Protein AF-0000000068389442 (afdb_homodimer)

Structure (mmCIF, N/CA/C/O backbone):
data_AF-0000000068389442-model_v1
#
loop_
_entity.id
_entity.type
_entity.pdbx_description
1 polymer 'diguanylate cyclase'
#
loop_
_atom_site.group_PDB
_atom_site.id
_atom_site.type_symbol
_atom_site.label_atom_id
_atom_site.label_alt_id
_atom_site.label_comp_id
_atom_site.label_asym_id
_atom_site.label_entity_id
_atom_site.label_seq_id
_atom_site.pdbx_PDB_ins_code
_atom_site.Cartn_x
_atom_site.Cartn_y
_atom_site.Cartn_z
_atom_site.occupancy
_atom_site.B_iso_or_equiv
_atom_site.auth_seq_id
_atom_site.auth_comp_id
_atom_site.auth_asym_id
_atom_site.auth_atom_id
_atom_site.pdbx_PDB_model_num
ATOM 1 N N . MET A 1 1 ? 2.811 24.484 32.438 1 43.62 1 MET A N 1
ATOM 2 C CA . MET A 1 1 ? 3.328 25.609 31.656 1 43.62 1 MET A CA 1
ATOM 3 C C . MET A 1 1 ? 3.096 25.406 30.156 1 43.62 1 MET A C 1
ATOM 5 O O . MET A 1 1 ? 3.508 24.391 29.594 1 43.62 1 MET A O 1
ATOM 9 N N . ARG A 1 2 ? 2.033 26.047 29.672 1 64.56 2 ARG A N 1
ATOM 10 C CA . ARG A 1 2 ? 1.599 25.797 28.297 1 64.56 2 ARG A CA 1
ATOM 11 C C . ARG A 1 2 ? 2.674 26.219 27.297 1 64.56 2 ARG A C 1
ATOM 13 O O . ARG A 1 2 ? 3.467 27.125 27.578 1 64.56 2 ARG A O 1
ATOM 20 N N . ALA A 1 3 ? 2.852 25.438 26.281 1 64.44 3 ALA A N 1
ATOM 21 C CA . ALA A 1 3 ? 3.963 25.547 25.344 1 64.44 3 ALA A CA 1
ATOM 22 C C . ALA A 1 3 ? 3.941 26.891 24.625 1 64.44 3 ALA A C 1
ATOM 24 O O . ALA A 1 3 ? 2.879 27.484 24.438 1 64.44 3 ALA A O 1
ATOM 25 N N . SER A 1 4 ? 5.145 27.438 24.531 1 71.56 4 SER A N 1
ATOM 26 C CA . SER A 1 4 ? 5.34 28.672 23.781 1 71.56 4 SER A CA 1
ATOM 27 C C . SER A 1 4 ? 4.824 28.531 22.359 1 71.56 4 SER A C 1
ATOM 29 O O . SER A 1 4 ? 4.633 27.422 21.859 1 71.56 4 SER A O 1
ATOM 31 N N . ILE A 1 5 ? 4.414 29.531 21.719 1 74.25 5 ILE A N 1
ATOM 32 C CA . ILE A 1 5 ? 3.906 29.562 20.359 1 74.25 5 ILE A CA 1
ATOM 33 C C . ILE A 1 5 ? 4.934 28.938 19.406 1 74.25 5 ILE A C 1
ATOM 35 O O . ILE A 1 5 ? 4.574 28.188 18.5 1 74.25 5 ILE A O 1
ATOM 39 N N . GLN A 1 6 ? 6.203 29.203 19.734 1 72.69 6 GLN A N 1
ATOM 40 C CA . GLN A 1 6 ? 7.262 28.656 18.891 1 72.69 6 GLN A CA 1
ATOM 41 C C . GLN A 1 6 ? 7.332 27.125 19.031 1 72.69 6 GLN A C 1
ATOM 43 O O . GLN A 1 6 ? 7.52 26.422 18.031 1 72.69 6 GLN A O 1
ATOM 48 N N . LYS A 1 7 ? 7.266 26.672 20.188 1 78.69 7 LYS A N 1
ATOM 49 C CA . LYS A 1 7 ? 7.305 25.219 20.422 1 78.69 7 LYS A CA 1
ATOM 50 C C . LYS A 1 7 ? 6.094 24.531 19.797 1 78.69 7 LYS A C 1
ATOM 52 O O . LYS A 1 7 ? 6.215 23.438 19.25 1 78.69 7 LYS A O 1
ATOM 57 N N . ILE A 1 8 ? 4.934 25.219 19.844 1 75.44 8 ILE A N 1
ATOM 58 C CA . ILE A 1 8 ? 3.723 24.656 19.266 1 75.44 8 ILE A CA 1
ATOM 59 C C . ILE A 1 8 ? 3.871 24.578 17.75 1 75.44 8 ILE A C 1
ATOM 61 O O . ILE A 1 8 ? 3.49 23.578 17.141 1 75.44 8 ILE A O 1
ATOM 65 N N . GLN A 1 9 ? 4.422 25.562 17.203 1 74.88 9 GLN A N 1
ATOM 66 C CA . GLN A 1 9 ? 4.637 25.594 15.766 1 74.88 9 GLN A CA 1
ATOM 67 C C . GLN A 1 9 ? 5.621 24.5 15.344 1 74.88 9 GLN A C 1
ATOM 69 O O . GLN A 1 9 ? 5.383 23.781 14.367 1 74.88 9 GLN A O 1
ATOM 74 N N . LEU A 1 10 ? 6.699 24.406 16.062 1 75.69 10 LEU A N 1
ATOM 75 C CA . LEU A 1 10 ? 7.727 23.438 15.719 1 75.69 10 LEU A CA 1
ATOM 76 C C . LEU A 1 10 ? 7.203 22.016 15.891 1 75.69 10 LEU A C 1
ATOM 78 O O . LEU A 1 10 ? 7.41 21.156 15.023 1 75.69 10 LEU A O 1
ATOM 82 N N . THR A 1 11 ? 6.586 21.812 17 1 77.5 11 THR A N 1
ATOM 83 C CA . THR A 1 11 ? 6.047 20.484 17.25 1 77.5 11 THR A CA 1
ATOM 84 C C . THR A 1 11 ? 4.988 20.125 16.219 1 77.5 11 THR A C 1
ATOM 86 O O . THR A 1 11 ? 4.918 18.984 15.766 1 77.5 11 THR A O 1
ATOM 89 N N . GLY A 1 12 ? 4.176 21.125 15.859 1 77 12 GLY A N 1
ATOM 90 C CA . GLY A 1 12 ? 3.18 20.875 14.828 1 77 12 GLY A CA 1
ATOM 91 C C . GLY A 1 12 ? 3.785 20.516 13.484 1 77 12 GLY A C 1
ATOM 92 O O . GLY A 1 12 ? 3.326 19.578 12.82 1 77 12 GLY A O 1
ATOM 93 N N . THR A 1 13 ? 4.832 21.219 13.156 1 74.62 13 THR A N 1
ATOM 94 C CA . THR A 1 13 ? 5.52 20.938 11.898 1 74.62 13 THR A CA 1
ATOM 95 C C . THR A 1 13 ? 6.125 19.547 11.898 1 74.62 13 THR A C 1
ATOM 97 O O . THR A 1 13 ? 6.031 18.828 10.906 1 74.62 13 THR A O 1
ATOM 100 N N . ILE A 1 14 ? 6.66 19.172 13 1 77.56 14 ILE A N 1
ATOM 101 C CA . ILE A 1 14 ? 7.293 17.859 13.117 1 77.56 14 ILE A CA 1
ATOM 102 C C . ILE A 1 14 ? 6.23 16.766 13.023 1 77.56 14 ILE A C 1
ATOM 104 O O . ILE A 1 14 ? 6.418 15.766 12.328 1 77.56 14 ILE A O 1
ATOM 108 N N . VAL A 1 15 ? 5.137 16.984 13.711 1 79.06 15 VAL A N 1
ATOM 109 C CA . VAL A 1 15 ? 4.066 16 13.734 1 79.06 15 VAL A CA 1
ATOM 110 C C . VAL A 1 15 ? 3.504 15.82 12.328 1 79.06 15 VAL A C 1
ATOM 112 O O . VAL A 1 15 ? 3.252 14.695 11.891 1 79.06 15 VAL A O 1
ATOM 115 N N . ILE A 1 16 ? 3.354 16.891 11.625 1 76.88 16 ILE A N 1
ATOM 116 C CA . ILE A 1 16 ? 2.83 16.828 10.266 1 76.88 16 ILE A CA 1
ATOM 117 C C . ILE A 1 16 ? 3.822 16.094 9.359 1 76.88 16 ILE A C 1
ATOM 119 O O . ILE A 1 16 ? 3.436 15.219 8.578 1 76.88 16 ILE A O 1
ATOM 123 N N . ALA A 1 17 ? 5.074 16.391 9.539 1 73.62 17 ALA A N 1
ATOM 124 C CA . ALA A 1 17 ? 6.113 15.781 8.711 1 73.62 17 ALA A CA 1
ATOM 125 C C . ALA A 1 17 ? 6.207 14.281 8.969 1 73.62 17 ALA A C 1
ATOM 127 O O . ALA A 1 17 ? 6.25 13.484 8.023 1 73.62 17 ALA A O 1
ATOM 128 N N . VAL A 1 18 ? 6.223 13.883 10.172 1 78.69 18 VAL A N 1
ATOM 129 C CA . VAL A 1 18 ? 6.371 12.484 10.547 1 78.69 18 VAL A CA 1
ATOM 130 C C . VAL A 1 18 ? 5.152 11.695 10.078 1 78.69 18 VAL A C 1
ATOM 132 O O . VAL A 1 18 ? 5.285 10.586 9.562 1 78.69 18 VAL A O 1
ATOM 135 N N . SER A 1 19 ? 4.004 12.258 10.273 1 78.31 19 SER A N 1
ATOM 136 C CA . SER A 1 19 ? 2.783 11.594 9.828 1 78.31 19 SER A CA 1
ATOM 137 C C . SER A 1 19 ? 2.756 11.438 8.312 1 78.31 19 SER A C 1
ATOM 139 O O . SER A 1 19 ? 2.336 10.398 7.797 1 78.31 19 SER A O 1
ATOM 141 N N . ALA A 1 20 ? 3.236 12.445 7.672 1 74.81 20 ALA A N 1
ATOM 142 C CA . ALA A 1 20 ? 3.266 12.398 6.215 1 74.81 20 ALA A CA 1
ATOM 143 C C . ALA A 1 20 ? 4.254 11.344 5.719 1 74.81 20 ALA A C 1
ATOM 145 O O . ALA A 1 20 ? 3.959 10.602 4.781 1 74.81 20 ALA A O 1
ATOM 146 N N . ILE A 1 21 ? 5.379 11.219 6.336 1 75.38 21 ILE A N 1
ATOM 147 C CA . ILE A 1 21 ? 6.402 10.25 5.941 1 75.38 21 ILE A CA 1
ATOM 148 C C . ILE A 1 21 ? 5.902 8.836 6.211 1 75.38 21 ILE A C 1
ATOM 150 O O . ILE A 1 21 ? 6.098 7.934 5.391 1 75.38 21 ILE A O 1
ATOM 154 N N . LEU A 1 22 ? 5.312 8.695 7.316 1 79.38 22 LEU A N 1
ATOM 155 C CA . LEU A 1 22 ? 4.777 7.383 7.668 1 79.38 22 LEU A CA 1
ATOM 156 C C . LEU A 1 22 ? 3.732 6.934 6.652 1 79.38 22 LEU A C 1
ATOM 158 O O . LEU A 1 22 ? 3.773 5.801 6.172 1 79.38 22 LEU A O 1
ATOM 162 N N . LEU A 1 23 ? 2.875 7.82 6.309 1 77 23 LEU A N 1
ATOM 163 C CA . LEU A 1 23 ? 1.807 7.488 5.371 1 77 23 LEU A CA 1
ATOM 164 C C . LEU A 1 23 ? 2.365 7.25 3.973 1 77 23 LEU A C 1
ATOM 166 O O . LEU A 1 23 ? 1.905 6.355 3.26 1 77 23 LEU A O 1
ATOM 170 N N . ALA A 1 24 ? 3.357 8.023 3.656 1 75.94 24 ALA A N 1
ATOM 171 C CA . ALA A 1 24 ? 3.992 7.848 2.352 1 75.94 24 ALA A CA 1
ATOM 172 C C . ALA A 1 24 ? 4.699 6.5 2.264 1 75.94 24 ALA A C 1
ATOM 174 O O . ALA A 1 24 ? 4.633 5.824 1.234 1 75.94 24 ALA A O 1
ATOM 175 N N . THR A 1 25 ? 5.324 6.055 3.252 1 78.12 25 THR A N 1
ATOM 176 C CA . THR A 1 25 ? 6.027 4.773 3.293 1 78.12 25 THR A CA 1
ATOM 177 C C . THR A 1 25 ? 5.039 3.613 3.217 1 78.12 25 THR A C 1
ATOM 179 O O . THR A 1 25 ? 5.27 2.641 2.496 1 78.12 25 THR A O 1
ATOM 182 N N . LEU A 1 26 ? 3.961 3.789 3.92 1 78.75 26 LEU A N 1
ATOM 183 C CA . LEU A 1 26 ? 2.943 2.744 3.91 1 78.75 26 LEU A CA 1
ATOM 184 C C . LEU A 1 26 ? 2.318 2.607 2.525 1 78.75 26 LEU A C 1
ATOM 186 O O . LEU A 1 26 ? 1.939 1.509 2.115 1 78.75 26 LEU A O 1
ATOM 190 N N . ALA A 1 27 ? 2.301 3.672 1.793 1 75.62 27 ALA A N 1
ATOM 191 C CA . ALA A 1 27 ? 1.704 3.672 0.46 1 75.62 27 ALA A CA 1
ATOM 192 C C . ALA A 1 27 ? 2.662 3.082 -0.571 1 75.62 27 ALA A C 1
ATOM 194 O O . ALA A 1 27 ? 2.238 2.387 -1.496 1 75.62 27 ALA A O 1
ATOM 195 N N . ALA A 1 28 ? 3.977 3.227 -0.393 1 77.06 28 ALA A N 1
ATOM 196 C CA . ALA A 1 28 ? 4.953 2.854 -1.413 1 77.06 28 ALA A CA 1
ATOM 197 C C . ALA A 1 28 ? 5.492 1.448 -1.165 1 77.06 28 ALA A C 1
ATOM 199 O O . ALA A 1 28 ? 5.898 0.758 -2.104 1 77.06 28 ALA A O 1
ATOM 200 N N . LEU A 1 29 ? 5.496 0.95 -0.034 1 81.38 29 LEU A N 1
ATOM 201 C CA . LEU A 1 29 ? 6.184 -0.274 0.36 1 81.38 29 LEU A CA 1
ATOM 202 C C . LEU A 1 29 ? 5.621 -1.479 -0.385 1 81.38 29 LEU A C 1
ATOM 204 O O . LEU A 1 29 ? 6.379 -2.297 -0.915 1 81.38 29 LEU A O 1
ATOM 208 N N . PRO A 1 30 ? 4.27 -1.62 -0.516 1 81.75 30 PRO A N 1
ATOM 209 C CA . PRO A 1 30 ? 3.76 -2.797 -1.226 1 81.75 30 PRO A CA 1
ATOM 210 C C . PRO A 1 30 ? 4.18 -2.828 -2.693 1 81.75 30 PRO A C 1
ATOM 212 O O . PRO A 1 30 ? 4.512 -3.893 -3.221 1 81.75 30 PRO A O 1
ATOM 215 N N . SER A 1 31 ? 4.219 -1.683 -3.389 1 82.88 31 SER A N 1
ATOM 216 C CA . SER A 1 31 ? 4.586 -1.629 -4.801 1 82.88 31 SER A CA 1
ATOM 217 C C . SER A 1 31 ? 6.074 -1.901 -4.996 1 82.88 31 SER A C 1
ATOM 219 O O . SER A 1 31 ? 6.469 -2.561 -5.961 1 82.88 31 SER A O 1
ATOM 221 N N . VAL A 1 32 ? 6.871 -1.409 -4.09 1 82.88 32 VAL A N 1
ATOM 222 C CA . VAL A 1 32 ? 8.305 -1.656 -4.168 1 82.88 32 VAL A CA 1
ATOM 223 C C . VAL A 1 32 ? 8.594 -3.135 -3.912 1 82.88 32 VAL A C 1
ATOM 225 O O . VAL A 1 32 ? 9.414 -3.742 -4.602 1 82.88 32 VAL A O 1
ATOM 228 N N . SER A 1 33 ? 7.902 -3.664 -2.961 1 86.31 33 SER A N 1
ATOM 229 C CA . SER A 1 33 ? 8.055 -5.086 -2.664 1 86.31 33 SER A CA 1
ATOM 230 C C . SER A 1 33 ? 7.641 -5.945 -3.854 1 86.31 33 SER A C 1
ATOM 232 O O . SER A 1 33 ? 8.32 -6.914 -4.191 1 86.31 33 SER A O 1
ATOM 234 N N . ASN A 1 34 ? 6.539 -5.52 -4.52 1 86.81 34 ASN A N 1
ATOM 235 C CA . ASN A 1 34 ? 6.09 -6.242 -5.707 1 86.81 34 ASN A CA 1
ATOM 236 C C . ASN A 1 34 ? 7.113 -6.145 -6.836 1 86.81 34 ASN A C 1
ATOM 238 O O . ASN A 1 34 ? 7.391 -7.137 -7.512 1 86.81 34 ASN A O 1
ATOM 242 N N . TYR A 1 35 ? 7.684 -4.934 -7.031 1 90.75 35 TYR A N 1
ATOM 243 C CA . TYR A 1 35 ? 8.688 -4.746 -8.07 1 90.75 35 TYR A CA 1
ATOM 244 C C . TYR A 1 35 ? 9.891 -5.656 -7.844 1 90.75 35 TYR A C 1
ATOM 246 O O . TYR A 1 35 ? 10.367 -6.312 -8.773 1 90.75 35 TYR A O 1
ATOM 254 N N . LEU A 1 36 ? 10.383 -5.773 -6.645 1 89.69 36 LEU A N 1
ATOM 255 C CA . LEU A 1 36 ? 11.531 -6.605 -6.309 1 89.69 36 LEU A CA 1
ATOM 256 C C . LEU A 1 36 ? 11.195 -8.086 -6.484 1 89.69 36 LEU A C 1
ATOM 258 O O . LEU A 1 36 ? 12.031 -8.859 -6.953 1 89.69 36 LEU A O 1
ATOM 262 N N . ARG A 1 37 ? 10.008 -8.516 -6.152 1 90.06 37 ARG A N 1
ATOM 263 C CA . ARG A 1 37 ? 9.555 -9.891 -6.324 1 90.06 37 ARG A CA 1
ATOM 264 C C . ARG A 1 37 ? 9.531 -10.281 -7.797 1 90.06 37 ARG A C 1
ATOM 266 O O . ARG A 1 37 ? 10.039 -11.344 -8.172 1 90.06 37 ARG A O 1
ATOM 273 N N . TYR A 1 38 ? 9.008 -9.375 -8.672 1 90.88 38 TYR A N 1
ATOM 274 C CA . TYR A 1 38 ? 8.93 -9.68 -10.094 1 90.88 38 TYR A CA 1
ATOM 275 C C . TYR A 1 38 ? 10.312 -9.695 -10.727 1 90.88 38 TYR A C 1
ATOM 277 O O . TYR A 1 38 ? 10.57 -10.469 -11.656 1 90.88 38 TYR A O 1
ATOM 285 N N . ARG A 1 39 ? 11.172 -8.844 -10.219 1 92.44 39 ARG A N 1
ATOM 286 C CA . ARG A 1 39 ? 12.555 -8.859 -10.688 1 92.44 39 ARG A CA 1
ATOM 287 C C . ARG A 1 39 ? 13.219 -10.195 -10.375 1 92.44 39 ARG A C 1
ATOM 289 O O . ARG A 1 39 ? 13.883 -10.781 -11.227 1 92.44 39 ARG A O 1
ATOM 296 N N . THR A 1 40 ? 13.055 -10.68 -9.188 1 92.94 40 THR A N 1
ATOM 297 C CA . THR A 1 40 ? 13.586 -11.969 -8.773 1 92.94 40 THR A CA 1
ATOM 298 C C . THR A 1 40 ? 12.961 -13.102 -9.594 1 92.94 40 THR A C 1
ATOM 300 O O . THR A 1 40 ? 13.648 -14.039 -10 1 92.94 40 THR A O 1
ATOM 303 N N . ASN A 1 41 ? 11.633 -13.016 -9.82 1 92.94 41 ASN A N 1
ATOM 304 C CA . ASN A 1 41 ? 10.953 -14.008 -10.641 1 92.94 41 ASN A CA 1
ATOM 305 C C . ASN A 1 41 ? 11.555 -14.094 -12.039 1 92.94 41 ASN A C 1
ATOM 307 O O . ASN A 1 41 ? 11.75 -15.188 -12.57 1 92.94 41 ASN A O 1
ATOM 311 N N . ALA A 1 42 ? 11.789 -12.953 -12.609 1 93.62 42 ALA A N 1
ATOM 312 C CA . ALA A 1 42 ? 12.367 -12.906 -13.953 1 93.62 42 ALA A CA 1
ATOM 313 C C . ALA A 1 42 ? 13.742 -13.562 -13.977 1 93.62 42 ALA A C 1
ATOM 315 O O . ALA A 1 42 ? 14.062 -14.305 -14.914 1 93.62 42 ALA A O 1
ATOM 316 N N . GLN A 1 43 ? 14.508 -13.297 -13 1 94.38 43 GLN A N 1
ATOM 317 C CA . GLN A 1 43 ? 15.844 -13.875 -12.898 1 94.38 43 GLN A CA 1
ATOM 318 C C . GLN A 1 43 ? 15.773 -15.391 -12.734 1 94.38 43 GLN A C 1
ATOM 320 O O . GLN A 1 43 ? 16.562 -16.125 -13.344 1 94.38 43 GLN A O 1
ATOM 325 N N . GLN A 1 44 ? 14.906 -15.891 -11.906 1 94.69 44 GLN A N 1
ATOM 326 C CA . GLN A 1 44 ? 14.758 -17.328 -11.664 1 94.69 44 GLN A CA 1
ATOM 327 C C . GLN A 1 44 ? 14.234 -18.031 -12.906 1 94.69 44 GLN A C 1
ATOM 329 O O . GLN A 1 44 ? 14.633 -19.172 -13.195 1 94.69 44 GLN A O 1
ATOM 334 N N . LEU A 1 45 ? 13.32 -17.391 -13.602 1 94.56 45 LEU A N 1
ATOM 335 C CA . LEU A 1 45 ? 12.844 -17.984 -14.852 1 94.56 45 LEU A CA 1
ATOM 336 C C . LEU A 1 45 ? 13.984 -18.141 -15.844 1 94.56 45 LEU A C 1
ATOM 338 O O . LEU A 1 45 ? 14.07 -19.156 -16.547 1 94.56 45 LEU A O 1
ATOM 342 N N . ASN A 1 46 ? 14.836 -17.156 -15.93 1 94.06 46 ASN A N 1
ATOM 343 C CA . ASN A 1 46 ? 15.984 -17.234 -16.828 1 94.06 46 ASN A CA 1
ATOM 344 C C . ASN A 1 46 ? 16.906 -18.391 -16.453 1 94.06 46 ASN A C 1
ATOM 346 O O . ASN A 1 46 ? 17.438 -19.078 -17.328 1 94.06 46 ASN A O 1
ATOM 350 N N . ARG A 1 47 ? 17.109 -18.547 -15.242 1 94.81 47 ARG A N 1
ATOM 351 C CA . ARG A 1 47 ? 17.922 -19.672 -14.781 1 94.81 47 ARG A CA 1
ATOM 352 C C . ARG A 1 47 ? 17.281 -21 -15.164 1 94.81 47 ARG A C 1
ATOM 354 O O . ARG A 1 47 ? 17.953 -21.906 -15.664 1 94.81 47 ARG A O 1
ATOM 361 N N . PHE A 1 48 ? 15.992 -21.078 -14.992 1 95.12 48 PHE A N 1
ATOM 362 C CA . PHE A 1 48 ? 15.289 -22.312 -15.336 1 95.12 48 PHE A CA 1
ATOM 363 C C . PHE A 1 48 ? 15.328 -22.562 -16.844 1 95.12 48 PHE A C 1
ATOM 365 O O . PHE A 1 48 ? 15.406 -23.719 -17.281 1 95.12 48 PHE A O 1
ATOM 372 N N . GLU A 1 49 ? 15.234 -21.578 -17.562 1 94.25 49 GLU A N 1
ATOM 373 C CA . GLU A 1 49 ? 15.281 -21.688 -19.016 1 94.25 49 GLU A CA 1
ATOM 374 C C . GLU A 1 49 ? 16.547 -22.391 -19.469 1 94.25 49 GLU A C 1
ATOM 376 O O . GLU A 1 49 ? 16.531 -23.125 -20.453 1 94.25 49 GLU A O 1
ATOM 381 N N . THR A 1 50 ? 17.625 -22.156 -18.781 1 95.12 50 THR A N 1
ATOM 382 C CA . THR A 1 50 ? 18.859 -22.844 -19.141 1 95.12 50 THR A CA 1
ATOM 383 C C . THR A 1 50 ? 18.719 -24.344 -18.969 1 95.12 50 THR A C 1
ATOM 385 O O . THR A 1 50 ? 19.172 -25.125 -19.828 1 95.12 50 THR A O 1
ATOM 388 N N . ALA A 1 51 ? 18.094 -24.75 -17.891 1 94.56 51 ALA A N 1
ATOM 389 C CA . ALA A 1 51 ? 17.844 -26.172 -17.672 1 94.56 51 ALA A CA 1
ATOM 390 C C . ALA A 1 51 ? 16.875 -26.719 -18.703 1 94.56 51 ALA A C 1
ATOM 392 O O . ALA A 1 51 ? 17.062 -27.844 -19.203 1 94.56 51 ALA A O 1
ATOM 393 N N . LEU A 1 52 ? 15.914 -25.984 -19 1 93.5 52 LEU A N 1
ATOM 394 C CA . LEU A 1 52 ? 14.922 -26.359 -20 1 93.5 52 LEU A CA 1
ATOM 395 C C . LEU A 1 52 ? 15.57 -26.562 -21.359 1 93.5 52 LEU A C 1
ATOM 397 O O . LEU A 1 52 ? 15.32 -27.562 -22.031 1 93.5 52 LEU A O 1
ATOM 401 N N . GLN A 1 53 ? 16.359 -25.641 -21.75 1 93.81 53 GLN A N 1
ATOM 402 C CA . GLN A 1 53 ? 17.031 -25.703 -23.047 1 93.81 53 GLN A CA 1
ATOM 403 C C . GLN A 1 53 ? 18 -26.875 -23.125 1 93.81 53 GLN A C 1
ATOM 405 O O . GLN A 1 53 ? 18.156 -27.5 -24.172 1 93.81 53 GLN A O 1
ATOM 410 N N . SER A 1 54 ? 18.625 -27.156 -22.047 1 95.25 54 SER A N 1
ATOM 411 C CA . SER A 1 54 ? 19.516 -28.312 -22.031 1 95.25 54 SER A CA 1
ATOM 412 C C . SER A 1 54 ? 18.75 -29.594 -22.312 1 95.25 54 SER A C 1
ATOM 414 O O . SER A 1 54 ? 19.219 -30.469 -23.047 1 95.25 54 SER A O 1
ATOM 416 N N . ALA A 1 55 ? 17.594 -29.75 -21.75 1 93.94 55 ALA A N 1
ATOM 417 C CA . ALA A 1 55 ? 16.75 -30.922 -21.969 1 93.94 55 ALA A CA 1
ATOM 418 C C . ALA A 1 55 ? 16.328 -31.016 -23.438 1 93.94 55 ALA A C 1
ATOM 420 O O . ALA A 1 55 ? 16.328 -32.094 -24.016 1 93.94 55 ALA A O 1
ATOM 421 N N . TRP A 1 56 ? 16.031 -29.906 -24 1 91.56 56 TRP A N 1
ATOM 422 C CA . TRP A 1 56 ? 15.648 -29.859 -25.406 1 91.56 56 TRP A CA 1
ATOM 423 C C . TRP A 1 56 ? 16.797 -30.297 -26.297 1 91.56 56 TRP A C 1
ATOM 425 O O . TRP A 1 56 ? 16.609 -31.062 -27.234 1 91.56 56 TRP A O 1
ATOM 435 N N . LEU A 1 57 ? 17.891 -29.812 -26 1 93.75 57 LEU A N 1
ATOM 436 C CA . LEU A 1 57 ? 19.047 -30.047 -26.859 1 93.75 57 LEU A CA 1
ATOM 437 C C . LEU A 1 57 ? 19.484 -31.516 -26.781 1 93.75 57 LEU A C 1
ATOM 439 O O . LEU A 1 57 ? 19.891 -32.094 -27.781 1 93.75 57 LEU A O 1
ATOM 443 N N . VAL A 1 58 ? 19.359 -32.125 -25.609 1 94.62 58 VAL A N 1
ATOM 444 C CA . VAL A 1 58 ? 19.672 -33.531 -25.484 1 94.62 58 VAL A CA 1
ATOM 445 C C . VAL A 1 58 ? 18.719 -34.344 -26.359 1 94.62 58 VAL A C 1
ATOM 447 O O . VAL A 1 58 ? 19.156 -35.25 -27.094 1 94.62 58 VAL A O 1
ATOM 450 N N . SER A 1 59 ? 17.484 -34.062 -26.266 1 91.44 59 SER A N 1
ATOM 451 C CA . SER A 1 59 ? 16.5 -34.75 -27.078 1 91.44 59 SER A CA 1
ATOM 452 C C . SER A 1 59 ? 16.719 -34.469 -28.562 1 91.44 59 SER A C 1
ATOM 454 O O . SER A 1 59 ? 16.438 -35.344 -29.406 1 91.44 59 SER A O 1
ATOM 456 N N . ALA A 1 60 ? 17.156 -33.312 -28.938 1 89.12 60 ALA A N 1
ATOM 457 C CA . ALA A 1 60 ? 17.312 -32.906 -30.312 1 89.12 60 ALA A CA 1
ATOM 458 C C . ALA A 1 60 ? 18.484 -33.625 -30.984 1 89.12 60 ALA A C 1
ATOM 460 O O . ALA A 1 60 ? 18.578 -33.656 -32.219 1 89.12 60 ALA A O 1
ATOM 461 N N . GLU A 1 61 ? 19.359 -34.281 -30.25 1 92.62 61 GLU A N 1
ATOM 462 C CA . GLU A 1 61 ? 20.453 -35.062 -30.844 1 92.62 61 GLU A CA 1
ATOM 463 C C . GLU A 1 61 ? 19.938 -36.281 -31.578 1 92.62 61 GLU A C 1
ATOM 465 O O . GLU A 1 61 ? 20.625 -36.844 -32.438 1 92.62 61 GLU A O 1
ATOM 470 N N . ARG A 1 62 ? 18.766 -36.656 -31.219 1 90.12 62 ARG A N 1
ATOM 471 C CA . ARG A 1 62 ? 18.219 -37.906 -31.719 1 90.12 62 ARG A CA 1
ATOM 472 C C . ARG A 1 62 ? 18.031 -37.875 -33.25 1 90.12 62 ARG A C 1
ATOM 474 O O . ARG A 1 62 ? 18.25 -38.844 -33.938 1 90.12 62 ARG A O 1
ATOM 481 N N . GLY A 1 63 ? 17.562 -36.719 -33.719 1 86.44 63 GLY A N 1
ATOM 482 C CA . GLY A 1 63 ? 17.328 -36.562 -35.156 1 86.44 63 GLY A CA 1
ATOM 483 C C . GLY A 1 63 ? 18.578 -36.844 -35.969 1 86.44 63 GLY A C 1
ATOM 484 O O . GLY A 1 63 ? 18.609 -37.812 -36.75 1 86.44 63 GLY A O 1
ATOM 485 N N . PRO A 1 64 ? 19.562 -36.031 -35.781 1 89.19 64 PRO A N 1
ATOM 486 C CA . PRO A 1 64 ? 20.812 -36.219 -36.531 1 89.19 64 PRO A CA 1
ATOM 487 C C . PRO A 1 64 ? 21.438 -37.594 -36.25 1 89.19 64 PRO A C 1
ATOM 489 O O . PRO A 1 64 ? 22.047 -38.188 -37.156 1 89.19 64 PRO A O 1
ATOM 492 N N . ALA A 1 65 ? 21.312 -38.188 -35.062 1 92.69 65 ALA A N 1
ATOM 493 C CA . ALA A 1 65 ? 21.844 -39.5 -34.75 1 92.69 65 ALA A CA 1
ATOM 494 C C . ALA A 1 65 ? 21.156 -40.594 -35.531 1 92.69 65 ALA A C 1
ATOM 496 O O . ALA A 1 65 ? 21.797 -41.469 -36.094 1 92.69 65 ALA A O 1
ATOM 497 N N . ASN A 1 66 ? 19.828 -40.531 -35.594 1 88.94 66 ASN A N 1
ATOM 498 C CA . ASN A 1 66 ? 19.062 -41.5 -36.344 1 88.94 66 ASN A CA 1
ATOM 499 C C . ASN A 1 66 ? 19.422 -41.469 -37.812 1 88.94 66 ASN A C 1
ATOM 501 O O . ASN A 1 66 ? 19.562 -42.5 -38.469 1 88.94 66 ASN A O 1
ATOM 505 N N . ASN A 1 67 ? 19.547 -40.25 -38.312 1 86.5 67 ASN A N 1
ATOM 506 C CA . ASN A 1 67 ? 19.891 -40.094 -39.719 1 86.5 67 ASN A CA 1
ATOM 507 C C . ASN A 1 67 ? 21.281 -40.656 -40.031 1 86.5 67 ASN A C 1
ATOM 509 O O . ASN A 1 67 ? 21.484 -41.281 -41.094 1 86.5 67 ASN A O 1
ATOM 513 N N . LEU A 1 68 ? 22.203 -40.438 -39.156 1 90.56 68 LEU A N 1
ATOM 514 C CA . LEU A 1 68 ? 23.562 -40.938 -39.344 1 90.56 68 LEU A CA 1
ATOM 515 C C . LEU A 1 68 ? 23.594 -42.469 -39.312 1 90.56 68 LEU A C 1
ATOM 517 O O . LEU A 1 68 ? 24.25 -43.094 -40.156 1 90.56 68 LEU A O 1
ATOM 521 N N . MET A 1 69 ? 22.875 -43.062 -38.375 1 90.88 69 MET A N 1
ATOM 522 C CA . MET A 1 69 ? 22.859 -44.5 -38.25 1 90.88 69 MET A CA 1
ATOM 523 C C . MET A 1 69 ? 22.156 -45.156 -39.438 1 90.88 69 MET A C 1
ATOM 525 O O . MET A 1 69 ? 22.5 -46.281 -39.812 1 90.88 69 MET A O 1
ATOM 529 N N . ALA A 1 70 ? 21.219 -44.438 -40 1 85.62 70 ALA A N 1
ATOM 530 C CA . ALA A 1 70 ? 20.422 -45 -41.094 1 85.62 70 ALA A CA 1
ATOM 531 C C . ALA A 1 70 ? 21.062 -44.75 -42.438 1 85.62 70 ALA A C 1
ATOM 533 O O . ALA A 1 70 ? 20.625 -45.281 -43.469 1 85.62 70 ALA A O 1
ATOM 534 N N . ALA A 1 71 ? 22.109 -43.969 -42.469 1 86.75 71 ALA A N 1
ATOM 535 C CA . ALA A 1 71 ? 22.734 -43.562 -43.75 1 86.75 71 ALA A CA 1
ATOM 536 C C . ALA A 1 71 ? 23.359 -44.781 -44.438 1 86.75 71 ALA A C 1
ATOM 538 O O . ALA A 1 71 ? 24.016 -45.594 -43.781 1 86.75 71 ALA A O 1
ATOM 539 N N . THR A 1 72 ? 23.094 -44.938 -45.75 1 82.75 72 THR A N 1
ATOM 540 C CA . THR A 1 72 ? 23.609 -46.031 -46.531 1 82.75 72 THR A CA 1
ATOM 541 C C . THR A 1 72 ? 25 -45.719 -47.094 1 82.75 72 THR A C 1
ATOM 543 O O . THR A 1 72 ? 25.734 -46.625 -47.5 1 82.75 72 THR A O 1
ATOM 546 N N . SER A 1 73 ? 25.359 -44.438 -47.219 1 82 73 SER A N 1
ATOM 547 C CA . SER A 1 73 ? 26.656 -44 -47.688 1 82 73 SER A CA 1
ATOM 548 C C . SER A 1 73 ? 27.312 -43.031 -46.719 1 82 73 SER A C 1
ATOM 550 O O . SER A 1 73 ? 26.625 -42.406 -45.906 1 82 73 SER A O 1
ATOM 552 N N . ALA A 1 74 ? 28.656 -43.125 -46.875 1 82.38 74 ALA A N 1
ATOM 553 C CA . ALA A 1 74 ? 29.375 -42.188 -46 1 82.38 74 ALA A CA 1
ATOM 554 C C . ALA A 1 74 ? 29.062 -40.75 -46.375 1 82.38 74 ALA A C 1
ATOM 556 O O . ALA A 1 74 ? 29.234 -40.344 -47.531 1 82.38 74 ALA A O 1
ATOM 557 N N . ASP A 1 75 ? 28.406 -39.969 -45.531 1 85.31 75 ASP A N 1
ATOM 558 C CA . ASP A 1 75 ? 28.047 -38.562 -45.719 1 85.31 75 ASP A CA 1
ATOM 559 C C . ASP A 1 75 ? 28.625 -37.688 -44.625 1 85.31 75 ASP A C 1
ATOM 561 O O . ASP A 1 75 ? 28.141 -37.719 -43.5 1 85.31 75 ASP A O 1
ATOM 565 N N . ALA A 1 76 ? 29.531 -36.906 -44.969 1 90 76 ALA A N 1
ATOM 566 C CA . ALA A 1 76 ? 30.234 -36.031 -44.031 1 90 76 ALA A CA 1
ATOM 567 C C . ALA A 1 76 ? 29.297 -34.969 -43.438 1 90 76 ALA A C 1
ATOM 569 O O . ALA A 1 76 ? 29.5 -34.531 -42.281 1 90 76 ALA A O 1
ATOM 570 N N . SER A 1 77 ? 28.312 -34.625 -44.156 1 91.31 77 SER A N 1
ATOM 571 C CA . SER A 1 77 ? 27.375 -33.625 -43.688 1 91.31 77 SER A CA 1
ATOM 572 C C . SER A 1 77 ? 26.562 -34.125 -42.469 1 91.31 77 SER A C 1
ATOM 574 O O . SER A 1 77 ? 26.234 -33.344 -41.594 1 91.31 77 SER A O 1
ATOM 576 N N . LEU A 1 78 ? 26.297 -35.406 -42.375 1 90.75 78 LEU A N 1
ATOM 577 C CA . LEU A 1 78 ? 25.547 -35.969 -41.281 1 90.75 78 LEU A CA 1
ATOM 578 C C . LEU A 1 78 ? 26.391 -36 -40 1 90.75 78 LEU A C 1
ATOM 580 O O . LEU A 1 78 ? 25.875 -35.75 -38.906 1 90.75 78 LEU A O 1
ATOM 584 N N . VAL A 1 79 ? 27.656 -36.281 -40.188 1 93.12 79 VAL A N 1
ATOM 585 C CA . VAL A 1 79 ? 28.578 -36.312 -39.062 1 93.12 79 VAL A CA 1
ATOM 586 C C . VAL A 1 79 ? 28.719 -34.906 -38.469 1 93.12 79 VAL A C 1
ATOM 588 O O . VAL A 1 79 ? 28.719 -34.719 -37.25 1 93.12 79 VAL A O 1
ATOM 591 N N . GLU A 1 80 ? 28.812 -33.938 -39.344 1 94.38 80 GLU A N 1
ATOM 592 C CA . GLU A 1 80 ? 28.953 -32.562 -38.906 1 94.38 80 GLU A CA 1
ATOM 593 C C . GLU A 1 80 ? 27.719 -32.062 -38.156 1 94.38 80 GLU A C 1
ATOM 595 O O . GLU A 1 80 ? 27.828 -31.375 -37.156 1 94.38 80 GLU A O 1
ATOM 600 N N . ARG A 1 81 ? 26.562 -32.375 -38.656 1 92.44 81 ARG A N 1
ATOM 601 C CA . ARG A 1 81 ? 25.328 -31.938 -38 1 92.44 81 ARG A CA 1
ATOM 602 C C . ARG A 1 81 ? 25.188 -32.531 -36.625 1 92.44 81 ARG A C 1
ATOM 604 O O . ARG A 1 81 ? 24.734 -31.844 -35.688 1 92.44 81 ARG A O 1
ATOM 611 N N . LEU A 1 82 ? 25.531 -33.781 -36.438 1 95 82 LEU A N 1
ATOM 612 C CA . LEU A 1 82 ? 25.5 -34.406 -35.125 1 95 82 LEU A CA 1
ATOM 613 C C . LEU A 1 82 ? 26.516 -33.75 -34.188 1 95 82 LEU A C 1
ATOM 615 O O . LEU A 1 82 ? 26.234 -33.531 -33.031 1 95 82 LEU A O 1
ATOM 619 N N . ALA A 1 83 ? 27.688 -33.469 -34.75 1 96.06 83 ALA A N 1
ATOM 620 C CA . ALA A 1 83 ? 28.734 -32.812 -33.938 1 96.06 83 ALA A CA 1
ATOM 621 C C . ALA A 1 83 ? 28.281 -31.453 -33.438 1 96.06 83 ALA A C 1
ATOM 623 O O . ALA A 1 83 ? 28.547 -31.094 -32.312 1 96.06 83 ALA A O 1
ATOM 624 N N . VAL A 1 84 ? 27.641 -30.734 -34.312 1 96.25 84 VAL A N 1
ATOM 625 C CA . VAL A 1 84 ? 27.141 -29.406 -33.938 1 96.25 84 VAL A CA 1
ATOM 626 C C . VAL A 1 84 ? 26.078 -29.547 -32.844 1 96.25 84 VAL A C 1
ATOM 628 O O . VAL A 1 84 ? 26.078 -28.781 -31.875 1 96.25 84 VAL A O 1
ATOM 631 N N . ALA A 1 85 ? 25.172 -30.484 -32.938 1 95.62 85 ALA A N 1
ATOM 632 C CA . ALA A 1 85 ? 24.125 -30.734 -31.938 1 95.62 85 ALA A CA 1
ATOM 633 C C . ALA A 1 85 ? 24.734 -31.125 -30.594 1 95.62 85 ALA A C 1
ATOM 635 O O . ALA A 1 85 ? 24.297 -30.641 -29.547 1 95.62 85 ALA A O 1
ATOM 636 N N . ARG A 1 86 ? 25.75 -32 -30.641 1 97.56 86 ARG A N 1
ATOM 637 C CA . ARG A 1 86 ? 26.406 -32.438 -29.406 1 97.56 86 ARG A CA 1
ATOM 638 C C . ARG A 1 86 ? 27.141 -31.297 -28.719 1 97.56 86 ARG A C 1
ATOM 640 O O . ARG A 1 86 ? 27.109 -31.188 -27.5 1 97.56 86 ARG A O 1
ATOM 647 N N . LYS A 1 87 ? 27.75 -30.453 -29.5 1 97.19 87 LYS A N 1
ATOM 648 C CA . LYS A 1 87 ? 28.422 -29.297 -28.938 1 97.19 87 LYS A CA 1
ATOM 649 C C . LYS A 1 87 ? 27.438 -28.359 -28.25 1 97.19 87 LYS A C 1
ATOM 651 O O . LYS A 1 87 ? 27.703 -27.844 -27.156 1 97.19 87 LYS A O 1
ATOM 656 N N . ALA A 1 88 ? 26.375 -28.062 -28.906 1 96.69 88 ALA A N 1
ATOM 657 C CA . ALA A 1 88 ? 25.328 -27.203 -28.328 1 96.69 88 ALA A CA 1
ATOM 658 C C . ALA A 1 88 ? 24.828 -27.766 -27 1 96.69 88 ALA A C 1
ATOM 660 O O . ALA A 1 88 ? 24.594 -27.016 -26.062 1 96.69 88 ALA A O 1
ATOM 661 N N . THR A 1 89 ? 24.609 -29.078 -26.938 1 97.19 89 THR A N 1
ATOM 662 C CA . THR A 1 89 ? 24.172 -29.75 -25.719 1 97.19 89 THR A CA 1
ATOM 663 C C . THR A 1 89 ? 25.203 -29.578 -24.609 1 97.19 89 THR A C 1
ATOM 665 O O . THR A 1 89 ? 24.859 -29.234 -23.484 1 97.19 89 THR A O 1
ATOM 668 N N . ASP A 1 90 ? 26.469 -29.812 -24.984 1 97.25 90 ASP A N 1
ATOM 669 C CA . ASP A 1 90 ? 27.531 -29.719 -23.984 1 97.25 90 ASP A CA 1
ATOM 670 C C . ASP A 1 90 ? 27.641 -28.281 -23.453 1 97.25 90 ASP A C 1
ATOM 672 O O . ASP A 1 90 ? 27.828 -28.078 -22.25 1 97.25 90 ASP A O 1
ATOM 676 N N . ASP A 1 91 ? 27.562 -27.344 -24.312 1 96.94 91 ASP A N 1
ATOM 677 C CA . ASP A 1 91 ? 27.641 -25.938 -23.906 1 96.94 91 ASP A CA 1
ATOM 678 C C . ASP A 1 91 ? 26.5 -25.578 -22.953 1 96.94 91 ASP A C 1
ATOM 680 O O . ASP A 1 91 ? 26.703 -24.906 -21.953 1 96.94 91 ASP A O 1
ATOM 684 N N . LYS A 1 92 ? 25.359 -26.016 -23.281 1 96.31 92 LYS A N 1
ATOM 685 C CA . LYS A 1 92 ? 24.188 -25.656 -22.469 1 96.31 92 LYS A CA 1
ATOM 686 C C . LYS A 1 92 ? 24.25 -26.375 -21.109 1 96.31 92 LYS A C 1
ATOM 688 O O . LYS A 1 92 ? 23.828 -25.812 -20.094 1 96.31 92 LYS A O 1
ATOM 693 N N . LEU A 1 93 ? 24.656 -27.625 -21.078 1 96.62 93 LEU A N 1
ATOM 694 C CA . LEU A 1 93 ? 24.797 -28.344 -19.812 1 96.62 93 LEU A CA 1
ATOM 695 C C . LEU A 1 93 ? 25.812 -27.656 -18.906 1 96.62 93 LEU A C 1
ATOM 697 O O . LEU A 1 93 ? 25.641 -27.609 -17.688 1 96.62 93 LEU A O 1
ATOM 701 N N . SER A 1 94 ? 26.875 -27.109 -19.531 1 96.31 94 SER A N 1
ATOM 702 C CA . SER A 1 94 ? 27.844 -26.344 -18.766 1 96.31 94 SER A CA 1
ATOM 703 C C . SER A 1 94 ? 27.219 -25.062 -18.203 1 96.31 94 SER A C 1
ATOM 705 O O . SER A 1 94 ? 27.547 -24.656 -17.078 1 96.31 94 SER A O 1
ATOM 707 N N . GLN A 1 95 ? 26.438 -24.484 -18.984 1 96.31 95 GLN A N 1
ATOM 708 C CA . GLN A 1 95 ? 25.734 -23.297 -18.516 1 96.31 95 GLN A CA 1
ATOM 709 C C . GLN A 1 95 ? 24.828 -23.625 -17.328 1 96.31 95 GLN A C 1
ATOM 711 O O . GLN A 1 95 ? 24.656 -22.812 -16.422 1 96.31 95 GLN A O 1
ATOM 716 N N . VAL A 1 96 ? 24.125 -24.781 -17.391 1 96.44 96 VAL A N 1
ATOM 717 C CA . VAL A 1 96 ? 23.297 -25.219 -16.281 1 96.44 96 VAL A CA 1
ATOM 718 C C . VAL A 1 96 ? 24.141 -25.375 -15.016 1 96.44 96 VAL A C 1
ATOM 720 O O . VAL A 1 96 ? 23.734 -24.953 -13.938 1 96.44 96 VAL A O 1
ATOM 723 N N . GLU A 1 97 ? 25.312 -25.938 -15.195 1 95.94 97 GLU A N 1
ATOM 724 C CA . GLU A 1 97 ? 26.219 -26.141 -14.07 1 95.94 97 GLU A CA 1
ATOM 725 C C . GLU A 1 97 ? 26.609 -24.797 -13.453 1 95.94 97 GLU A C 1
ATOM 727 O O . GLU A 1 97 ? 26.656 -24.672 -12.227 1 95.94 97 GLU A O 1
ATOM 732 N N . THR A 1 98 ? 26.844 -23.781 -14.25 1 95.56 98 THR A N 1
ATOM 733 C CA . THR A 1 98 ? 27.234 -22.453 -13.773 1 95.56 98 THR A CA 1
ATOM 734 C C . THR A 1 98 ? 26.031 -21.734 -13.141 1 95.56 98 THR A C 1
ATOM 736 O O . THR A 1 98 ? 26.172 -21.078 -12.109 1 95.56 98 THR A O 1
ATOM 739 N N . SER A 1 99 ? 24.922 -21.875 -13.734 1 95.19 99 SER A N 1
ATOM 740 C CA . SER A 1 99 ? 23.719 -21.172 -13.281 1 95.19 99 SER A CA 1
ATOM 741 C C . SER A 1 99 ? 23.234 -21.734 -11.945 1 95.19 99 SER A C 1
ATOM 743 O O . SER A 1 99 ? 22.562 -21.031 -11.18 1 95.19 99 SER A O 1
ATOM 745 N N . PHE A 1 100 ? 23.453 -22.984 -11.695 1 95.94 100 PHE A N 1
ATOM 746 C CA . PHE A 1 100 ? 22.984 -23.625 -10.469 1 95.94 100 PHE A CA 1
ATOM 747 C C . PHE A 1 100 ? 24.156 -24.047 -9.586 1 95.94 100 PHE A C 1
ATOM 749 O O . PHE A 1 100 ? 24.078 -25.047 -8.875 1 95.94 100 PHE A O 1
ATOM 756 N N . ALA A 1 101 ? 25.234 -23.328 -9.641 1 94.5 101 ALA A N 1
ATOM 757 C CA . ALA A 1 101 ? 26.469 -23.672 -8.945 1 94.5 101 ALA A CA 1
ATOM 758 C C . ALA A 1 101 ? 26.25 -23.75 -7.434 1 94.5 101 ALA A C 1
ATOM 760 O O . ALA A 1 101 ? 26.719 -24.688 -6.781 1 94.5 101 ALA A O 1
ATOM 761 N N . GLU A 1 102 ? 25.562 -22.828 -6.84 1 92.62 102 GLU A N 1
ATOM 762 C CA . GLU A 1 102 ? 25.312 -22.781 -5.402 1 92.62 102 GLU A CA 1
ATOM 763 C C . GLU A 1 102 ? 24.438 -23.969 -4.961 1 92.62 102 GLU A C 1
ATOM 765 O O . GLU A 1 102 ? 24.703 -24.594 -3.934 1 92.62 102 GLU A O 1
ATOM 770 N N . GLU A 1 103 ? 23.422 -24.25 -5.754 1 92.69 103 GLU A N 1
ATOM 771 C CA . GLU A 1 103 ? 22.516 -25.359 -5.422 1 92.69 103 GLU A CA 1
ATOM 772 C C . GLU A 1 103 ? 23.219 -26.703 -5.582 1 92.69 103 GLU A C 1
ATOM 774 O O . GLU A 1 103 ? 22.953 -27.641 -4.816 1 92.69 103 GLU A O 1
ATOM 779 N N . ILE A 1 104 ? 24.031 -26.797 -6.586 1 93.06 104 ILE A N 1
ATOM 780 C CA . ILE A 1 104 ? 24.766 -28.031 -6.844 1 93.06 104 ILE A CA 1
ATOM 781 C C . ILE A 1 104 ? 25.719 -28.312 -5.695 1 93.06 104 ILE A C 1
ATOM 783 O O . ILE A 1 104 ? 25.906 -29.469 -5.293 1 93.06 104 ILE A O 1
ATOM 787 N N . LYS A 1 105 ? 26.297 -27.266 -5.109 1 91.62 105 LYS A N 1
ATOM 788 C CA . LYS A 1 105 ? 27.188 -27.406 -3.957 1 91.62 105 LYS A CA 1
ATOM 789 C C . LYS A 1 105 ? 26.406 -27.781 -2.699 1 91.62 105 LYS A C 1
ATOM 791 O O . LYS A 1 105 ? 26.859 -28.594 -1.893 1 91.62 105 LYS A O 1
ATOM 796 N N . ALA A 1 106 ? 25.219 -27.25 -2.568 1 91.31 106 ALA A N 1
ATOM 797 C CA . ALA A 1 106 ? 24.438 -27.359 -1.342 1 91.31 106 ALA A CA 1
ATOM 798 C C . ALA A 1 106 ? 23.594 -28.641 -1.355 1 91.31 106 ALA A C 1
ATOM 800 O O . ALA A 1 106 ? 23.234 -29.156 -0.3 1 91.31 106 ALA A O 1
ATOM 801 N N . GLN A 1 107 ? 23.172 -29.094 -2.539 1 90.19 107 GLN A N 1
ATOM 802 C CA . GLN A 1 107 ? 22.266 -30.219 -2.664 1 90.19 107 GLN A CA 1
ATOM 803 C C . GLN A 1 107 ? 22.922 -31.391 -3.41 1 90.19 107 GLN A C 1
ATOM 805 O O . GLN A 1 107 ? 22.891 -31.438 -4.641 1 90.19 107 GLN A O 1
ATOM 810 N N . PRO A 1 108 ? 23.219 -32.375 -2.744 1 88.88 108 PRO A N 1
ATOM 811 C CA . PRO A 1 108 ? 23.906 -33.5 -3.361 1 88.88 108 PRO A CA 1
ATOM 812 C C . PRO A 1 108 ? 23.062 -34.188 -4.426 1 88.88 108 PRO A C 1
ATOM 814 O O . PRO A 1 108 ? 23.594 -34.75 -5.391 1 88.88 108 PRO A O 1
ATOM 817 N N . ARG A 1 109 ? 21.828 -34.094 -4.355 1 89.06 109 ARG A N 1
ATOM 818 C CA . ARG A 1 109 ? 20.938 -34.75 -5.312 1 89.06 109 ARG A CA 1
ATOM 819 C C . ARG A 1 109 ? 21.031 -34.094 -6.684 1 89.06 109 ARG A C 1
ATOM 821 O O . ARG A 1 109 ? 20.969 -34.75 -7.711 1 89.06 109 ARG A O 1
ATOM 828 N N . LEU A 1 110 ? 21.188 -32.812 -6.672 1 91.12 110 LEU A N 1
ATOM 829 C CA . LEU A 1 110 ? 21.297 -32.094 -7.934 1 91.12 110 LEU A CA 1
ATOM 830 C C . LEU A 1 110 ? 22.641 -32.375 -8.594 1 91.12 110 LEU A C 1
ATOM 832 O O . LEU A 1 110 ? 22.719 -32.531 -9.812 1 91.12 110 LEU A O 1
ATOM 836 N N . ALA A 1 111 ? 23.641 -32.438 -7.816 1 93.31 111 ALA A N 1
ATOM 837 C CA . ALA A 1 111 ? 24.984 -32.781 -8.32 1 93.31 111 ALA A CA 1
ATOM 838 C C . ALA A 1 111 ? 25.016 -34.156 -8.938 1 93.31 111 ALA A C 1
ATOM 840 O O . ALA A 1 111 ? 25.578 -34.375 -10.008 1 93.31 111 ALA A O 1
ATOM 841 N N . LYS A 1 112 ? 24.375 -35.062 -8.273 1 94.75 112 LYS A N 1
ATOM 842 C CA . LYS A 1 112 ? 24.328 -36.438 -8.742 1 94.75 112 LYS A CA 1
ATOM 843 C C . LYS A 1 112 ? 23.547 -36.531 -10.055 1 94.75 112 LYS A C 1
ATOM 845 O O . LYS A 1 112 ? 23.938 -37.281 -10.961 1 94.75 112 LYS A O 1
ATOM 850 N N . SER A 1 113 ? 22.469 -35.812 -10.102 1 94.94 113 SER A N 1
ATOM 851 C CA . SER A 1 113 ? 21.641 -35.844 -11.305 1 94.94 113 SER A CA 1
ATOM 852 C C . SER A 1 113 ? 22.391 -35.312 -12.508 1 94.94 113 SER A C 1
ATOM 854 O O . SER A 1 113 ? 22.25 -35.812 -13.625 1 94.94 113 SER A O 1
ATOM 856 N N . LEU A 1 114 ? 23.141 -34.25 -12.32 1 95.5 114 LEU A N 1
ATOM 857 C CA . LEU A 1 114 ? 23.953 -33.688 -13.398 1 95.5 114 LEU A CA 1
ATOM 858 C C . LEU A 1 114 ? 25.016 -34.656 -13.867 1 95.5 114 LEU A C 1
ATOM 860 O O . LEU A 1 114 ? 25.203 -34.844 -15.07 1 95.5 114 LEU A O 1
ATOM 864 N N . ALA A 1 115 ? 25.641 -35.312 -12.914 1 95.88 115 ALA A N 1
ATOM 865 C CA . ALA A 1 115 ? 26.656 -36.312 -13.234 1 95.88 115 ALA A CA 1
ATOM 866 C C . ALA A 1 115 ? 26.047 -37.5 -13.984 1 95.88 115 ALA A C 1
ATOM 868 O O . ALA A 1 115 ? 26.641 -38 -14.953 1 95.88 115 ALA A O 1
ATOM 869 N N . GLU A 1 116 ? 24.938 -37.906 -13.555 1 96.56 116 GLU A N 1
ATOM 870 C CA . GLU A 1 116 ? 24.234 -39.031 -14.203 1 96.56 116 GLU A CA 1
ATOM 871 C C . GLU A 1 116 ? 23.828 -38.656 -15.625 1 96.56 116 GLU A C 1
ATOM 873 O O . GLU A 1 116 ? 23.891 -39.5 -16.531 1 96.56 116 GLU A O 1
ATOM 878 N N . THR A 1 117 ? 23.375 -37.469 -15.805 1 96.75 117 THR A N 1
ATOM 879 C CA . THR A 1 117 ? 23 -37 -17.141 1 96.75 117 THR A CA 1
ATOM 880 C C . THR A 1 117 ? 24.203 -37.031 -18.078 1 96.75 117 THR A C 1
ATOM 882 O O . THR A 1 117 ? 24.094 -37.5 -19.219 1 96.75 117 THR A O 1
ATOM 885 N N . ARG A 1 118 ? 25.297 -36.594 -17.609 1 96.81 118 ARG A N 1
ATOM 886 C CA . ARG A 1 118 ? 26.516 -36.594 -18.422 1 96.81 118 ARG A CA 1
ATOM 887 C C . ARG A 1 118 ? 26.953 -38.031 -18.75 1 96.81 118 ARG A C 1
ATOM 889 O O . ARG A 1 118 ? 27.375 -38.312 -19.859 1 96.81 118 ARG A O 1
ATOM 896 N N . GLN A 1 119 ? 26.781 -38.844 -17.766 1 97.38 119 GLN A N 1
ATOM 897 C CA . GLN A 1 119 ? 27.156 -40.25 -17.953 1 97.38 119 GLN A CA 1
ATOM 898 C C . GLN A 1 119 ? 26.25 -40.938 -18.969 1 97.38 119 GLN A C 1
ATOM 900 O O . GLN A 1 119 ? 26.734 -41.625 -19.891 1 97.38 119 GLN A O 1
ATOM 905 N N . LYS A 1 120 ? 24.969 -40.781 -18.766 1 97.44 120 LYS A N 1
ATOM 906 C CA . LYS A 1 120 ? 24.016 -41.406 -19.688 1 97.44 120 LYS A CA 1
ATOM 907 C C . LYS A 1 120 ? 24.156 -40.812 -21.094 1 97.44 120 LYS A C 1
ATOM 909 O O . LYS A 1 120 ? 23.969 -41.531 -22.078 1 97.44 120 LYS A O 1
ATOM 914 N N . LEU A 1 121 ? 24.391 -39.562 -21.156 1 97.31 121 LEU A N 1
ATOM 915 C CA . LEU A 1 121 ? 24.609 -38.906 -22.453 1 97.31 121 LEU A CA 1
ATOM 916 C C . LEU A 1 121 ? 25.844 -39.5 -23.141 1 97.31 121 LEU A C 1
ATOM 918 O O . LEU A 1 121 ? 25.812 -39.812 -24.344 1 97.31 121 LEU A O 1
ATOM 922 N N . ALA A 1 122 ? 26.938 -39.719 -22.422 1 97.31 122 ALA A N 1
ATOM 923 C CA . ALA A 1 122 ? 28.156 -40.312 -22.969 1 97.31 122 ALA A CA 1
ATOM 924 C C . ALA A 1 122 ? 27.906 -41.75 -23.438 1 97.31 122 ALA A C 1
ATOM 926 O O . ALA A 1 122 ? 28.375 -42.125 -24.516 1 97.31 122 ALA A O 1
ATOM 927 N N . GLN A 1 123 ? 27.188 -42.438 -22.672 1 97.38 123 GLN A N 1
ATOM 928 C CA . GLN A 1 123 ? 26.875 -43.812 -23.031 1 97.38 123 GLN A CA 1
ATOM 929 C C . GLN A 1 123 ? 26.047 -43.875 -24.312 1 97.38 123 GLN A C 1
ATOM 931 O O . GLN A 1 123 ? 26.281 -44.719 -25.172 1 97.38 123 GLN A O 1
ATOM 936 N N . SER A 1 124 ? 25.078 -43.031 -24.359 1 97.31 124 SER A N 1
ATOM 937 C CA . SER A 1 124 ? 24.234 -42.969 -25.547 1 97.31 124 SER A CA 1
ATOM 938 C C . SER A 1 124 ? 25.031 -42.594 -26.781 1 97.31 124 SER A C 1
ATOM 940 O O . SER A 1 124 ? 24.828 -43.156 -27.859 1 97.31 124 SER A O 1
ATOM 942 N N . ARG A 1 125 ? 25.891 -41.688 -26.703 1 97.62 125 ARG A N 1
ATOM 943 C CA . ARG A 1 125 ? 26.703 -41.219 -27.828 1 97.62 125 ARG A CA 1
ATOM 944 C C . ARG A 1 125 ? 27.656 -42.344 -28.281 1 97.62 125 ARG A C 1
ATOM 946 O O . ARG A 1 125 ? 27.891 -42.5 -29.469 1 97.62 125 ARG A O 1
ATOM 953 N N . GLU A 1 126 ? 28.156 -43.125 -27.328 1 97.12 126 GLU A N 1
ATOM 954 C CA . GLU A 1 126 ? 29.016 -44.25 -27.656 1 97.12 126 GLU A CA 1
ATOM 955 C C . GLU A 1 126 ? 28.234 -45.312 -28.438 1 97.12 126 GLU A C 1
ATOM 957 O O . GLU A 1 126 ? 28.766 -45.906 -29.391 1 97.12 126 GLU A O 1
ATOM 962 N N . ALA A 1 127 ? 27.047 -45.531 -28 1 96.81 127 ALA A N 1
ATOM 963 C CA . ALA A 1 127 ? 26.203 -46.5 -28.688 1 96.81 127 ALA A CA 1
ATOM 964 C C . ALA A 1 127 ? 25.906 -46.062 -30.125 1 96.81 127 ALA A C 1
ATOM 966 O O . ALA A 1 127 ? 25.938 -46.875 -31.047 1 96.81 127 ALA A O 1
ATOM 967 N N . VAL A 1 128 ? 25.625 -44.812 -30.312 1 96.12 128 VAL A N 1
ATOM 968 C CA . VAL A 1 128 ? 25.328 -44.281 -31.625 1 96.12 128 VAL A CA 1
ATOM 969 C C . VAL A 1 128 ? 26.578 -44.375 -32.5 1 96.12 128 VAL A C 1
ATOM 971 O O . VAL A 1 128 ? 26.5 -44.781 -33.656 1 96.12 128 VAL A O 1
ATOM 974 N N . ASP A 1 129 ? 27.734 -44 -31.953 1 95.75 129 ASP A N 1
ATOM 975 C CA . ASP A 1 129 ? 28.984 -44.031 -32.719 1 95.75 129 ASP A CA 1
ATOM 976 C C . ASP A 1 129 ? 29.375 -45.438 -33.094 1 95.75 129 ASP A C 1
ATOM 978 O O . ASP A 1 129 ? 29.938 -45.656 -34.188 1 95.75 129 ASP A O 1
ATOM 982 N N . ALA A 1 130 ? 29.062 -46.375 -32.281 1 95.44 130 ALA A N 1
ATOM 983 C CA . ALA A 1 130 ? 29.359 -47.781 -32.562 1 95.44 130 ALA A CA 1
ATOM 984 C C . ALA A 1 130 ? 28.562 -48.281 -33.781 1 95.44 130 ALA A C 1
ATOM 986 O O . ALA A 1 130 ? 29.094 -49 -34.625 1 95.44 130 ALA A O 1
ATOM 987 N N . VAL A 1 131 ? 27.344 -47.875 -33.812 1 94.62 131 VAL A N 1
ATOM 988 C CA . VAL A 1 131 ? 26.5 -48.281 -34.938 1 94.62 131 VAL A CA 1
ATOM 989 C C . VAL A 1 131 ? 26.922 -47.531 -36.188 1 94.62 131 VAL A C 1
ATOM 991 O O . VAL A 1 131 ? 26.984 -48.125 -37.281 1 94.62 131 VAL A O 1
ATOM 994 N N . ALA A 1 132 ? 27.203 -46.281 -36.094 1 92.44 132 ALA A N 1
ATOM 995 C CA . ALA A 1 132 ? 27.547 -45.438 -37.25 1 92.44 132 ALA A CA 1
ATOM 996 C C . ALA A 1 132 ? 28.891 -45.844 -37.844 1 92.44 132 ALA A C 1
ATOM 998 O O . ALA A 1 132 ? 29.141 -45.594 -39.031 1 92.44 132 ALA A O 1
ATOM 999 N N . ALA A 1 133 ? 29.766 -46.5 -37.062 1 91.06 133 ALA A N 1
ATOM 1000 C CA . ALA A 1 133 ? 31.094 -46.906 -37.5 1 91.06 133 ALA A CA 1
ATOM 1001 C C . ALA A 1 133 ? 31.031 -48.156 -38.375 1 91.06 133 ALA A C 1
ATOM 1003 O O . ALA A 1 133 ? 31.953 -48.438 -39.156 1 91.06 133 ALA A O 1
ATOM 1004 N N . LEU A 1 134 ? 29.922 -48.906 -38.25 1 91.06 134 LEU A N 1
ATOM 1005 C CA . LEU A 1 134 ? 29.766 -50.125 -39.031 1 91.06 134 LEU A CA 1
ATOM 1006 C C . LEU A 1 134 ? 29.312 -49.844 -40.438 1 91.06 134 LEU A C 1
ATOM 1008 O O . LEU A 1 134 ? 28.625 -48.844 -40.688 1 91.06 134 LEU A O 1
ATOM 1012 N N . PRO A 1 135 ? 29.781 -50.75 -41.406 1 87.5 135 PRO A N 1
ATOM 1013 C CA . PRO A 1 135 ? 29.25 -50.625 -42.75 1 87.5 135 PRO A CA 1
ATOM 1014 C C . PRO A 1 135 ? 27.734 -50.875 -42.812 1 87.5 135 PRO A C 1
ATOM 1016 O O . PRO A 1 135 ? 27.203 -51.594 -42 1 87.5 135 PRO A O 1
ATOM 1019 N N . ALA A 1 136 ? 27.016 -50.156 -43.719 1 84 136 ALA A N 1
ATOM 1020 C CA . ALA A 1 136 ? 25.562 -50.156 -43.812 1 84 136 ALA A CA 1
ATOM 1021 C C . ALA A 1 136 ? 25.016 -51.562 -43.781 1 84 136 ALA A C 1
ATOM 1023 O O . ALA A 1 136 ? 23.969 -51.844 -43.188 1 84 136 ALA A O 1
ATOM 1024 N N . GLU A 1 137 ? 25.734 -52.531 -44.438 1 82.12 137 GLU A N 1
ATOM 1025 C CA . GLU A 1 137 ? 25.266 -53.906 -44.562 1 82.12 137 GLU A CA 1
ATOM 1026 C C . GLU A 1 137 ? 25.391 -54.656 -43.219 1 82.12 137 GLU A C 1
ATOM 1028 O O . GLU A 1 137 ? 24.656 -55.594 -42.969 1 82.12 137 GLU A O 1
ATOM 1033 N N . ALA A 1 138 ? 26.281 -54.125 -42.406 1 86.06 138 ALA A N 1
ATOM 1034 C CA . ALA A 1 138 ? 26.578 -54.812 -41.156 1 86.06 138 ALA A CA 1
ATOM 1035 C C . ALA A 1 138 ? 25.766 -54.25 -40 1 86.06 138 ALA A C 1
ATOM 1037 O O . ALA A 1 138 ? 25.797 -54.75 -38.875 1 86.06 138 ALA A O 1
ATOM 1038 N N . ARG A 1 139 ? 25.031 -53.219 -40.312 1 87.62 139 ARG A N 1
ATOM 1039 C CA . ARG A 1 139 ? 24.25 -52.562 -39.25 1 87.62 139 ARG A CA 1
ATOM 1040 C C . ARG A 1 139 ? 22.984 -53.375 -38.969 1 87.62 139 ARG A C 1
ATOM 1042 O O . ARG A 1 139 ? 22.141 -53.562 -39.844 1 87.62 139 ARG A O 1
ATOM 1049 N N . SER A 1 140 ? 22.953 -53.938 -37.75 1 87.12 140 SER A N 1
ATOM 1050 C CA . SER A 1 140 ? 21.766 -54.688 -37.344 1 87.12 140 SER A CA 1
ATOM 1051 C C . SER A 1 140 ? 20.672 -53.75 -36.812 1 87.12 140 SER A C 1
ATOM 1053 O O . SER A 1 140 ? 20.984 -52.719 -36.219 1 87.12 140 SER A O 1
ATOM 1055 N N . TYR A 1 141 ? 19.453 -54.094 -37.094 1 87.31 141 TYR A N 1
ATOM 1056 C CA . TYR A 1 141 ? 18.328 -53.312 -36.594 1 87.31 141 TYR A CA 1
ATOM 1057 C C . TYR A 1 141 ? 18.297 -53.281 -35.062 1 87.31 141 TYR A C 1
ATOM 1059 O O . TYR A 1 141 ? 17.891 -52.312 -34.469 1 87.31 141 TYR A O 1
ATOM 1067 N N . SER A 1 142 ? 18.812 -54.344 -34.469 1 89.88 142 SER A N 1
ATOM 1068 C CA . SER A 1 142 ? 18.828 -54.438 -33.031 1 89.88 142 SER A CA 1
ATOM 1069 C C . SER A 1 142 ? 19.844 -53.438 -32.438 1 89.88 142 SER A C 1
ATOM 1071 O O . SER A 1 142 ? 19.578 -52.844 -31.391 1 89.88 142 SER A O 1
ATOM 1073 N N . ALA A 1 143 ? 20.938 -53.312 -33.094 1 91.69 143 ALA A N 1
ATOM 1074 C CA . ALA A 1 143 ? 21.953 -52.375 -32.625 1 91.69 143 ALA A CA 1
ATOM 1075 C C . ALA A 1 143 ? 21.453 -50.938 -32.719 1 91.69 143 ALA A C 1
ATOM 1077 O O . ALA A 1 143 ? 21.688 -50.156 -31.812 1 91.69 143 ALA A O 1
ATOM 1078 N N . MET A 1 144 ? 20.797 -50.625 -33.75 1 92.44 144 MET A N 1
ATOM 1079 C CA . MET A 1 144 ? 20.234 -49.281 -33.938 1 92.44 144 MET A CA 1
ATOM 1080 C C . MET A 1 144 ? 19.156 -49 -32.906 1 92.44 144 MET A C 1
ATOM 1082 O O . MET A 1 144 ? 19.109 -47.938 -32.312 1 92.44 144 MET A O 1
ATOM 1086 N N . ALA A 1 145 ? 18.281 -49.969 -32.656 1 92.56 145 ALA A N 1
ATOM 1087 C CA . ALA A 1 145 ? 17.219 -49.812 -31.656 1 92.56 145 ALA A CA 1
ATOM 1088 C C . ALA A 1 145 ? 17.812 -49.625 -30.266 1 92.56 145 ALA A C 1
ATOM 1090 O O . ALA A 1 145 ? 17.281 -48.812 -29.484 1 92.56 145 ALA A O 1
ATOM 1091 N N . ASN A 1 146 ? 18.859 -50.312 -30.016 1 92.88 146 ASN A N 1
ATOM 1092 C CA . ASN A 1 146 ? 19.516 -50.156 -28.719 1 92.88 146 ASN A CA 1
ATOM 1093 C C . ASN A 1 146 ? 20.141 -48.781 -28.562 1 92.88 146 ASN A C 1
ATOM 1095 O O . ASN A 1 146 ? 20.094 -48.188 -27.484 1 92.88 146 ASN A O 1
ATOM 1099 N N . ALA A 1 147 ? 20.719 -48.281 -29.609 1 95.62 147 ALA A N 1
ATOM 1100 C CA . ALA A 1 147 ? 21.266 -46.938 -29.594 1 95.62 147 ALA A CA 1
ATOM 1101 C C . ALA A 1 147 ? 20.172 -45.875 -29.359 1 95.62 147 ALA A C 1
ATOM 1103 O O . ALA A 1 147 ? 20.344 -44.969 -28.562 1 95.62 147 ALA A O 1
ATOM 1104 N N . ILE A 1 148 ? 19.062 -46.031 -30 1 94.5 148 ILE A N 1
ATOM 1105 C CA . ILE A 1 148 ? 17.938 -45.125 -29.844 1 94.5 148 ILE A CA 1
ATOM 1106 C C . ILE A 1 148 ? 17.406 -45.188 -28.406 1 94.5 148 ILE A C 1
ATOM 1108 O O . ILE A 1 148 ? 17.125 -44.156 -27.797 1 94.5 148 ILE A O 1
ATOM 1112 N N . GLN A 1 149 ? 17.344 -46.375 -27.859 1 92.44 149 GLN A N 1
ATOM 1113 C CA . GLN A 1 149 ? 16.891 -46.531 -26.469 1 92.44 149 GLN A CA 1
ATOM 1114 C C . GLN A 1 149 ? 17.844 -45.844 -25.5 1 92.44 149 GLN A C 1
ATOM 1116 O O . GLN A 1 149 ? 17.391 -45.281 -24.5 1 92.44 149 GLN A O 1
ATOM 1121 N N . SER A 1 150 ? 19.078 -45.969 -25.797 1 95 150 SER A N 1
ATOM 1122 C CA . SER A 1 150 ? 20.047 -45.281 -24.953 1 95 150 SER A CA 1
ATOM 1123 C C . SER A 1 150 ? 19.859 -43.781 -25 1 95 150 SER A C 1
ATOM 1125 O O . SER A 1 150 ? 20.062 -43.094 -24 1 95 150 SER A O 1
ATOM 1127 N N . MET A 1 151 ? 19.469 -43.219 -26.109 1 95.5 151 MET A N 1
ATOM 1128 C CA . MET A 1 151 ? 19.188 -41.781 -26.234 1 95.5 151 MET A CA 1
ATOM 1129 C C . MET A 1 151 ? 17.953 -41.406 -25.422 1 95.5 151 MET A C 1
ATOM 1131 O O . MET A 1 151 ? 17.891 -40.312 -24.844 1 95.5 151 MET A O 1
ATOM 1135 N N . PHE A 1 152 ? 16.938 -42.312 -25.344 1 93.81 152 PHE A N 1
ATOM 1136 C CA . PHE A 1 152 ? 15.789 -42.094 -24.484 1 93.81 152 PHE A CA 1
ATOM 1137 C C . PHE A 1 152 ? 16.203 -42 -23.031 1 93.81 152 PHE A C 1
ATOM 1139 O O . PHE A 1 152 ? 15.734 -41.125 -22.297 1 93.81 152 PHE A O 1
ATOM 1146 N N . THR A 1 153 ? 17.078 -42.844 -22.719 1 93 153 THR A N 1
ATOM 1147 C CA . THR A 1 153 ? 17.547 -42.875 -21.328 1 93 153 THR A CA 1
ATOM 1148 C C . THR A 1 153 ? 18.297 -41.594 -20.984 1 93 153 THR A C 1
ATOM 1150 O O . THR A 1 153 ? 18.141 -41.062 -19.891 1 93 153 THR A O 1
ATOM 1153 N N . ALA A 1 154 ? 19.078 -41.125 -21.891 1 95.38 154 ALA A N 1
ATOM 1154 C CA . ALA A 1 154 ? 19.766 -39.844 -21.688 1 95.38 154 ALA A CA 1
ATOM 1155 C C . ALA A 1 154 ? 18.766 -38.719 -21.562 1 95.38 154 ALA A C 1
ATOM 1157 O O . ALA A 1 154 ? 18.922 -37.812 -20.719 1 95.38 154 ALA A O 1
ATOM 1158 N N . ALA A 1 155 ? 17.766 -38.688 -22.391 1 94.25 155 ALA A N 1
ATOM 1159 C CA . ALA A 1 155 ? 16.719 -37.656 -22.359 1 94.25 155 ALA A CA 1
ATOM 1160 C C . ALA A 1 155 ? 15.961 -37.719 -21.031 1 94.25 155 ALA A C 1
ATOM 1162 O O . ALA A 1 155 ? 15.625 -36.656 -20.469 1 94.25 155 ALA A O 1
ATOM 1163 N N . ASP A 1 156 ? 15.688 -38.906 -20.578 1 91.44 156 ASP A N 1
ATOM 1164 C CA . ASP A 1 156 ? 15.016 -39.062 -19.281 1 91.44 156 ASP A CA 1
ATOM 1165 C C . ASP A 1 156 ? 15.867 -38.5 -18.156 1 91.44 156 ASP A C 1
ATOM 1167 O O . ASP A 1 156 ? 15.352 -37.844 -17.234 1 91.44 156 ASP A O 1
ATOM 1171 N N . SER A 1 157 ? 17.094 -38.75 -18.266 1 93.69 157 SER A N 1
ATOM 1172 C CA . SER A 1 157 ? 18.016 -38.281 -17.234 1 93.69 157 SER A CA 1
ATOM 1173 C C . SER A 1 157 ? 18.062 -36.75 -17.172 1 93.69 157 SER A C 1
ATOM 1175 O O . SER A 1 157 ? 18.047 -36.188 -16.094 1 93.69 157 SER A O 1
ATOM 1177 N N . VAL A 1 158 ? 18.172 -36.094 -18.266 1 94.56 158 VAL A N 1
ATOM 1178 C CA . VAL A 1 158 ? 18.234 -34.625 -18.281 1 94.56 158 VAL A CA 1
ATOM 1179 C C . VAL A 1 158 ? 16.891 -34.062 -17.844 1 94.56 158 VAL A C 1
ATOM 1181 O O . VAL A 1 158 ? 16.844 -32.969 -17.25 1 94.56 158 VAL A O 1
ATOM 1184 N N . ASN A 1 159 ? 15.82 -34.688 -18.156 1 92.25 159 ASN A N 1
ATOM 1185 C CA . ASN A 1 159 ? 14.516 -34.25 -17.688 1 92.25 159 ASN A CA 1
ATOM 1186 C C . ASN A 1 159 ? 14.406 -34.344 -16.172 1 92.25 159 ASN A C 1
ATOM 1188 O O . ASN A 1 159 ? 13.742 -33.531 -15.539 1 92.25 159 ASN A O 1
ATOM 1192 N N . LEU A 1 160 ? 15.008 -35.375 -15.648 1 91.25 160 LEU A N 1
ATOM 1193 C CA . LEU A 1 160 ? 15.078 -35.469 -14.195 1 91.25 160 LEU A CA 1
ATOM 1194 C C . LEU A 1 160 ? 15.875 -34.312 -13.609 1 91.25 160 LEU A C 1
ATOM 1196 O O . LEU A 1 160 ? 15.484 -33.75 -12.594 1 91.25 160 LEU A O 1
ATOM 1200 N N . LEU A 1 161 ? 16.953 -34 -14.242 1 93.69 161 LEU A N 1
ATOM 1201 C CA . LEU A 1 161 ? 17.766 -32.844 -13.844 1 93.69 161 LEU A CA 1
ATOM 1202 C C . LEU A 1 161 ? 16.953 -31.562 -13.906 1 93.69 161 LEU A C 1
ATOM 1204 O O . LEU A 1 161 ? 16.984 -30.75 -12.977 1 93.69 161 LEU A O 1
ATOM 1208 N N . ARG A 1 162 ? 16.266 -31.359 -14.969 1 93.75 162 ARG A N 1
ATOM 1209 C CA . ARG A 1 162 ? 15.406 -30.188 -15.133 1 93.75 162 ARG A CA 1
ATOM 1210 C C . ARG A 1 162 ? 14.375 -30.109 -14 1 93.75 162 ARG A C 1
ATOM 1212 O O . ARG A 1 162 ? 14.109 -29.031 -13.477 1 93.75 162 ARG A O 1
ATOM 1219 N N . GLY A 1 163 ? 13.734 -31.234 -13.672 1 92.69 163 GLY A N 1
ATOM 1220 C CA . GLY A 1 163 ? 12.773 -31.281 -12.578 1 92.69 163 GLY A CA 1
ATOM 1221 C C . GLY A 1 163 ? 13.375 -30.875 -11.25 1 92.69 163 GLY A C 1
ATOM 1222 O O . GLY A 1 163 ? 12.766 -30.125 -10.492 1 92.69 163 GLY A O 1
ATOM 1223 N N . LYS A 1 164 ? 14.516 -31.344 -10.992 1 93.06 164 LYS A N 1
ATOM 1224 C CA . LYS A 1 164 ? 15.195 -30.984 -9.75 1 93.06 164 LYS A CA 1
ATOM 1225 C C . LYS A 1 164 ? 15.578 -29.516 -9.727 1 93.06 164 LYS A C 1
ATOM 1227 O O . LYS A 1 164 ? 15.562 -28.875 -8.672 1 93.06 164 LYS A O 1
ATOM 1232 N N . ALA A 1 165 ? 16.016 -29.031 -10.875 1 94.25 165 ALA A N 1
ATOM 1233 C CA . ALA A 1 165 ? 16.297 -27.594 -10.984 1 94.25 165 ALA A CA 1
ATOM 1234 C C . ALA A 1 165 ? 15.047 -26.766 -10.703 1 94.25 165 ALA A C 1
ATOM 1236 O O . ALA A 1 165 ? 15.117 -25.75 -10.008 1 94.25 165 ALA A O 1
ATOM 1237 N N . ALA A 1 166 ? 13.953 -27.172 -11.281 1 94 166 ALA A N 1
ATOM 1238 C CA . ALA A 1 166 ? 12.68 -26.516 -11.016 1 94 166 ALA A CA 1
ATOM 1239 C C . ALA A 1 166 ? 12.367 -26.5 -9.523 1 94 166 ALA A C 1
ATOM 1241 O O . ALA A 1 166 ? 11.984 -25.453 -8.977 1 94 166 ALA A O 1
ATOM 1242 N N . ARG A 1 167 ? 12.539 -27.609 -8.898 1 93 167 ARG A N 1
ATOM 1243 C CA . ARG A 1 167 ? 12.266 -27.734 -7.473 1 93 167 ARG A CA 1
ATOM 1244 C C . ARG A 1 167 ? 13.141 -26.797 -6.656 1 93 167 ARG A C 1
ATOM 1246 O O . ARG A 1 167 ? 12.664 -26.141 -5.723 1 93 167 ARG A O 1
ATOM 1253 N N . ALA A 1 168 ? 14.383 -26.703 -7.016 1 93 168 ALA A N 1
ATOM 1254 C CA . ALA A 1 168 ? 15.328 -25.844 -6.312 1 93 168 ALA A CA 1
ATOM 1255 C C . ALA A 1 168 ? 14.883 -24.375 -6.383 1 93 168 ALA A C 1
ATOM 1257 O O . ALA A 1 168 ? 15.031 -23.641 -5.41 1 93 168 ALA A O 1
ATOM 1258 N N . ILE A 1 169 ? 14.398 -24.016 -7.488 1 93.5 169 ILE A N 1
ATOM 1259 C CA . ILE A 1 169 ? 13.961 -22.641 -7.695 1 93.5 169 ILE A CA 1
ATOM 1260 C C . ILE A 1 169 ? 12.648 -22.391 -6.953 1 93.5 169 ILE A C 1
ATOM 1262 O O . ILE A 1 169 ? 12.516 -21.422 -6.203 1 93.5 169 ILE A O 1
ATOM 1266 N N . ILE A 1 170 ? 11.664 -23.312 -7.078 1 93.62 170 ILE A N 1
ATOM 1267 C CA . ILE A 1 170 ? 10.305 -23.125 -6.574 1 93.62 170 ILE A CA 1
ATOM 1268 C C . ILE A 1 170 ? 10.32 -23.125 -5.047 1 93.62 170 ILE A C 1
ATOM 1270 O O . ILE A 1 170 ? 9.578 -22.359 -4.422 1 93.62 170 ILE A O 1
ATOM 1274 N N . THR A 1 171 ? 11.164 -23.906 -4.461 1 90.5 171 THR A N 1
ATOM 1275 C CA . THR A 1 171 ? 11.234 -23.984 -3.008 1 90.5 171 THR A CA 1
ATOM 1276 C C . THR A 1 171 ? 11.648 -22.641 -2.42 1 90.5 171 THR A C 1
ATOM 1278 O O . THR A 1 171 ? 11.18 -22.25 -1.35 1 90.5 171 THR A O 1
ATOM 1281 N N . LYS A 1 172 ? 12.508 -21.969 -3.127 1 90 172 LYS A N 1
ATOM 1282 C CA . LYS A 1 172 ? 13 -20.672 -2.646 1 90 172 LYS A CA 1
ATOM 1283 C C . LYS A 1 172 ? 12.102 -19.531 -3.102 1 90 172 LYS A C 1
ATOM 1285 O O . LYS A 1 172 ? 11.945 -18.531 -2.393 1 90 172 LYS A O 1
ATOM 1290 N N . THR A 1 173 ? 11.555 -19.703 -4.328 1 92 173 THR A N 1
ATOM 1291 C CA . THR A 1 173 ? 10.719 -18.672 -4.918 1 92 173 THR A CA 1
ATOM 1292 C C . THR A 1 173 ? 9.414 -19.266 -5.445 1 92 173 THR A C 1
ATOM 1294 O O . THR A 1 173 ? 9.227 -19.375 -6.656 1 92 173 THR A O 1
ATOM 1297 N N . PRO A 1 174 ? 8.445 -19.453 -4.535 1 89.88 174 PRO A N 1
ATOM 1298 C CA . PRO A 1 174 ? 7.199 -20.109 -4.945 1 89.88 174 PRO A CA 1
ATOM 1299 C C . PRO A 1 174 ? 6.363 -19.25 -5.895 1 89.88 174 PRO A C 1
ATOM 1301 O O . PRO A 1 174 ? 5.535 -19.781 -6.637 1 89.88 174 PRO A O 1
ATOM 1304 N N . ASP A 1 175 ? 6.633 -18.031 -6 1 88.44 175 ASP A N 1
ATOM 1305 C CA . ASP A 1 175 ? 5.855 -17.109 -6.82 1 88.44 175 ASP A CA 1
ATOM 1306 C C . ASP A 1 175 ? 6.027 -17.406 -8.305 1 88.44 175 ASP A C 1
ATOM 1308 O O . ASP A 1 175 ? 5.152 -17.094 -9.117 1 88.44 175 ASP A O 1
ATOM 1312 N N . VAL A 1 176 ? 7.148 -17.953 -8.617 1 91.94 176 VAL A N 1
ATOM 1313 C CA . VAL A 1 176 ? 7.434 -18.203 -10.023 1 91.94 176 VAL A CA 1
ATOM 1314 C C . VAL A 1 176 ? 7.066 -19.641 -10.383 1 91.94 176 VAL A C 1
ATOM 1316 O O . VAL A 1 176 ? 7.297 -20.094 -11.508 1 91.94 176 VAL A O 1
ATOM 1319 N N . ALA A 1 177 ? 6.406 -20.359 -9.516 1 92.44 177 ALA A N 1
ATOM 1320 C CA . ALA A 1 177 ? 6.141 -21.797 -9.672 1 92.44 177 ALA A CA 1
ATOM 1321 C C . ALA A 1 177 ? 5.277 -22.062 -10.906 1 92.44 177 ALA A C 1
ATOM 1323 O O . ALA A 1 177 ? 5.551 -22.984 -11.672 1 92.44 177 ALA A O 1
ATOM 1324 N N . ILE A 1 178 ? 4.27 -21.25 -11.078 1 90.62 178 ILE A N 1
ATOM 1325 C CA . ILE A 1 178 ? 3.361 -21.484 -12.195 1 90.62 178 ILE A CA 1
ATOM 1326 C C . ILE A 1 178 ? 4.102 -21.266 -13.516 1 90.62 178 ILE A C 1
ATOM 1328 O O . ILE A 1 178 ? 3.912 -22.031 -14.469 1 90.62 178 ILE A O 1
ATOM 1332 N N . ASP A 1 179 ? 4.922 -20.312 -13.602 1 92.12 179 ASP A N 1
ATOM 1333 C CA . ASP A 1 179 ? 5.688 -20.016 -14.805 1 92.12 179 ASP A CA 1
ATOM 1334 C C . ASP A 1 179 ? 6.652 -21.141 -15.141 1 92.12 179 ASP A C 1
ATOM 1336 O O . ASP A 1 179 ? 6.77 -21.547 -16.297 1 92.12 179 ASP A O 1
ATOM 1340 N N . ILE A 1 180 ? 7.266 -21.656 -14.109 1 93.38 180 ILE A N 1
ATOM 1341 C CA . ILE A 1 180 ? 8.219 -22.75 -14.266 1 93.38 180 ILE A CA 1
ATOM 1342 C C . ILE A 1 180 ? 7.488 -24.016 -14.68 1 93.38 180 ILE A C 1
ATOM 1344 O O . ILE A 1 180 ? 7.918 -24.719 -15.594 1 93.38 180 ILE A O 1
ATOM 1348 N N . ALA A 1 181 ? 6.395 -24.266 -14.07 1 90 181 ALA A N 1
ATOM 1349 C CA . ALA A 1 181 ? 5.625 -25.469 -14.359 1 90 181 ALA A CA 1
ATOM 1350 C C . ALA A 1 181 ? 5.086 -25.438 -15.789 1 90 181 ALA A C 1
ATOM 1352 O O . ALA A 1 181 ? 5.18 -26.438 -16.516 1 90 181 ALA A O 1
ATOM 1353 N N . MET A 1 182 ? 4.559 -24.359 -16.188 1 89.06 182 MET A N 1
ATOM 1354 C CA . MET A 1 182 ? 3.941 -24.234 -17.5 1 89.06 182 MET A CA 1
ATOM 1355 C C . MET A 1 182 ? 4.992 -24.328 -18.609 1 89.06 182 MET A C 1
ATOM 1357 O O . MET A 1 182 ? 4.777 -25 -19.625 1 89.06 182 MET A O 1
ATOM 1361 N N . THR A 1 183 ? 6.098 -23.688 -18.391 1 90.44 183 THR A N 1
ATOM 1362 C CA . THR A 1 183 ? 7.168 -23.75 -19.375 1 90.44 183 THR A CA 1
ATOM 1363 C C . THR A 1 183 ? 7.805 -25.141 -19.375 1 90.44 183 THR A C 1
ATOM 1365 O O . THR A 1 183 ? 8.211 -25.641 -20.422 1 90.44 183 THR A O 1
ATOM 1368 N N . GLY A 1 184 ? 7.848 -25.75 -18.219 1 88.75 184 GLY A N 1
ATOM 1369 C CA . GLY A 1 184 ? 8.367 -27.109 -18.125 1 88.75 184 GLY A CA 1
ATOM 1370 C C . GLY A 1 184 ? 7.539 -28.109 -18.891 1 88.75 184 GLY A C 1
ATOM 1371 O O . GLY A 1 184 ? 8.086 -29 -19.562 1 88.75 184 GLY A O 1
ATOM 1372 N N . THR A 1 185 ? 6.262 -27.969 -18.812 1 86.56 185 THR A N 1
ATOM 1373 C CA . THR A 1 185 ? 5.363 -28.875 -19.531 1 86.56 185 THR A CA 1
ATOM 1374 C C . THR A 1 185 ? 5.551 -28.75 -21.031 1 86.56 185 THR A C 1
ATOM 1376 O O . THR A 1 185 ? 5.512 -29.75 -21.75 1 86.56 185 THR A O 1
ATOM 1379 N N . ALA A 1 186 ? 5.746 -27.562 -21.484 1 85.69 186 ALA A N 1
ATOM 1380 C CA . ALA A 1 186 ? 5.98 -27.344 -22.922 1 85.69 186 ALA A CA 1
ATOM 1381 C C . ALA A 1 186 ? 7.262 -28.031 -23.375 1 85.69 186 ALA A C 1
ATOM 1383 O O . ALA A 1 186 ? 7.336 -28.531 -24.5 1 85.69 186 ALA A O 1
ATOM 1384 N N . GLY A 1 187 ? 8.211 -28.109 -22.531 1 81.75 187 GLY A N 1
ATOM 1385 C CA . GLY A 1 187 ? 9.484 -28.734 -22.859 1 81.75 187 GLY A CA 1
ATOM 1386 C C . GLY A 1 187 ? 9.391 -30.234 -22.984 1 81.75 187 GLY A C 1
ATOM 1387 O O . GLY A 1 187 ? 10.086 -30.828 -23.812 1 81.75 187 GLY A O 1
ATOM 1388 N N . VAL A 1 188 ? 8.461 -30.828 -22.266 1 85 188 VAL A N 1
ATOM 1389 C CA . VAL A 1 188 ? 8.312 -32.281 -22.297 1 85 188 VAL A CA 1
ATOM 1390 C C . VAL A 1 188 ? 7.648 -32.688 -23.594 1 85 188 VAL A C 1
ATOM 1392 O O . VAL A 1 188 ? 7.906 -33.781 -24.109 1 85 188 VAL A O 1
ATOM 1395 N N . MET A 1 189 ? 6.871 -31.828 -24.188 1 87.44 189 MET A N 1
ATOM 1396 C CA . MET A 1 189 ? 6.109 -32.156 -25.391 1 87.44 189 MET A CA 1
ATOM 1397 C C . MET A 1 189 ? 7.039 -32.531 -26.531 1 87.44 189 MET A C 1
ATOM 1399 O O . MET A 1 189 ? 6.836 -33.562 -27.188 1 87.44 189 MET A O 1
ATOM 1403 N N . ARG A 1 190 ? 8.016 -31.766 -26.766 1 83.5 190 ARG A N 1
ATOM 1404 C CA . ARG A 1 190 ? 8.922 -32 -27.891 1 83.5 190 ARG A CA 1
ATOM 1405 C C . ARG A 1 190 ? 9.633 -33.344 -27.734 1 83.5 190 ARG A C 1
ATOM 1407 O O . ARG A 1 190 ? 9.852 -34.062 -28.734 1 83.5 190 ARG A O 1
ATOM 1414 N N . ASP A 1 191 ? 10.055 -33.656 -26.562 1 88.56 191 ASP A N 1
ATOM 1415 C CA . ASP A 1 191 ? 10.711 -34.938 -26.312 1 88.56 191 ASP A CA 1
ATOM 1416 C C . ASP A 1 191 ? 9.773 -36.094 -26.625 1 88.56 191 ASP A C 1
ATOM 1418 O O . ASP A 1 191 ? 10.172 -37.062 -27.281 1 88.56 191 ASP A O 1
ATOM 1422 N N . ARG A 1 192 ? 8.602 -36 -26.234 1 90.19 192 ARG A N 1
ATOM 1423 C CA . ARG A 1 192 ? 7.641 -37.094 -26.391 1 90.19 192 ARG A CA 1
ATOM 1424 C C . ARG A 1 192 ? 7.27 -37.281 -27.844 1 90.19 192 ARG A C 1
ATOM 1426 O O . ARG A 1 192 ? 7.203 -38.438 -28.328 1 90.19 192 ARG A O 1
ATOM 1433 N N . ILE A 1 193 ? 7.082 -36.219 -28.547 1 92.38 193 ILE A N 1
ATOM 1434 C CA . ILE A 1 193 ? 6.746 -36.344 -29.953 1 92.38 193 ILE A CA 1
ATOM 1435 C C . ILE A 1 193 ? 7.941 -36.906 -30.734 1 92.38 193 ILE A C 1
ATOM 1437 O O . ILE A 1 193 ? 7.77 -37.656 -31.688 1 92.38 193 ILE A O 1
ATOM 1441 N N . GLY A 1 194 ? 9.117 -36.562 -30.266 1 90.75 194 GLY A N 1
ATOM 1442 C CA . GLY A 1 194 ? 10.312 -37.125 -30.859 1 90.75 194 GLY A CA 1
ATOM 1443 C C . GLY A 1 194 ? 10.414 -38.625 -30.656 1 90.75 194 GLY A C 1
ATOM 1444 O O . GLY A 1 194 ? 10.859 -39.375 -31.547 1 90.75 194 GLY A O 1
ATOM 1445 N N . ARG A 1 195 ? 10.016 -39.094 -29.547 1 91.69 195 ARG A N 1
ATOM 1446 C CA . ARG A 1 195 ? 10.031 -40.531 -29.266 1 91.69 195 ARG A CA 1
ATOM 1447 C C . ARG A 1 195 ? 9.086 -41.281 -30.203 1 91.69 195 ARG A C 1
ATOM 1449 O O . ARG A 1 195 ? 9.406 -42.375 -30.656 1 91.69 195 ARG A O 1
ATOM 1456 N N . LEU A 1 196 ? 7.965 -40.688 -30.422 1 93.38 196 LEU A N 1
ATOM 1457 C CA . LEU A 1 196 ? 7.027 -41.281 -31.344 1 93.38 196 LEU A CA 1
ATOM 1458 C C . LEU A 1 196 ? 7.68 -41.5 -32.719 1 93.38 196 LEU A C 1
ATOM 1460 O O . LEU A 1 196 ? 7.594 -42.594 -33.281 1 93.38 196 LEU A O 1
ATOM 1464 N N . GLY A 1 197 ? 8.32 -40.5 -33.156 1 92.38 197 GLY A N 1
ATOM 1465 C CA . GLY A 1 197 ? 9.039 -40.656 -34.438 1 92.38 197 GLY A CA 1
ATOM 1466 C C . GLY A 1 197 ? 10.094 -41.719 -34.406 1 92.38 197 GLY A C 1
ATOM 1467 O O . GLY A 1 197 ? 10.25 -42.469 -35.375 1 92.38 197 GLY A O 1
ATOM 1468 N N . SER A 1 198 ? 10.781 -41.875 -33.312 1 91.94 198 SER A N 1
ATOM 1469 C CA . SER A 1 198 ? 11.852 -42.844 -33.188 1 91.94 198 SER A CA 1
ATOM 1470 C C . SER A 1 198 ? 11.297 -44.281 -33.156 1 91.94 198 SER A C 1
ATOM 1472 O O . SER A 1 198 ? 11.93 -45.188 -33.688 1 91.94 198 SER A O 1
ATOM 1474 N N . TYR A 1 199 ? 10.133 -44.438 -32.562 1 91.44 199 TYR A N 1
ATOM 1475 C CA . TYR A 1 199 ? 9.531 -45.781 -32.531 1 91.44 199 TYR A CA 1
ATOM 1476 C C . TYR A 1 199 ? 9.164 -46.219 -33.969 1 91.44 199 TYR A C 1
ATOM 1478 O O . TYR A 1 199 ? 9.266 -47.375 -34.312 1 91.44 199 TYR A O 1
ATOM 1486 N N . VAL A 1 200 ? 8.719 -45.281 -34.75 1 93.38 200 VAL A N 1
ATOM 1487 C CA . VAL A 1 200 ? 8.43 -45.594 -36.156 1 93.38 200 VAL A CA 1
ATOM 1488 C C . VAL A 1 200 ? 9.719 -45.969 -36.875 1 93.38 200 VAL A C 1
ATOM 1490 O O . VAL A 1 200 ? 9.758 -47 -37.594 1 93.38 200 VAL A O 1
ATOM 1493 N N . VAL A 1 201 ? 10.75 -45.25 -36.688 1 90.69 201 VAL A N 1
ATOM 1494 C CA . VAL A 1 201 ? 12.047 -45.531 -37.312 1 90.69 201 VAL A CA 1
ATOM 1495 C C . VAL A 1 201 ? 12.539 -46.906 -36.906 1 90.69 201 VAL A C 1
ATOM 1497 O O . VAL A 1 201 ? 13.008 -47.688 -37.75 1 90.69 201 VAL A O 1
ATOM 1500 N N . MET A 1 202 ? 12.422 -47.25 -35.656 1 90.31 202 MET A N 1
ATOM 1501 C CA . MET A 1 202 ? 12.836 -48.562 -35.188 1 90.31 202 MET A CA 1
ATOM 1502 C C . MET A 1 202 ? 12.008 -49.656 -35.812 1 90.31 202 MET A C 1
ATOM 1504 O O . MET A 1 202 ? 12.523 -50.75 -36.094 1 90.31 202 MET A O 1
ATOM 1508 N N . SER A 1 203 ? 10.766 -49.344 -36.094 1 91.06 203 SER A N 1
ATOM 1509 C CA . SER A 1 203 ? 9.852 -50.344 -36.656 1 91.06 203 SER A CA 1
ATOM 1510 C C . SER A 1 203 ? 10.141 -50.594 -38.156 1 91.06 203 SER A C 1
ATOM 1512 O O . SER A 1 203 ? 9.891 -51.688 -38.656 1 91.06 203 SER A O 1
ATOM 1514 N N . LEU A 1 204 ? 10.648 -49.656 -38.844 1 88.5 204 LEU A N 1
ATOM 1515 C CA . LEU A 1 204 ? 10.852 -49.719 -40.281 1 88.5 204 LEU A CA 1
ATOM 1516 C C . LEU A 1 204 ? 11.867 -50.781 -40.656 1 88.5 204 LEU A C 1
ATOM 1518 O O . LEU A 1 204 ? 11.805 -51.375 -41.719 1 88.5 204 LEU A O 1
ATOM 1522 N N . GLN A 1 205 ? 12.789 -51.156 -39.719 1 82.25 205 GLN A N 1
ATOM 1523 C CA . GLN A 1 205 ? 13.844 -52.125 -40.062 1 82.25 205 GLN A CA 1
ATOM 1524 C C . GLN A 1 205 ? 13.703 -53.375 -39.219 1 82.25 205 GLN A C 1
ATOM 1526 O O . GLN A 1 205 ? 14.523 -54.312 -39.312 1 82.25 205 GLN A O 1
ATOM 1531 N N . ALA A 1 206 ? 12.695 -53.469 -38.469 1 86.62 206 ALA A N 1
ATOM 1532 C CA . ALA A 1 206 ? 12.594 -54.531 -37.469 1 86.62 206 ALA A CA 1
ATOM 1533 C C . ALA A 1 206 ? 11.914 -55.75 -38.094 1 86.62 206 ALA A C 1
ATOM 1535 O O . ALA A 1 206 ? 11.289 -55.688 -39.156 1 86.62 206 ALA A O 1
ATOM 1536 N N . ASN A 1 207 ? 12.164 -56.906 -37.406 1 84.19 207 ASN A N 1
ATOM 1537 C CA . ASN A 1 207 ? 11.438 -58.094 -37.75 1 84.19 207 ASN A CA 1
ATOM 1538 C C . ASN A 1 207 ? 9.984 -58.031 -37.312 1 84.19 207 ASN A C 1
ATOM 1540 O O . ASN A 1 207 ? 9.578 -57.094 -36.625 1 84.19 207 ASN A O 1
ATOM 1544 N N . ARG A 1 208 ? 9.203 -58.969 -37.719 1 81.5 208 ARG A N 1
ATOM 1545 C CA . ARG A 1 208 ? 7.758 -58.969 -37.5 1 81.5 208 ARG A CA 1
ATOM 1546 C C . ARG A 1 208 ? 7.438 -58.875 -36 1 81.5 208 ARG A C 1
ATOM 1548 O O . ARG A 1 208 ? 6.551 -58.125 -35.594 1 81.5 208 ARG A O 1
ATOM 1555 N N . GLN A 1 209 ? 8.156 -59.594 -35.219 1 80.69 209 GLN A N 1
ATOM 1556 C CA . GLN A 1 209 ? 7.891 -59.625 -33.781 1 80.69 209 GLN A CA 1
ATOM 1557 C C . GLN A 1 209 ? 8.242 -58.312 -33.156 1 80.69 209 GLN A C 1
ATOM 1559 O O . GLN A 1 209 ? 7.469 -57.781 -32.344 1 80.69 209 GLN A O 1
ATOM 1564 N N . ASP A 1 210 ? 9.32 -57.719 -33.531 1 85.25 210 ASP A N 1
ATOM 1565 C CA . ASP A 1 210 ? 9.766 -56.469 -32.938 1 85.25 210 ASP A CA 1
ATOM 1566 C C . ASP A 1 210 ? 8.883 -55.312 -33.406 1 85.25 210 ASP A C 1
ATOM 1568 O O . ASP A 1 210 ? 8.656 -54.344 -32.688 1 85.25 210 ASP A O 1
ATOM 1572 N N . ARG A 1 211 ? 8.367 -55.438 -34.594 1 88.75 211 ARG A N 1
ATOM 1573 C CA . ARG A 1 211 ? 7.48 -54.406 -35.125 1 88.75 211 ARG A CA 1
ATOM 1574 C C . ARG A 1 211 ? 6.223 -54.281 -34.25 1 88.75 211 ARG A C 1
ATOM 1576 O O . ARG A 1 211 ? 5.746 -53.156 -34.031 1 88.75 211 ARG A O 1
ATOM 1583 N N . LEU A 1 212 ? 5.766 -55.375 -33.844 1 81.06 212 LEU A N 1
ATOM 1584 C CA . LEU A 1 212 ? 4.578 -55.375 -32.969 1 81.06 212 LEU A CA 1
ATOM 1585 C C . LEU A 1 212 ? 4.887 -54.719 -31.625 1 81.06 212 LEU A C 1
ATOM 1587 O O . LEU A 1 212 ? 4.062 -54 -31.094 1 81.06 212 LEU A O 1
ATOM 1591 N N . SER A 1 213 ? 6.035 -54.969 -31.172 1 80.38 213 SER A N 1
ATOM 1592 C CA . SER A 1 213 ? 6.457 -54.406 -29.906 1 80.38 213 SER A CA 1
ATOM 1593 C C . SER A 1 213 ? 6.582 -52.875 -30.016 1 80.38 213 SER A C 1
ATOM 1595 O O . SER A 1 213 ? 6.129 -52.156 -29.125 1 80.38 213 SER A O 1
ATOM 1597 N N . TYR A 1 214 ? 7.125 -52.375 -31.109 1 86.94 214 TYR A N 1
ATOM 1598 C CA . TYR A 1 214 ? 7.309 -50.938 -31.297 1 86.94 214 TYR A CA 1
ATOM 1599 C C . TYR A 1 214 ? 5.973 -50.25 -31.547 1 86.94 214 TYR A C 1
ATOM 1601 O O . TYR A 1 214 ? 5.781 -49.094 -31.141 1 86.94 214 TYR A O 1
ATOM 1609 N N . ARG A 1 215 ? 5.062 -50.938 -32.156 1 86 215 ARG A N 1
ATOM 1610 C CA . ARG A 1 215 ? 3.721 -50.375 -32.344 1 86 215 ARG A CA 1
ATOM 1611 C C . ARG A 1 215 ? 3.031 -50.188 -31 1 86 215 ARG A C 1
ATOM 1613 O O . ARG A 1 215 ? 2.379 -49.156 -30.766 1 86 215 ARG A O 1
ATOM 1620 N N . ALA A 1 216 ? 3.24 -51.125 -30.141 1 78.06 216 ALA A N 1
ATOM 1621 C CA . ALA A 1 216 ? 2.66 -51 -28.797 1 78.06 216 ALA A CA 1
ATOM 1622 C C . ALA A 1 216 ? 3.271 -49.844 -28.031 1 78.06 216 ALA A C 1
ATOM 1624 O O . ALA A 1 216 ? 2.559 -49.094 -27.359 1 78.06 216 ALA A O 1
ATOM 1625 N N . LYS A 1 217 ? 4.566 -49.719 -28.172 1 82.19 217 LYS A N 1
ATOM 1626 C CA . LYS A 1 217 ? 5.254 -48.594 -27.516 1 82.19 217 LYS A CA 1
ATOM 1627 C C . LYS A 1 217 ? 4.824 -47.25 -28.094 1 82.19 217 LYS A C 1
ATOM 1629 O O . LYS A 1 217 ? 4.699 -46.281 -27.359 1 82.19 217 LYS A O 1
ATOM 1634 N N . PHE A 1 218 ? 4.617 -47.219 -29.375 1 88.81 218 PHE A N 1
ATOM 1635 C CA . PHE A 1 218 ? 4.129 -46.031 -30.062 1 88.81 218 PHE A CA 1
ATOM 1636 C C . PHE A 1 218 ? 2.764 -45.625 -29.531 1 88.81 218 PHE A C 1
ATOM 1638 O O . PHE A 1 218 ? 2.547 -44.438 -29.203 1 88.81 218 PHE A O 1
ATOM 1645 N N . ASP A 1 219 ? 1.867 -46.5 -29.406 1 82.38 219 ASP A N 1
ATOM 1646 C CA . ASP A 1 219 ? 0.521 -46.219 -28.922 1 82.38 219 ASP A CA 1
ATOM 1647 C C . ASP A 1 219 ? 0.553 -45.688 -27.484 1 82.38 219 ASP A C 1
ATOM 1649 O O . ASP A 1 219 ? -0.197 -44.781 -27.141 1 82.38 219 ASP A O 1
ATOM 1653 N N . THR A 1 220 ? 1.489 -46.219 -26.781 1 76.19 220 THR A N 1
ATOM 1654 C CA . THR A 1 220 ? 1.642 -45.781 -25.391 1 76.19 220 THR A CA 1
ATOM 1655 C C . THR A 1 220 ? 2.166 -44.375 -25.328 1 76.19 220 THR A C 1
ATOM 1657 O O . THR A 1 220 ? 1.655 -43.531 -24.562 1 76.19 220 THR A O 1
ATOM 1660 N N . GLU A 1 221 ? 3.117 -44.156 -26.094 1 85.38 221 GLU A N 1
ATOM 1661 C CA . GLU A 1 221 ? 3.701 -42.812 -26.125 1 85.38 221 GLU A CA 1
ATOM 1662 C C . GLU A 1 221 ? 2.691 -41.781 -26.641 1 85.38 221 GLU A C 1
ATOM 1664 O O . GLU A 1 221 ? 2.711 -40.625 -26.203 1 85.38 221 GLU A O 1
ATOM 1669 N N . MET A 1 222 ? 1.84 -42.25 -27.453 1 88.31 222 MET A N 1
ATOM 1670 C CA . MET A 1 222 ? 0.8 -41.375 -27.984 1 88.31 222 MET A CA 1
ATOM 1671 C C . MET A 1 222 ? -0.14 -40.906 -26.875 1 88.31 222 MET A C 1
ATOM 1673 O O . MET A 1 222 ? -0.549 -39.75 -26.844 1 88.31 222 MET A O 1
ATOM 1677 N N . GLN A 1 223 ? -0.46 -41.688 -25.953 1 79.38 223 GLN A N 1
ATOM 1678 C CA . GLN A 1 223 ? -1.31 -41.344 -24.828 1 79.38 223 GLN A CA 1
ATOM 1679 C C . GLN A 1 223 ? -0.631 -40.281 -23.953 1 79.38 223 GLN A C 1
ATOM 1681 O O . GLN A 1 223 ? -1.285 -39.375 -23.453 1 79.38 223 GLN A O 1
ATOM 1686 N N . SER A 1 224 ? 0.648 -40.5 -23.797 1 82.69 224 SER A N 1
ATOM 1687 C CA . SER A 1 224 ? 1.409 -39.531 -23.016 1 82.69 224 SER A CA 1
ATOM 1688 C C . SER A 1 224 ? 1.395 -38.156 -23.688 1 82.69 224 SER A C 1
ATOM 1690 O O . SER A 1 224 ? 1.253 -37.125 -23.016 1 82.69 224 SER A O 1
ATOM 1692 N N . VAL A 1 225 ? 1.567 -38.188 -24.969 1 89.62 225 VAL A N 1
ATOM 1693 C CA . VAL A 1 225 ? 1.558 -36.938 -25.734 1 89.62 225 VAL A CA 1
ATOM 1694 C C . VAL A 1 225 ? 0.2 -36.25 -25.594 1 89.62 225 VAL A C 1
ATOM 1696 O O . VAL A 1 225 ? 0.126 -35.031 -25.453 1 89.62 225 VAL A O 1
ATOM 1699 N N . MET A 1 226 ? -0.85 -37.031 -25.562 1 86.56 226 MET A N 1
ATOM 1700 C CA . MET A 1 226 ? -2.189 -36.469 -25.453 1 86.56 226 MET A CA 1
ATOM 1701 C C . MET A 1 226 ? -2.4 -35.875 -24.062 1 86.56 226 MET A C 1
ATOM 1703 O O . MET A 1 226 ? -3.096 -34.844 -23.922 1 86.56 226 MET A O 1
ATOM 1707 N N . LEU A 1 227 ? -1.843 -36.469 -23.062 1 81.69 227 LEU A N 1
ATOM 1708 C CA . LEU A 1 227 ? -1.938 -35.938 -21.719 1 81.69 227 LEU A CA 1
ATOM 1709 C C . LEU A 1 227 ? -1.228 -34.594 -21.609 1 81.69 227 LEU A C 1
ATOM 1711 O O . LEU A 1 227 ? -1.753 -33.625 -21.016 1 81.69 227 LEU A O 1
ATOM 1715 N N . VAL A 1 228 ? -0.056 -34.531 -22.172 1 87.5 228 VAL A N 1
ATOM 1716 C CA . VAL A 1 228 ? 0.707 -33.281 -22.141 1 87.5 228 VAL A CA 1
ATOM 1717 C C . VAL A 1 228 ? -0.032 -32.219 -22.922 1 87.5 228 VAL A C 1
ATOM 1719 O O . VAL A 1 228 ? -0.079 -31.047 -22.516 1 87.5 228 VAL A O 1
ATOM 1722 N N . LYS A 1 229 ? -0.567 -32.625 -24.094 1 90.31 229 LYS A N 1
ATOM 1723 C CA . LYS A 1 229 ? -1.341 -31.688 -24.891 1 90.31 229 LYS A CA 1
ATOM 1724 C C . LYS A 1 229 ? -2.5 -31.109 -24.094 1 90.31 229 LYS A C 1
ATOM 1726 O O . LYS A 1 229 ? -2.721 -29.891 -24.109 1 90.31 229 LYS A O 1
ATOM 1731 N N . SER A 1 230 ? -3.215 -31.922 -23.422 1 86.81 230 SER A N 1
ATOM 1732 C CA . SER A 1 230 ? -4.352 -31.469 -22.609 1 86.81 230 SER A CA 1
ATOM 1733 C C . SER A 1 230 ? -3.908 -30.516 -21.516 1 86.81 230 SER A C 1
ATOM 1735 O O . SER A 1 230 ? -4.586 -29.516 -21.25 1 86.81 230 SER A O 1
ATOM 1737 N N . SER A 1 231 ? -2.859 -30.844 -20.906 1 87.38 231 SER A N 1
ATOM 1738 C CA . SER A 1 231 ? -2.326 -29.969 -19.875 1 87.38 231 SER A CA 1
ATOM 1739 C C . SER A 1 231 ? -1.963 -28.594 -20.438 1 87.38 231 SER A C 1
ATOM 1741 O O . SER A 1 231 ? -2.295 -27.562 -19.859 1 87.38 231 SER A O 1
ATOM 1743 N N . LEU A 1 232 ? -1.283 -28.578 -21.562 1 89.88 232 LEU A N 1
ATOM 1744 C CA . LEU A 1 232 ? -0.888 -27.328 -22.188 1 89.88 232 LEU A CA 1
ATOM 1745 C C . LEU A 1 232 ? -2.111 -26.5 -22.562 1 89.88 232 LEU A C 1
ATOM 1747 O O . LEU A 1 232 ? -2.123 -25.281 -22.375 1 89.88 232 LEU A O 1
ATOM 1751 N N . TRP A 1 233 ? -3.059 -27.188 -23 1 88.44 233 TRP A N 1
ATOM 1752 C CA . TRP A 1 233 ? -4.258 -26.5 -23.453 1 88.44 233 TRP A CA 1
ATOM 1753 C C . TRP A 1 233 ? -5.066 -25.984 -22.266 1 88.44 233 TRP A C 1
ATOM 1755 O O . TRP A 1 233 ? -5.504 -24.828 -22.266 1 88.44 233 TRP A O 1
ATOM 1765 N N . ASN A 1 234 ? -5.25 -26.75 -21.266 1 86.88 234 ASN A N 1
ATOM 1766 C CA . ASN A 1 234 ? -6.164 -26.438 -20.172 1 86.88 234 ASN A CA 1
ATOM 1767 C C . ASN A 1 234 ? -5.523 -25.5 -19.156 1 86.88 234 ASN A C 1
ATOM 1769 O O . ASN A 1 234 ? -6.219 -24.734 -18.5 1 86.88 234 ASN A O 1
ATOM 1773 N N . TYR A 1 235 ? -4.25 -25.562 -19.078 1 88.69 235 TYR A N 1
ATOM 1774 C CA . TYR A 1 235 ? -3.611 -24.766 -18.031 1 88.69 235 TYR A CA 1
ATOM 1775 C C . TYR A 1 235 ? -2.75 -23.656 -18.625 1 88.69 235 TYR A C 1
ATOM 1777 O O . TYR A 1 235 ? -3.002 -22.469 -18.391 1 88.69 235 TYR A O 1
ATOM 1785 N N . THR A 1 236 ? -1.815 -24.047 -19.469 1 89.88 236 THR A N 1
ATOM 1786 C CA . THR A 1 236 ? -0.854 -23.078 -19.984 1 89.88 236 THR A CA 1
ATOM 1787 C C . THR A 1 236 ? -1.545 -22.047 -20.875 1 89.88 236 THR A C 1
ATOM 1789 O O . THR A 1 236 ? -1.405 -20.844 -20.672 1 89.88 236 THR A O 1
ATOM 1792 N N . ALA A 1 237 ? -2.293 -22.547 -21.844 1 89.88 237 ALA A N 1
ATOM 1793 C CA . ALA A 1 237 ? -2.973 -21.641 -22.766 1 89.88 237 ALA A CA 1
ATOM 1794 C C . ALA A 1 237 ? -3.998 -20.781 -22.047 1 89.88 237 ALA A C 1
ATOM 1796 O O . ALA A 1 237 ? -4.18 -19.594 -22.375 1 89.88 237 ALA A O 1
ATOM 1797 N N . ALA A 1 238 ? -4.621 -21.328 -21.094 1 89.62 238 ALA A N 1
ATOM 1798 C CA . ALA A 1 238 ? -5.621 -20.594 -20.328 1 89.62 238 ALA A CA 1
ATOM 1799 C C . ALA A 1 238 ? -4.969 -19.531 -19.453 1 89.62 238 ALA A C 1
ATOM 1801 O O . ALA A 1 238 ? -5.488 -18.422 -19.312 1 89.62 238 ALA A O 1
ATOM 1802 N N . TYR A 1 239 ? -3.881 -19.844 -18.844 1 91.56 239 TYR A N 1
ATOM 1803 C CA . TYR A 1 239 ? -3.17 -18.938 -17.938 1 91.56 239 TYR A CA 1
ATOM 1804 C C . TYR A 1 239 ? -2.619 -17.734 -18.688 1 91.56 239 TYR A C 1
ATOM 1806 O O . TYR A 1 239 ? -2.766 -16.594 -18.25 1 91.56 239 TYR A O 1
ATOM 1814 N N . LEU A 1 240 ? -1.961 -17.984 -19.812 1 90.94 240 LEU A N 1
ATOM 1815 C CA . LEU A 1 240 ? -1.344 -16.906 -20.578 1 90.94 240 LEU A CA 1
ATOM 1816 C C . LEU A 1 240 ? -2.385 -16.172 -21.422 1 90.94 240 LEU A C 1
ATOM 1818 O O . LEU A 1 240 ? -2.32 -14.953 -21.562 1 90.94 240 LEU A O 1
ATOM 1822 N N . SER A 1 241 ? -3.365 -16.859 -21.922 1 89.25 241 SER A N 1
ATOM 1823 C CA . SER A 1 241 ? -4.555 -16.375 -22.609 1 89.25 241 SER A CA 1
ATOM 1824 C C . SER A 1 241 ? -4.199 -15.281 -23.609 1 89.25 241 SER A C 1
ATOM 1826 O O . SER A 1 241 ? -4.754 -14.18 -23.547 1 89.25 241 SER A O 1
ATOM 1828 N N . THR A 1 242 ? -3.283 -15.531 -24.562 1 90.81 242 THR A N 1
ATOM 1829 C CA . THR A 1 242 ? -2.926 -14.578 -25.609 1 90.81 242 THR A CA 1
ATOM 1830 C C . THR A 1 242 ? -3.369 -15.078 -26.969 1 90.81 242 THR A C 1
ATOM 1832 O O . THR A 1 242 ? -3.309 -16.281 -27.25 1 90.81 242 THR A O 1
ATOM 1835 N N . PRO A 1 243 ? -3.779 -14.203 -27.844 1 91.31 243 PRO A N 1
ATOM 1836 C CA . PRO A 1 243 ? -4.219 -14.617 -29.188 1 91.31 243 PRO A CA 1
ATOM 1837 C C . PRO A 1 243 ? -3.113 -15.297 -29.984 1 91.31 243 PRO A C 1
ATOM 1839 O O . PRO A 1 243 ? -3.385 -16.219 -30.75 1 91.31 243 PRO A O 1
ATOM 1842 N N . ARG A 1 244 ? -1.882 -14.852 -29.875 1 91.75 244 ARG A N 1
ATOM 1843 C CA . ARG A 1 244 ? -0.752 -15.461 -30.562 1 91.75 244 ARG A CA 1
ATOM 1844 C C . ARG A 1 244 ? -0.564 -16.922 -30.141 1 91.75 244 ARG A C 1
ATOM 1846 O O . ARG A 1 244 ? -0.265 -17.781 -30.969 1 91.75 244 ARG A O 1
ATOM 1853 N N . LEU A 1 245 ? -0.738 -17.141 -28.875 1 91.81 245 LEU A N 1
ATOM 1854 C CA . LEU A 1 245 ? -0.59 -18.5 -28.359 1 91.81 245 LEU A CA 1
ATOM 1855 C C . LEU A 1 245 ? -1.737 -19.391 -28.828 1 91.81 245 LEU A C 1
ATOM 1857 O O . LEU A 1 245 ? -1.531 -20.562 -29.125 1 91.81 245 LEU A O 1
ATOM 1861 N N . ASP A 1 246 ? -2.936 -18.828 -28.906 1 91.12 246 ASP A N 1
ATOM 1862 C CA . ASP A 1 246 ? -4.078 -19.578 -29.406 1 91.12 246 ASP A CA 1
ATOM 1863 C C . ASP A 1 246 ? -3.859 -20 -30.859 1 91.12 246 ASP A C 1
ATOM 1865 O O . ASP A 1 246 ? -4.164 -21.125 -31.234 1 91.12 246 ASP A O 1
ATOM 1869 N N . ALA A 1 247 ? -3.326 -19.094 -31.578 1 93.62 247 ALA A N 1
ATOM 1870 C CA . ALA A 1 247 ? -3.025 -19.391 -32.969 1 93.62 247 ALA A CA 1
ATOM 1871 C C . ALA A 1 247 ? -1.95 -20.469 -33.094 1 93.62 247 ALA A C 1
ATOM 1873 O O . ALA A 1 247 ? -2.045 -21.359 -33.938 1 93.62 247 ALA A O 1
ATOM 1874 N N . ALA A 1 248 ? -0.961 -20.391 -32.25 1 93.44 248 ALA A N 1
ATOM 1875 C CA . ALA A 1 248 ? 0.12 -21.359 -32.281 1 93.44 248 ALA A CA 1
ATOM 1876 C C . ALA A 1 248 ? -0.394 -22.75 -31.906 1 93.44 248 ALA A C 1
ATOM 1878 O O . ALA A 1 248 ? 0.068 -23.766 -32.438 1 93.44 248 ALA A O 1
ATOM 1879 N N . PHE A 1 249 ? -1.309 -22.844 -31.031 1 92.12 249 PHE A N 1
ATOM 1880 C CA . PHE A 1 249 ? -1.897 -24.125 -30.641 1 92.12 249 PHE A CA 1
ATOM 1881 C C . PHE A 1 249 ? -2.709 -24.719 -31.781 1 92.12 249 PHE A C 1
ATOM 1883 O O . PHE A 1 249 ? -2.695 -25.938 -32 1 92.12 249 PHE A O 1
ATOM 1890 N N . ARG A 1 250 ? -3.4 -23.859 -32.469 1 92 250 ARG A N 1
ATOM 1891 C CA . ARG A 1 250 ? -4.156 -24.328 -33.625 1 92 250 ARG A CA 1
ATOM 1892 C C . ARG A 1 250 ? -3.23 -24.891 -34.719 1 92 250 ARG A C 1
ATOM 1894 O O . ARG A 1 250 ? -3.52 -25.922 -35.312 1 92 250 ARG A O 1
ATOM 1901 N N . ASP A 1 251 ? -2.201 -24.203 -34.906 1 93.31 251 ASP A N 1
ATOM 1902 C CA . ASP A 1 251 ? -1.201 -24.672 -35.844 1 93.31 251 ASP A CA 1
ATOM 1903 C C . ASP A 1 251 ? -0.623 -26.016 -35.406 1 93.31 251 ASP A C 1
ATOM 1905 O O . ASP A 1 251 ? -0.445 -26.922 -36.219 1 93.31 251 ASP A O 1
ATOM 1909 N N . PHE A 1 252 ? -0.303 -26.094 -34.156 1 93.44 252 PHE A N 1
ATOM 1910 C CA . PHE A 1 252 ? 0.224 -27.344 -33.594 1 93.44 252 PHE A CA 1
ATOM 1911 C C . PHE A 1 252 ? -0.762 -28.484 -33.781 1 93.44 252 PHE A C 1
ATOM 1913 O O . PHE A 1 252 ? -0.367 -29.594 -34.156 1 93.44 252 PHE A O 1
ATOM 1920 N N . ASP A 1 253 ? -1.998 -28.219 -33.625 1 92.75 253 ASP A N 1
ATOM 1921 C CA . ASP A 1 253 ? -3.049 -29.219 -33.781 1 92.75 253 ASP A CA 1
ATOM 1922 C C . ASP A 1 253 ? -3.17 -29.641 -35.25 1 92.75 253 ASP A C 1
ATOM 1924 O O . ASP A 1 253 ? -3.305 -30.828 -35.562 1 92.75 253 ASP A O 1
ATOM 1928 N N . THR A 1 254 ? -3.043 -28.703 -36.094 1 93.31 254 THR A N 1
ATOM 1929 C CA . THR A 1 254 ? -3.229 -28.953 -37.531 1 93.31 254 THR A CA 1
ATOM 1930 C C . THR A 1 254 ? -2.012 -29.656 -38.125 1 93.31 254 THR A C 1
ATOM 1932 O O . THR A 1 254 ? -2.145 -30.703 -38.75 1 93.31 254 THR A O 1
ATOM 1935 N N . TYR A 1 255 ? -0.898 -29.109 -37.812 1 93.06 255 TYR A N 1
ATOM 1936 C CA . TYR A 1 255 ? 0.287 -29.562 -38.562 1 93.06 255 TYR A CA 1
ATOM 1937 C C . TYR A 1 255 ? 0.89 -30.797 -37.875 1 93.06 255 TYR A C 1
ATOM 1939 O O . TYR A 1 255 ? 1.354 -31.703 -38.562 1 93.06 255 TYR A O 1
ATOM 1947 N N . TYR A 1 256 ? 0.931 -30.828 -36.625 1 94.06 256 TYR A N 1
ATOM 1948 C CA . TYR A 1 256 ? 1.523 -32 -36 1 94.06 256 TYR A CA 1
ATOM 1949 C C . TYR A 1 256 ? 0.478 -33.094 -35.781 1 94.06 256 TYR A C 1
ATOM 1951 O O . TYR A 1 256 ? 0.609 -34.219 -36.312 1 94.06 256 TYR A O 1
ATOM 1959 N N . PHE A 1 257 ? -0.576 -32.844 -35.062 1 93.44 257 PHE A N 1
ATOM 1960 C CA . PHE A 1 257 ? -1.549 -33.875 -34.719 1 93.44 257 PHE A CA 1
ATOM 1961 C C . PHE A 1 257 ? -2.387 -34.25 -35.938 1 93.44 257 PHE A C 1
ATOM 1963 O O . PHE A 1 257 ? -2.76 -35.406 -36.094 1 93.44 257 PHE A O 1
ATOM 1970 N N . GLY A 1 258 ? -2.668 -33.312 -36.75 1 92.69 258 GLY A N 1
ATOM 1971 C CA . GLY A 1 258 ? -3.5 -33.594 -37.938 1 92.69 258 GLY A CA 1
ATOM 1972 C C . GLY A 1 258 ? -2.734 -34.219 -39.062 1 92.69 258 GLY A C 1
ATOM 1973 O O . GLY A 1 258 ? -3.305 -34.969 -39.875 1 92.69 258 GLY A O 1
ATOM 1974 N N . GLN A 1 259 ? -1.461 -33.906 -39.156 1 93.75 259 GLN A N 1
ATOM 1975 C CA . GLN A 1 259 ? -0.718 -34.344 -40.344 1 93.75 259 GLN A CA 1
ATOM 1976 C C . GLN A 1 259 ? 0.415 -35.281 -39.938 1 93.75 259 GLN A C 1
ATOM 1978 O O . GLN A 1 259 ? 0.309 -36.5 -40.125 1 93.75 259 GLN A O 1
ATOM 1983 N N . SER A 1 260 ? 1.398 -34.812 -39.219 1 93.94 260 SER A N 1
ATOM 1984 C CA . SER A 1 260 ? 2.607 -35.562 -38.938 1 93.94 260 SER A CA 1
ATOM 1985 C C . SER A 1 260 ? 2.303 -36.812 -38.094 1 93.94 260 SER A C 1
ATOM 1987 O O . SER A 1 260 ? 2.822 -37.906 -38.344 1 93.94 260 SER A O 1
ATOM 1989 N N . LEU A 1 261 ? 1.526 -36.562 -37.094 1 94.62 261 LEU A N 1
ATOM 1990 C CA . LEU A 1 261 ? 1.195 -37.719 -36.25 1 94.62 261 LEU A CA 1
ATOM 1991 C C . LEU A 1 261 ? 0.392 -38.75 -37 1 94.62 261 LEU A C 1
ATOM 1993 O O . LEU A 1 261 ? 0.609 -39.969 -36.844 1 94.62 261 LEU A O 1
ATOM 1997 N N . ARG A 1 262 ? -0.504 -38.344 -37.812 1 92.81 262 ARG A N 1
ATOM 1998 C CA . ARG A 1 262 ? -1.275 -39.281 -38.625 1 92.81 262 ARG A CA 1
ATOM 1999 C C . ARG A 1 262 ? -0.371 -40.031 -39.594 1 92.81 262 ARG A C 1
ATOM 2001 O O . ARG A 1 262 ? -0.554 -41.25 -39.812 1 92.81 262 ARG A O 1
ATOM 2008 N N . TYR A 1 263 ? 0.517 -39.344 -40.125 1 94.12 263 TYR A N 1
ATOM 2009 C CA . TYR A 1 263 ? 1.501 -39.969 -41 1 94.12 263 TYR A CA 1
ATOM 2010 C C . TYR A 1 263 ? 2.273 -41.062 -40.25 1 94.12 263 TYR A C 1
ATOM 2012 O O . TYR A 1 263 ? 2.467 -42.156 -40.781 1 94.12 263 TYR A O 1
ATOM 2020 N N . ALA A 1 264 ? 2.721 -40.781 -39.094 1 94.94 264 ALA A N 1
ATOM 2021 C CA . ALA A 1 264 ? 3.451 -41.75 -38.25 1 94.94 264 ALA A CA 1
ATOM 2022 C C . ALA A 1 264 ? 2.574 -42.938 -37.906 1 94.94 264 ALA A C 1
ATOM 2024 O O . ALA A 1 264 ? 3.029 -44.094 -37.969 1 94.94 264 ALA A O 1
ATOM 2025 N N . GLN A 1 265 ? 1.321 -42.656 -37.594 1 93.38 265 GLN A N 1
ATOM 2026 C CA . GLN A 1 265 ? 0.37 -43.719 -37.25 1 93.38 265 GLN A CA 1
ATOM 2027 C C . GLN A 1 265 ? 0.123 -44.656 -38.438 1 93.38 265 GLN A C 1
ATOM 2029 O O . GLN A 1 265 ? 0.075 -45.875 -38.281 1 93.38 265 GLN A O 1
ATOM 2034 N N . ASN A 1 266 ? 0.036 -44.094 -39.594 1 92.12 266 ASN A N 1
ATOM 2035 C CA . ASN A 1 266 ? -0.184 -44.875 -40.781 1 92.12 266 ASN A CA 1
ATOM 2036 C C . ASN A 1 266 ? 1.049 -45.719 -41.156 1 92.12 266 ASN A C 1
ATOM 2038 O O . ASN A 1 266 ? 0.931 -46.875 -41.562 1 92.12 266 ASN A O 1
ATOM 2042 N N . THR A 1 267 ? 2.145 -45.125 -40.938 1 93.5 267 THR A N 1
ATOM 2043 C CA . THR A 1 267 ? 3.391 -45.781 -41.344 1 93.5 267 THR A CA 1
ATOM 2044 C C . THR A 1 267 ? 3.662 -47 -40.438 1 93.5 267 THR A C 1
ATOM 2046 O O . THR A 1 267 ? 4.031 -48.062 -40.938 1 93.5 267 THR A O 1
ATOM 2049 N N . ILE A 1 268 ? 3.514 -46.844 -39.156 1 91.56 268 ILE A N 1
ATOM 2050 C CA . ILE A 1 268 ? 3.848 -47.906 -38.219 1 91.56 268 ILE A CA 1
ATOM 2051 C C . ILE A 1 268 ? 2.826 -49.031 -38.344 1 91.56 268 ILE A C 1
ATOM 2053 O O . ILE A 1 268 ? 3.092 -50.188 -37.938 1 91.56 268 ILE A O 1
ATOM 2057 N N . ALA A 1 269 ? 1.646 -48.781 -39 1 87.44 269 ALA A N 1
ATOM 2058 C CA . ALA A 1 269 ? 0.575 -49.75 -39.156 1 87.44 269 ALA A CA 1
ATOM 2059 C C . ALA A 1 269 ? 0.753 -50.562 -40.438 1 87.44 269 ALA A C 1
ATOM 2061 O O . ALA A 1 269 ? 0.122 -51.594 -40.625 1 87.44 269 ALA A O 1
ATOM 2062 N N . ILE A 1 270 ? 1.685 -50.094 -41.281 1 84.88 270 ILE A N 1
ATOM 2063 C CA . ILE A 1 270 ? 1.897 -50.781 -42.562 1 84.88 270 ILE A CA 1
ATOM 2064 C C . ILE A 1 270 ? 2.484 -52.156 -42.312 1 84.88 270 ILE A C 1
ATOM 2066 O O . ILE A 1 270 ? 3.473 -52.312 -41.594 1 84.88 270 ILE A O 1
ATOM 2070 N N . VAL A 1 271 ? 1.934 -53.219 -42.906 1 78.56 271 VAL A N 1
ATOM 2071 C CA . VAL A 1 271 ? 2.367 -54.594 -42.719 1 78.56 271 VAL A CA 1
ATOM 2072 C C . VAL A 1 271 ? 3.209 -55.031 -43.906 1 78.56 271 VAL A C 1
ATOM 2074 O O . VAL A 1 271 ? 4.148 -55.812 -43.781 1 78.56 271 VAL A O 1
ATOM 2077 N N . VAL A 1 272 ? 3.006 -54.375 -45.188 1 80.12 272 VAL A N 1
ATOM 2078 C CA . VAL A 1 272 ? 3.697 -54.75 -46.406 1 80.12 272 VAL A CA 1
ATOM 2079 C C . VAL A 1 272 ? 5.055 -54.062 -46.469 1 80.12 272 VAL A C 1
ATOM 2081 O O . VAL A 1 272 ? 5.129 -52.844 -46.562 1 80.12 272 VAL A O 1
ATOM 2084 N N . PRO A 1 273 ? 6.109 -54.812 -46.469 1 79.31 273 PRO A N 1
ATOM 2085 C CA . PRO A 1 273 ? 7.453 -54.219 -46.469 1 79.31 273 PRO A CA 1
ATOM 2086 C C . PRO A 1 273 ? 7.727 -53.344 -47.656 1 79.31 273 PRO A C 1
ATOM 2088 O O . PRO A 1 273 ? 8.445 -52.344 -47.562 1 79.31 273 PRO A O 1
ATOM 2091 N N . SER A 1 274 ? 7.168 -53.656 -48.844 1 80.94 274 SER A N 1
ATOM 2092 C CA . SER A 1 274 ? 7.445 -52.906 -50.062 1 80.94 274 SER A CA 1
ATOM 2093 C C . SER A 1 274 ? 6.832 -51.5 -50 1 80.94 274 SER A C 1
ATOM 2095 O O . SER A 1 274 ? 7.254 -50.594 -50.719 1 80.94 274 SER A O 1
ATOM 2097 N N . ALA A 1 275 ? 5.961 -51.312 -49.094 1 85.69 275 ALA A N 1
ATOM 2098 C CA . ALA A 1 275 ? 5.234 -50.062 -49.031 1 85.69 275 ALA A CA 1
ATOM 2099 C C . ALA A 1 275 ? 5.84 -49.156 -47.938 1 85.69 275 ALA A C 1
ATOM 2101 O O . ALA A 1 275 ? 5.406 -48 -47.781 1 85.69 275 ALA A O 1
ATOM 2102 N N . LEU A 1 276 ? 6.848 -49.594 -47.344 1 88.25 276 LEU A N 1
ATOM 2103 C CA . LEU A 1 276 ? 7.445 -48.844 -46.281 1 88.25 276 LEU A CA 1
ATOM 2104 C C . LEU A 1 276 ? 8.383 -47.75 -46.812 1 88.25 276 LEU A C 1
ATOM 2106 O O . LEU A 1 276 ? 9.172 -48.031 -47.719 1 88.25 276 LEU A O 1
ATOM 2110 N N . PRO A 1 277 ? 8.195 -46.5 -46.281 1 89.06 277 PRO A N 1
ATOM 2111 C CA . PRO A 1 277 ? 9.141 -45.469 -46.688 1 89.06 277 PRO A CA 1
ATOM 2112 C C . PRO A 1 277 ? 10.547 -45.688 -46.125 1 89.06 277 PRO A C 1
ATOM 2114 O O . PRO A 1 277 ? 10.719 -46.469 -45.188 1 89.06 277 PRO A O 1
ATOM 2117 N N . SER A 1 278 ? 11.539 -45 -46.781 1 85.94 278 SER A N 1
ATOM 2118 C CA . SER A 1 278 ? 12.883 -45 -46.188 1 85.94 278 SER A CA 1
ATOM 2119 C C . SER A 1 278 ? 12.938 -44.219 -44.906 1 85.94 278 SER A C 1
ATOM 2121 O O . SER A 1 278 ? 12.086 -43.344 -44.656 1 85.94 278 SER A O 1
ATOM 2123 N N . ILE A 1 279 ? 13.82 -44.531 -44.031 1 85.5 279 ILE A N 1
ATOM 2124 C CA . ILE A 1 279 ? 13.992 -43.844 -42.75 1 85.5 279 ILE A CA 1
ATOM 2125 C C . ILE A 1 279 ? 14.195 -42.344 -43 1 85.5 279 ILE A C 1
ATOM 2127 O O . ILE A 1 279 ? 13.625 -41.5 -42.312 1 85.5 279 ILE A O 1
ATOM 2131 N N . ARG A 1 280 ? 14.93 -42 -43.969 1 81.44 280 ARG A N 1
ATOM 2132 C CA . ARG A 1 280 ? 15.195 -40.625 -44.312 1 81.44 280 ARG A CA 1
ATOM 2133 C C . ARG A 1 280 ? 13.914 -39.906 -44.719 1 81.44 280 ARG A C 1
ATOM 2135 O O . ARG A 1 280 ? 13.641 -38.781 -44.281 1 81.44 280 ARG A O 1
ATOM 2142 N N . ASP A 1 281 ? 13.164 -40.531 -45.625 1 86.62 281 ASP A N 1
ATOM 2143 C CA . ASP A 1 281 ? 11.922 -39.938 -46.125 1 86.62 281 ASP A CA 1
ATOM 2144 C C . ASP A 1 281 ? 10.922 -39.75 -44.969 1 86.62 281 ASP A C 1
ATOM 2146 O O . ASP A 1 281 ? 10.25 -38.719 -44.906 1 86.62 281 ASP A O 1
ATOM 2150 N N . PHE A 1 282 ? 10.844 -40.719 -44.094 1 90.81 282 PHE A N 1
ATOM 2151 C CA . PHE A 1 282 ? 9.945 -40.594 -42.969 1 90.81 282 PHE A CA 1
ATOM 2152 C C . PHE A 1 282 ? 10.367 -39.438 -42.062 1 90.81 282 PHE A C 1
ATOM 2154 O O . PHE A 1 282 ? 9.539 -38.625 -41.656 1 90.81 282 PHE A O 1
ATOM 2161 N N . SER A 1 283 ? 11.648 -39.438 -41.75 1 87.12 283 SER A N 1
ATOM 2162 C CA . SER A 1 283 ? 12.164 -38.438 -40.844 1 87.12 283 SER A CA 1
ATOM 2163 C C . SER A 1 283 ? 11.938 -37.031 -41.375 1 87.12 283 SER A C 1
ATOM 2165 O O . SER A 1 283 ? 11.547 -36.125 -40.625 1 87.12 283 SER A O 1
ATOM 2167 N N . GLU A 1 284 ? 12.164 -36.781 -42.562 1 83.62 284 GLU A N 1
ATOM 2168 C CA . GLU A 1 284 ? 12.008 -35.469 -43.156 1 83.62 284 GLU A CA 1
ATOM 2169 C C . GLU A 1 284 ? 10.555 -35 -43.094 1 83.62 284 GLU A C 1
ATOM 2171 O O . GLU A 1 284 ? 10.273 -33.844 -42.781 1 83.62 284 GLU A O 1
ATOM 2176 N N . ASN A 1 285 ? 9.656 -35.906 -43.375 1 87.56 285 ASN A N 1
ATOM 2177 C CA . ASN A 1 285 ? 8.234 -35.562 -43.344 1 87.56 285 ASN A CA 1
ATOM 2178 C C . ASN A 1 285 ? 7.715 -35.375 -41.938 1 87.56 285 ASN A C 1
ATOM 2180 O O . ASN A 1 285 ? 6.863 -34.531 -41.688 1 87.56 285 ASN A O 1
ATOM 2184 N N . TYR A 1 286 ? 8.227 -36.156 -41.031 1 91.38 286 TYR A N 1
ATOM 2185 C CA . TYR A 1 286 ? 7.781 -36.125 -39.656 1 91.38 286 TYR A CA 1
ATOM 2186 C C . TYR A 1 286 ? 8.289 -34.844 -38.938 1 91.38 286 TYR A C 1
ATOM 2188 O O . TYR A 1 286 ? 7.559 -34.219 -38.188 1 91.38 286 TYR A O 1
ATOM 2196 N N . ILE A 1 287 ? 9.492 -34.5 -39.281 1 86 287 ILE A N 1
ATOM 2197 C CA . ILE A 1 287 ? 10.141 -33.375 -38.594 1 86 287 ILE A CA 1
ATOM 2198 C C . ILE A 1 287 ? 9.469 -32.062 -39.031 1 86 287 ILE A C 1
ATOM 2200 O O . ILE A 1 287 ? 9.406 -31.109 -38.25 1 86 287 ILE A O 1
ATOM 2204 N N . GLN A 1 288 ? 8.914 -32.031 -40.219 1 85.94 288 GLN A N 1
ATOM 2205 C CA . GLN A 1 288 ? 8.234 -30.812 -40.688 1 85.94 288 GLN A CA 1
ATOM 2206 C C . GLN A 1 288 ? 7.078 -30.438 -39.75 1 85.94 288 GLN A C 1
ATOM 2208 O O . GLN A 1 288 ? 6.895 -29.25 -39.438 1 85.94 288 GLN A O 1
ATOM 2213 N N . GLY A 1 289 ? 6.316 -31.359 -39.281 1 86.88 289 GLY A N 1
ATOM 2214 C CA . GLY A 1 289 ? 5.227 -31.094 -38.344 1 86.88 289 GLY A CA 1
ATOM 2215 C C . GLY A 1 289 ? 5.703 -30.828 -36.938 1 86.88 289 GLY A C 1
ATOM 2216 O O . GLY A 1 289 ? 5.055 -30.094 -36.188 1 86.88 289 GLY A O 1
ATOM 2217 N N . MET A 1 290 ? 6.883 -31.312 -36.562 1 88.31 290 MET A N 1
ATOM 2218 C CA . MET A 1 290 ? 7.434 -31.141 -35.25 1 88.31 290 MET A CA 1
ATOM 2219 C C . MET A 1 290 ? 7.852 -29.688 -35 1 88.31 290 MET A C 1
ATOM 2221 O O . MET A 1 290 ? 7.93 -29.234 -33.875 1 88.31 290 MET A O 1
ATOM 2225 N N . ARG A 1 291 ? 8.062 -28.984 -36.062 1 87.75 291 ARG A N 1
ATOM 2226 C CA . ARG A 1 291 ? 8.492 -27.594 -35.969 1 87.75 291 ARG A CA 1
ATOM 2227 C C . ARG A 1 291 ? 7.434 -26.734 -35.25 1 87.75 291 ARG A C 1
ATOM 2229 O O . ARG A 1 291 ? 7.762 -25.781 -34.562 1 87.75 291 ARG A O 1
ATOM 2236 N N . SER A 1 292 ? 6.18 -27.094 -35.469 1 90.81 292 SER A N 1
ATOM 2237 C CA . SER A 1 292 ? 5.102 -26.359 -34.812 1 90.81 292 SER A CA 1
ATOM 2238 C C . SER A 1 292 ? 5.18 -26.5 -33.281 1 90.81 292 SER A C 1
ATOM 2240 O O . SER A 1 292 ? 4.812 -25.562 -32.562 1 90.81 292 SER A O 1
ATOM 2242 N N . SER A 1 293 ? 5.672 -27.641 -32.844 1 90.06 293 SER A N 1
ATOM 2243 C CA . SER A 1 293 ? 5.852 -27.812 -31.391 1 90.06 293 SER A CA 1
ATOM 2244 C C . SER A 1 293 ? 6.973 -26.938 -30.859 1 90.06 293 SER A C 1
ATOM 2246 O O . SER A 1 293 ? 6.887 -26.406 -29.75 1 90.06 293 SER A O 1
ATOM 2248 N N . ASP A 1 294 ? 7.984 -26.734 -31.672 1 88.75 294 ASP A N 1
ATOM 2249 C CA . ASP A 1 294 ? 9.086 -25.844 -31.281 1 88.75 294 ASP A CA 1
ATOM 2250 C C . ASP A 1 294 ? 8.617 -24.406 -31.203 1 88.75 294 ASP A C 1
ATOM 2252 O O . ASP A 1 294 ? 8.984 -23.688 -30.266 1 88.75 294 ASP A O 1
ATOM 2256 N N . GLN A 1 295 ? 7.859 -24.094 -32.156 1 91.19 295 GLN A N 1
ATOM 2257 C CA . GLN A 1 295 ? 7.332 -22.734 -32.156 1 91.19 295 GLN A CA 1
ATOM 2258 C C . GLN A 1 295 ? 6.434 -22.484 -30.953 1 91.19 295 GLN A C 1
ATOM 2260 O O . GLN A 1 295 ? 6.48 -21.406 -30.344 1 91.19 295 GLN A O 1
ATOM 2265 N N . LEU A 1 296 ? 5.621 -23.422 -30.641 1 91.25 296 LEU A N 1
ATOM 2266 C CA . LEU A 1 296 ? 4.734 -23.312 -29.484 1 91.25 296 LEU A CA 1
ATOM 2267 C C . LEU A 1 296 ? 5.535 -23.172 -28.188 1 91.25 296 LEU A C 1
ATOM 2269 O O . LEU A 1 296 ? 5.238 -22.312 -27.359 1 91.25 296 LEU A O 1
ATOM 2273 N N . ARG A 1 297 ? 6.504 -24 -28.062 1 90.12 297 ARG A N 1
ATOM 2274 C CA . ARG A 1 297 ? 7.375 -23.953 -26.891 1 90.12 297 ARG A CA 1
ATOM 2275 C C . ARG A 1 297 ? 8.031 -22.578 -26.75 1 90.12 297 ARG A C 1
ATOM 2277 O O . ARG A 1 297 ? 8 -21.984 -25.672 1 90.12 297 ARG A O 1
ATOM 2284 N N . ASP A 1 298 ? 8.57 -22.078 -27.812 1 91.38 298 ASP A N 1
ATOM 2285 C CA . ASP A 1 298 ? 9.258 -20.797 -27.781 1 91.38 298 ASP A CA 1
ATOM 2286 C C . ASP A 1 298 ? 8.289 -19.656 -27.453 1 91.38 298 ASP A C 1
ATOM 2288 O O . ASP A 1 298 ? 8.641 -18.719 -26.734 1 91.38 298 ASP A O 1
ATOM 2292 N N . LEU A 1 299 ? 7.148 -19.75 -27.984 1 93.19 299 LEU A N 1
ATOM 2293 C CA . LEU A 1 299 ? 6.148 -18.719 -27.734 1 93.19 299 LEU A CA 1
ATOM 2294 C C . LEU A 1 299 ? 5.684 -18.75 -26.281 1 93.19 299 LEU A C 1
ATOM 2296 O O . LEU A 1 299 ? 5.438 -17.703 -25.688 1 93.19 299 LEU A O 1
ATOM 2300 N N . ILE A 1 300 ? 5.523 -19.922 -25.688 1 93.31 300 ILE A N 1
ATOM 2301 C CA . ILE A 1 300 ? 5.141 -20.047 -24.281 1 93.31 300 ILE A CA 1
ATOM 2302 C C . ILE A 1 300 ? 6.195 -19.391 -23.406 1 93.31 300 ILE A C 1
ATOM 2304 O O . ILE A 1 300 ? 5.867 -18.609 -22.5 1 93.31 300 ILE A O 1
ATOM 2308 N N . LEU A 1 301 ? 7.43 -19.641 -23.734 1 92.56 301 LEU A N 1
ATOM 2309 C CA . LEU A 1 301 ? 8.523 -19.031 -22.984 1 92.56 301 LEU A CA 1
ATOM 2310 C C . LEU A 1 301 ? 8.523 -17.516 -23.141 1 92.56 301 LEU A C 1
ATOM 2312 O O . LEU A 1 301 ? 8.656 -16.781 -22.156 1 92.56 301 LEU A O 1
ATOM 2316 N N . ALA A 1 302 ? 8.312 -17.078 -24.359 1 94 302 ALA A N 1
ATOM 2317 C CA . ALA A 1 302 ? 8.328 -15.656 -24.641 1 94 302 ALA A CA 1
ATOM 2318 C C . ALA A 1 302 ? 7.16 -14.945 -23.969 1 94 302 ALA A C 1
ATOM 2320 O O . ALA A 1 302 ? 7.332 -13.867 -23.391 1 94 302 ALA A O 1
ATOM 2321 N N . GLU A 1 303 ? 6.027 -15.555 -24.062 1 94 303 GLU A N 1
ATOM 2322 C CA . GLU A 1 303 ? 4.844 -14.953 -23.453 1 94 303 GLU A CA 1
ATOM 2323 C C . GLU A 1 303 ? 4.949 -14.953 -21.938 1 94 303 GLU A C 1
ATOM 2325 O O . GLU A 1 303 ? 4.461 -14.031 -21.281 1 94 303 GLU A O 1
ATOM 2330 N N . THR A 1 304 ? 5.5 -15.977 -21.391 1 93.5 304 THR A N 1
ATOM 2331 C CA . THR A 1 304 ? 5.711 -16.016 -19.938 1 93.5 304 THR A CA 1
ATOM 2332 C C . THR A 1 304 ? 6.668 -14.922 -19.5 1 93.5 304 THR A C 1
ATOM 2334 O O . THR A 1 304 ? 6.402 -14.219 -18.516 1 93.5 304 THR A O 1
ATOM 2337 N N . ARG A 1 305 ? 7.727 -14.773 -20.219 1 93.44 305 ARG A N 1
ATOM 2338 C CA . ARG A 1 305 ? 8.68 -13.703 -19.938 1 93.44 305 ARG A CA 1
ATOM 2339 C C . ARG A 1 305 ? 8.023 -12.336 -20.062 1 93.44 305 ARG A C 1
ATOM 2341 O O . ARG A 1 305 ? 8.242 -11.453 -19.219 1 93.44 305 ARG A O 1
ATOM 2348 N N . ALA A 1 306 ? 7.273 -12.156 -21.078 1 93.88 306 ALA A N 1
ATOM 2349 C CA . ALA A 1 306 ? 6.594 -10.891 -21.312 1 93.88 306 ALA A CA 1
ATOM 2350 C C . ALA A 1 306 ? 5.625 -10.562 -20.188 1 93.88 306 ALA A C 1
ATOM 2352 O O . ALA A 1 306 ? 5.488 -9.398 -19.797 1 93.88 306 ALA A O 1
ATOM 2353 N N . ARG A 1 307 ? 4.977 -11.547 -19.75 1 92.56 307 ARG A N 1
ATOM 2354 C CA . ARG A 1 307 ? 4.023 -11.352 -18.656 1 92.56 307 ARG A CA 1
ATOM 2355 C C . ARG A 1 307 ? 4.734 -10.898 -17.391 1 92.56 307 ARG A C 1
ATOM 2357 O O . ARG A 1 307 ? 4.285 -9.969 -16.719 1 92.56 307 ARG A O 1
ATOM 2364 N N . ILE A 1 308 ? 5.809 -11.547 -17.016 1 92.38 308 ILE A N 1
ATOM 2365 C CA . ILE A 1 308 ? 6.574 -11.195 -15.828 1 92.38 308 ILE A CA 1
ATOM 2366 C C . ILE A 1 308 ? 7.113 -9.766 -15.961 1 92.38 308 ILE A C 1
ATOM 2368 O O . ILE A 1 308 ? 7.039 -8.977 -15.016 1 92.38 308 ILE A O 1
ATOM 2372 N N . GLU A 1 309 ? 7.586 -9.469 -17.156 1 93.38 309 GLU A N 1
ATOM 2373 C CA . GLU A 1 309 ? 8.133 -8.133 -17.391 1 93.38 309 GLU A CA 1
ATOM 2374 C C . GLU A 1 309 ? 7.035 -7.074 -17.328 1 93.38 309 GLU A C 1
ATOM 2376 O O . GLU A 1 309 ? 7.262 -5.973 -16.812 1 93.38 309 GLU A O 1
ATOM 2381 N N . LYS A 1 310 ? 5.934 -7.398 -17.875 1 93 310 LYS A N 1
ATOM 2382 C CA . LYS A 1 310 ? 4.801 -6.477 -17.812 1 93 310 LYS A CA 1
ATOM 2383 C C . LYS A 1 310 ? 4.391 -6.215 -16.375 1 93 310 LYS A C 1
ATOM 2385 O O . LYS A 1 310 ? 4.148 -5.07 -15.984 1 93 310 LYS A O 1
ATOM 2390 N N . ASN A 1 311 ? 4.309 -7.273 -15.586 1 90.69 311 ASN A N 1
ATOM 2391 C CA . ASN A 1 311 ? 3.969 -7.129 -14.172 1 90.69 311 ASN A CA 1
ATOM 2392 C C . ASN A 1 311 ? 5.02 -6.316 -13.422 1 90.69 311 ASN A C 1
ATOM 2394 O O . ASN A 1 311 ? 4.688 -5.516 -12.547 1 90.69 311 ASN A O 1
ATOM 2398 N N . LYS A 1 312 ? 6.254 -6.574 -13.758 1 91.88 312 LYS A N 1
ATOM 2399 C CA . LYS A 1 312 ? 7.355 -5.816 -13.172 1 91.88 312 LYS A CA 1
ATOM 2400 C C . LYS A 1 312 ? 7.23 -4.328 -13.492 1 91.88 312 LYS A C 1
ATOM 2402 O O . LYS A 1 312 ? 7.328 -3.486 -12.602 1 91.88 312 LYS A O 1
ATOM 2407 N N . GLN A 1 313 ? 6.957 -3.967 -14.711 1 92.31 313 GLN A N 1
ATOM 2408 C CA . GLN A 1 313 ? 6.832 -2.58 -15.148 1 92.31 313 GLN A CA 1
ATOM 2409 C C . GLN A 1 313 ? 5.613 -1.913 -14.516 1 92.31 313 GLN A C 1
ATOM 2411 O O . GLN A 1 313 ? 5.676 -0.752 -14.109 1 92.31 313 GLN A O 1
ATOM 2416 N N . GLN A 1 314 ? 4.512 -2.654 -14.469 1 90.25 314 GLN A N 1
ATOM 2417 C CA . GLN A 1 314 ? 3.309 -2.115 -13.844 1 90.25 314 GLN A CA 1
ATOM 2418 C C . GLN A 1 314 ? 3.543 -1.822 -12.367 1 90.25 314 GLN A C 1
ATOM 2420 O O . GLN A 1 314 ? 3.084 -0.801 -11.852 1 90.25 314 GLN A O 1
ATOM 2425 N N . ALA A 1 315 ? 4.211 -2.762 -11.711 1 87.38 315 ALA A N 1
ATOM 2426 C CA . ALA A 1 315 ? 4.535 -2.547 -10.305 1 87.38 315 ALA A CA 1
ATOM 2427 C C . ALA A 1 315 ? 5.422 -1.32 -10.125 1 87.38 315 ALA A C 1
ATOM 2429 O O . ALA A 1 315 ? 5.25 -0.552 -9.18 1 87.38 315 ALA A O 1
ATOM 2430 N N . LEU A 1 316 ? 6.336 -1.073 -11.047 1 88.75 316 LEU A N 1
ATOM 2431 C CA . LEU A 1 316 ? 7.215 0.09 -11.016 1 88.75 316 LEU A CA 1
ATOM 2432 C C . LEU A 1 316 ? 6.422 1.376 -11.234 1 88.75 316 LEU A C 1
ATOM 2434 O O . LEU A 1 316 ? 6.617 2.357 -10.516 1 88.75 316 LEU A O 1
ATOM 2438 N N . ILE A 1 317 ? 5.523 1.373 -12.156 1 88.69 317 ILE A N 1
ATOM 2439 C CA . ILE A 1 317 ? 4.723 2.549 -12.477 1 88.69 317 ILE A CA 1
ATOM 2440 C C . ILE A 1 317 ? 3.82 2.895 -11.289 1 88.69 317 ILE A C 1
ATOM 2442 O O . ILE A 1 317 ? 3.738 4.055 -10.883 1 88.69 317 ILE A O 1
ATOM 2446 N N . TYR A 1 318 ? 3.156 1.832 -10.703 1 83.5 318 TYR A N 1
ATOM 2447 C CA . TYR A 1 318 ? 2.309 2.068 -9.547 1 83.5 318 TYR A CA 1
ATOM 2448 C C . TYR A 1 318 ? 3.129 2.576 -8.367 1 83.5 318 TYR A C 1
ATOM 2450 O O . TYR A 1 318 ? 2.684 3.455 -7.621 1 83.5 318 TYR A O 1
ATOM 2458 N N . GLY A 1 319 ? 4.285 1.959 -8.219 1 82.06 319 GLY A N 1
ATOM 2459 C CA . GLY A 1 319 ? 5.172 2.416 -7.16 1 82.06 319 GLY A CA 1
ATOM 2460 C C . GLY A 1 319 ? 5.625 3.854 -7.34 1 82.06 319 GLY A C 1
ATOM 2461 O O . GLY A 1 319 ? 5.566 4.648 -6.402 1 82.06 319 GLY A O 1
ATOM 2462 N N . LEU A 1 320 ? 5.969 4.328 -8.539 1 84.62 320 LEU A N 1
ATOM 2463 C CA . LEU A 1 320 ? 6.402 5.688 -8.836 1 84.62 320 LEU A CA 1
ATOM 2464 C C . LEU A 1 320 ? 5.246 6.672 -8.703 1 84.62 320 LEU A C 1
ATOM 2466 O O . LEU A 1 320 ? 5.426 7.785 -8.203 1 84.62 320 LEU A O 1
ATOM 2470 N N . ALA A 1 321 ? 4.086 6.246 -9.164 1 82.69 321 ALA A N 1
ATOM 2471 C CA . ALA A 1 321 ? 2.906 7.098 -9.031 1 82.69 321 ALA A CA 1
ATOM 2472 C C . ALA A 1 321 ? 2.561 7.336 -7.566 1 82.69 321 ALA A C 1
ATOM 2474 O O . ALA A 1 321 ? 2.238 8.461 -7.172 1 82.69 321 ALA A O 1
ATOM 2475 N N . SER A 1 322 ? 2.613 6.234 -6.777 1 80.19 322 SER A N 1
ATOM 2476 C CA . SER A 1 322 ? 2.33 6.363 -5.352 1 80.19 322 SER A CA 1
ATOM 2477 C C . SER A 1 322 ? 3.361 7.246 -4.66 1 80.19 322 SER A C 1
ATOM 2479 O O . SER A 1 322 ? 3.012 8.062 -3.805 1 80.19 322 SER A O 1
ATOM 2481 N N . LEU A 1 323 ? 4.59 7.164 -5.023 1 79.81 323 LEU A N 1
ATOM 2482 C CA . LEU A 1 323 ? 5.656 7.992 -4.469 1 79.81 323 LEU A CA 1
ATOM 2483 C C . LEU A 1 323 ? 5.477 9.453 -4.875 1 79.81 323 LEU A C 1
ATOM 2485 O O . LEU A 1 323 ? 5.695 10.359 -4.066 1 79.81 323 LEU A O 1
ATOM 2489 N N . PHE A 1 324 ? 5.059 9.711 -6.031 1 85 324 PHE A N 1
ATOM 2490 C CA . PHE A 1 324 ? 4.82 11.062 -6.531 1 85 324 PHE A CA 1
ATOM 2491 C C . PHE A 1 324 ? 3.689 11.727 -5.758 1 85 324 PHE A C 1
ATOM 2493 O O . PHE A 1 324 ? 3.814 12.883 -5.336 1 85 324 PHE A O 1
ATOM 2500 N N . LEU A 1 325 ? 2.639 10.992 -5.633 1 78.88 325 LEU A N 1
ATOM 2501 C CA . LEU A 1 325 ? 1.497 11.531 -4.898 1 78.88 325 LEU A CA 1
ATOM 2502 C C . LEU A 1 325 ? 1.859 11.789 -3.441 1 78.88 325 LEU A C 1
ATOM 2504 O O . LEU A 1 325 ? 1.422 12.781 -2.857 1 78.88 325 LEU A O 1
ATOM 2508 N N . ALA A 1 326 ? 2.645 10.922 -2.879 1 77.19 326 ALA A N 1
ATOM 2509 C CA . ALA A 1 326 ? 3.111 11.117 -1.509 1 77.19 326 ALA A CA 1
ATOM 2510 C C . ALA A 1 326 ? 3.998 12.352 -1.402 1 77.19 326 ALA A C 1
ATOM 2512 O O . ALA A 1 326 ? 3.887 13.125 -0.446 1 77.19 326 ALA A O 1
ATOM 2513 N N . LEU A 1 327 ? 4.84 12.609 -2.375 1 80.25 327 LEU A N 1
ATOM 2514 C CA . LEU A 1 327 ? 5.723 13.773 -2.393 1 80.25 327 LEU A CA 1
ATOM 2515 C C . LEU A 1 327 ? 4.918 15.062 -2.518 1 80.25 327 LEU A C 1
ATOM 2517 O O . LEU A 1 327 ? 5.234 16.062 -1.868 1 80.25 327 LEU A O 1
ATOM 2521 N N . ILE A 1 328 ? 3.922 15.016 -3.342 1 80.56 328 ILE A N 1
ATOM 2522 C CA . ILE A 1 328 ? 3.055 16.172 -3.508 1 80.56 328 ILE A CA 1
ATOM 2523 C C . ILE A 1 328 ? 2.359 16.5 -2.188 1 80.56 328 ILE A C 1
ATOM 2525 O O . ILE A 1 328 ? 2.289 17.656 -1.779 1 80.56 328 ILE A O 1
ATOM 2529 N N . ALA A 1 329 ? 1.847 15.461 -1.547 1 75.5 329 ALA A N 1
ATOM 2530 C CA . ALA A 1 329 ? 1.172 15.656 -0.266 1 75.5 329 ALA A CA 1
ATOM 2531 C C . ALA A 1 329 ? 2.121 16.25 0.77 1 75.5 329 ALA A C 1
ATOM 2533 O O . ALA A 1 329 ? 1.751 17.172 1.505 1 75.5 329 ALA A O 1
ATOM 2534 N N . VAL A 1 330 ? 3.391 15.844 0.83 1 74.25 330 VAL A N 1
ATOM 2535 C CA . VAL A 1 330 ? 4.395 16.359 1.759 1 74.25 330 VAL A CA 1
ATOM 2536 C C . VAL A 1 330 ? 4.723 17.812 1.418 1 74.25 330 VAL A C 1
ATOM 2538 O O . VAL A 1 330 ? 4.848 18.641 2.311 1 74.25 330 VAL A O 1
ATOM 2541 N N . MET A 1 331 ? 4.797 18.094 0.169 1 79.56 331 MET A N 1
ATOM 2542 C CA . MET A 1 331 ? 5.105 19.453 -0.275 1 79.56 331 MET A CA 1
ATOM 2543 C C . MET A 1 331 ? 3.979 20.406 0.088 1 79.56 331 MET A C 1
ATOM 2545 O O . MET A 1 331 ? 4.23 21.547 0.511 1 79.56 331 MET A O 1
ATOM 2549 N N . VAL A 1 332 ? 2.791 19.969 -0.06 1 78.06 332 VAL A N 1
ATOM 2550 C CA . VAL A 1 332 ? 1.628 20.781 0.268 1 78.06 332 VAL A CA 1
ATOM 2551 C C . VAL A 1 332 ? 1.589 21.047 1.771 1 78.06 332 VAL A C 1
ATOM 2553 O O . VAL A 1 332 ? 1.315 22.172 2.205 1 78.06 332 VAL A O 1
ATOM 2556 N N . LEU A 1 333 ? 1.916 20.094 2.557 1 76.31 333 LEU A N 1
ATOM 2557 C CA . LEU A 1 333 ? 1.915 20.25 4.008 1 76.31 333 LEU A CA 1
ATOM 2558 C C . LEU A 1 333 ? 3.045 21.172 4.453 1 76.31 333 LEU A C 1
ATOM 2560 O O . LEU A 1 333 ? 2.865 21.984 5.363 1 76.31 333 LEU A O 1
ATOM 2564 N N . LEU A 1 334 ? 4.156 21.078 3.771 1 74 334 LEU A N 1
ATOM 2565 C CA . LEU A 1 334 ? 5.273 21.969 4.078 1 74 334 LEU A CA 1
ATOM 2566 C C . LEU A 1 334 ? 4.945 23.406 3.697 1 74 334 LEU A C 1
ATOM 2568 O O . LEU A 1 334 ? 5.293 24.328 4.422 1 74 334 LEU A O 1
ATOM 2572 N N . ARG A 1 335 ? 4.301 23.531 2.59 1 78.12 335 ARG A N 1
ATOM 2573 C CA . ARG A 1 335 ? 3.873 24.859 2.17 1 78.12 335 ARG A CA 1
ATOM 2574 C C . ARG A 1 335 ? 2.861 25.438 3.15 1 78.12 335 ARG A C 1
ATOM 2576 O O . ARG A 1 335 ? 2.893 26.641 3.443 1 78.12 335 ARG A O 1
ATOM 2583 N N . LEU A 1 336 ? 2.016 24.609 3.596 1 76.81 336 LEU A N 1
ATOM 2584 C CA . LEU A 1 336 ? 1.032 25.047 4.578 1 76.81 336 LEU A CA 1
ATOM 2585 C C . LEU A 1 336 ? 1.716 25.516 5.859 1 76.81 336 LEU A C 1
ATOM 2587 O O . LEU A 1 336 ? 1.339 26.547 6.43 1 76.81 336 LEU A O 1
ATOM 2591 N N . THR A 1 337 ? 2.715 24.781 6.301 1 74.06 337 THR A N 1
ATOM 2592 C CA . THR A 1 337 ? 3.465 25.156 7.492 1 74.06 337 THR A CA 1
ATOM 2593 C C . THR A 1 337 ? 4.18 26.484 7.277 1 74.06 337 THR A C 1
ATOM 2595 O O . THR A 1 337 ? 4.258 27.312 8.195 1 74.06 337 THR A O 1
ATOM 2598 N N . SER A 1 338 ? 4.613 26.703 6.113 1 76.94 338 SER A N 1
ATOM 2599 C CA . SER A 1 338 ? 5.305 27.938 5.793 1 76.94 338 SER A CA 1
ATOM 2600 C C . SER A 1 338 ? 4.34 29.125 5.77 1 76.94 338 SER A C 1
ATOM 2602 O O . SER A 1 338 ? 4.68 30.219 6.227 1 76.94 338 SER A O 1
ATOM 2604 N N . VAL A 1 339 ? 3.195 28.875 5.281 1 76.5 339 VAL A N 1
ATOM 2605 C CA . VAL A 1 339 ? 2.176 29.922 5.242 1 76.5 339 VAL A CA 1
ATOM 2606 C C . VAL A 1 339 ? 1.745 30.281 6.664 1 76.5 339 VAL A C 1
ATOM 2608 O O . VAL A 1 339 ? 1.583 31.453 6.996 1 76.5 339 VAL A O 1
ATOM 2611 N N . TYR A 1 340 ? 1.569 29.281 7.512 1 76.62 340 TYR A N 1
ATOM 2612 C CA . TYR A 1 340 ? 1.229 29.531 8.906 1 76.62 340 TYR A CA 1
ATOM 2613 C C . TYR A 1 340 ? 2.322 30.328 9.602 1 76.62 340 TYR A C 1
ATOM 2615 O O . TYR A 1 340 ? 2.035 31.234 10.383 1 76.62 340 TYR A O 1
ATOM 2623 N N . LYS A 1 341 ? 3.512 30.062 9.289 1 74.81 341 LYS A N 1
ATOM 2624 C CA . LYS A 1 341 ? 4.652 30.734 9.898 1 74.81 341 LYS A CA 1
ATOM 2625 C C . LYS A 1 341 ? 4.699 32.219 9.484 1 74.81 341 LYS A C 1
ATOM 2627 O O . LYS A 1 341 ? 4.805 33.094 10.336 1 74.81 341 LYS A O 1
ATOM 2632 N N . THR A 1 342 ? 4.488 32.438 8.258 1 75.56 342 THR A N 1
ATOM 2633 C CA . THR A 1 342 ? 4.707 33.781 7.738 1 75.56 342 THR A CA 1
ATOM 2634 C C . THR A 1 342 ? 3.447 34.625 7.883 1 75.56 342 THR A C 1
ATOM 2636 O O . THR A 1 342 ? 3.529 35.844 8.062 1 75.56 342 THR A O 1
ATOM 2639 N N . ALA A 1 343 ? 2.371 33.969 7.738 1 72.25 343 ALA A N 1
ATOM 2640 C CA . ALA A 1 343 ? 1.135 34.75 7.707 1 72.25 343 ALA A CA 1
ATOM 2641 C C . ALA A 1 343 ? 0.555 34.906 9.109 1 72.25 343 ALA A C 1
ATOM 2643 O O . ALA A 1 343 ? -0.173 35.875 9.375 1 72.25 343 ALA A O 1
ATOM 2644 N N . LEU A 1 344 ? 0.946 34.031 9.938 1 72.81 344 LEU A N 1
ATOM 2645 C CA . LEU A 1 344 ? 0.278 34.062 11.234 1 72.81 344 LEU A CA 1
ATOM 2646 C C . LEU A 1 344 ? 1.293 34.219 12.367 1 72.81 344 LEU A C 1
ATOM 2648 O O . LEU A 1 344 ? 1.256 35.188 13.117 1 72.81 344 LEU A O 1
ATOM 2652 N N . PHE A 1 345 ? 2.277 33.375 12.422 1 74.19 345 PHE A N 1
ATOM 2653 C CA . PHE A 1 345 ? 3.15 33.281 13.586 1 74.19 345 PHE A CA 1
ATOM 2654 C C . PHE A 1 345 ? 4.086 34.5 13.656 1 74.19 345 PHE A C 1
ATOM 2656 O O . PHE A 1 345 ? 4.227 35.125 14.711 1 74.19 345 PHE A O 1
ATOM 2663 N N . GLN A 1 346 ? 4.621 34.844 12.641 1 76.94 346 GLN A N 1
ATOM 2664 C CA . GLN A 1 346 ? 5.598 35.938 12.641 1 76.94 346 GLN A CA 1
ATOM 2665 C C . GLN A 1 346 ? 4.926 37.281 12.914 1 76.94 346 GLN A C 1
ATOM 2667 O O . GLN A 1 346 ? 5.387 38.031 13.758 1 76.94 346 GLN A O 1
ATOM 2672 N N . PRO A 1 347 ? 3.869 37.469 12.195 1 75.31 347 PRO A N 1
ATOM 2673 C CA . PRO A 1 347 ? 3.195 38.75 12.5 1 75.31 347 PRO A CA 1
ATOM 2674 C C . PRO A 1 347 ? 2.67 38.812 13.93 1 75.31 347 PRO A C 1
ATOM 2676 O O . PRO A 1 347 ? 2.705 39.875 14.562 1 75.31 347 PRO A O 1
ATOM 2679 N N . MET A 1 348 ? 2.32 37.75 14.414 1 75.31 348 MET A N 1
ATOM 2680 C CA . MET A 1 348 ? 1.81 37.719 15.781 1 75.31 348 MET A CA 1
ATOM 2681 C C . MET A 1 348 ? 2.92 38 16.797 1 75.31 348 MET A C 1
ATOM 2683 O O . MET A 1 348 ? 2.684 38.625 17.812 1 75.31 348 MET A O 1
ATOM 2687 N N . GLN A 1 349 ? 3.982 37.531 16.547 1 76.56 349 GLN A N 1
ATOM 2688 C CA . GLN A 1 349 ? 5.133 37.812 17.391 1 76.56 349 GLN A CA 1
ATOM 2689 C C . GLN A 1 349 ? 5.527 39.281 17.344 1 76.56 349 GLN A C 1
ATOM 2691 O O . GLN A 1 349 ? 5.926 39.875 18.344 1 76.56 349 GLN A O 1
ATOM 2696 N N . SER A 1 350 ? 5.363 39.781 16.141 1 79.88 350 SER A N 1
ATOM 2697 C CA . SER A 1 350 ? 5.676 41.219 15.984 1 79.88 350 SER A CA 1
ATOM 2698 C C . SER A 1 350 ? 4.688 42.094 16.75 1 79.88 350 SER A C 1
ATOM 2700 O O . SER A 1 350 ? 5.074 43.094 17.359 1 79.88 350 SER A O 1
ATOM 2702 N N . VAL A 1 351 ? 3.479 41.688 16.641 1 78.56 351 VAL A N 1
ATOM 2703 C CA . VAL A 1 351 ? 2.453 42.438 17.375 1 78.56 351 VAL A CA 1
ATOM 2704 C C . VAL A 1 351 ? 2.736 42.344 18.875 1 78.56 351 VAL A C 1
ATOM 2706 O O . VAL A 1 351 ? 2.633 43.344 19.578 1 78.56 351 VAL A O 1
ATOM 2709 N N . LEU A 1 352 ? 3.166 41.25 19.312 1 78.44 352 LEU A N 1
ATOM 2710 C CA . LEU A 1 352 ? 3.498 41.062 20.719 1 78.44 352 LEU A CA 1
ATOM 2711 C C . LEU A 1 352 ? 4.68 41.938 21.125 1 78.44 352 LEU A C 1
ATOM 2713 O O . LEU A 1 352 ? 4.68 42.531 22.203 1 78.44 352 LEU A O 1
ATOM 2717 N N . ALA A 1 353 ? 5.57 41.969 20.312 1 81.31 353 ALA A N 1
ATOM 2718 C CA . ALA A 1 353 ? 6.758 42.75 20.594 1 81.31 353 ALA A CA 1
ATOM 2719 C C . ALA A 1 353 ? 6.414 44.25 20.656 1 81.31 353 ALA A C 1
ATOM 2721 O O . ALA A 1 353 ? 6.961 45 21.469 1 81.31 353 ALA A O 1
ATOM 2722 N N . GLN A 1 354 ? 5.508 44.625 19.797 1 83.88 354 GLN A N 1
ATOM 2723 C CA . GLN A 1 354 ? 5.125 46.031 19.766 1 83.88 354 GLN A CA 1
ATOM 2724 C C . GLN A 1 354 ? 4.324 46.406 21 1 83.88 354 GLN A C 1
ATOM 2726 O O . GLN A 1 354 ? 4.52 47.5 21.562 1 83.88 354 GLN A O 1
ATOM 2731 N N . ILE A 1 355 ? 3.459 45.562 21.375 1 82.31 355 ILE A N 1
ATOM 2732 C CA . ILE A 1 355 ? 2.67 45.844 22.578 1 82.31 355 ILE A CA 1
ATOM 2733 C C . ILE A 1 355 ? 3.594 45.938 23.797 1 82.31 355 ILE A C 1
ATOM 2735 O O . ILE A 1 355 ? 3.422 46.844 24.625 1 82.31 355 ILE A O 1
ATOM 2739 N N . SER A 1 356 ? 4.559 45.094 23.844 1 82.75 356 SER A N 1
ATOM 2740 C CA . SER A 1 356 ? 5.523 45.125 24.938 1 82.75 356 SER A CA 1
ATOM 2741 C C . SER A 1 356 ? 6.363 46.406 24.906 1 82.75 356 SER A C 1
ATOM 2743 O O . SER A 1 356 ? 6.703 46.938 25.953 1 82.75 356 SER A O 1
ATOM 2745 N N . ALA A 1 357 ? 6.668 46.812 23.734 1 84.69 357 ALA A N 1
ATOM 2746 C CA . ALA A 1 357 ? 7.438 48.062 23.578 1 84.69 357 ALA A CA 1
ATOM 2747 C C . ALA A 1 357 ? 6.641 49.281 24.031 1 84.69 357 ALA A C 1
ATOM 2749 O O . ALA A 1 357 ? 7.172 50.156 24.734 1 84.69 357 ALA A O 1
ATOM 2750 N N . ILE A 1 358 ? 5.391 49.281 23.656 1 84.62 358 ILE A N 1
ATOM 2751 C CA . ILE A 1 358 ? 4.516 50.375 24.031 1 84.62 358 ILE A CA 1
ATOM 2752 C C . ILE A 1 358 ? 4.336 50.406 25.547 1 84.62 358 ILE A C 1
ATOM 2754 O O . ILE A 1 358 ? 4.395 51.469 26.172 1 84.62 358 ILE A O 1
ATOM 2758 N N . ALA A 1 359 ? 4.191 49.219 26.109 1 83.06 359 ALA A N 1
ATOM 2759 C CA . ALA A 1 359 ? 4.016 49.094 27.562 1 83.06 359 ALA A CA 1
ATOM 2760 C C . ALA A 1 359 ? 5.277 49.531 28.297 1 83.06 359 ALA A C 1
ATOM 2762 O O . ALA A 1 359 ? 5.203 50.062 29.422 1 83.06 359 ALA A O 1
ATOM 2763 N N . ALA A 1 360 ? 6.438 49.312 27.656 1 81.75 360 ALA A N 1
ATOM 2764 C CA . ALA A 1 360 ? 7.723 49.656 28.266 1 81.75 360 ALA A CA 1
ATOM 2765 C C . ALA A 1 360 ? 8.039 51.125 28.062 1 81.75 360 ALA A C 1
ATOM 2767 O O . ALA A 1 360 ? 9.016 51.656 28.609 1 81.75 360 ALA A O 1
ATOM 2768 N N . GLY A 1 361 ? 7.234 51.781 27.312 1 81.62 361 GLY A N 1
ATOM 2769 C CA . GLY A 1 361 ? 7.395 53.219 27.156 1 81.62 361 GLY A CA 1
ATOM 2770 C C . GLY A 1 361 ? 7.996 53.594 25.828 1 81.62 361 GLY A C 1
ATOM 2771 O O . GLY A 1 361 ? 8.234 54.781 25.578 1 81.62 361 GLY A O 1
ATOM 2772 N N . ASP A 1 362 ? 8.289 52.656 25.141 1 85.19 362 ASP A N 1
ATOM 2773 C CA . ASP A 1 362 ? 8.82 52.938 23.812 1 85.19 362 ASP A CA 1
ATOM 2774 C C . ASP A 1 362 ? 7.699 53.281 22.828 1 85.19 362 ASP A C 1
ATOM 2776 O O . ASP A 1 362 ? 7.043 52.406 22.281 1 85.19 362 ASP A O 1
ATOM 2780 N N . LEU A 1 363 ? 7.5 54.438 22.531 1 85.44 363 LEU A N 1
ATOM 2781 C CA . LEU A 1 363 ? 6.402 54.906 21.688 1 85.44 363 LEU A CA 1
ATOM 2782 C C . LEU A 1 363 ? 6.898 55.219 20.281 1 85.44 363 LEU A C 1
ATOM 2784 O O . LEU A 1 363 ? 6.281 56.031 19.578 1 85.44 363 LEU A O 1
ATOM 2788 N N . SER A 1 364 ? 8.094 54.625 20.031 1 80.75 364 SER A N 1
ATOM 2789 C CA . SER A 1 364 ? 8.656 54.875 18.703 1 80.75 364 SER A CA 1
ATOM 2790 C C . SER A 1 364 ? 7.816 54.219 17.625 1 80.75 364 SER A C 1
ATOM 2792 O O . SER A 1 364 ? 7.062 53.281 17.891 1 80.75 364 SER A O 1
ATOM 2794 N N . GLU A 1 365 ? 7.742 54.844 16.484 1 74.88 365 GLU A N 1
ATOM 2795 C CA . GLU A 1 365 ? 6.992 54.312 15.344 1 74.88 365 GLU A CA 1
ATOM 2796 C C . GLU A 1 365 ? 7.496 52.938 14.953 1 74.88 365 GLU A C 1
ATOM 2798 O O . GLU A 1 365 ? 8.703 52.688 14.891 1 74.88 365 GLU A O 1
ATOM 2803 N N . ALA A 1 366 ? 6.535 51.969 15.125 1 70.81 366 ALA A N 1
ATOM 2804 C CA . ALA A 1 366 ? 6.965 50.594 14.836 1 70.81 366 ALA A CA 1
ATOM 2805 C C . ALA A 1 366 ? 6.848 50.312 13.344 1 70.81 366 ALA A C 1
ATOM 2807 O O . ALA A 1 366 ? 6.012 50.875 12.648 1 70.81 366 ALA A O 1
ATOM 2808 N N . GLN A 1 367 ? 7.773 49.5 12.805 1 65.94 367 GLN A N 1
ATOM 2809 C CA . GLN A 1 367 ? 7.832 49.062 11.414 1 65.94 367 GLN A CA 1
ATOM 2810 C C . GLN A 1 367 ? 6.648 48.156 11.07 1 65.94 367 GLN A C 1
ATOM 2812 O O . GLN A 1 367 ? 6.355 47.219 11.805 1 65.94 367 GLN A O 1
ATOM 2817 N N . ARG A 1 368 ? 5.766 48.688 10.203 1 67.62 368 ARG A N 1
ATOM 2818 C CA . ARG A 1 368 ? 4.637 47.938 9.703 1 67.62 368 ARG A CA 1
ATOM 2819 C C . ARG A 1 368 ? 5.109 46.781 8.82 1 67.62 368 ARG A C 1
ATOM 2821 O O . ARG A 1 368 ? 5.949 46.969 7.941 1 67.62 368 ARG A O 1
ATOM 2828 N N . GLN A 1 369 ? 4.875 45.594 9.297 1 68.5 369 GLN A N 1
ATOM 2829 C CA . GLN A 1 369 ? 5.18 44.469 8.414 1 68.5 369 GLN A CA 1
ATOM 2830 C C . GLN A 1 369 ? 4.176 44.375 7.27 1 68.5 369 GLN A C 1
ATOM 2832 O O . GLN A 1 369 ? 2.979 44.594 7.465 1 68.5 369 GLN A O 1
ATOM 2837 N N . THR A 1 370 ? 4.699 44.25 5.973 1 63.81 370 THR A N 1
ATOM 2838 C CA . THR A 1 370 ? 3.859 44.125 4.785 1 63.81 370 THR A CA 1
ATOM 2839 C C . THR A 1 370 ? 3.523 42.688 4.477 1 63.81 370 THR A C 1
ATOM 2841 O O . THR A 1 370 ? 4.281 41.781 4.832 1 63.81 370 THR A O 1
ATOM 2844 N N . GLY A 1 371 ? 2.301 42.5 4.031 1 66 371 GLY A N 1
ATOM 2845 C CA . GLY A 1 371 ? 1.933 41.156 3.543 1 66 371 GLY A CA 1
ATOM 2846 C C . GLY A 1 371 ? 1.28 40.312 4.602 1 66 371 GLY A C 1
ATOM 2847 O O . GLY A 1 371 ? 1.431 39.062 4.59 1 66 371 GLY A O 1
ATOM 2848 N N . VAL A 1 372 ? 0.809 40.906 5.641 1 72.75 372 VAL A N 1
ATOM 2849 C CA . VAL A 1 372 ? 0.187 40.188 6.734 1 72.75 372 VAL A CA 1
ATOM 2850 C C . VAL A 1 372 ? -1.33 40.156 6.559 1 72.75 372 VAL A C 1
ATOM 2852 O O . VAL A 1 372 ? -1.862 40.875 5.688 1 72.75 372 VAL A O 1
ATOM 2855 N N . ALA A 1 373 ? -2.027 39.281 7.227 1 74.06 373 ALA A N 1
ATOM 2856 C CA . ALA A 1 373 ? -3.484 39.188 7.207 1 74.06 373 ALA A CA 1
ATOM 2857 C C . ALA A 1 373 ? -4.125 40.531 7.57 1 74.06 373 ALA A C 1
ATOM 2859 O O . ALA A 1 373 ? -3.555 41.312 8.328 1 74.06 373 ALA A O 1
ATOM 2860 N N . PRO A 1 374 ? -5.199 40.719 6.883 1 74.88 374 PRO A N 1
ATOM 2861 C CA . PRO A 1 374 ? -5.871 42 7.117 1 74.88 374 PRO A CA 1
ATOM 2862 C C . PRO A 1 374 ? -6.141 42.25 8.602 1 74.88 374 PRO A C 1
ATOM 2864 O O . PRO A 1 374 ? -6.074 43.406 9.047 1 74.88 374 PRO A O 1
ATOM 2867 N N . GLU A 1 375 ? -6.391 41.188 9.258 1 76.75 375 GLU A N 1
ATOM 2868 C CA . GLU A 1 375 ? -6.656 41.375 10.68 1 76.75 375 GLU A CA 1
ATOM 2869 C C . GLU A 1 375 ? -5.418 41.844 11.422 1 76.75 375 GLU A C 1
ATOM 2871 O O . GLU A 1 375 ? -5.516 42.688 12.328 1 76.75 375 GLU A O 1
ATOM 2876 N N . VAL A 1 376 ? -4.332 41.438 11 1 76.69 376 VAL A N 1
ATOM 2877 C CA . VAL A 1 376 ? -3.07 41.812 11.633 1 76.69 376 VAL A CA 1
ATOM 2878 C C . VAL A 1 376 ? -2.723 43.281 11.273 1 76.69 376 VAL A C 1
ATOM 2880 O O . VAL A 1 376 ? -2.209 44.031 12.109 1 76.69 376 VAL A O 1
ATOM 2883 N N . THR A 1 377 ? -3.057 43.531 10.039 1 76.69 377 THR A N 1
ATOM 2884 C CA . THR A 1 377 ? -2.836 44.906 9.609 1 76.69 377 THR A CA 1
ATOM 2885 C C . THR A 1 377 ? -3.666 45.875 10.445 1 76.69 377 THR A C 1
ATOM 2887 O O . THR A 1 377 ? -3.186 46.969 10.828 1 76.69 377 THR A O 1
ATOM 2890 N N . LYS A 1 378 ? -4.848 45.438 10.664 1 80.12 378 LYS A N 1
ATOM 2891 C CA . LYS A 1 378 ? -5.727 46.281 11.484 1 80.12 378 LYS A CA 1
ATOM 2892 C C . LYS A 1 378 ? -5.168 46.438 12.898 1 80.12 378 LYS A C 1
ATOM 2894 O O . LYS A 1 378 ? -5.266 47.5 13.492 1 80.12 378 LYS A O 1
ATOM 2899 N N . MET A 1 379 ? -4.52 45.438 13.422 1 80.31 379 MET A N 1
ATOM 2900 C CA . MET A 1 379 ? -3.93 45.469 14.75 1 80.31 379 MET A CA 1
ATOM 2901 C C . MET A 1 379 ? -2.795 46.5 14.82 1 80.31 379 MET A C 1
ATOM 2903 O O . MET A 1 379 ? -2.68 47.219 15.797 1 80.31 379 MET A O 1
ATOM 2907 N N . PHE A 1 380 ? -2.049 46.5 13.812 1 81.56 380 PHE A N 1
ATOM 2908 C CA . PHE A 1 380 ? -0.923 47.438 13.789 1 81.56 380 PHE A CA 1
ATOM 2909 C C . PHE A 1 380 ? -1.409 48.875 13.75 1 81.56 380 PHE A C 1
ATOM 2911 O O . PHE A 1 380 ? -0.821 49.75 14.391 1 81.56 380 PHE A O 1
ATOM 2918 N N . GLN A 1 381 ? -2.492 49.031 13 1 82.56 381 GLN A N 1
ATOM 2919 C CA . GLN A 1 381 ? -3.059 50.375 12.922 1 82.56 381 GLN A CA 1
ATOM 2920 C C . GLN A 1 381 ? -3.588 50.844 14.281 1 82.56 381 GLN A C 1
ATOM 2922 O O . GLN A 1 381 ? -3.391 52 14.672 1 82.56 381 GLN A O 1
ATOM 2927 N N . GLU A 1 382 ? -4.191 49.969 14.93 1 83.88 382 GLU A N 1
ATOM 2928 C CA . GLU A 1 382 ? -4.762 50.281 16.234 1 83.88 382 GLU A CA 1
ATOM 2929 C C . GLU A 1 382 ? -3.664 50.531 17.281 1 83.88 382 GLU A C 1
ATOM 2931 O O . GLU A 1 382 ? -3.805 51.375 18.156 1 83.88 382 GLU A O 1
ATOM 2936 N N . LEU A 1 383 ? -2.605 49.875 17.156 1 85.62 383 LEU A N 1
ATOM 2937 C CA . LEU A 1 383 ? -1.478 50.062 18.062 1 85.62 383 LEU A CA 1
ATOM 2938 C C . LEU A 1 383 ? -0.832 51.438 17.828 1 85.62 383 LEU A C 1
ATOM 2940 O O . LEU A 1 383 ? -0.388 52.062 18.766 1 85.62 383 LEU A O 1
ATOM 2944 N N . ASP A 1 384 ? -0.864 51.75 16.594 1 84.44 384 ASP A N 1
ATOM 2945 C CA . ASP A 1 384 ? -0.363 53.094 16.266 1 84.44 384 ASP A CA 1
ATOM 2946 C C . ASP A 1 384 ? -1.227 54.156 16.906 1 84.44 384 ASP A C 1
ATOM 2948 O O . ASP A 1 384 ? -0.709 55.188 17.391 1 84.44 384 ASP A O 1
ATOM 2952 N N . PHE A 1 385 ? -2.455 53.875 16.922 1 83.44 385 PHE A N 1
ATOM 2953 C CA . PHE A 1 385 ? -3.4 54.812 17.547 1 83.44 385 PHE A CA 1
ATOM 2954 C C . PHE A 1 385 ? -3.131 54.906 19.047 1 83.44 385 PHE A C 1
ATOM 2956 O O . PHE A 1 385 ? -3.127 56 19.609 1 83.44 385 PHE A O 1
ATOM 2963 N N . LEU A 1 386 ? -2.869 53.844 19.641 1 84.94 386 LEU A N 1
ATOM 2964 C CA . LEU A 1 386 ? -2.6 53.812 21.078 1 84.94 386 LEU A CA 1
ATOM 2965 C C . LEU A 1 386 ? -1.293 54.531 21.406 1 84.94 386 LEU A C 1
ATOM 2967 O O . LEU A 1 386 ? -1.198 55.25 22.406 1 84.94 386 LEU A O 1
ATOM 2971 N N . ARG A 1 387 ? -0.349 54.438 20.562 1 87 387 ARG A N 1
ATOM 2972 C CA . ARG A 1 387 ? 0.924 55.125 20.734 1 87 387 ARG A CA 1
ATOM 2973 C C . ARG A 1 387 ? 0.729 56.656 20.734 1 87 387 ARG A C 1
ATOM 2975 O O . ARG A 1 387 ? 1.316 57.375 21.547 1 87 387 ARG A O 1
ATOM 2982 N N . GLU A 1 388 ? -0.103 56.938 19.828 1 87.31 388 GLU A N 1
ATOM 2983 C CA . GLU A 1 388 ? -0.379 58.375 19.688 1 87.31 388 GLU A CA 1
ATOM 2984 C C . GLU A 1 388 ? -1.106 58.906 20.906 1 87.31 388 GLU A C 1
ATOM 2986 O O . GLU A 1 388 ? -0.809 60 21.375 1 87.31 388 GLU A O 1
ATOM 2991 N N . GLN A 1 389 ? -1.964 58.188 21.422 1 86.19 389 GLN A N 1
ATOM 2992 C CA . GLN A 1 389 ? -2.717 58.594 22.609 1 86.19 389 GLN A CA 1
ATOM 2993 C C . GLN A 1 389 ? -1.812 58.719 23.828 1 86.19 389 GLN A C 1
ATOM 2995 O O . GLN A 1 389 ? -1.955 59.625 24.641 1 86.19 389 GLN A O 1
ATOM 3000 N N . LEU A 1 390 ? -0.89 57.906 23.938 1 86.44 390 LEU A N 1
ATOM 3001 C CA . LEU A 1 390 ? 0.022 57.906 25.062 1 86.44 390 LEU A CA 1
ATOM 3002 C C . LEU A 1 390 ? 1.021 59.031 24.969 1 86.44 390 LEU A C 1
ATOM 3004 O O . LEU A 1 390 ? 1.428 59.625 25.984 1 86.44 390 LEU A O 1
ATOM 3008 N N . ARG A 1 391 ? 1.326 59.344 23.734 1 85.94 391 ARG A N 1
ATOM 3009 C CA . ARG A 1 391 ? 2.186 60.5 23.516 1 85.94 391 ARG A CA 1
ATOM 3010 C C . ARG A 1 391 ? 1.492 61.781 23.953 1 85.94 391 ARG A C 1
ATOM 3012 O O . ARG A 1 391 ? 2.107 62.656 24.594 1 85.94 391 ARG A O 1
ATOM 3019 N N . GLN A 1 392 ? 0.259 61.812 23.641 1 87.12 392 GLN A N 1
ATOM 3020 C CA . GLN A 1 392 ? -0.534 63 24.031 1 87.12 392 GLN A CA 1
ATOM 3021 C C . GLN A 1 392 ? -0.668 63.094 25.547 1 87.12 392 GLN A C 1
ATOM 3023 O O . GLN A 1 392 ? -0.664 64.188 26.109 1 87.12 392 GLN A O 1
ATOM 3028 N N . LYS A 1 393 ? -0.755 61.938 26.156 1 85.44 393 LYS A N 1
ATOM 3029 C CA . LYS A 1 393 ? -0.807 61.906 27.609 1 85.44 393 LYS A CA 1
ATOM 3030 C C . LYS A 1 393 ? 0.463 62.5 28.219 1 85.44 393 LYS A C 1
ATOM 3032 O O . LYS A 1 393 ? 0.399 63.281 29.172 1 85.44 393 LYS A O 1
ATOM 3037 N N . GLY A 1 394 ? 1.554 62.156 27.609 1 83.94 394 GLY A N 1
ATOM 3038 C CA . GLY A 1 394 ? 2.816 62.688 28.078 1 83.94 394 GLY A CA 1
ATOM 3039 C C . GLY A 1 394 ? 2.896 64.188 27.953 1 83.94 394 GLY A C 1
ATOM 3040 O O . GLY A 1 394 ? 3.359 64.875 28.875 1 83.94 394 GLY A O 1
ATOM 3041 N N . GLU A 1 395 ? 2.361 64.75 26.969 1 86.5 395 GLU A N 1
ATOM 3042 C CA . GLU A 1 395 ? 2.338 66.188 26.734 1 86.5 395 GLU A CA 1
ATOM 3043 C C . GLU A 1 395 ? 1.387 66.875 27.703 1 86.5 395 GLU A C 1
ATOM 3045 O O . GLU A 1 395 ? 1.7 67.938 28.219 1 86.5 395 GLU A O 1
ATOM 3050 N N . MET A 1 396 ? 0.333 66.188 27.969 1 86.56 396 MET A N 1
ATOM 3051 C CA . MET A 1 396 ? -0.663 66.812 28.859 1 86.56 396 MET A CA 1
ATOM 3052 C C . MET A 1 396 ? -0.13 66.875 30.297 1 86.56 396 MET A C 1
ATOM 3054 O O . MET A 1 396 ? -0.436 67.812 31.031 1 86.56 396 MET A O 1
ATOM 3058 N N . GLU A 1 397 ? 0.664 65.812 30.625 1 86.44 397 GLU A N 1
ATOM 3059 C CA . GLU A 1 397 ? 1.284 65.812 31.938 1 86.44 397 GLU A CA 1
ATOM 3060 C C . GLU A 1 397 ? 2.258 67 32.094 1 86.44 397 GLU A C 1
ATOM 3062 O O . GLU A 1 397 ? 2.297 67.625 33.156 1 86.44 397 GLU A O 1
ATOM 3067 N N . GLU A 1 398 ? 2.922 67.312 31.078 1 86.62 398 GLU A N 1
ATOM 3068 C CA . GLU A 1 398 ? 3.865 68.438 31.094 1 86.62 398 GLU A CA 1
ATOM 3069 C C . GLU A 1 398 ? 3.139 69.812 31.172 1 86.62 398 GLU A C 1
ATOM 3071 O O . GLU A 1 398 ? 3.549 70.688 31.906 1 86.62 398 GLU A O 1
ATOM 3076 N N . GLN A 1 399 ? 2.02 69.875 30.484 1 85.06 399 GLN A N 1
ATOM 3077 C CA . GLN A 1 399 ? 1.23 71.125 30.484 1 85.06 399 GLN A CA 1
ATOM 3078 C C . GLN A 1 399 ? 0.572 71.375 31.844 1 85.06 399 GLN A C 1
ATOM 3080 O O . GLN A 1 399 ? 0.504 72.5 32.344 1 85.06 399 GLN A O 1
ATOM 3085 N N . GLN A 1 400 ? 0.104 70.312 32.438 1 84.56 400 GLN A N 1
ATOM 3086 C CA . GLN A 1 400 ? -0.506 70.375 33.75 1 84.56 400 GLN A CA 1
ATOM 3087 C C . GLN A 1 400 ? 0.505 70.875 34.812 1 84.56 400 GLN A C 1
ATOM 3089 O O . GLN A 1 400 ? 0.174 71.688 35.688 1 84.56 400 GLN A O 1
ATOM 3094 N N . ARG A 1 401 ? 1.708 70.375 34.625 1 83.62 401 ARG A N 1
ATOM 3095 C CA . ARG A 1 401 ? 2.76 70.812 35.531 1 83.62 401 ARG A CA 1
ATOM 3096 C C . ARG A 1 401 ? 3.066 72.312 35.375 1 83.62 401 ARG A C 1
ATOM 3098 O O . ARG A 1 401 ? 3.213 73 36.375 1 83.62 401 ARG A O 1
ATOM 3105 N N . ALA A 1 402 ? 3.002 72.812 34.188 1 84.38 402 ALA A N 1
ATOM 3106 C CA . ALA A 1 402 ? 3.275 74.188 33.875 1 84.38 402 ALA A CA 1
ATOM 3107 C C . ALA A 1 402 ? 2.152 75.125 34.406 1 84.38 402 ALA A C 1
ATOM 3109 O O . ALA A 1 402 ? 2.408 76.188 34.969 1 84.38 402 ALA A O 1
ATOM 3110 N N . LEU A 1 403 ? 0.972 74.625 34.25 1 83.88 403 LEU A N 1
ATOM 3111 C CA . LEU A 1 403 ? -0.19 75.375 34.688 1 83.88 403 LEU A CA 1
ATOM 3112 C C . LEU A 1 403 ? -0.237 75.438 36.188 1 83.88 403 LEU A C 1
ATOM 3114 O O . LEU A 1 403 ? -0.565 76.5 36.75 1 83.88 403 LEU A O 1
ATOM 3118 N N . SER A 1 404 ? 0.134 74.375 36.812 1 83.44 404 SER A N 1
ATOM 3119 C CA . SER A 1 404 ? 0.164 74.312 38.281 1 83.44 404 SER A CA 1
ATOM 3120 C C . SER A 1 404 ? 1.205 75.312 38.812 1 83.44 404 SER A C 1
ATOM 3122 O O . SER A 1 404 ? 0.982 75.938 39.844 1 83.44 404 SER A O 1
ATOM 3124 N N . GLU A 1 405 ? 2.254 75.5 38.156 1 82.06 405 GLU A N 1
ATOM 3125 C CA . GLU A 1 405 ? 3.299 76.438 38.562 1 82.06 405 GLU A CA 1
ATOM 3126 C C . GLU A 1 405 ? 2.855 77.875 38.344 1 82.06 405 GLU A C 1
ATOM 3128 O O . GLU A 1 405 ? 3.115 78.75 39.188 1 82.06 405 GLU A O 1
ATOM 3133 N N . GLN A 1 406 ? 2.156 78.125 37.312 1 80.75 406 GLN A N 1
ATOM 3134 C CA . GLN A 1 406 ? 1.636 79.438 37.031 1 80.75 406 GLN A CA 1
ATOM 3135 C C . GLN A 1 406 ? 0.585 79.875 38.062 1 80.75 406 GLN A C 1
ATOM 3137 O O . GLN A 1 406 ? 0.565 81 38.531 1 80.75 406 GLN A O 1
ATOM 3142 N N . LEU A 1 407 ? -0.25 79 38.438 1 80.88 407 LEU A N 1
ATOM 3143 C CA . LEU A 1 407 ? -1.277 79.25 39.469 1 80.88 407 LEU A CA 1
ATOM 3144 C C . LEU A 1 407 ? -0.65 79.562 40.812 1 80.88 407 LEU A C 1
ATOM 3146 O O . LEU A 1 407 ? -1.126 80.5 41.5 1 80.88 407 LEU A O 1
ATOM 3150 N N . ARG A 1 408 ? 0.406 78.875 41.062 1 78.19 408 ARG A N 1
ATOM 3151 C CA . ARG A 1 408 ? 1.114 79.125 42.312 1 78.19 408 ARG A CA 1
ATOM 3152 C C . ARG A 1 408 ? 1.7 80.562 42.312 1 78.19 408 ARG A C 1
ATOM 3154 O O . ARG A 1 408 ? 1.57 81.25 43.281 1 78.19 408 ARG A O 1
ATOM 3161 N N . THR A 1 409 ? 2.141 81 41.188 1 77.81 409 THR A N 1
ATOM 3162 C CA . THR A 1 409 ? 2.754 82.312 41.094 1 77.81 409 THR A CA 1
ATOM 3163 C C . THR A 1 409 ? 1.697 83.438 41.156 1 77.81 409 THR A C 1
ATOM 3165 O O . THR A 1 409 ? 1.886 84.438 41.844 1 77.81 409 THR A O 1
ATOM 3168 N N . LEU A 1 410 ? 0.568 83.188 40.562 1 74.56 410 LEU A N 1
ATOM 3169 C CA . LEU A 1 410 ? -0.481 84.188 40.5 1 74.56 410 LEU A CA 1
ATOM 3170 C C . LEU A 1 410 ? -1.175 84.312 41.875 1 74.56 410 LEU A C 1
ATOM 3172 O O . LEU A 1 410 ? -1.608 85.438 42.25 1 74.56 410 LEU A O 1
ATOM 3176 N N . SER A 1 411 ? -1.205 83.25 42.5 1 75.44 411 SER A N 1
ATOM 3177 C CA . SER A 1 411 ? -1.908 83.188 43.781 1 75.44 411 SER A CA 1
ATOM 3178 C C . SER A 1 411 ? -1.021 83.75 44.906 1 75.44 411 SER A C 1
ATOM 3180 O O . SER A 1 411 ? -1.52 84.25 45.906 1 75.44 411 SER A O 1
ATOM 3182 N N . GLU A 1 412 ? 0.219 83.812 44.625 1 81.5 412 GLU A N 1
ATOM 3183 C CA . GLU A 1 412 ? 1.079 84.062 45.781 1 81.5 412 GLU A CA 1
ATOM 3184 C C . GLU A 1 412 ? 1.84 85.375 45.594 1 81.5 412 GLU A C 1
ATOM 3186 O O . GLU A 1 412 ? 2.457 85.875 46.531 1 81.5 412 GLU A O 1
ATOM 3191 N N . THR A 1 413 ? 1.766 86 44.438 1 84 413 THR A N 1
ATOM 3192 C CA . THR A 1 413 ? 2.559 87.25 44.219 1 84 413 THR A CA 1
ATOM 3193 C C . THR A 1 413 ? 1.66 88.375 43.844 1 84 413 THR A C 1
ATOM 3195 O O . THR A 1 413 ? 0.554 88.188 43.312 1 84 413 THR A O 1
ATOM 3198 N N . ASP A 1 414 ? 2.164 89.688 44.25 1 79.62 414 ASP A N 1
ATOM 3199 C CA . ASP A 1 414 ? 1.516 90.938 43.844 1 79.62 414 ASP A CA 1
ATOM 3200 C C . ASP A 1 414 ? 1.77 91.188 42.375 1 79.62 414 ASP A C 1
ATOM 3202 O O . ASP A 1 414 ? 2.916 91.188 41.938 1 79.62 414 ASP A O 1
ATOM 3206 N N . ALA A 1 415 ? 0.753 91.5 41.688 1 74.56 415 ALA A N 1
ATOM 3207 C CA . ALA A 1 415 ? 0.828 91.625 40.219 1 74.56 415 ALA A CA 1
ATOM 3208 C C . ALA A 1 415 ? 1.669 92.812 39.812 1 74.56 415 ALA A C 1
ATOM 3210 O O . ALA A 1 415 ? 2.322 92.812 38.781 1 74.56 415 ALA A O 1
ATOM 3211 N N . LEU A 1 416 ? 1.65 93.875 40.688 1 76.81 416 LEU A N 1
ATOM 3212 C CA . LEU A 1 416 ? 2.33 95.062 40.344 1 76.81 416 LEU A CA 1
ATOM 3213 C C . LEU A 1 416 ? 3.822 95 40.625 1 76.81 416 LEU A C 1
ATOM 3215 O O . LEU A 1 416 ? 4.648 95.375 39.781 1 76.81 416 LEU A O 1
ATOM 3219 N N . THR A 1 417 ? 4.145 94.562 41.75 1 89.06 417 THR A N 1
ATOM 3220 C CA . THR A 1 417 ? 5.52 94.688 42.219 1 89.06 417 THR A CA 1
ATOM 3221 C C . THR A 1 417 ? 6.223 93.312 42.125 1 89.06 417 THR A C 1
ATOM 3223 O O . THR A 1 417 ? 7.453 93.25 42.188 1 89.06 417 THR A O 1
ATOM 3226 N N . GLY A 1 418 ? 5.43 92.188 42 1 87.69 418 GLY A N 1
ATOM 3227 C CA . GLY A 1 418 ? 6.023 90.875 41.875 1 87.69 418 GLY A CA 1
ATOM 3228 C C . GLY A 1 418 ? 6.41 90.25 43.188 1 87.69 418 GLY A C 1
ATOM 3229 O O . GLY A 1 418 ? 6.855 89.125 43.25 1 87.69 418 GLY A O 1
ATOM 3230 N N . VAL A 1 419 ? 6.336 91.062 44.312 1 91.25 419 VAL A N 1
ATOM 3231 C CA . VAL A 1 419 ? 6.629 90.5 45.625 1 91.25 419 VAL A CA 1
ATOM 3232 C C . VAL A 1 419 ? 5.391 89.812 46.188 1 91.25 419 VAL A C 1
ATOM 3234 O O . VAL A 1 419 ? 4.344 89.75 45.531 1 91.25 419 VAL A O 1
ATOM 3237 N N . PHE A 1 420 ? 5.543 89.125 47.281 1 90.56 420 PHE A N 1
ATOM 3238 C CA . PHE A 1 420 ? 4.422 88.375 47.906 1 90.56 420 PHE A CA 1
ATOM 3239 C C . PHE A 1 420 ? 3.258 89.375 48.156 1 90.56 420 PHE A C 1
ATOM 3241 O O . PHE A 1 420 ? 3.465 90.562 48.438 1 90.56 420 PHE A O 1
ATOM 3248 N N . ASN A 1 421 ? 2.133 88.812 47.906 1 84.44 421 ASN A N 1
ATOM 3249 C CA . ASN A 1 421 ? 0.959 89.562 48.281 1 84.44 421 ASN A CA 1
ATOM 3250 C C . ASN A 1 421 ? 0.621 89.312 49.781 1 84.44 421 ASN A C 1
ATOM 3252 O O . ASN A 1 421 ? 1.274 88.562 50.438 1 84.44 421 ASN A O 1
ATOM 3256 N N . ARG A 1 422 ? -0.274 90.25 50.312 1 83.56 422 ARG A N 1
ATOM 3257 C CA . ARG A 1 422 ? -0.622 90.188 51.719 1 83.56 422 ARG A CA 1
ATOM 3258 C C . ARG A 1 422 ? -1.013 88.812 52.156 1 83.56 422 ARG A C 1
ATOM 3260 O O . ARG A 1 422 ? -0.584 88.312 53.219 1 83.56 422 ARG A O 1
ATOM 3267 N N . ARG A 1 423 ? -1.771 88 51.281 1 79 423 ARG A N 1
ATOM 3268 C CA . ARG A 1 423 ? -2.232 86.688 51.625 1 79 423 ARG A CA 1
ATOM 3269 C C . ARG A 1 423 ? -1.062 85.688 51.719 1 79 423 ARG A C 1
ATOM 3271 O O . ARG A 1 423 ? -1.006 84.875 52.625 1 79 423 ARG A O 1
ATOM 3278 N N . ALA A 1 424 ? -0.251 85.875 50.781 1 86.62 424 ALA A N 1
ATOM 3279 C CA . ALA A 1 424 ? 0.93 85 50.75 1 86.62 424 ALA A CA 1
ATOM 3280 C C . ALA A 1 424 ? 1.812 85.25 51.969 1 86.62 424 ALA A C 1
ATOM 3282 O O . ALA A 1 424 ? 2.404 84.312 52.531 1 86.62 424 ALA A O 1
ATOM 3283 N N . LEU A 1 425 ? 1.935 86.438 52.312 1 89.31 425 LEU A N 1
ATOM 3284 C CA . LEU A 1 425 ? 2.686 86.812 53.5 1 89.31 425 LEU A CA 1
ATOM 3285 C C . LEU A 1 425 ? 2.094 86.188 54.75 1 89.31 425 LEU A C 1
ATOM 3287 O O . LEU A 1 425 ? 2.812 85.562 55.531 1 89.31 425 LEU A O 1
ATOM 3291 N N . GLU A 1 426 ? 0.795 86.375 54.906 1 85.31 426 GLU A N 1
ATOM 3292 C CA . GLU A 1 426 ? 0.113 85.875 56.094 1 85.31 426 GLU A CA 1
ATOM 3293 C C . GLU A 1 426 ? 0.262 84.312 56.156 1 85.31 426 GLU A C 1
ATOM 3295 O O . GLU A 1 426 ? 0.5 83.75 57.219 1 85.31 426 GLU A O 1
ATOM 3300 N N . LYS A 1 427 ? 0.111 83.75 54.969 1 85.5 427 LYS A N 1
ATOM 3301 C CA . LYS A 1 427 ? 0.258 82.25 54.906 1 85.5 427 LYS A CA 1
ATOM 3302 C C . LYS A 1 427 ? 1.672 81.875 55.281 1 85.5 427 LYS A C 1
ATOM 3304 O O . LYS A 1 427 ? 1.854 80.875 56.031 1 85.5 427 LYS A O 1
ATOM 3309 N N . SER A 1 428 ? 2.613 82.5 54.75 1 88.12 428 SER A N 1
ATOM 3310 C CA . SER A 1 428 ? 4.016 82.188 55.031 1 88.12 428 SER A CA 1
ATOM 3311 C C . SER A 1 428 ? 4.359 82.375 56.5 1 88.12 428 SER A C 1
ATOM 3313 O O . SER A 1 428 ? 5.062 81.562 57.094 1 88.12 428 SER A O 1
ATOM 3315 N N . VAL A 1 429 ? 3.887 83.438 57.031 1 88.5 429 VAL A N 1
ATOM 3316 C CA . VAL A 1 429 ? 4.191 83.75 58.438 1 88.5 429 VAL A CA 1
ATOM 3317 C C . VAL A 1 429 ? 3.502 82.75 59.344 1 88.5 429 VAL A C 1
ATOM 3319 O O . VAL A 1 429 ? 4.082 82.312 60.344 1 88.5 429 VAL A O 1
ATOM 3322 N N . ARG A 1 430 ? 2.268 82.438 59.031 1 84.88 430 ARG A N 1
ATOM 3323 C CA . ARG A 1 430 ? 1.562 81.438 59.812 1 84.88 430 ARG A CA 1
ATOM 3324 C C . ARG A 1 430 ? 2.299 80.062 59.75 1 84.88 430 ARG A C 1
ATOM 3326 O O . ARG A 1 430 ? 2.352 79.375 60.75 1 84.88 430 ARG A O 1
ATOM 3333 N N . ALA A 1 431 ? 2.754 79.875 58.656 1 84.44 431 ALA A N 1
ATOM 3334 C CA . ALA A 1 431 ? 3.521 78.625 58.5 1 84.44 431 ALA A CA 1
ATOM 3335 C C . ALA A 1 431 ? 4.773 78.688 59.375 1 84.44 431 ALA A C 1
ATOM 3337 O O . ALA A 1 431 ? 5.168 77.625 59.906 1 84.44 431 ALA A O 1
ATOM 3338 N N . ILE A 1 432 ? 5.375 79.625 59.406 1 83.31 432 ILE A N 1
ATOM 3339 C CA . ILE A 1 432 ? 6.57 79.812 60.219 1 83.31 432 ILE A CA 1
ATOM 3340 C C . ILE A 1 432 ? 6.219 79.688 61.719 1 83.31 432 ILE A C 1
ATOM 3342 O O . ILE A 1 432 ? 6.953 79.062 62.469 1 83.31 432 ILE A O 1
ATOM 3346 N N . LEU A 1 433 ? 5.152 80.375 62.062 1 82.31 433 LEU A N 1
ATOM 3347 C CA . LEU A 1 433 ? 4.746 80.375 63.469 1 82.31 433 LEU A CA 1
ATOM 3348 C C . LEU A 1 433 ? 4.238 79 63.906 1 82.31 433 LEU A C 1
ATOM 3350 O O . LEU A 1 433 ? 4.352 78.688 65.062 1 82.31 433 LEU A O 1
ATOM 3354 N N . SER A 1 434 ? 3.535 78.25 62.875 1 78.06 434 SER A N 1
ATOM 3355 C CA . SER A 1 434 ? 2.953 77 63.219 1 78.06 434 SER A CA 1
ATOM 3356 C C . SER A 1 434 ? 3.965 75.875 63.031 1 78.06 434 SER A C 1
ATOM 3358 O O . SER A 1 434 ? 3.795 74.75 63.562 1 78.06 434 SER A O 1
ATOM 3360 N N . GLY A 1 435 ? 4.852 76 62.125 1 72.69 435 GLY A N 1
ATOM 3361 C CA . GLY A 1 435 ? 5.754 74.938 61.719 1 72.69 435 GLY A CA 1
ATOM 3362 C C . GLY A 1 435 ? 6.766 74.562 62.781 1 72.69 435 GLY A C 1
ATOM 3363 O O . GLY A 1 435 ? 6.902 75.25 63.781 1 72.69 435 GLY A O 1
ATOM 3364 N N . ASP A 1 436 ? 7.301 73.375 62.656 1 63.12 436 ASP A N 1
ATOM 3365 C CA . ASP A 1 436 ? 8.219 72.75 63.594 1 63.12 436 ASP A CA 1
ATOM 3366 C C . ASP A 1 436 ? 9.602 73.375 63.531 1 63.12 436 ASP A C 1
ATOM 3368 O O . ASP A 1 436 ? 10.5 73 64.312 1 63.12 436 ASP A O 1
ATOM 3372 N N . GLU A 1 437 ? 9.828 74.188 62.531 1 64.31 437 GLU A N 1
ATOM 3373 C CA . GLU A 1 437 ? 11.188 74.688 62.469 1 64.31 437 GLU A CA 1
ATOM 3374 C C . GLU A 1 437 ? 11.438 75.75 63.594 1 64.31 437 GLU A C 1
ATOM 3376 O O . GLU A 1 437 ? 10.531 76.438 63.969 1 64.31 437 GLU A O 1
ATOM 3381 N N . ASP A 1 438 ? 12.422 75.5 64.25 1 69.38 438 ASP A N 1
ATOM 3382 C CA . ASP A 1 438 ? 12.789 76.188 65.5 1 69.38 438 ASP A CA 1
ATOM 3383 C C . ASP A 1 438 ? 13.336 77.625 65.188 1 69.38 438 ASP A C 1
ATOM 3385 O O . ASP A 1 438 ? 14.539 77.75 64.938 1 69.38 438 ASP A O 1
ATOM 3389 N N . TYR A 1 439 ? 12.43 78.625 64.75 1 76.06 439 TYR A N 1
ATOM 3390 C CA . TYR A 1 439 ? 12.898 80 64.625 1 76.06 439 TYR A CA 1
ATOM 3391 C C . TYR A 1 439 ? 12.977 80.688 66 1 76.06 439 TYR A C 1
ATOM 3393 O O . TYR A 1 439 ? 12.117 80.438 66.812 1 76.06 439 TYR A O 1
ATOM 3401 N N . GLN A 1 440 ? 14.062 81.375 66.25 1 79.06 440 GLN A N 1
ATOM 3402 C CA . GLN A 1 440 ? 14.328 82 67.562 1 79.06 440 GLN A CA 1
ATOM 3403 C C . GLN A 1 440 ? 13.641 83.312 67.75 1 79.06 440 GLN A C 1
ATOM 3405 O O . GLN A 1 440 ? 13.164 83.688 68.812 1 79.06 440 GLN A O 1
ATOM 3410 N N . SER A 1 441 ? 13.633 84.062 66.688 1 88.56 441 SER A N 1
ATOM 3411 C CA . SER A 1 441 ? 13.07 85.438 66.75 1 88.56 441 SER A CA 1
ATOM 3412 C C . SER A 1 441 ? 12.547 85.875 65.375 1 88.56 441 SER A C 1
ATOM 3414 O O . SER A 1 441 ? 12.93 85.312 64.375 1 88.56 441 SER A O 1
ATOM 3416 N N . LEU A 1 442 ? 11.562 86.812 65.5 1 91.5 442 LEU A N 1
ATOM 3417 C CA . LEU A 1 442 ? 11.023 87.438 64.25 1 91.5 442 LEU A CA 1
ATOM 3418 C C . LEU A 1 442 ? 11.133 88.938 64.375 1 91.5 442 LEU A C 1
ATOM 3420 O O . LEU A 1 442 ? 10.891 89.562 65.375 1 91.5 442 LEU A O 1
ATOM 3424 N N . GLY A 1 443 ? 11.656 89.562 63.312 1 93.81 443 GLY A N 1
ATOM 3425 C CA . GLY A 1 443 ? 11.586 91 63.094 1 93.81 443 GLY A CA 1
ATOM 3426 C C . GLY A 1 443 ? 10.625 91.375 62 1 93.81 443 GLY A C 1
ATOM 3427 O O . GLY A 1 443 ? 10.688 90.812 60.875 1 93.81 443 GLY A O 1
ATOM 3428 N N . VAL A 1 444 ? 9.641 92.25 62.344 1 95.38 444 VAL A N 1
ATOM 3429 C CA . VAL A 1 444 ? 8.648 92.688 61.344 1 95.38 444 VAL A CA 1
ATOM 3430 C C . VAL A 1 444 ? 8.766 94.188 61.156 1 95.38 444 VAL A C 1
ATOM 3432 O O . VAL A 1 444 ? 8.859 94.938 62.125 1 95.38 444 VAL A O 1
ATOM 3435 N N . MET A 1 445 ? 8.797 94.625 59.906 1 96.38 445 MET A N 1
ATOM 3436 C CA . MET A 1 445 ? 8.812 96 59.594 1 96.38 445 MET A CA 1
ATOM 3437 C C . MET A 1 445 ? 7.758 96.375 58.562 1 96.38 445 MET A C 1
ATOM 3439 O O . MET A 1 445 ? 7.57 95.688 57.594 1 96.38 445 MET A O 1
ATOM 3443 N N . ILE A 1 446 ? 7.078 97.375 58.781 1 95.44 446 ILE A N 1
ATOM 3444 C CA . ILE A 1 446 ? 6.148 97.938 57.812 1 95.44 446 ILE A CA 1
ATOM 3445 C C . ILE A 1 446 ? 6.75 99.188 57.219 1 95.44 446 ILE A C 1
ATOM 3447 O O . ILE A 1 446 ? 7.277 100.062 57.969 1 95.44 446 ILE A O 1
ATOM 3451 N N . ILE A 1 447 ? 6.711 99.25 55.938 1 96 447 ILE A N 1
ATOM 3452 C CA . ILE A 1 447 ? 7.305 100.375 55.188 1 96 447 ILE A CA 1
ATOM 3453 C C . ILE A 1 447 ? 6.211 101.125 54.438 1 96 447 ILE A C 1
ATOM 3455 O O . ILE A 1 447 ? 5.359 100.5 53.781 1 96 447 ILE A O 1
ATOM 3459 N N . ASP A 1 448 ? 6.23 102.312 54.531 1 93.75 448 ASP A N 1
ATOM 3460 C CA . ASP A 1 448 ? 5.289 103.125 53.812 1 93.75 448 ASP A CA 1
ATOM 3461 C C . ASP A 1 448 ? 6.016 104.25 53.062 1 93.75 448 ASP A C 1
ATOM 3463 O O . ASP A 1 448 ? 6.883 104.938 53.625 1 93.75 448 ASP A O 1
ATOM 3467 N N . ILE A 1 449 ? 5.637 104.5 51.875 1 94.38 449 ILE A N 1
ATOM 3468 C CA . ILE A 1 449 ? 6.23 105.562 51.062 1 94.38 449 ILE A CA 1
ATOM 3469 C C . ILE A 1 449 ? 5.629 106.875 51.438 1 94.38 449 ILE A C 1
ATOM 3471 O O . ILE A 1 449 ? 4.41 107.062 51.375 1 94.38 449 ILE A O 1
ATOM 3475 N N . ASP A 1 450 ? 6.559 107.812 51.688 1 92.12 450 ASP A N 1
ATOM 3476 C CA . ASP A 1 450 ? 6.117 109.125 52.188 1 92.12 450 ASP A CA 1
ATOM 3477 C C . ASP A 1 450 ? 5.492 109.938 51.031 1 92.12 450 ASP A C 1
ATOM 3479 O O . ASP A 1 450 ? 6.039 110 49.938 1 92.12 450 ASP A O 1
ATOM 3483 N N . HIS A 1 451 ? 4.371 110.562 51.344 1 88.12 451 HIS A N 1
ATOM 3484 C CA . HIS A 1 451 ? 3.654 111.5 50.469 1 88.12 451 HIS A CA 1
ATOM 3485 C C . HIS A 1 451 ? 3.371 110.812 49.094 1 88.12 451 HIS A C 1
ATOM 3487 O O . HIS A 1 451 ? 3.559 111.438 48.062 1 88.12 451 HIS A O 1
ATOM 3493 N N . PHE A 1 452 ? 2.971 109.625 49.125 1 86.75 452 PHE A N 1
ATOM 3494 C CA . PHE A 1 452 ? 2.758 108.875 47.906 1 86.75 452 PHE A CA 1
ATOM 3495 C C . PHE A 1 452 ? 1.599 109.5 47.094 1 86.75 452 PHE A C 1
ATOM 3497 O O . PHE A 1 452 ? 1.644 109.5 45.875 1 86.75 452 PHE A O 1
ATOM 3504 N N . LYS A 1 453 ? 0.607 109.812 47.781 1 76.38 453 LYS A N 1
ATOM 3505 C CA . LYS A 1 453 ? -0.526 110.438 47.094 1 76.38 453 LYS A CA 1
ATOM 3506 C C . LYS A 1 453 ? -0.094 111.688 46.344 1 76.38 453 LYS A C 1
ATOM 3508 O O . LYS A 1 453 ? -0.567 111.938 45.219 1 76.38 453 LYS A O 1
ATOM 3513 N N . SER A 1 454 ? 0.673 112.438 47 1 81.62 454 SER A N 1
ATOM 3514 C CA . SER A 1 454 ? 1.181 113.625 46.344 1 81.62 454 SER A CA 1
ATOM 3515 C C . SER A 1 454 ? 1.962 113.312 45.094 1 81.62 454 SER A C 1
ATOM 3517 O O . SER A 1 454 ? 1.936 114.062 44.125 1 81.62 454 SER A O 1
ATOM 3519 N N . ILE A 1 455 ? 2.611 112.25 45.094 1 84.5 455 ILE A N 1
ATOM 3520 C CA . ILE A 1 455 ? 3.361 111.812 43.938 1 84.5 455 ILE A CA 1
ATOM 3521 C C . ILE A 1 455 ? 2.395 111.438 42.812 1 84.5 455 ILE A C 1
ATOM 3523 O O . ILE A 1 455 ? 2.588 111.812 41.656 1 84.5 455 ILE A O 1
ATOM 3527 N N . ASN A 1 456 ? 1.372 110.812 43.156 1 75.88 456 ASN A N 1
ATOM 3528 C CA . ASN A 1 456 ? 0.357 110.375 42.156 1 75.88 456 ASN A CA 1
ATOM 3529 C C . ASN A 1 456 ? -0.325 111.625 41.562 1 75.88 456 ASN A C 1
ATOM 3531 O O . ASN A 1 456 ? -0.59 111.688 40.344 1 75.88 456 ASN A O 1
ATOM 3535 N N . ASP A 1 457 ? -0.556 112.5 42.375 1 71.62 457 ASP A N 1
ATOM 3536 C CA . ASP A 1 457 ? -1.271 113.688 41.969 1 71.62 457 ASP A CA 1
ATOM 3537 C C . ASP A 1 457 ? -0.414 114.562 41.031 1 71.62 457 ASP A C 1
ATOM 3539 O O . ASP A 1 457 ? -0.921 115.188 40.062 1 71.62 457 ASP A O 1
ATOM 3543 N N . ARG A 1 458 ? 0.797 114.562 41.375 1 79.5 458 ARG A N 1
ATOM 3544 C CA . ARG A 1 458 ? 1.707 115.438 40.656 1 79.5 458 ARG A CA 1
ATOM 3545 C C . ARG A 1 458 ? 2.205 114.812 39.375 1 79.5 458 ARG A C 1
ATOM 3547 O O . ARG A 1 458 ? 2.332 115.438 38.344 1 79.5 458 ARG A O 1
ATOM 3554 N N . TYR A 1 459 ? 2.488 113.5 39.5 1 81.62 459 TYR A N 1
ATOM 3555 C CA . TYR A 1 459 ? 3.172 112.875 38.375 1 81.62 459 TYR A CA 1
ATOM 3556 C C . TYR A 1 459 ? 2.275 111.812 37.719 1 81.62 459 TYR A C 1
ATOM 3558 O O . TYR A 1 459 ? 2.629 111.25 36.688 1 81.62 459 TYR A O 1
ATOM 3566 N N . GLY A 1 460 ? 1.236 111.562 38.281 1 76.38 460 GLY A N 1
ATOM 3567 C CA . GLY A 1 460 ? 0.309 110.625 37.719 1 76.38 460 GLY A CA 1
ATOM 3568 C C . GLY A 1 460 ? 0.43 109.25 38.344 1 76.38 460 GLY A C 1
ATOM 3569 O O . GLY A 1 460 ? 1.455 108.938 38.969 1 76.38 460 GLY A O 1
ATOM 3570 N N . HIS A 1 461 ? -0.586 108.312 38.125 1 74.56 461 HIS A N 1
ATOM 3571 C CA . HIS A 1 461 ? -0.646 106.938 38.719 1 74.56 461 HIS A CA 1
ATOM 3572 C C . HIS A 1 461 ? 0.408 106.062 38.125 1 74.56 461 HIS A C 1
ATOM 3574 O O . HIS A 1 461 ? 0.903 105.125 38.781 1 74.56 461 HIS A O 1
ATOM 3580 N N . ALA A 1 462 ? 0.703 106.25 36.906 1 77.94 462 ALA A N 1
ATOM 3581 C CA . ALA A 1 462 ? 1.729 105.438 36.25 1 77.94 462 ALA A CA 1
ATOM 3582 C C . ALA A 1 462 ? 3.08 105.562 36.938 1 77.94 462 ALA A C 1
ATOM 3584 O O . ALA A 1 462 ? 3.832 104.625 37.094 1 77.94 462 ALA A O 1
ATOM 3585 N N . MET A 1 463 ? 3.316 106.812 37.281 1 83.31 463 MET A N 1
ATOM 3586 C CA . MET A 1 463 ? 4.562 107.125 38 1 83.31 463 MET A CA 1
ATOM 3587 C C . MET A 1 463 ? 4.535 106.5 39.406 1 83.31 463 MET A C 1
ATOM 3589 O O . MET A 1 463 ? 5.559 106.062 39.906 1 83.31 463 MET A O 1
ATOM 3593 N N . GLY A 1 464 ? 3.393 106.562 39.969 1 86.19 464 GLY A N 1
ATOM 3594 C CA . GLY A 1 464 ? 3.234 105.875 41.25 1 86.19 464 GLY A CA 1
ATOM 3595 C C . GLY A 1 464 ? 3.494 104.375 41.188 1 86.19 464 GLY A C 1
ATOM 3596 O O . GLY A 1 464 ? 4.172 103.812 42.062 1 86.19 464 GLY A O 1
ATOM 3597 N N . ASP A 1 465 ? 3.01 103.812 40.188 1 84.31 465 ASP A N 1
ATOM 3598 C CA . ASP A 1 465 ? 3.23 102.438 39.969 1 84.31 465 ASP A CA 1
ATOM 3599 C C . ASP A 1 465 ? 4.715 102.125 39.781 1 84.31 465 ASP A C 1
ATOM 3601 O O . ASP A 1 465 ? 5.223 101.125 40.312 1 84.31 465 ASP A O 1
ATOM 3605 N N . LEU A 1 466 ? 5.312 102.812 39 1 89.31 466 LEU A N 1
ATOM 3606 C CA . LEU A 1 466 ? 6.746 102.625 38.781 1 89.31 466 LEU A CA 1
ATOM 3607 C C . LEU A 1 466 ? 7.523 102.812 40.094 1 89.31 466 LEU A C 1
ATOM 3609 O O . LEU A 1 466 ? 8.5 102.062 40.312 1 89.31 466 LEU A O 1
ATOM 3613 N N . ALA A 1 467 ? 7.121 103.812 40.844 1 91.5 467 ALA A N 1
ATOM 3614 C CA . ALA A 1 467 ? 7.766 104 42.156 1 91.5 467 ALA A CA 1
ATOM 3615 C C . ALA A 1 467 ? 7.621 102.75 43.031 1 91.5 467 ALA A C 1
ATOM 3617 O O . ALA A 1 467 ? 8.578 102.375 43.688 1 91.5 467 ALA A O 1
ATOM 3618 N N . LEU A 1 468 ? 6.461 102.25 43 1 92.19 468 LEU A N 1
ATOM 3619 C CA . LEU A 1 468 ? 6.207 101.062 43.781 1 92.19 468 LEU A CA 1
ATOM 3620 C C . LEU A 1 468 ? 7.055 99.875 43.281 1 92.19 468 LEU A C 1
ATOM 3622 O O . LEU A 1 468 ? 7.641 99.188 44.094 1 92.19 468 LEU A O 1
ATOM 3626 N N . GLN A 1 469 ? 7.086 99.688 42.062 1 93 469 GLN A N 1
ATOM 3627 C CA . GLN A 1 469 ? 7.859 98.625 41.438 1 93 469 GLN A CA 1
ATOM 3628 C C . GLN A 1 469 ? 9.344 98.75 41.781 1 93 469 GLN A C 1
ATOM 3630 O O . GLN A 1 469 ? 9.984 97.75 42.156 1 93 469 GLN A O 1
ATOM 3635 N N . LYS A 1 470 ? 9.836 99.875 41.625 1 94.06 470 LYS A N 1
ATOM 3636 C CA . LYS A 1 470 ? 11.25 100.125 41.906 1 94.06 470 LYS A CA 1
ATOM 3637 C C . LYS A 1 470 ? 11.57 99.938 43.375 1 94.06 470 LYS A C 1
ATOM 3639 O O . LYS A 1 470 ? 12.648 99.438 43.75 1 94.06 470 LYS A O 1
ATOM 3644 N N . THR A 1 471 ? 10.727 100.438 44.156 1 94.81 471 THR A N 1
ATOM 3645 C CA . THR A 1 471 ? 10.906 100.25 45.594 1 94.81 471 THR A CA 1
ATOM 3646 C C . THR A 1 471 ? 10.961 98.75 45.938 1 94.81 471 THR A C 1
ATOM 3648 O O . THR A 1 471 ? 11.844 98.312 46.688 1 94.81 471 THR A O 1
ATOM 3651 N N . ALA A 1 472 ? 10 98.062 45.406 1 95.19 472 ALA A N 1
ATOM 3652 C CA . ALA A 1 472 ? 9.953 96.625 45.656 1 95.19 472 ALA A CA 1
ATOM 3653 C C . ALA A 1 472 ? 11.25 95.938 45.188 1 95.19 472 ALA A C 1
ATOM 3655 O O . ALA A 1 472 ? 11.781 95.125 45.875 1 95.19 472 ALA A O 1
ATOM 3656 N N . SER A 1 473 ? 11.664 96.25 44.094 1 94.81 473 SER A N 1
ATOM 3657 C CA . SER A 1 473 ? 12.898 95.75 43.562 1 94.81 473 SER A CA 1
ATOM 3658 C C . SER A 1 473 ? 14.094 96.062 44.438 1 94.81 473 SER A C 1
ATOM 3660 O O . SER A 1 473 ? 14.961 95.188 44.656 1 94.81 473 SER A O 1
ATOM 3662 N N . LEU A 1 474 ? 14.141 97.188 44.844 1 94.12 474 LEU A N 1
ATOM 3663 C CA . LEU A 1 474 ? 15.219 97.688 45.719 1 94.12 474 LEU A CA 1
ATOM 3664 C C . LEU A 1 474 ? 15.211 96.875 47.031 1 94.12 474 LEU A C 1
ATOM 3666 O O . LEU A 1 474 ? 16.266 96.438 47.5 1 94.12 474 LEU A O 1
ATOM 3670 N N . LEU A 1 475 ? 14.102 96.812 47.594 1 95.62 475 LEU A N 1
ATOM 3671 C CA . LEU A 1 475 ? 13.969 96.062 48.844 1 95.62 475 LEU A CA 1
ATOM 3672 C C . LEU A 1 475 ? 14.359 94.625 48.656 1 95.62 475 LEU A C 1
ATOM 3674 O O . LEU A 1 475 ? 15.109 94.062 49.438 1 95.62 475 LEU A O 1
ATOM 3678 N N . LYS A 1 476 ? 13.789 94.125 47.625 1 94.62 476 LYS A N 1
ATOM 3679 C CA . LYS A 1 476 ? 14.039 92.688 47.344 1 94.62 476 LYS A CA 1
ATOM 3680 C C . LYS A 1 476 ? 15.531 92.438 47.156 1 94.62 476 LYS A C 1
ATOM 3682 O O . LYS A 1 476 ? 16.031 91.438 47.625 1 94.62 476 LYS A O 1
ATOM 3687 N N . GLY A 1 477 ? 16.25 93.125 46.5 1 93.88 477 GLY A N 1
ATOM 3688 C CA . GLY A 1 477 ? 17.672 93 46.25 1 93.88 477 GLY A CA 1
ATOM 3689 C C . GLY A 1 477 ? 18.5 93.188 47.531 1 93.88 477 GLY A C 1
ATOM 3690 O O . GLY A 1 477 ? 19.609 92.688 47.625 1 93.88 477 GLY A O 1
ATOM 3691 N N . ALA A 1 478 ? 18 93.875 48.531 1 93.88 478 ALA A N 1
ATOM 3692 C CA . ALA A 1 478 ? 18.75 94.188 49.75 1 93.88 478 ALA A CA 1
ATOM 3693 C C . ALA A 1 478 ? 18.453 93.188 50.875 1 93.88 478 ALA A C 1
ATOM 3695 O O . ALA A 1 478 ? 19.078 93.25 51.938 1 93.88 478 ALA A O 1
ATOM 3696 N N . LEU A 1 479 ? 17.547 92.375 50.625 1 94.5 479 LEU A N 1
ATOM 3697 C CA . LEU A 1 479 ? 17.141 91.375 51.656 1 94.5 479 LEU A CA 1
ATOM 3698 C C . LEU A 1 479 ? 17.688 90 51.344 1 94.5 479 LEU A C 1
ATOM 3700 O O . LEU A 1 479 ? 18.125 89.75 50.188 1 94.5 479 LEU A O 1
ATOM 3704 N N . ARG A 1 480 ? 17.609 89 52.25 1 91.88 480 ARG A N 1
ATOM 3705 C CA . ARG A 1 480 ? 18.031 87.562 52.062 1 91.88 480 ARG A CA 1
ATOM 3706 C C . ARG A 1 480 ? 16.922 86.75 51.469 1 91.88 480 ARG A C 1
ATOM 3708 O O . ARG A 1 480 ? 15.758 87.188 51.438 1 91.88 480 ARG A O 1
ATOM 3715 N N . LYS A 1 481 ? 17.422 85.688 51.031 1 87.12 481 LYS A N 1
ATOM 3716 C CA . LYS A 1 481 ? 16.5 84.75 50.406 1 87.12 481 LYS A CA 1
ATOM 3717 C C . LYS A 1 481 ? 15.484 84.188 51.406 1 87.12 481 LYS A C 1
ATOM 3719 O O . LYS A 1 481 ? 14.352 83.875 51.031 1 87.12 481 LYS A O 1
ATOM 3724 N N . THR A 1 482 ? 15.781 84.125 52.625 1 89.5 482 THR A N 1
ATOM 3725 C CA . THR A 1 482 ? 14.922 83.625 53.688 1 89.5 482 THR A CA 1
ATOM 3726 C C . THR A 1 482 ? 13.969 84.688 54.219 1 89.5 482 THR A C 1
ATOM 3728 O O . THR A 1 482 ? 13.008 84.375 54.906 1 89.5 482 THR A O 1
ATOM 3731 N N . ASP A 1 483 ? 14.242 85.938 53.875 1 92.25 483 ASP A N 1
ATOM 3732 C CA . ASP A 1 483 ? 13.375 87.062 54.312 1 92.25 483 ASP A CA 1
ATOM 3733 C C . ASP A 1 483 ? 12.133 87.125 53.438 1 92.25 483 ASP A C 1
ATOM 3735 O O . ASP A 1 483 ? 12.18 86.812 52.25 1 92.25 483 ASP A O 1
ATOM 3739 N N . ILE A 1 484 ? 11.086 87.562 54.094 1 94.81 484 ILE A N 1
ATOM 3740 C CA . ILE A 1 484 ? 9.82 87.688 53.344 1 94.81 484 ILE A CA 1
ATOM 3741 C C . ILE A 1 484 ? 9.492 89.125 53.062 1 94.81 484 ILE A C 1
ATOM 3743 O O . ILE A 1 484 ? 9.516 90 53.969 1 94.81 484 ILE A O 1
ATOM 3747 N N . LEU A 1 485 ? 9.328 89.438 51.875 1 95.88 485 LEU A N 1
ATOM 3748 C CA . LEU A 1 485 ? 8.898 90.812 51.438 1 95.88 485 LEU A CA 1
ATOM 3749 C C . LEU A 1 485 ? 7.531 90.75 50.781 1 95.88 485 LEU A C 1
ATOM 3751 O O . LEU A 1 485 ? 7.309 89.875 49.875 1 95.88 485 LEU A O 1
ATOM 3755 N N . ALA A 1 486 ? 6.629 91.562 51.188 1 95.5 486 ALA A N 1
ATOM 3756 C CA . ALA A 1 486 ? 5.281 91.562 50.656 1 95.5 486 ALA A CA 1
ATOM 3757 C C . ALA A 1 486 ? 4.723 92.938 50.531 1 95.5 486 ALA A C 1
ATOM 3759 O O . ALA A 1 486 ? 5.105 93.812 51.312 1 95.5 486 ALA A O 1
ATOM 3760 N N . ARG A 1 487 ? 3.939 93.125 49.531 1 92.19 487 ARG A N 1
ATOM 3761 C CA . ARG A 1 487 ? 3.154 94.375 49.469 1 92.19 487 ARG A CA 1
ATOM 3762 C C . ARG A 1 487 ? 1.896 94.25 50.312 1 92.19 487 ARG A C 1
ATOM 3764 O O . ARG A 1 487 ? 1.087 93.312 50.125 1 92.19 487 ARG A O 1
ATOM 3771 N N . TYR A 1 488 ? 1.711 95.062 51.281 1 84.94 488 TYR A N 1
ATOM 3772 C CA . TYR A 1 488 ? 0.688 94.938 52.312 1 84.94 488 TYR A CA 1
ATOM 3773 C C . TYR A 1 488 ? -0.488 95.875 52.031 1 84.94 488 TYR A C 1
ATOM 3775 O O . TYR A 1 488 ? -1.629 95.562 52.375 1 84.94 488 TYR A O 1
ATOM 3783 N N . GLY A 1 489 ? -0.256 96.938 51.469 1 76.94 489 GLY A N 1
ATOM 3784 C CA . GLY A 1 489 ? -1.249 97.938 51.062 1 76.94 489 GLY A CA 1
ATOM 3785 C C . GLY A 1 489 ? -0.892 98.625 49.781 1 76.94 489 GLY A C 1
ATOM 3786 O O . GLY A 1 489 ? -0.093 98.125 48.969 1 76.94 489 GLY A O 1
ATOM 3787 N N . GLY A 1 490 ? -1.569 99.75 49.562 1 77.62 490 GLY A N 1
ATOM 3788 C CA . GLY A 1 490 ? -1.278 100.5 48.344 1 77.62 490 GLY A CA 1
ATOM 3789 C C . GLY A 1 490 ? 0.173 100.938 48.25 1 77.62 490 GLY A C 1
ATOM 3790 O O . GLY A 1 490 ? 0.861 100.625 47.281 1 77.62 490 GLY A O 1
ATOM 3791 N N . GLU A 1 491 ? 0.588 101.562 49.25 1 88.69 491 GLU A N 1
ATOM 3792 C CA . GLU A 1 491 ? 1.953 102.062 49.281 1 88.69 491 GLU A CA 1
ATOM 3793 C C . GLU A 1 491 ? 2.758 101.438 50.406 1 88.69 491 GLU A C 1
ATOM 3795 O O . GLU A 1 491 ? 3.84 101.938 50.75 1 88.69 491 GLU A O 1
ATOM 3800 N N . GLU A 1 492 ? 2.184 100.438 50.938 1 91.75 492 GLU A N 1
ATOM 3801 C CA . GLU A 1 492 ? 2.814 99.875 52.125 1 91.75 492 GLU A CA 1
ATOM 3802 C C . GLU A 1 492 ? 3.432 98.5 51.781 1 91.75 492 GLU A C 1
ATOM 3804 O O . GLU A 1 492 ? 2.869 97.75 51 1 91.75 492 GLU A O 1
ATOM 3809 N N . PHE A 1 493 ? 4.625 98.312 52.312 1 95.56 493 PHE A N 1
ATOM 3810 C CA . PHE A 1 493 ? 5.336 97 52.219 1 95.56 493 PHE A CA 1
ATOM 3811 C C . PHE A 1 493 ? 5.621 96.438 53.594 1 95.56 493 PHE A C 1
ATOM 3813 O O . PHE A 1 493 ? 5.73 97.188 54.562 1 95.56 493 PHE A O 1
ATOM 3820 N N . VAL A 1 494 ? 5.691 95.125 53.688 1 95.94 494 VAL A N 1
ATOM 3821 C CA . VAL A 1 494 ? 6.047 94.5 54.938 1 95.94 494 VAL A CA 1
ATOM 3822 C C . VAL A 1 494 ? 7.23 93.562 54.719 1 95.94 494 VAL A C 1
ATOM 3824 O O . VAL A 1 494 ? 7.293 92.875 53.688 1 95.94 494 VAL A O 1
ATOM 3827 N N . VAL A 1 495 ? 8.141 93.562 55.562 1 96.75 495 VAL A N 1
ATOM 3828 C CA . VAL A 1 495 ? 9.289 92.688 55.531 1 96.75 495 VAL A CA 1
ATOM 3829 C C . VAL A 1 495 ? 9.328 91.875 56.844 1 96.75 495 VAL A C 1
ATOM 3831 O O . VAL A 1 495 ? 9.141 92.438 57.938 1 96.75 495 VAL A O 1
ATOM 3834 N N . VAL A 1 496 ? 9.492 90.625 56.719 1 95.31 496 VAL A N 1
ATOM 3835 C CA . VAL A 1 496 ? 9.641 89.75 57.875 1 95.31 496 VAL A CA 1
ATOM 3836 C C . VAL A 1 496 ? 11.039 89.188 57.906 1 95.31 496 VAL A C 1
ATOM 3838 O O . VAL A 1 496 ? 11.445 88.5 56.938 1 95.31 496 VAL A O 1
ATOM 3841 N N . LEU A 1 497 ? 11.797 89.438 58.938 1 95.06 497 LEU A N 1
ATOM 3842 C CA . LEU A 1 497 ? 13.133 88.875 59.156 1 95.06 497 LEU A CA 1
ATOM 3843 C C . LEU A 1 497 ? 13.102 87.75 60.125 1 95.06 497 LEU A C 1
ATOM 3845 O O . LEU A 1 497 ? 12.477 87.812 61.188 1 95.06 497 LEU A O 1
ATOM 3849 N N . GLN A 1 498 ? 13.766 86.688 59.688 1 90.44 498 GLN A N 1
ATOM 3850 C CA . GLN A 1 498 ? 13.805 85.5 60.5 1 90.44 498 GLN A CA 1
ATOM 3851 C C . GLN A 1 498 ? 15.156 85.375 61.188 1 90.44 498 GLN A C 1
ATOM 3853 O O . GLN A 1 498 ? 16.203 85.625 60.594 1 90.44 498 GLN A O 1
ATOM 3858 N N . ASP A 1 499 ? 15.164 85.125 62.438 1 89.88 499 ASP A N 1
ATOM 3859 C CA . ASP A 1 499 ? 16.328 84.75 63.25 1 89.88 499 ASP A CA 1
ATOM 3860 C C . ASP A 1 499 ? 17.375 85.875 63.219 1 89.88 499 ASP A C 1
ATOM 3862 O O . ASP A 1 499 ? 18.531 85.625 62.906 1 89.88 499 ASP A O 1
ATOM 3866 N N . VAL A 1 500 ? 16.844 86.938 63.562 1 90.69 500 VAL A N 1
ATOM 3867 C CA . VAL A 1 500 ? 17.75 88.125 63.625 1 90.69 500 VAL A CA 1
ATOM 3868 C C . VAL A 1 500 ? 17.641 88.75 65 1 90.69 500 VAL A C 1
ATOM 3870 O O . VAL A 1 500 ? 16.656 88.562 65.75 1 90.69 500 VAL A O 1
ATOM 3873 N N . SER A 1 501 ? 18.672 89.5 65.438 1 91.06 501 SER A N 1
ATOM 3874 C CA . SER A 1 501 ? 18.656 90.25 66.688 1 91.06 501 SER A CA 1
ATOM 3875 C C . SER A 1 501 ? 17.906 91.562 66.5 1 91.06 501 SER A C 1
ATOM 3877 O O . SER A 1 501 ? 17.656 92 65.375 1 91.06 501 SER A O 1
ATOM 3879 N N . HIS A 1 502 ? 17.5 92.062 67.625 1 92.06 502 HIS A N 1
ATOM 3880 C CA . HIS A 1 502 ? 16.797 93.312 67.562 1 92.06 502 HIS A CA 1
ATOM 3881 C C . HIS A 1 502 ? 17.656 94.438 67 1 92.06 502 HIS A C 1
ATOM 3883 O O . HIS A 1 502 ? 17.156 95.25 66.25 1 92.06 502 HIS A O 1
ATOM 3889 N N . ALA A 1 503 ? 18.922 94.375 67.188 1 92.62 503 ALA A N 1
ATOM 3890 C CA . ALA A 1 503 ? 19.844 95.312 66.625 1 92.62 503 ALA A CA 1
ATOM 3891 C C . ALA A 1 503 ? 19.938 95.188 65.125 1 92.62 503 ALA A C 1
ATOM 3893 O O . ALA A 1 503 ? 19.969 96.188 64.375 1 92.62 503 ALA A O 1
ATOM 3894 N N . THR A 1 504 ? 19.922 94 64.812 1 93.06 504 THR A N 1
ATOM 3895 C CA . THR A 1 504 ? 20.031 93.688 63.344 1 93.06 504 THR A CA 1
ATOM 3896 C C . THR A 1 504 ? 18.75 94.125 62.625 1 93.06 504 THR A C 1
ATOM 3898 O O . THR A 1 504 ? 18.812 94.625 61.5 1 93.06 504 THR A O 1
ATOM 3901 N N . ALA A 1 505 ? 17.656 93.938 63.219 1 95.31 505 ALA A N 1
ATOM 3902 C CA . ALA A 1 505 ? 16.375 94.312 62.625 1 95.31 505 ALA A CA 1
ATOM 3903 C C . ALA A 1 505 ? 16.312 95.812 62.406 1 95.31 505 ALA A C 1
ATOM 3905 O O . ALA A 1 505 ? 15.922 96.25 61.312 1 95.31 505 ALA A O 1
ATOM 3906 N N . THR A 1 506 ? 16.734 96.562 63.312 1 94.62 506 THR A N 1
ATOM 3907 C CA 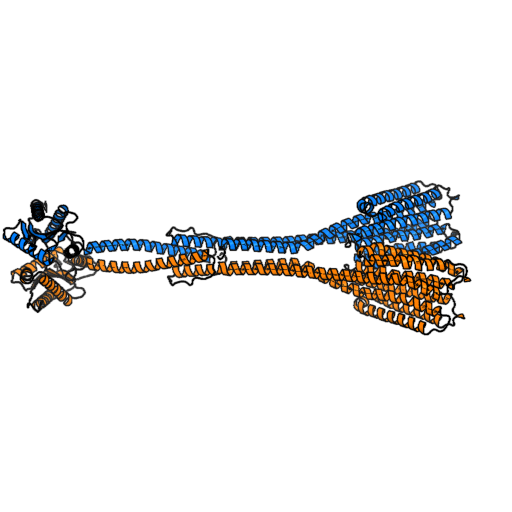. THR A 1 506 ? 16.703 98 63.219 1 94.62 506 THR A CA 1
ATOM 3908 C C . THR A 1 506 ? 17.75 98.5 62.219 1 94.62 506 THR A C 1
ATOM 3910 O O . THR A 1 506 ? 17.484 99.438 61.438 1 94.62 506 THR A O 1
ATOM 3913 N N . ALA A 1 507 ? 18.859 97.875 62.281 1 94.94 507 ALA A N 1
ATOM 3914 C CA . ALA A 1 507 ? 19.906 98.25 61.344 1 94.94 507 ALA A CA 1
ATOM 3915 C C . ALA A 1 507 ? 19.484 98 59.906 1 94.94 507 ALA A C 1
ATOM 3917 O O . ALA A 1 507 ? 19.797 98.75 59 1 94.94 507 ALA A O 1
ATOM 3918 N N . THR A 1 508 ? 18.875 96.875 59.781 1 95.5 508 THR A N 1
ATOM 3919 C CA . THR A 1 508 ? 18.375 96.562 58.469 1 95.5 508 THR A CA 1
ATOM 3920 C C . THR A 1 508 ? 17.344 97.625 58 1 95.5 508 THR A C 1
ATOM 3922 O O . THR A 1 508 ? 17.359 98.062 56.844 1 95.5 508 THR A O 1
ATOM 3925 N N . ALA A 1 509 ? 16.484 98 58.781 1 97 509 ALA A N 1
ATOM 3926 C CA . ALA A 1 509 ? 15.484 99 58.469 1 97 509 ALA A CA 1
ATOM 3927 C C . ALA A 1 509 ? 16.156 100.312 58.094 1 97 509 ALA A C 1
ATOM 3929 O O . ALA A 1 509 ? 15.75 100.938 57.125 1 97 509 ALA A O 1
ATOM 3930 N N . ASP A 1 510 ? 17.125 100.625 58.812 1 95.94 510 ASP A N 1
ATOM 3931 C CA . ASP A 1 510 ? 17.844 101.875 58.531 1 95.94 510 ASP A CA 1
ATOM 3932 C C . ASP A 1 510 ? 18.578 101.812 57.188 1 95.94 510 ASP A C 1
ATOM 3934 O O . ASP A 1 510 ? 18.641 102.812 56.469 1 95.94 510 ASP A O 1
ATOM 3938 N N . ARG A 1 511 ? 19.094 100.688 57.062 1 95.94 511 ARG A N 1
ATOM 3939 C CA . ARG A 1 511 ? 19.781 100.5 55.781 1 95.94 511 ARG A CA 1
ATOM 3940 C C . ARG A 1 511 ? 18.797 100.625 54.625 1 95.94 511 ARG A C 1
ATOM 3942 O O . ARG A 1 511 ? 19.109 101.25 53.625 1 95.94 511 ARG A O 1
ATOM 3949 N N . LEU A 1 512 ? 17.672 100 54.688 1 96.25 512 LEU A N 1
ATOM 3950 C CA . LEU A 1 512 ? 16.656 100.062 53.656 1 96.25 512 LEU A CA 1
ATOM 3951 C C . LEU A 1 512 ? 16.156 101.5 53.438 1 96.25 512 LEU A C 1
ATOM 3953 O O . LEU A 1 512 ? 15.938 101.938 52.312 1 96.25 512 LEU A O 1
ATOM 3957 N N . ARG A 1 513 ? 15.953 102.125 54.438 1 96 513 ARG A N 1
ATOM 3958 C CA . ARG A 1 513 ? 15.5 103.5 54.375 1 96 513 ARG A CA 1
ATOM 3959 C C . ARG A 1 513 ? 16.469 104.375 53.562 1 96 513 ARG A C 1
ATOM 3961 O O . ARG A 1 513 ? 16.062 105.125 52.688 1 96 513 ARG A O 1
ATOM 3968 N N . ARG A 1 514 ? 17.672 104.25 53.906 1 94.75 514 ARG A N 1
ATOM 3969 C CA . ARG A 1 514 ? 18.719 105 53.25 1 94.75 514 ARG A CA 1
ATOM 3970 C C . ARG A 1 514 ? 18.781 104.625 51.75 1 94.75 514 ARG A C 1
ATOM 3972 O O . ARG A 1 514 ? 19 105.5 50.906 1 94.75 514 ARG A O 1
ATOM 3979 N N . LEU A 1 515 ? 18.609 103.438 51.594 1 94.69 515 LEU A N 1
ATOM 3980 C CA . LEU A 1 515 ? 18.656 103 50.188 1 94.69 515 LEU A CA 1
ATOM 3981 C C . LEU A 1 515 ? 17.547 103.625 49.375 1 94.69 515 LEU A C 1
ATOM 3983 O O . LEU A 1 515 ? 17.75 104 48.219 1 94.69 515 LEU A O 1
ATOM 3987 N N . ILE A 1 516 ? 16.375 103.75 49.875 1 95 516 ILE A N 1
ATOM 3988 C CA . ILE A 1 516 ? 15.242 104.375 49.188 1 95 516 ILE A CA 1
ATOM 3989 C C . ILE A 1 516 ? 15.5 105.875 49.031 1 95 516 ILE A C 1
ATOM 3991 O O . ILE A 1 516 ? 15.242 106.438 47.969 1 95 516 ILE A O 1
ATOM 3995 N N . GLU A 1 517 ? 16.031 106.375 49.969 1 93.12 517 GLU A N 1
ATOM 3996 C CA . GLU A 1 517 ? 16.25 107.812 50 1 93.12 517 GLU A CA 1
ATOM 3997 C C . GLU A 1 517 ? 17.266 108.25 48.969 1 93.12 517 GLU A C 1
ATOM 3999 O O . GLU A 1 517 ? 17.109 109.312 48.344 1 93.12 517 GLU A O 1
ATOM 4004 N N . VAL A 1 518 ? 18.25 107.5 48.75 1 91.38 518 VAL A N 1
ATOM 4005 C CA . VAL A 1 518 ? 19.344 107.875 47.875 1 91.38 518 VAL A CA 1
ATOM 4006 C C . VAL A 1 518 ? 18.984 107.562 46.438 1 91.38 518 VAL A C 1
ATOM 4008 O O . VAL A 1 518 ? 19.547 108.125 45.5 1 91.38 518 VAL A O 1
ATOM 4011 N N . GLN A 1 519 ? 18.031 106.688 46.219 1 89.5 519 GLN A N 1
ATOM 4012 C CA . GLN A 1 519 ? 17.688 106.25 44.875 1 89.5 519 GLN A CA 1
ATOM 4013 C C . GLN A 1 519 ? 16.891 107.25 44.094 1 89.5 519 GLN A C 1
ATOM 4015 O O . GLN A 1 519 ? 15.984 107.875 44.656 1 89.5 519 GLN A O 1
ATOM 4020 N N . THR A 1 520 ? 17.328 107.5 42.844 1 86.88 520 THR A N 1
ATOM 4021 C CA . THR A 1 520 ? 16.531 108.25 41.906 1 86.88 520 THR A CA 1
ATOM 4022 C C . THR A 1 520 ? 15.555 107.375 41.125 1 86.88 520 THR A C 1
ATOM 4024 O O . THR A 1 520 ? 15.961 106.5 40.375 1 86.88 520 THR A O 1
ATOM 4027 N N . PHE A 1 521 ? 14.289 107.5 41.312 1 85.31 521 PHE A N 1
ATOM 4028 C CA . PHE A 1 521 ? 13.266 106.625 40.781 1 85.31 521 PHE A CA 1
ATOM 4029 C C . PHE A 1 521 ? 12.914 106.938 39.344 1 85.31 521 PHE A C 1
ATOM 4031 O O . PHE A 1 521 ? 12.453 106.125 38.594 1 85.31 521 PHE A O 1
ATOM 4038 N N . ASP A 1 522 ? 13.102 108.25 39 1 83.69 522 ASP A N 1
ATOM 4039 C CA . ASP A 1 522 ? 12.93 108.625 37.625 1 83.69 522 ASP A CA 1
ATOM 4040 C C . ASP A 1 522 ? 13.961 109.688 37.25 1 83.69 522 ASP A C 1
ATOM 4042 O O . ASP A 1 522 ? 13.938 110.812 37.781 1 83.69 522 ASP A O 1
ATOM 4046 N N . GLU A 1 523 ? 14.688 109.375 36.375 1 79.31 523 GLU A N 1
ATOM 4047 C CA . GLU A 1 523 ? 15.773 110.312 35.969 1 79.31 523 GLU A CA 1
ATOM 4048 C C . GLU A 1 523 ? 15.242 111.562 35.312 1 79.31 523 GLU A C 1
ATOM 4050 O O . GLU A 1 523 ? 15.836 112.625 35.406 1 79.31 523 GLU A O 1
ATOM 4055 N N . GLN A 1 524 ? 14.195 111.438 34.531 1 81.75 524 GLN A N 1
ATOM 4056 C CA . GLN A 1 524 ? 13.633 112.562 33.781 1 81.75 524 GLN A CA 1
ATOM 4057 C C . GLN A 1 524 ? 12.984 113.562 34.719 1 81.75 524 GLN A C 1
ATOM 4059 O O . GLN A 1 524 ? 13.172 114.75 34.562 1 81.75 524 GLN A O 1
ATOM 4064 N N . THR A 1 525 ? 12.328 113.25 35.719 1 80.69 525 THR A N 1
ATOM 4065 C CA . THR A 1 525 ? 11.609 114.125 36.625 1 80.69 525 THR A CA 1
ATOM 4066 C C . THR A 1 525 ? 12.43 114.375 37.875 1 80.69 525 THR A C 1
ATOM 4068 O O . THR A 1 525 ? 12.148 115.375 38.594 1 80.69 525 THR A O 1
ATOM 4071 N N . GLY A 1 526 ? 13.469 113.625 38.062 1 80.69 526 GLY A N 1
ATOM 4072 C CA . GLY A 1 526 ? 14.273 113.75 39.281 1 80.69 526 GLY A CA 1
ATOM 4073 C C . GLY A 1 526 ? 13.523 113.375 40.531 1 80.69 526 GLY A C 1
ATOM 4074 O O . GLY A 1 526 ? 13.82 113.875 41.625 1 80.69 526 GLY A O 1
ATOM 4075 N N . LEU A 1 527 ? 12.609 112.5 40.438 1 86.12 527 LEU A N 1
ATOM 4076 C CA . LEU A 1 527 ? 11.766 112.062 41.562 1 86.12 527 LEU A CA 1
ATOM 4077 C C . LEU A 1 527 ? 12.57 111.312 42.562 1 86.12 527 LEU A C 1
ATOM 4079 O O . LEU A 1 527 ? 13.273 110.312 42.219 1 86.12 527 LEU A O 1
ATOM 4083 N N . SER A 1 528 ? 12.617 111.812 43.812 1 88.69 528 SER A N 1
ATOM 4084 C CA . SER A 1 528 ? 13.188 111.062 44.938 1 88.69 528 SER A CA 1
ATOM 4085 C C . SER A 1 528 ? 12.117 110.75 45.969 1 88.69 528 SER A C 1
ATOM 4087 O O . SER A 1 528 ? 11.164 111.5 46.156 1 88.69 528 SER A O 1
ATOM 4089 N N . LEU A 1 529 ? 12.219 109.562 46.531 1 91.12 529 LEU A N 1
ATOM 4090 C CA . LEU A 1 529 ? 11.227 109.062 47.469 1 91.12 529 LEU A CA 1
ATOM 4091 C C . LEU A 1 529 ? 11.867 108.875 48.844 1 91.12 529 LEU A C 1
ATOM 4093 O O . LEU A 1 529 ? 13.07 108.625 48.938 1 91.12 529 LEU A O 1
ATOM 4097 N N . THR A 1 530 ? 11.172 109.125 49.906 1 94 530 THR A N 1
ATOM 4098 C CA . THR A 1 530 ? 11.539 108.688 51.25 1 94 530 THR A CA 1
ATOM 4099 C C . THR A 1 530 ? 10.484 107.75 51.812 1 94 530 THR A C 1
ATOM 4101 O O . THR A 1 530 ? 9.367 107.625 51.312 1 94 530 THR A O 1
ATOM 4104 N N . ALA A 1 531 ? 10.898 107 52.719 1 95.62 531 ALA A N 1
ATOM 4105 C CA . ALA A 1 531 ? 9.984 106.062 53.344 1 95.62 531 ALA A CA 1
ATOM 4106 C C . ALA A 1 531 ? 10.133 106.062 54.844 1 95.62 531 ALA A C 1
ATOM 4108 O O . ALA A 1 531 ? 11.211 106.375 55.375 1 95.62 531 ALA A O 1
ATOM 4109 N N . SER A 1 532 ? 9.062 105.812 55.531 1 96.88 532 SER A N 1
ATOM 4110 C CA . SER A 1 532 ? 9.023 105.688 56.969 1 96.88 532 SER A CA 1
ATOM 4111 C C . SER A 1 532 ? 8.859 104.25 57.375 1 96.88 532 SER A C 1
ATOM 4113 O O . SER A 1 532 ? 8.18 103.438 56.719 1 96.88 532 SER A O 1
ATOM 4115 N N . PHE A 1 533 ? 9.484 103.812 58.438 1 96.38 533 PHE A N 1
ATOM 4116 C CA . PHE A 1 533 ? 9.547 102.438 58.875 1 96.38 533 PHE A CA 1
ATOM 4117 C C . PHE A 1 533 ? 9.023 102.312 60.281 1 96.38 533 PHE A C 1
ATOM 4119 O O . PHE A 1 533 ? 9.375 103.062 61.188 1 96.38 533 PHE A O 1
ATOM 4126 N N . GLY A 1 534 ? 8.156 101.312 60.5 1 96.12 534 GLY A N 1
ATOM 4127 C CA . GLY A 1 534 ? 7.809 100.812 61.812 1 96.12 534 GLY A CA 1
ATOM 4128 C C . GLY A 1 534 ? 8.352 99.375 62.031 1 96.12 534 GLY A C 1
ATOM 4129 O O . GLY A 1 534 ? 8.039 98.5 61.281 1 96.12 534 GLY A O 1
ATOM 4130 N N . VAL A 1 535 ? 9.148 99.25 63.062 1 96.25 535 VAL A N 1
ATOM 4131 C CA . VAL A 1 535 ? 9.828 97.938 63.281 1 96.25 535 VAL A CA 1
ATOM 4132 C C . VAL A 1 535 ? 9.445 97.375 64.625 1 96.25 535 VAL A C 1
ATOM 4134 O O . VAL A 1 535 ? 9.359 98.125 65.625 1 96.25 535 VAL A O 1
ATOM 4137 N N . VAL A 1 536 ? 9.141 96.062 64.625 1 95.38 536 VAL A N 1
ATOM 4138 C CA . VAL A 1 536 ? 8.914 95.375 65.875 1 95.38 536 VAL A CA 1
ATOM 4139 C C . VAL A 1 536 ? 9.734 94.062 65.875 1 95.38 536 VAL A C 1
ATOM 4141 O O . VAL A 1 536 ? 9.875 93.438 64.875 1 95.38 536 VAL A O 1
ATOM 4144 N N . TRP A 1 537 ? 10.367 93.812 66.938 1 93.81 537 TRP A N 1
ATOM 4145 C CA . TRP A 1 537 ? 11.125 92.562 67.125 1 93.81 537 TRP A CA 1
ATOM 4146 C C . TRP A 1 537 ? 10.625 91.812 68.375 1 93.81 537 TRP A C 1
ATOM 4148 O O . TRP A 1 537 ? 10.375 92.375 69.438 1 93.81 537 TRP A O 1
ATOM 4158 N N . GLN A 1 538 ? 10.406 90.562 68.188 1 91 538 GLN A N 1
ATOM 4159 C CA . GLN A 1 538 ? 9.961 89.688 69.312 1 91 538 GLN A CA 1
ATOM 4160 C C . GLN A 1 538 ? 10.555 88.312 69.188 1 91 538 GLN A C 1
ATOM 4162 O O . GLN A 1 538 ? 10.805 87.812 68.125 1 91 538 GLN A O 1
ATOM 4167 N N . GLU A 1 539 ? 10.734 87.688 70.375 1 87.06 539 GLU A N 1
ATOM 4168 C CA . GLU A 1 539 ? 11.078 86.25 70.375 1 87.06 539 GLU A CA 1
ATOM 4169 C C . GLU A 1 539 ? 9.906 85.375 69.938 1 87.06 539 GLU A C 1
ATOM 4171 O O . GLU A 1 539 ? 8.75 85.688 70.25 1 87.06 539 GLU A O 1
ATOM 4176 N N . ALA A 1 540 ? 10.234 84.375 69.062 1 79.5 540 ALA A N 1
ATOM 4177 C CA . ALA A 1 540 ? 9.227 83.562 68.375 1 79.5 540 ALA A CA 1
ATOM 4178 C C . ALA A 1 540 ? 8.266 82.938 69.375 1 79.5 540 ALA A C 1
ATOM 4180 O O . ALA A 1 540 ? 7.062 82.812 69.125 1 79.5 540 ALA A O 1
ATOM 4181 N N . ARG A 1 541 ? 8.695 82.562 70.562 1 78.38 541 ARG A N 1
ATOM 4182 C CA . ARG A 1 541 ? 7.895 81.875 71.562 1 78.38 541 ARG A CA 1
ATOM 4183 C C . ARG A 1 541 ? 6.934 82.875 72.25 1 78.38 541 ARG A C 1
ATOM 4185 O O . ARG A 1 541 ? 5.918 82.5 72.812 1 78.38 541 ARG A O 1
ATOM 4192 N N . ALA A 1 542 ? 7.258 84.188 72.125 1 79.69 542 ALA A N 1
ATOM 4193 C CA . ALA A 1 542 ? 6.461 85.188 72.812 1 79.69 542 ALA A CA 1
ATOM 4194 C C . ALA A 1 542 ? 5.383 85.75 71.875 1 79.69 542 ALA A C 1
ATOM 4196 O O . ALA A 1 542 ? 4.508 86.5 72.312 1 79.69 542 ALA A O 1
ATOM 4197 N N . ILE A 1 543 ? 5.414 85.312 70.625 1 78 543 ILE A N 1
ATOM 4198 C CA . ILE A 1 543 ? 4.477 85.875 69.688 1 78 543 ILE A CA 1
ATOM 4199 C C . ILE A 1 543 ? 3.139 85.125 69.75 1 78 543 ILE A C 1
ATOM 4201 O O . ILE A 1 543 ? 3.078 83.938 69.562 1 78 543 ILE A O 1
ATOM 4205 N N . ASN A 1 544 ? 2.098 85.875 70.062 1 75.19 544 ASN A N 1
ATOM 4206 C CA . ASN A 1 544 ? 0.771 85.25 70.188 1 75.19 544 ASN A CA 1
ATOM 4207 C C . ASN A 1 544 ? 0.036 85.25 68.875 1 75.19 544 ASN A C 1
ATOM 4209 O O . ASN A 1 544 ? -0.675 84.25 68.562 1 75.19 544 ASN A O 1
ATOM 4213 N N . SER A 1 545 ? 0.14 86.188 68.125 1 84.12 545 SER A N 1
ATOM 4214 C CA . SER A 1 545 ? -0.572 86.25 66.812 1 84.12 545 SER A CA 1
ATOM 4215 C C . SER A 1 545 ? 0.093 87.25 65.875 1 84.12 545 SER A C 1
ATOM 4217 O O . SER A 1 545 ? 0.674 88.25 66.312 1 84.12 545 SER A O 1
ATOM 4219 N N . TRP A 1 546 ? 0.006 86.938 64.562 1 85.94 546 TRP A N 1
ATOM 4220 C CA . TRP A 1 546 ? 0.477 87.812 63.5 1 85.94 546 TRP A CA 1
ATOM 4221 C C . TRP A 1 546 ? -0.208 89.125 63.562 1 85.94 546 TRP A C 1
ATOM 4223 O O . TRP A 1 546 ? 0.437 90.188 63.375 1 85.94 546 TRP A O 1
ATOM 4233 N N . ASP A 1 547 ? -1.405 89.188 63.875 1 81.19 547 ASP A N 1
ATOM 4234 C CA . ASP A 1 547 ? -2.207 90.438 63.906 1 81.19 547 ASP A CA 1
ATOM 4235 C C . ASP A 1 547 ? -1.685 91.438 64.938 1 81.19 547 ASP A C 1
ATOM 4237 O O . ASP A 1 547 ? -1.677 92.625 64.75 1 81.19 547 ASP A O 1
ATOM 4241 N N . GLU A 1 548 ? -1.318 90.812 66 1 82.94 548 GLU A N 1
ATOM 4242 C CA . GLU A 1 548 ? -0.771 91.688 67.062 1 82.94 548 GLU A CA 1
ATOM 4243 C C . GLU A 1 548 ? 0.576 92.25 66.688 1 82.94 548 GLU A C 1
ATOM 4245 O O . GLU A 1 548 ? 0.842 93.438 66.938 1 82.94 548 GLU A O 1
ATOM 4250 N N . LEU A 1 549 ? 1.311 91.5 66.125 1 87.69 549 LEU A N 1
ATOM 4251 C CA . LEU A 1 549 ? 2.646 91.875 65.75 1 87.69 549 LEU A CA 1
ATOM 4252 C C . LEU A 1 549 ? 2.574 93 64.688 1 87.69 549 LEU A C 1
ATOM 4254 O O . LEU A 1 549 ? 3.287 94 64.75 1 87.69 549 LEU A O 1
ATOM 4258 N N . ILE A 1 550 ? 1.761 92.812 63.656 1 88.06 550 ILE A N 1
ATOM 4259 C CA . ILE A 1 550 ? 1.634 93.812 62.594 1 88.06 550 ILE A CA 1
ATOM 4260 C C . ILE A 1 550 ? 0.993 95.125 63.125 1 88.06 550 ILE A C 1
ATOM 4262 O O . ILE A 1 550 ? 1.311 96.188 62.688 1 88.06 550 ILE A O 1
ATOM 4266 N N . ALA A 1 551 ? 0.183 95 64.062 1 84.19 551 ALA A N 1
ATOM 4267 C CA . ALA A 1 551 ? -0.437 96.125 64.688 1 84.19 551 ALA A CA 1
ATOM 4268 C C . ALA A 1 551 ? 0.602 97 65.438 1 84.19 551 ALA A C 1
ATOM 4270 O O . ALA A 1 551 ? 0.555 98.25 65.375 1 84.19 551 ALA A O 1
ATOM 4271 N N . ILE A 1 552 ? 1.434 96.312 66.062 1 88.31 552 ILE A N 1
ATOM 4272 C CA . ILE A 1 552 ? 2.5 97 66.75 1 88.31 552 ILE A CA 1
ATOM 4273 C C . ILE A 1 552 ? 3.4 97.75 65.75 1 88.31 552 ILE A C 1
ATOM 4275 O O . ILE A 1 552 ? 3.768 98.875 65.938 1 88.31 552 ILE A O 1
ATOM 4279 N N . ALA A 1 553 ? 3.783 97.062 64.812 1 93 553 ALA A N 1
ATOM 4280 C CA . ALA A 1 553 ? 4.609 97.625 63.75 1 93 553 ALA A CA 1
ATOM 4281 C C . ALA A 1 553 ? 3.914 98.875 63.125 1 93 553 ALA A C 1
ATOM 4283 O O . ALA A 1 553 ? 4.559 99.875 62.812 1 93 553 ALA A O 1
ATOM 4284 N N . ASP A 1 554 ? 2.668 98.75 62.875 1 87.44 554 ASP A N 1
ATOM 4285 C CA . ASP A 1 554 ? 1.87 99.812 62.281 1 87.44 554 ASP A CA 1
ATOM 4286 C C . ASP A 1 554 ? 1.854 101.062 63.219 1 87.44 554 ASP A C 1
ATOM 4288 O O . ASP A 1 554 ? 1.896 102.188 62.75 1 87.44 554 ASP A O 1
ATOM 4292 N N . ASP A 1 555 ? 1.739 100.75 64.438 1 87.94 555 ASP A N 1
ATOM 4293 C CA . ASP A 1 555 ? 1.792 101.812 65.438 1 87.94 555 ASP A CA 1
ATOM 4294 C C . ASP A 1 555 ? 3.129 102.562 65.375 1 87.94 555 ASP A C 1
ATOM 4296 O O . ASP A 1 555 ? 3.174 103.812 65.5 1 87.94 555 ASP A O 1
ATOM 4300 N N . ARG A 1 556 ? 4.098 101.812 65.312 1 93.06 556 ARG A N 1
ATOM 4301 C CA . ARG A 1 556 ? 5.43 102.438 65.188 1 93.06 556 ARG A CA 1
ATOM 4302 C C . ARG A 1 556 ? 5.59 103.188 63.906 1 93.06 556 ARG A C 1
ATOM 4304 O O . ARG A 1 556 ? 6.281 104.25 63.875 1 93.06 556 ARG A O 1
ATOM 4311 N N . LEU A 1 557 ? 5.016 102.75 62.875 1 93.75 557 LEU A N 1
ATOM 4312 C CA . LEU A 1 557 ? 5.004 103.5 61.625 1 93.75 557 LEU A CA 1
ATOM 4313 C C . LEU A 1 557 ? 4.305 104.812 61.781 1 93.75 557 LEU A C 1
ATOM 4315 O O . LEU A 1 557 ? 4.754 105.812 61.25 1 93.75 557 LEU A O 1
ATOM 4319 N N . TYR A 1 558 ? 3.244 104.75 62.438 1 87.56 558 TYR A N 1
ATOM 4320 C CA . TYR A 1 558 ? 2.492 105.938 62.719 1 87.56 558 TYR A CA 1
ATOM 4321 C C . TYR A 1 558 ? 3.35 107 63.469 1 87.56 558 TYR A C 1
ATOM 4323 O O . TYR A 1 558 ? 3.309 108.188 63.156 1 87.56 558 TYR A O 1
ATOM 4331 N N . GLU A 1 559 ? 4.074 106.562 64.375 1 92.44 559 GLU A N 1
ATOM 4332 C CA . GLU A 1 559 ? 4.977 107.375 65.125 1 92.44 559 GLU A CA 1
ATOM 4333 C C . GLU A 1 559 ? 6.066 108 64.25 1 92.44 559 GLU A C 1
ATOM 4335 O O . GLU A 1 559 ? 6.434 109.125 64.375 1 92.44 559 GLU A O 1
ATOM 4340 N N . ALA A 1 560 ? 6.508 107.25 63.406 1 94.81 560 ALA A N 1
ATOM 4341 C CA . ALA A 1 560 ? 7.527 107.688 62.438 1 94.81 560 ALA A CA 1
ATOM 4342 C C . ALA A 1 560 ? 6.988 108.812 61.562 1 94.81 560 ALA A C 1
ATOM 4344 O O . ALA A 1 560 ? 7.684 109.812 61.312 1 94.81 560 ALA A O 1
ATOM 4345 N N . LYS A 1 561 ? 5.809 108.625 61.031 1 91.88 561 LYS A N 1
ATOM 4346 C CA . LYS A 1 561 ? 5.172 109.625 60.188 1 91.88 561 LYS A CA 1
ATOM 4347 C C . LYS A 1 561 ? 4.93 110.938 60.969 1 91.88 561 LYS A C 1
ATOM 4349 O O . LYS A 1 561 ? 5.152 112 60.438 1 91.88 561 LYS A O 1
ATOM 4354 N N . ARG A 1 562 ? 4.57 110.812 62.188 1 89.12 562 ARG A N 1
ATOM 4355 C CA . ARG A 1 562 ? 4.273 111.938 63.031 1 89.12 562 ARG A CA 1
ATOM 4356 C C . ARG A 1 562 ? 5.547 112.688 63.406 1 89.12 562 ARG A C 1
ATOM 4358 O O . ARG A 1 562 ? 5.527 113.938 63.562 1 89.12 562 ARG A O 1
ATOM 4365 N N . ALA A 1 563 ? 6.578 112 63.531 1 92.38 563 ALA A N 1
ATOM 4366 C CA . ALA A 1 563 ? 7.852 112.562 63.969 1 92.38 563 ALA A CA 1
ATOM 4367 C C . ALA A 1 563 ? 8.594 113.25 62.812 1 92.38 563 ALA A C 1
ATOM 4369 O O . ALA A 1 563 ? 9.773 113.562 62.938 1 92.38 563 ALA A O 1
ATOM 4370 N N . GLY A 1 564 ? 8 113.375 61.688 1 90.81 564 GLY A N 1
ATOM 4371 C CA . GLY A 1 564 ? 8.602 114.125 60.594 1 90.81 564 GLY A CA 1
ATOM 4372 C C . GLY A 1 564 ? 8.875 113.25 59.375 1 90.81 564 GLY A C 1
ATOM 4373 O O . GLY A 1 564 ? 9.398 113.75 58.375 1 90.81 564 GLY A O 1
ATOM 4374 N N . ARG A 1 565 ? 8.578 112 59.375 1 93.5 565 ARG A N 1
ATOM 4375 C CA . ARG A 1 565 ? 8.703 111.125 58.25 1 93.5 565 ARG A CA 1
ATOM 4376 C C . ARG A 1 565 ? 10.172 110.875 57.906 1 93.5 565 ARG A C 1
ATOM 4378 O O . ARG A 1 565 ? 11.062 111.438 58.562 1 93.5 565 ARG A O 1
ATOM 4385 N N . ASN A 1 566 ? 10.508 109.875 57.156 1 94.94 566 ASN A N 1
ATOM 4386 C CA . ASN A 1 566 ? 11.852 109.5 56.719 1 94.94 566 ASN A CA 1
ATOM 4387 C C . ASN A 1 566 ? 12.703 109.062 57.938 1 94.94 566 ASN A C 1
ATOM 4389 O O . ASN A 1 566 ? 13.812 109.562 58.125 1 94.94 566 ASN A O 1
ATOM 4393 N N . ARG A 1 567 ? 12.117 108.188 58.719 1 95.38 567 ARG A N 1
ATOM 4394 C CA . ARG A 1 567 ? 12.836 107.688 59.875 1 95.38 567 ARG A CA 1
ATOM 4395 C C . ARG A 1 567 ? 12.352 106.312 60.281 1 95.38 567 ARG A C 1
ATOM 4397 O O . ARG A 1 567 ? 11.312 105.812 59.781 1 95.38 567 ARG A O 1
ATOM 4404 N N . VAL A 1 568 ? 13.062 105.688 61.094 1 96.5 568 VAL A N 1
ATOM 4405 C CA . VAL A 1 568 ? 12.766 104.375 61.625 1 96.5 568 VAL A CA 1
ATOM 4406 C C . VAL A 1 568 ? 12.352 104.5 63.094 1 96.5 568 VAL A C 1
ATOM 4408 O O . VAL A 1 568 ? 13.023 105.125 63.906 1 96.5 568 VAL A O 1
ATOM 4411 N N . TRP A 1 569 ? 11.227 103.938 63.438 1 96 569 TRP A N 1
ATOM 4412 C CA . TRP A 1 569 ? 10.789 103.812 64.812 1 96 569 TRP A CA 1
ATOM 4413 C C . TRP A 1 569 ? 10.656 102.312 65.188 1 96 569 TRP A C 1
ATOM 4415 O O . TRP A 1 569 ? 9.906 101.562 64.562 1 96 569 TRP A O 1
ATOM 4425 N N . ALA A 1 570 ? 11.367 101.938 66.188 1 94.94 570 ALA A N 1
ATOM 4426 C CA . ALA A 1 570 ? 11.445 100.5 66.5 1 94.94 570 ALA A CA 1
ATOM 4427 C C . ALA A 1 570 ? 11.047 100.25 68 1 94.94 570 ALA A C 1
ATOM 4429 O O . ALA A 1 570 ? 11.258 101.062 68.875 1 94.94 570 ALA A O 1
ATOM 4430 N N . THR A 1 571 ? 10.422 99.062 68.25 1 93.56 571 THR A N 1
ATOM 4431 C CA . THR A 1 571 ? 10.125 98.562 69.562 1 93.56 571 THR A CA 1
ATOM 4432 C C . THR A 1 571 ? 10.586 97.125 69.688 1 93.56 571 THR A C 1
ATOM 4434 O O . THR A 1 571 ? 10.5 96.375 68.75 1 93.56 571 THR A O 1
ATOM 4437 N N . TYR A 1 572 ? 11.227 96.875 70.875 1 89.5 572 TYR A N 1
ATOM 4438 C CA . TYR A 1 572 ? 11.703 95.5 71.125 1 89.5 572 TYR A CA 1
ATOM 4439 C C . TYR A 1 572 ? 11.047 94.938 72.375 1 89.5 572 TYR A C 1
ATOM 4441 O O . TYR A 1 572 ? 10.859 95.688 73.375 1 89.5 572 TYR A O 1
ATOM 4449 N N . PHE A 1 573 ? 10.477 93.875 72.375 1 81.81 573 PHE A N 1
ATOM 4450 C CA . PHE A 1 573 ? 9.914 93.25 73.562 1 81.81 573 PHE A CA 1
ATOM 4451 C C . PHE A 1 573 ? 10.852 92.188 74.062 1 81.81 573 PHE A C 1
ATOM 4453 O O . PHE A 1 573 ? 11.172 91.25 73.375 1 81.81 573 PHE A O 1
ATOM 4460 N N . PRO A 1 574 ? 11.531 92.625 75.25 1 65.12 574 PRO A N 1
ATOM 4461 C CA . PRO A 1 574 ? 12.492 91.688 75.812 1 65.12 574 PRO A CA 1
ATOM 4462 C C . PRO A 1 574 ? 11.875 90.312 76.188 1 65.12 574 PRO A C 1
ATOM 4464 O O . PRO A 1 574 ? 10.648 90.188 76.25 1 65.12 574 PRO A O 1
ATOM 4467 N N . LYS A 1 575 ? 12.805 89.375 76.625 1 57.84 575 LYS A N 1
ATOM 4468 C CA . LYS A 1 575 ? 12.57 88 77.125 1 57.84 575 LYS A CA 1
ATOM 4469 C C . LYS A 1 575 ? 11.492 87.938 78.188 1 57.84 575 LYS A C 1
ATOM 4471 O O . LYS A 1 575 ? 11.492 88.75 79.125 1 57.84 575 LYS A O 1
ATOM 4476 N N . VAL A 1 576 ? 10.25 87.625 77.812 1 51.34 576 VAL A N 1
ATOM 4477 C CA . VAL A 1 576 ? 9.469 87.312 79 1 51.34 576 VAL A CA 1
ATOM 4478 C C . VAL A 1 576 ? 10.367 86.625 80.062 1 51.34 576 VAL A C 1
ATOM 4480 O O . VAL A 1 576 ? 11.078 85.688 79.75 1 51.34 576 VAL A O 1
ATOM 4483 N N . ALA A 1 577 ? 10.859 87.438 81 1 41.19 577 ALA A N 1
ATOM 4484 C CA . ALA A 1 577 ? 11.469 86.812 82.125 1 41.19 577 ALA A CA 1
ATOM 4485 C C . ALA A 1 577 ? 10.68 85.625 82.625 1 41.19 577 ALA A C 1
ATOM 4487 O O . ALA A 1 577 ? 9.445 85.625 82.625 1 41.19 577 ALA A O 1
ATOM 4488 N N . ASN A 1 578 ? 11.219 84.562 82.438 1 39.31 578 ASN A N 1
ATOM 4489 C CA . ASN A 1 578 ? 10.75 83.438 83.25 1 39.31 578 ASN A CA 1
ATOM 4490 C C . ASN A 1 578 ? 10.555 83.938 84.688 1 39.31 578 ASN A C 1
ATOM 4492 O O . ASN A 1 578 ? 11.492 84.438 85.312 1 39.31 578 ASN A O 1
ATOM 4496 N N . GLY A 1 579 ? 9.492 84.688 85.062 1 28.89 579 GLY A N 1
ATOM 4497 C CA . GLY A 1 579 ? 9.211 84.375 86.438 1 28.89 579 GLY A CA 1
ATOM 4498 C C . GLY A 1 579 ? 9.141 82.875 86.688 1 28.89 579 GLY A C 1
ATOM 4499 O O . GLY A 1 579 ? 8.859 82.062 85.812 1 28.89 579 GLY A O 1
ATOM 4500 N N . MET B 1 1 ? -5.844 40.75 -1.878 1 43 1 MET B N 1
ATOM 4501 C CA . MET B 1 1 ? -6.441 40.781 -0.546 1 43 1 MET B CA 1
ATOM 4502 C C . MET B 1 1 ? -6.121 39.5 0.224 1 43 1 MET B C 1
ATOM 4504 O O . MET B 1 1 ? -6.41 38.406 -0.245 1 43 1 MET B O 1
ATOM 4508 N N . ARG B 1 2 ? -5.082 39.562 1.06 1 64.12 2 ARG B N 1
ATOM 4509 C CA . ARG B 1 2 ? -4.57 38.375 1.73 1 64.12 2 ARG B CA 1
ATOM 4510 C C . ARG B 1 2 ? -5.629 37.75 2.635 1 64.12 2 ARG B C 1
ATOM 4512 O O . ARG B 1 2 ? -6.516 38.469 3.129 1 64.12 2 ARG B O 1
ATOM 4519 N N . ALA B 1 3 ? -5.711 36.469 2.621 1 64.62 3 ALA B N 1
ATOM 4520 C CA . ALA B 1 3 ? -6.781 35.719 3.248 1 64.62 3 ALA B CA 1
ATOM 4521 C C . ALA B 1 3 ? -6.836 35.969 4.75 1 64.62 3 ALA B C 1
ATOM 4523 O O . ALA B 1 3 ? -5.816 36.281 5.371 1 64.62 3 ALA B O 1
ATOM 4524 N N . SER B 1 4 ? -8.07 36.156 5.188 1 71.5 4 SER B N 1
ATOM 4525 C CA . SER B 1 4 ? -8.336 36.312 6.613 1 71.5 4 SER B CA 1
ATOM 4526 C C . SER B 1 4 ? -7.758 35.125 7.414 1 71.5 4 SER B C 1
ATOM 4528 O O . SER B 1 4 ? -7.461 34.062 6.852 1 71.5 4 SER B O 1
ATOM 4530 N N . ILE B 1 5 ? -7.402 35.312 8.594 1 74 5 ILE B N 1
ATOM 4531 C CA . ILE B 1 5 ? -6.844 34.281 9.477 1 74 5 ILE B CA 1
ATOM 4532 C C . ILE B 1 5 ? -7.781 33.094 9.547 1 74 5 ILE B C 1
ATOM 4534 O O . ILE B 1 5 ? -7.328 31.938 9.539 1 74 5 ILE B O 1
ATOM 4538 N N . GLN B 1 6 ? -9.078 33.406 9.492 1 72.69 6 GLN B N 1
ATOM 4539 C CA . GLN B 1 6 ? -10.055 32.312 9.539 1 72.69 6 GLN B CA 1
ATOM 4540 C C . GLN B 1 6 ? -10.008 31.484 8.273 1 72.69 6 GLN B C 1
ATOM 4542 O O . GLN B 1 6 ? -10.102 30.25 8.328 1 72.69 6 GLN B O 1
ATOM 4547 N N . LYS B 1 7 ? -9.922 32.125 7.199 1 77.06 7 LYS B N 1
ATOM 4548 C CA . LYS B 1 7 ? -9.859 31.422 5.93 1 77.06 7 LYS B CA 1
ATOM 4549 C C . LYS B 1 7 ? -8.578 30.594 5.828 1 77.06 7 LYS B C 1
ATOM 4551 O O . LYS B 1 7 ? -8.586 29.469 5.305 1 77.06 7 LYS B O 1
ATOM 4556 N N . ILE B 1 8 ? -7.484 31.141 6.371 1 75.19 8 ILE B N 1
ATOM 4557 C CA . ILE B 1 8 ? -6.211 30.438 6.344 1 75.19 8 ILE B CA 1
ATOM 4558 C C . ILE B 1 8 ? -6.297 29.188 7.219 1 75.19 8 ILE B C 1
ATOM 4560 O O . ILE B 1 8 ? -5.816 28.109 6.836 1 75.19 8 ILE B O 1
ATOM 4564 N N . GLN B 1 9 ? -6.914 29.344 8.305 1 74.62 9 GLN B N 1
ATOM 4565 C CA . GLN B 1 9 ? -7.074 28.203 9.211 1 74.62 9 GLN B CA 1
ATOM 4566 C C . GLN B 1 9 ? -7.953 27.125 8.586 1 74.62 9 GLN B C 1
ATOM 4568 O O . GLN B 1 9 ? -7.621 25.938 8.648 1 74.62 9 GLN B O 1
ATOM 4573 N N . LEU B 1 10 ? -9.039 27.547 8.031 1 75.44 10 LEU B N 1
ATOM 4574 C CA . LEU B 1 10 ? -9.977 26.594 7.434 1 75.44 10 LEU B CA 1
ATOM 4575 C C . LEU B 1 10 ? -9.344 25.891 6.238 1 75.44 10 LEU B C 1
ATOM 4577 O O . LEU B 1 10 ? -9.453 24.672 6.102 1 75.44 10 LEU B O 1
ATOM 4581 N N . THR B 1 11 ? -8.75 26.672 5.43 1 77.38 11 THR B N 1
ATOM 4582 C CA . THR B 1 11 ? -8.117 26.094 4.25 1 77.38 11 THR B CA 1
ATOM 4583 C C . THR B 1 11 ? -7 25.141 4.656 1 77.38 11 THR B C 1
ATOM 4585 O O . THR B 1 11 ? -6.828 24.078 4.047 1 77.38 11 THR B O 1
ATOM 4588 N N . GLY B 1 12 ? -6.254 25.547 5.684 1 76.75 12 GLY B N 1
ATOM 4589 C CA . GLY B 1 12 ? -5.203 24.656 6.172 1 76.75 12 GLY B CA 1
ATOM 4590 C C . GLY B 1 12 ? -5.73 23.344 6.703 1 76.75 12 GLY B C 1
ATOM 4591 O O . GLY B 1 12 ? -5.176 22.281 6.406 1 76.75 12 GLY B O 1
ATOM 4592 N N . THR B 1 13 ? -6.824 23.438 7.402 1 74.5 13 THR B N 1
ATOM 4593 C CA . THR B 1 13 ? -7.445 22.234 7.953 1 74.5 13 THR B CA 1
ATOM 4594 C C . THR B 1 13 ? -7.938 21.328 6.836 1 74.5 13 THR B C 1
ATOM 4596 O O . THR B 1 13 ? -7.746 20.109 6.891 1 74.5 13 THR B O 1
ATOM 4599 N N . ILE B 1 14 ? -8.484 21.891 5.84 1 77.25 14 ILE B N 1
ATOM 4600 C CA . ILE B 1 14 ? -9.016 21.125 4.719 1 77.25 14 ILE B CA 1
ATOM 4601 C C . ILE B 1 14 ? -7.871 20.469 3.959 1 77.25 14 ILE B C 1
ATOM 4603 O O . ILE B 1 14 ? -7.953 19.281 3.605 1 77.25 14 ILE B O 1
ATOM 4607 N N . VAL B 1 15 ? -6.82 21.219 3.746 1 78.75 15 VAL B N 1
ATOM 4608 C CA . VAL B 1 15 ? -5.676 20.703 3 1 78.75 15 VAL B CA 1
ATOM 4609 C C . VAL B 1 15 ? -5.047 19.531 3.758 1 78.75 15 VAL B C 1
ATOM 4611 O O . VAL B 1 15 ? -4.691 18.516 3.158 1 78.75 15 VAL B O 1
ATOM 4614 N N . ILE B 1 16 ? -4.945 19.672 5.035 1 76.75 16 ILE B N 1
ATOM 4615 C CA . ILE B 1 16 ? -4.363 18.609 5.855 1 76.75 16 ILE B CA 1
ATOM 4616 C C . ILE B 1 16 ? -5.262 17.375 5.816 1 76.75 16 ILE B C 1
ATOM 4618 O O . ILE B 1 16 ? -4.777 16.25 5.633 1 76.75 16 ILE B O 1
ATOM 4622 N N . ALA B 1 17 ? -6.539 17.594 5.887 1 73.5 17 ALA B N 1
ATOM 4623 C CA . ALA B 1 17 ? -7.492 16.5 5.891 1 73.5 17 ALA B CA 1
ATOM 4624 C C . ALA B 1 17 ? -7.48 15.758 4.555 1 73.5 17 ALA B C 1
ATOM 4626 O O . ALA B 1 17 ? -7.426 14.523 4.523 1 73.5 17 ALA B O 1
ATOM 4627 N N . VAL B 1 18 ? -7.516 16.453 3.492 1 78.69 18 VAL B N 1
ATOM 4628 C CA . VAL B 1 18 ? -7.566 15.859 2.158 1 78.69 18 VAL B CA 1
ATOM 4629 C C . VAL B 1 18 ? -6.27 15.102 1.878 1 78.69 18 VAL B C 1
ATOM 4631 O O . VAL B 1 18 ? -6.297 13.992 1.334 1 78.69 18 VAL B O 1
ATOM 4634 N N . SER B 1 19 ? -5.18 15.695 2.252 1 78.19 19 SER B N 1
ATOM 4635 C CA . SER B 1 19 ? -3.893 15.031 2.051 1 78.19 19 SER B CA 1
ATOM 4636 C C . SER B 1 19 ? -3.795 13.75 2.875 1 78.19 19 SER B C 1
ATOM 4638 O O . SER B 1 19 ? -3.277 12.742 2.402 1 78.19 19 SER B O 1
ATOM 4640 N N . ALA B 1 20 ? -4.328 13.836 4.039 1 74.69 20 ALA B N 1
ATOM 4641 C CA . ALA B 1 20 ? -4.301 12.664 4.914 1 74.69 20 ALA B CA 1
ATOM 4642 C C . ALA B 1 20 ? -5.184 11.547 4.363 1 74.69 20 ALA B C 1
ATOM 4644 O O . ALA B 1 20 ? -4.797 10.375 4.375 1 74.69 20 ALA B O 1
ATOM 4645 N N . ILE B 1 21 ? -6.316 11.867 3.836 1 75.19 21 ILE B N 1
ATOM 4646 C CA . ILE B 1 21 ? -7.242 10.883 3.287 1 75.19 21 ILE B CA 1
ATOM 4647 C C . ILE B 1 21 ? -6.641 10.25 2.033 1 75.19 21 ILE B C 1
ATOM 4649 O O . ILE B 1 21 ? -6.734 9.031 1.838 1 75.19 21 ILE B O 1
ATOM 4653 N N . LEU B 1 22 ? -6.09 11.07 1.256 1 79.56 22 LEU B N 1
ATOM 4654 C CA . LEU B 1 22 ? -5.465 10.578 0.035 1 79.56 22 LEU B CA 1
ATOM 4655 C C . LEU B 1 22 ? -4.352 9.586 0.36 1 79.56 22 LEU B C 1
ATOM 4657 O O . LEU B 1 22 ? -4.285 8.508 -0.226 1 79.56 22 LEU B O 1
ATOM 4661 N N . LEU B 1 23 ? -3.547 9.945 1.3 1 77.06 23 LEU B N 1
ATOM 4662 C CA . LEU B 1 23 ? -2.422 9.094 1.663 1 77.06 23 LEU B CA 1
ATOM 4663 C C . LEU B 1 23 ? -2.906 7.809 2.33 1 77.06 23 LEU B C 1
ATOM 4665 O O . LEU B 1 23 ? -2.352 6.734 2.094 1 77.06 23 LEU B O 1
ATOM 4669 N N . ALA B 1 24 ? -3.945 7.961 3.094 1 75.75 24 ALA B N 1
ATOM 4670 C CA . ALA B 1 24 ? -4.516 6.785 3.744 1 75.75 24 ALA B CA 1
ATOM 4671 C C . ALA B 1 24 ? -5.105 5.824 2.717 1 75.75 24 ALA B C 1
ATOM 4673 O O . ALA B 1 24 ? -4.949 4.605 2.832 1 75.75 24 ALA B O 1
ATOM 4674 N N . THR B 1 25 ? -5.73 6.266 1.729 1 77.94 25 THR B N 1
ATOM 4675 C CA . THR B 1 25 ? -6.324 5.449 0.677 1 77.94 25 THR B CA 1
ATOM 4676 C C . THR B 1 25 ? -5.246 4.75 -0.143 1 77.94 25 THR B C 1
ATOM 4678 O O . THR B 1 25 ? -5.375 3.566 -0.462 1 77.94 25 THR B O 1
ATOM 4681 N N . LEU B 1 26 ? -4.207 5.492 -0.404 1 78.56 26 LEU B N 1
ATOM 4682 C CA . LEU B 1 26 ? -3.109 4.914 -1.17 1 78.56 26 LEU B CA 1
ATOM 4683 C C . LEU B 1 26 ? -2.428 3.799 -0.386 1 78.56 26 LEU B C 1
ATOM 4685 O O . LEU B 1 26 ? -1.951 2.824 -0.973 1 78.56 26 LEU B O 1
ATOM 4689 N N . ALA B 1 27 ? -2.48 3.891 0.903 1 75.62 27 ALA B N 1
ATOM 4690 C CA . ALA B 1 27 ? -1.839 2.896 1.759 1 75.62 27 ALA B CA 1
ATOM 4691 C C . ALA B 1 27 ? -2.709 1.652 1.903 1 75.62 27 ALA B C 1
ATOM 4693 O O . ALA B 1 27 ? -2.197 0.531 1.955 1 75.62 27 ALA B O 1
ATOM 4694 N N . ALA B 1 28 ? -4.027 1.782 1.845 1 76.94 28 ALA B N 1
ATOM 4695 C CA . ALA B 1 28 ? -4.934 0.677 2.152 1 76.94 28 ALA B CA 1
ATOM 4696 C C . ALA B 1 28 ? -5.371 -0.042 0.88 1 76.94 28 ALA B C 1
ATOM 4698 O O . ALA B 1 28 ? -5.691 -1.232 0.913 1 76.94 28 ALA B O 1
ATOM 4699 N N . LEU B 1 29 ? -5.375 0.526 -0.207 1 81.44 29 LEU B N 1
ATOM 4700 C CA . LEU B 1 29 ? -5.977 0.021 -1.436 1 81.44 29 LEU B CA 1
ATOM 4701 C C . LEU B 1 29 ? -5.301 -1.269 -1.885 1 81.44 29 LEU B C 1
ATOM 4703 O O . LEU B 1 29 ? -5.973 -2.246 -2.221 1 81.44 29 LEU B O 1
ATOM 4707 N N . PRO B 1 30 ? -3.941 -1.361 -1.859 1 81.62 30 PRO B N 1
ATOM 4708 C CA . PRO B 1 30 ? -3.318 -2.609 -2.311 1 81.62 30 PRO B CA 1
ATOM 4709 C C . PRO B 1 30 ? -3.686 -3.803 -1.433 1 81.62 30 PRO B C 1
ATOM 4711 O O . PRO B 1 30 ? -3.92 -4.902 -1.944 1 81.62 30 PRO B O 1
ATOM 4714 N N . SER B 1 31 ? -3.791 -3.633 -0.105 1 82.81 31 SER B N 1
ATOM 4715 C CA . SER B 1 31 ? -4.109 -4.727 0.805 1 82.81 31 SER B CA 1
ATOM 4716 C C . SER B 1 31 ? -5.566 -5.16 0.662 1 82.81 31 SER B C 1
ATOM 4718 O O . SER B 1 31 ? -5.875 -6.348 0.739 1 82.81 31 SER B O 1
ATOM 4720 N N . VAL B 1 32 ? -6.422 -4.203 0.45 1 82.88 32 VAL B N 1
ATOM 4721 C CA . VAL B 1 32 ? -7.832 -4.523 0.256 1 82.88 32 VAL B CA 1
ATOM 4722 C C . VAL B 1 32 ? -8.016 -5.266 -1.066 1 82.88 32 VAL B C 1
ATOM 4724 O O . VAL B 1 32 ? -8.766 -6.242 -1.14 1 82.88 32 VAL B O 1
ATOM 4727 N N . SER B 1 33 ? -7.328 -4.805 -2.051 1 86.25 33 SER B N 1
ATOM 4728 C CA . SER B 1 33 ? -7.383 -5.469 -3.35 1 86.25 33 SER B CA 1
ATOM 4729 C C . SER B 1 33 ? -6.863 -6.898 -3.258 1 86.25 33 SER B C 1
ATOM 4731 O O . SER B 1 33 ? -7.457 -7.82 -3.824 1 86.25 33 SER B O 1
ATOM 4733 N N . ASN B 1 34 ? -5.77 -7.07 -2.467 1 86.75 34 ASN B N 1
ATOM 4734 C CA . ASN B 1 34 ? -5.227 -8.414 -2.27 1 86.75 34 ASN B CA 1
ATOM 4735 C C . ASN B 1 34 ? -6.207 -9.312 -1.524 1 86.75 34 ASN B C 1
ATOM 4737 O O . ASN B 1 34 ? -6.391 -10.477 -1.888 1 86.75 34 ASN B O 1
ATOM 4741 N N . TYR B 1 35 ? -6.859 -8.75 -0.479 1 90.62 35 TYR B N 1
ATOM 4742 C CA . TYR B 1 35 ? -7.836 -9.516 0.282 1 90.62 35 TYR B CA 1
ATOM 4743 C C . TYR B 1 35 ? -8.977 -9.992 -0.613 1 90.62 35 TYR B C 1
ATOM 4745 O O . TYR B 1 35 ? -9.367 -11.164 -0.562 1 90.62 35 TYR B O 1
ATOM 4753 N N . LEU B 1 36 ? -9.5 -9.172 -1.464 1 89.62 36 LEU B N 1
ATOM 4754 C CA . LEU B 1 36 ? -10.594 -9.516 -2.367 1 89.62 36 LEU B CA 1
ATOM 4755 C C . LEU B 1 36 ? -10.141 -10.547 -3.396 1 89.62 36 LEU B C 1
ATOM 4757 O O . LEU B 1 36 ? -10.898 -11.461 -3.738 1 89.62 36 LEU B O 1
ATOM 4761 N N . ARG B 1 37 ? -8.938 -10.469 -3.9 1 89.88 37 ARG B N 1
ATOM 4762 C CA . ARG B 1 37 ? -8.367 -11.422 -4.848 1 89.88 37 ARG B CA 1
ATOM 4763 C C . ARG B 1 37 ? -8.266 -12.812 -4.227 1 89.88 37 ARG B C 1
ATOM 4765 O O . ARG B 1 37 ? -8.672 -13.805 -4.84 1 89.88 37 ARG B O 1
ATOM 4772 N N . TYR B 1 38 ? -7.777 -12.891 -2.961 1 90.75 38 TYR B N 1
ATOM 4773 C CA . TYR B 1 38 ? -7.617 -14.18 -2.301 1 90.75 38 TYR B CA 1
ATOM 4774 C C . TYR B 1 38 ? -8.977 -14.789 -1.967 1 90.75 38 TYR B C 1
ATOM 4776 O O . TYR B 1 38 ? -9.133 -16.016 -1.996 1 90.75 38 TYR B O 1
ATOM 4784 N N . ARG B 1 39 ? -9.906 -13.922 -1.649 1 92.25 39 ARG B N 1
ATOM 4785 C CA . ARG B 1 39 ? -11.266 -14.414 -1.416 1 92.25 39 ARG B CA 1
ATOM 4786 C C . ARG B 1 39 ? -11.844 -15.047 -2.678 1 92.25 39 ARG B C 1
ATOM 4788 O O . ARG B 1 39 ? -12.422 -16.125 -2.621 1 92.25 39 ARG B O 1
ATOM 4795 N N . THR B 1 40 ? -11.695 -14.406 -3.797 1 92.88 40 THR B N 1
ATOM 4796 C CA . THR B 1 40 ? -12.141 -14.938 -5.078 1 92.88 40 THR B CA 1
ATOM 4797 C C . THR B 1 40 ? -11.398 -16.234 -5.422 1 92.88 40 THR B C 1
ATOM 4799 O O . THR B 1 40 ? -12 -17.188 -5.918 1 92.88 40 THR B O 1
ATOM 4802 N N . ASN B 1 41 ? -10.062 -16.266 -5.164 1 92.81 41 ASN B N 1
ATOM 4803 C CA . ASN B 1 41 ? -9.273 -17.469 -5.402 1 92.81 41 ASN B CA 1
ATOM 4804 C C . ASN B 1 41 ? -9.812 -18.656 -4.609 1 92.81 41 ASN B C 1
ATOM 4806 O O . ASN B 1 41 ? -9.906 -19.766 -5.133 1 92.81 41 ASN B O 1
ATOM 4810 N N . ALA B 1 42 ? -10.125 -18.391 -3.369 1 93.56 42 ALA B N 1
ATOM 4811 C CA . ALA B 1 42 ? -10.648 -19.453 -2.514 1 93.56 42 ALA B CA 1
ATOM 4812 C C . ALA B 1 42 ? -11.969 -19.984 -3.055 1 93.56 42 ALA B C 1
ATOM 4814 O O . ALA B 1 42 ? -12.195 -21.203 -3.057 1 93.56 42 ALA B O 1
ATOM 4815 N N . GLN B 1 43 ? -12.789 -19.109 -3.494 1 94.31 43 GLN B N 1
ATOM 4816 C CA . GLN B 1 43 ? -14.078 -19.5 -4.055 1 94.31 43 GLN B CA 1
ATOM 4817 C C . GLN B 1 43 ? -13.906 -20.312 -5.336 1 94.31 43 GLN B C 1
ATOM 4819 O O . GLN B 1 43 ? -14.602 -21.312 -5.551 1 94.31 43 GLN B O 1
ATOM 4824 N N . GLN B 1 44 ? -13.039 -19.922 -6.207 1 94.62 44 GLN B N 1
ATOM 4825 C CA . GLN B 1 44 ? -12.789 -20.609 -7.469 1 94.62 44 GLN B CA 1
ATOM 4826 C C . GLN B 1 44 ? -12.172 -21.984 -7.227 1 94.62 44 GLN B C 1
ATOM 4828 O O . GLN B 1 44 ? -12.477 -22.953 -7.934 1 94.62 44 GLN B O 1
ATOM 4833 N N . LEU B 1 45 ? -11.281 -22.047 -6.242 1 94.44 45 LEU B N 1
ATOM 4834 C CA . LEU B 1 45 ? -10.711 -23.344 -5.91 1 94.44 45 LEU B CA 1
ATOM 4835 C C . LEU B 1 45 ? -11.805 -24.312 -5.449 1 94.44 45 LEU B C 1
ATOM 4837 O O . LEU B 1 45 ? -11.781 -25.5 -5.809 1 94.44 45 LEU B O 1
ATOM 4841 N N . ASN B 1 46 ? -12.719 -23.828 -4.672 1 94 46 ASN B N 1
ATOM 4842 C CA . ASN B 1 46 ? -13.828 -24.656 -4.207 1 94 46 ASN B CA 1
ATOM 4843 C C . ASN B 1 46 ? -14.672 -25.156 -5.375 1 94 46 ASN B C 1
ATOM 4845 O O . ASN B 1 46 ? -15.102 -26.312 -5.375 1 94 46 ASN B O 1
ATOM 4849 N N . ARG B 1 47 ? -14.914 -24.328 -6.254 1 94.81 47 ARG B N 1
ATOM 4850 C CA . ARG B 1 47 ? -15.648 -24.734 -7.449 1 94.81 47 ARG B CA 1
ATOM 4851 C C . ARG B 1 47 ? -14.891 -25.812 -8.219 1 94.81 47 ARG B C 1
ATOM 4853 O O . ARG B 1 47 ? -15.477 -26.828 -8.625 1 94.81 47 ARG B O 1
ATOM 4860 N N . PHE B 1 48 ? -13.609 -25.641 -8.352 1 95.06 48 PHE B N 1
ATOM 4861 C CA . PHE B 1 48 ? -12.797 -26.609 -9.062 1 95.06 48 PHE B CA 1
ATOM 4862 C C . PHE B 1 48 ? -12.766 -27.938 -8.312 1 95.06 48 PHE B C 1
ATOM 4864 O O . PHE B 1 48 ? -12.734 -29.016 -8.93 1 95.06 48 PHE B O 1
ATOM 4871 N N . GLU B 1 49 ? -12.719 -27.875 -7.074 1 94.19 49 GLU B N 1
ATOM 4872 C CA . GLU B 1 49 ? -12.703 -29.078 -6.25 1 94.19 49 GLU B CA 1
ATOM 4873 C C . GLU B 1 49 ? -13.906 -29.969 -6.551 1 94.19 49 GLU B C 1
ATOM 4875 O O . GLU B 1 49 ? -13.797 -31.203 -6.508 1 94.19 49 GLU B O 1
ATOM 4880 N N . THR B 1 50 ? -15.008 -29.375 -6.855 1 95.12 50 THR B N 1
ATOM 4881 C CA . THR B 1 50 ? -16.172 -30.172 -7.211 1 95.12 50 THR B CA 1
ATOM 4882 C C . THR B 1 50 ? -15.914 -30.984 -8.477 1 95.12 50 THR B C 1
ATOM 4884 O O . THR B 1 50 ? -16.281 -32.156 -8.562 1 95.12 50 THR B O 1
ATOM 4887 N N . ALA B 1 51 ? -15.312 -30.344 -9.445 1 94.56 51 ALA B N 1
ATOM 4888 C CA . ALA B 1 51 ? -14.961 -31.047 -10.688 1 94.56 51 ALA B CA 1
ATOM 4889 C C . ALA B 1 51 ? -13.914 -32.125 -10.43 1 94.56 51 ALA B C 1
ATOM 4891 O O . ALA B 1 51 ? -14 -33.219 -10.984 1 94.56 51 ALA B O 1
ATOM 4892 N N . LEU B 1 52 ? -13 -31.797 -9.617 1 93.5 52 LEU B N 1
ATOM 4893 C CA . LEU B 1 52 ? -11.945 -32.75 -9.25 1 93.5 52 LEU B CA 1
ATOM 4894 C C . LEU B 1 52 ? -12.523 -33.969 -8.57 1 93.5 52 LEU B C 1
ATOM 4896 O O . LEU B 1 52 ? -12.172 -35.094 -8.914 1 93.5 52 LEU B O 1
ATOM 4900 N N . GLN B 1 53 ? -13.375 -33.781 -7.648 1 93.94 53 GLN B N 1
ATOM 4901 C CA . GLN B 1 53 ? -13.992 -34.875 -6.898 1 93.94 53 GLN B CA 1
ATOM 4902 C C . GLN B 1 53 ? -14.859 -35.719 -7.805 1 93.94 53 GLN B C 1
ATOM 4904 O O . GLN B 1 53 ? -14.938 -36.938 -7.629 1 93.94 53 GLN B O 1
ATOM 4909 N N . SER B 1 54 ? -15.508 -35.125 -8.719 1 95.38 54 SER B N 1
ATOM 4910 C CA . SER B 1 54 ? -16.297 -35.875 -9.664 1 95.38 54 SER B CA 1
ATOM 4911 C C . SER B 1 54 ? -15.43 -36.844 -10.461 1 95.38 54 SER B C 1
ATOM 4913 O O . SER B 1 54 ? -15.805 -38 -10.68 1 95.38 54 SER B O 1
ATOM 4915 N N . ALA B 1 55 ? -14.281 -36.406 -10.891 1 93.94 55 ALA B N 1
ATOM 4916 C CA . ALA B 1 55 ? -13.352 -37.25 -11.633 1 93.94 55 ALA B CA 1
ATOM 4917 C C . ALA B 1 55 ? -12.867 -38.438 -10.773 1 93.94 55 ALA B C 1
ATOM 4919 O O . ALA B 1 55 ? -12.766 -39.562 -11.25 1 93.94 55 ALA B O 1
ATOM 4920 N N . TRP B 1 56 ? -12.641 -38.156 -9.531 1 91.69 56 TRP B N 1
ATOM 4921 C CA . TRP B 1 56 ? -12.203 -39.188 -8.602 1 91.69 56 TRP B CA 1
ATOM 4922 C C . TRP B 1 56 ? -13.289 -40.25 -8.414 1 91.69 56 TRP B C 1
ATOM 4924 O O . TRP B 1 56 ? -13 -41.438 -8.422 1 91.69 56 TRP B O 1
ATOM 4934 N N . LEU B 1 57 ? -14.422 -39.781 -8.266 1 93.81 57 LEU B N 1
ATOM 4935 C CA . LEU B 1 57 ? -15.523 -40.688 -7.961 1 93.81 57 LEU B CA 1
ATOM 4936 C C . LEU B 1 57 ? -15.852 -41.562 -9.156 1 93.81 57 LEU B C 1
ATOM 4938 O O . LEU B 1 57 ? -16.172 -42.75 -8.992 1 93.81 57 LEU B O 1
ATOM 4942 N N . VAL B 1 58 ? -15.734 -41.031 -10.367 1 94.69 58 VAL B N 1
ATOM 4943 C CA . VAL B 1 58 ? -15.938 -41.844 -11.562 1 94.69 58 VAL B CA 1
ATOM 4944 C C . VAL B 1 58 ? -14.906 -42.969 -11.609 1 94.69 58 VAL B C 1
ATOM 4946 O O . VAL B 1 58 ? -15.242 -44.125 -11.867 1 94.69 58 VAL B O 1
ATOM 4949 N N . SER B 1 59 ? -13.688 -42.625 -11.383 1 91.5 59 SER B N 1
ATOM 4950 C CA . SER B 1 59 ? -12.609 -43.594 -11.375 1 91.5 59 SER B CA 1
ATOM 4951 C C . SER B 1 59 ? -12.797 -44.594 -10.242 1 91.5 59 SER B C 1
ATOM 4953 O O . SER B 1 59 ? -12.43 -45.781 -10.383 1 91.5 59 SER B O 1
ATOM 4955 N N . ALA B 1 60 ? -13.32 -44.188 -9.125 1 89.31 60 ALA B N 1
ATOM 4956 C CA . ALA B 1 60 ? -13.461 -45 -7.926 1 89.31 60 ALA B CA 1
ATOM 4957 C C . ALA B 1 60 ? -14.539 -46.062 -8.117 1 89.31 60 ALA B C 1
ATOM 4959 O O . ALA B 1 60 ? -14.594 -47.062 -7.367 1 89.31 60 ALA B O 1
ATOM 4960 N N . GLU B 1 61 ? -15.383 -46 -9.133 1 92.75 61 GLU B N 1
ATOM 4961 C CA . GLU B 1 61 ? -16.406 -47 -9.406 1 92.75 61 GLU B CA 1
ATOM 4962 C C . GLU B 1 61 ? -15.766 -48.312 -9.875 1 92.75 61 GLU B C 1
ATOM 4964 O O . GLU B 1 61 ? -16.391 -49.375 -9.812 1 92.75 61 GLU B O 1
ATOM 4969 N N . ARG B 1 62 ? -14.586 -48.188 -10.359 1 90.19 62 ARG B N 1
ATOM 4970 C CA . ARG B 1 62 ? -13.93 -49.312 -10.992 1 90.19 62 ARG B CA 1
ATOM 4971 C C . ARG B 1 62 ? -13.688 -50.438 -9.992 1 90.19 62 ARG B C 1
ATOM 4973 O O . ARG B 1 62 ? -13.836 -51.625 -10.32 1 90.19 62 ARG B O 1
ATOM 4980 N N . GLY B 1 63 ? -13.289 -50.062 -8.766 1 86.5 63 GLY B N 1
ATOM 4981 C CA . GLY B 1 63 ? -13.031 -51.062 -7.746 1 86.5 63 GLY B CA 1
ATOM 4982 C C . GLY B 1 63 ? -14.219 -51.969 -7.48 1 86.5 63 GLY B C 1
ATOM 4983 O O . GLY B 1 63 ? -14.156 -53.188 -7.754 1 86.5 63 GLY B O 1
ATOM 4984 N N . PRO B 1 64 ? -15.266 -51.406 -7.016 1 89.31 64 PRO B N 1
ATOM 4985 C CA . PRO B 1 64 ? -16.469 -52.188 -6.762 1 89.31 64 PRO B CA 1
ATOM 4986 C C . PRO B 1 64 ? -17 -52.875 -8.016 1 89.31 64 PRO B C 1
ATOM 4988 O O . PRO B 1 64 ? -17.516 -54 -7.938 1 89.31 64 PRO B O 1
ATOM 4991 N N . ALA B 1 65 ? -16.859 -52.312 -9.203 1 92.69 65 ALA B N 1
ATOM 4992 C CA . ALA B 1 65 ? -17.312 -52.906 -10.453 1 92.69 65 ALA B CA 1
ATOM 4993 C C . ALA B 1 65 ? -16.5 -54.188 -10.781 1 92.69 65 ALA B C 1
ATOM 4995 O O . ALA B 1 65 ? -17.062 -55.219 -11.133 1 92.69 65 ALA B O 1
ATOM 4996 N N . ASN B 1 66 ? -15.188 -54.062 -10.648 1 89 66 ASN B N 1
ATOM 4997 C CA . ASN B 1 66 ? -14.32 -55.219 -10.906 1 89 66 ASN B CA 1
ATOM 4998 C C . ASN B 1 66 ? -14.625 -56.375 -9.953 1 89 66 ASN B C 1
ATOM 5000 O O . ASN B 1 66 ? -14.672 -57.531 -10.375 1 89 66 ASN B O 1
ATOM 5004 N N . ASN B 1 67 ? -14.836 -56 -8.703 1 86.62 67 ASN B N 1
ATOM 5005 C CA . ASN B 1 67 ? -15.141 -57.031 -7.703 1 86.62 67 ASN B CA 1
ATOM 5006 C C . ASN B 1 67 ? -16.469 -57.719 -7.992 1 86.62 67 ASN B C 1
ATOM 5008 O O . ASN B 1 67 ? -16.594 -58.938 -7.828 1 86.62 67 ASN B O 1
ATOM 5012 N N . LEU B 1 68 ? -17.422 -56.969 -8.414 1 90.62 68 LEU B N 1
ATOM 5013 C CA . LEU B 1 68 ? -18.734 -57.531 -8.719 1 90.62 68 LEU B CA 1
ATOM 5014 C C . LEU B 1 68 ? -18.672 -58.469 -9.938 1 90.62 68 LEU B C 1
ATOM 5016 O O . LEU B 1 68 ? -19.234 -59.562 -9.922 1 90.62 68 LEU B O 1
ATOM 5020 N N . MET B 1 69 ? -17.953 -58.062 -10.969 1 91 69 MET B N 1
ATOM 5021 C CA . MET B 1 69 ? -17.828 -58.844 -12.18 1 91 69 MET B CA 1
ATOM 5022 C C . MET B 1 69 ? -17.047 -60.125 -11.922 1 91 69 MET B C 1
ATOM 5024 O O . MET B 1 69 ? -17.281 -61.156 -12.57 1 91 69 MET B O 1
ATOM 5028 N N . ALA B 1 70 ? -16.125 -60.062 -10.961 1 85.88 70 ALA B N 1
ATOM 5029 C CA . ALA B 1 70 ? -15.242 -61.188 -10.695 1 85.88 70 ALA B CA 1
ATOM 5030 C C . ALA B 1 70 ? -15.859 -62.125 -9.656 1 85.88 70 ALA B C 1
ATOM 5032 O O . ALA B 1 70 ? -15.344 -63.219 -9.414 1 85.88 70 ALA B O 1
ATOM 5033 N N . ALA B 1 71 ? -16.969 -61.75 -9.07 1 86.88 71 ALA B N 1
ATOM 5034 C CA . ALA B 1 71 ? -17.578 -62.531 -7.992 1 86.88 71 ALA B CA 1
ATOM 5035 C C . ALA B 1 71 ? -18.078 -63.875 -8.508 1 86.88 71 ALA B C 1
ATOM 5037 O O . ALA B 1 71 ? -18.688 -63.938 -9.578 1 86.88 71 ALA B O 1
ATOM 5038 N N . THR B 1 72 ? -17.75 -65 -7.809 1 82.88 72 THR B N 1
ATOM 5039 C CA . THR B 1 72 ? -18.156 -66.312 -8.188 1 82.88 72 THR B CA 1
ATOM 5040 C C . THR B 1 72 ? -19.547 -66.625 -7.645 1 82.88 72 THR B C 1
ATOM 5042 O O . THR B 1 72 ? -20.203 -67.562 -8.117 1 82.88 72 THR B O 1
ATOM 5045 N N . SER B 1 73 ? -20.016 -66 -6.586 1 81.88 73 SER B N 1
ATOM 5046 C CA . SER B 1 73 ? -21.344 -66.188 -5.996 1 81.88 73 SER B CA 1
ATOM 5047 C C . SER B 1 73 ? -22.094 -64.875 -5.879 1 81.88 73 SER B C 1
ATOM 5049 O O . SER B 1 73 ? -21.484 -63.781 -5.875 1 81.88 73 SER B O 1
ATOM 5051 N N . ALA B 1 74 ? -23.438 -65.125 -5.891 1 83.56 74 ALA B N 1
ATOM 5052 C CA . ALA B 1 74 ? -24.266 -63.906 -5.73 1 83.56 74 ALA B CA 1
ATOM 5053 C C . ALA B 1 74 ? -24.047 -63.281 -4.363 1 83.56 74 ALA B C 1
ATOM 5055 O O . ALA B 1 74 ? -24.219 -63.938 -3.332 1 83.56 74 ALA B O 1
ATOM 5056 N N . ASP B 1 75 ? -23.469 -62.094 -4.273 1 85.38 75 ASP B N 1
ATOM 5057 C CA . ASP B 1 75 ? -23.188 -61.344 -3.045 1 85.38 75 ASP B CA 1
ATOM 5058 C C . ASP B 1 75 ? -23.875 -59.969 -3.068 1 85.38 75 ASP B C 1
ATOM 5060 O O . ASP B 1 75 ? -23.438 -59.062 -3.785 1 85.38 75 ASP B O 1
ATOM 5064 N N . ALA B 1 76 ? -24.844 -59.812 -2.293 1 90.12 76 ALA B N 1
ATOM 5065 C CA . ALA B 1 76 ? -25.641 -58.594 -2.234 1 90.12 76 ALA B CA 1
ATOM 5066 C C . ALA B 1 76 ? -24.812 -57.406 -1.756 1 90.12 76 ALA B C 1
ATOM 5068 O O . ALA B 1 76 ? -25.078 -56.25 -2.125 1 90.12 76 ALA B O 1
ATOM 5069 N N . SER B 1 77 ? -23.812 -57.656 -0.993 1 91.31 77 SER B N 1
ATOM 5070 C CA . SER B 1 77 ? -22.969 -56.594 -0.468 1 91.31 77 SER B CA 1
ATOM 5071 C C . SER B 1 77 ? -22.172 -55.938 -1.581 1 91.31 77 SER B C 1
ATOM 5073 O O . SER B 1 77 ? -21.922 -54.719 -1.531 1 91.31 77 SER B O 1
ATOM 5075 N N . LEU B 1 78 ? -21.781 -56.625 -2.623 1 90.81 78 LEU B N 1
ATOM 5076 C CA . LEU B 1 78 ? -21.031 -56.062 -3.748 1 90.81 78 LEU B CA 1
ATOM 5077 C C . LEU B 1 78 ? -21.922 -55.188 -4.602 1 90.81 78 LEU B C 1
ATOM 5079 O O . LEU B 1 78 ? -21.469 -54.125 -5.082 1 90.81 78 LEU B O 1
ATOM 5083 N N . VAL B 1 79 ? -23.172 -55.594 -4.734 1 93.06 79 VAL B N 1
ATOM 5084 C CA . VAL B 1 79 ? -24.125 -54.781 -5.496 1 93.06 79 VAL B CA 1
ATOM 5085 C C . VAL B 1 79 ? -24.406 -53.469 -4.773 1 93.06 79 VAL B C 1
ATOM 5087 O O . VAL B 1 79 ? -24.453 -52.406 -5.402 1 93.06 79 VAL B O 1
ATOM 5090 N N . GLU B 1 80 ? -24.516 -53.531 -3.516 1 94.44 80 GLU B N 1
ATOM 5091 C CA . GLU B 1 80 ? -24.797 -52.344 -2.713 1 94.44 80 GLU B CA 1
ATOM 5092 C C . GLU B 1 80 ? -23.625 -51.375 -2.748 1 94.44 80 GLU B C 1
ATOM 5094 O O . GLU B 1 80 ? -23.812 -50.188 -2.846 1 94.44 80 GLU B O 1
ATOM 5099 N N . ARG B 1 81 ? -22.422 -51.844 -2.627 1 92.62 81 ARG B N 1
ATOM 5100 C CA . ARG B 1 81 ? -21.234 -51 -2.652 1 92.62 81 ARG B CA 1
ATOM 5101 C C . ARG B 1 81 ? -21.109 -50.281 -3.982 1 92.62 81 ARG B C 1
ATOM 5103 O O . ARG B 1 81 ? -20.734 -49.094 -4.016 1 92.62 81 ARG B O 1
ATOM 5110 N N . LEU B 1 82 ? -21.375 -50.938 -5.066 1 95.06 82 LEU B N 1
ATOM 5111 C CA . LEU B 1 82 ? -21.328 -50.312 -6.383 1 95.06 82 LEU B CA 1
ATOM 5112 C C . LEU B 1 82 ? -22.438 -49.281 -6.516 1 95.06 82 LEU B C 1
ATOM 5114 O O . LEU B 1 82 ? -22.219 -48.188 -7.074 1 95.06 82 LEU B O 1
ATOM 5118 N N . ALA B 1 83 ? -23.609 -49.594 -5.965 1 96.06 83 ALA B N 1
ATOM 5119 C CA . ALA B 1 83 ? -24.719 -48.656 -6.008 1 96.06 83 ALA B CA 1
ATOM 5120 C C . ALA B 1 83 ? -24.391 -47.375 -5.242 1 96.06 83 ALA B C 1
ATOM 5122 O O . ALA B 1 83 ? -24.719 -46.281 -5.688 1 96.06 83 ALA B O 1
ATOM 5123 N N . VAL B 1 84 ? -23.766 -47.531 -4.133 1 96.25 84 VAL B N 1
ATOM 5124 C CA . VAL B 1 84 ? -23.375 -46.375 -3.316 1 96.25 84 VAL B CA 1
ATOM 5125 C C . VAL B 1 84 ? -22.359 -45.531 -4.07 1 96.25 84 VAL B C 1
ATOM 5127 O O . VAL B 1 84 ? -22.438 -44.312 -4.074 1 96.25 84 VAL B O 1
ATOM 5130 N N . ALA B 1 85 ? -21.375 -46.156 -4.699 1 95.75 85 ALA B N 1
ATOM 5131 C CA . ALA B 1 85 ? -20.359 -45.438 -5.477 1 95.75 85 ALA B CA 1
ATOM 5132 C C . ALA B 1 85 ? -20.984 -44.688 -6.645 1 95.75 85 ALA B C 1
ATOM 5134 O O . ALA B 1 85 ? -20.625 -43.562 -6.918 1 95.75 85 ALA B O 1
ATOM 5135 N N . ARG B 1 86 ? -21.922 -45.344 -7.348 1 97.56 86 ARG B N 1
ATOM 5136 C CA . ARG B 1 86 ? -22.594 -44.719 -8.492 1 97.56 86 ARG B CA 1
ATOM 5137 C C . ARG B 1 86 ? -23.422 -43.531 -8.055 1 97.56 86 ARG B C 1
ATOM 5139 O O . ARG B 1 86 ? -23.453 -42.5 -8.742 1 97.56 86 ARG B O 1
ATOM 5146 N N . LYS B 1 87 ? -24.062 -43.656 -6.934 1 97.19 87 LYS B N 1
ATOM 5147 C CA . LYS B 1 87 ? -24.859 -42.531 -6.414 1 97.19 87 LYS B CA 1
ATOM 5148 C C . LYS B 1 87 ? -23.969 -41.344 -6.07 1 97.19 87 LYS B C 1
ATOM 5150 O O . LYS B 1 87 ? -24.312 -40.219 -6.371 1 97.19 87 LYS B O 1
ATOM 5155 N N . ALA B 1 88 ? -22.891 -41.594 -5.391 1 96.75 88 ALA B N 1
ATOM 5156 C CA . ALA B 1 88 ? -21.953 -40.531 -5.051 1 96.75 88 ALA B CA 1
ATOM 5157 C C . ALA B 1 88 ? -21.453 -39.812 -6.305 1 96.75 88 ALA B C 1
ATOM 5159 O O . ALA B 1 88 ? -21.312 -38.594 -6.305 1 96.75 88 ALA B O 1
ATOM 5160 N N . THR B 1 89 ? -21.141 -40.562 -7.363 1 97.19 89 THR B N 1
ATOM 5161 C CA . THR B 1 89 ? -20.688 -40 -8.641 1 97.19 89 THR B CA 1
ATOM 5162 C C . THR B 1 89 ? -21.781 -39.125 -9.25 1 97.19 89 THR B C 1
ATOM 5164 O O . THR B 1 89 ? -21.5 -38 -9.672 1 97.19 89 THR B O 1
ATOM 5167 N N . ASP B 1 90 ? -23 -39.656 -9.227 1 97.31 90 ASP B N 1
ATOM 5168 C CA . ASP B 1 90 ? -24.109 -38.906 -9.805 1 97.31 90 ASP B CA 1
ATOM 5169 C C . ASP B 1 90 ? -24.359 -37.594 -9.039 1 97.31 90 ASP B C 1
ATOM 5171 O O . ASP B 1 90 ? -24.594 -36.531 -9.648 1 97.31 90 ASP B O 1
ATOM 5175 N N . ASP B 1 91 ? -24.312 -37.656 -7.766 1 97 91 ASP B N 1
ATOM 5176 C CA . ASP B 1 91 ? -24.5 -36.469 -6.934 1 97 91 ASP B CA 1
ATOM 5177 C C . ASP B 1 91 ? -23.422 -35.438 -7.219 1 97 91 ASP B C 1
ATOM 5179 O O . ASP B 1 91 ? -23.719 -34.25 -7.328 1 97 91 ASP B O 1
ATOM 5183 N N . LYS B 1 92 ? -22.234 -35.844 -7.297 1 96.38 92 LYS B N 1
ATOM 5184 C CA . LYS B 1 92 ? -21.141 -34.906 -7.496 1 96.38 92 LYS B CA 1
ATOM 5185 C C . LYS B 1 92 ? -21.172 -34.312 -8.898 1 96.38 92 LYS B C 1
ATOM 5187 O O . LYS B 1 92 ? -20.844 -33.125 -9.078 1 96.38 92 LYS B O 1
ATOM 5192 N N . LEU B 1 93 ? -21.5 -35.094 -9.922 1 96.62 93 LEU B N 1
ATOM 5193 C CA . LEU B 1 93 ? -21.641 -34.594 -11.273 1 96.62 93 LEU B CA 1
ATOM 5194 C C . LEU B 1 93 ? -22.734 -33.531 -11.344 1 96.62 93 LEU B C 1
ATOM 5196 O O . LEU B 1 93 ? -22.609 -32.531 -12.062 1 96.62 93 LEU B O 1
ATOM 5200 N N . SER B 1 94 ? -23.812 -33.75 -10.555 1 96.31 94 SER B N 1
ATOM 5201 C CA . SER B 1 94 ? -24.875 -32.75 -10.469 1 96.31 94 SER B CA 1
ATOM 5202 C 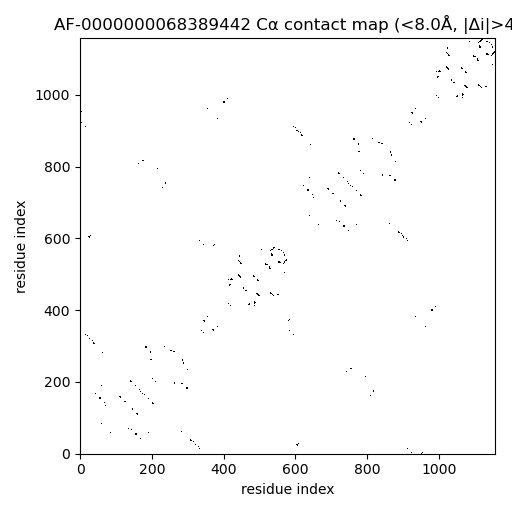C . SER B 1 94 ? -24.359 -31.469 -9.82 1 96.31 94 SER B C 1
ATOM 5204 O O . SER B 1 94 ? -24.75 -30.375 -10.211 1 96.31 94 SER B O 1
ATOM 5206 N N . GLN B 1 95 ? -23.594 -31.656 -8.844 1 96.38 95 GLN B N 1
ATOM 5207 C CA . GLN B 1 95 ? -23 -30.484 -8.195 1 96.38 95 GLN B CA 1
ATOM 5208 C C . GLN B 1 95 ? -22.109 -29.719 -9.164 1 96.38 95 GLN B C 1
ATOM 5210 O O . GLN B 1 95 ? -22.047 -28.484 -9.094 1 96.38 95 GLN B O 1
ATOM 5215 N N . VAL B 1 96 ? -21.328 -30.422 -9.992 1 96.44 96 VAL B N 1
ATOM 5216 C CA . VAL B 1 96 ? -20.5 -29.766 -11.008 1 96.44 96 VAL B CA 1
ATOM 5217 C C . VAL B 1 96 ? -21.391 -28.953 -11.945 1 96.44 96 VAL B C 1
ATOM 5219 O O . VAL B 1 96 ? -21.062 -27.812 -12.281 1 96.44 96 VAL B O 1
ATOM 5222 N N . GLU B 1 97 ? -22.5 -29.531 -12.328 1 96 97 GLU B N 1
ATOM 5223 C CA . GLU B 1 97 ? -23.422 -28.844 -13.227 1 96 97 GLU B CA 1
ATOM 5224 C C . GLU B 1 97 ? -23.953 -27.562 -12.586 1 96 97 GLU B C 1
ATOM 5226 O O . GLU B 1 97 ? -24.062 -26.531 -13.258 1 96 97 GLU B O 1
ATOM 5231 N N . THR B 1 98 ? -24.234 -27.562 -11.289 1 95.56 98 THR B N 1
ATOM 5232 C CA . THR B 1 98 ? -24.734 -26.406 -10.578 1 95.56 98 THR B CA 1
ATOM 5233 C C . THR B 1 98 ? -23.625 -25.375 -10.367 1 95.56 98 THR B C 1
ATOM 5235 O O . THR B 1 98 ? -23.859 -24.172 -10.516 1 95.56 98 THR B O 1
ATOM 5238 N N . SER B 1 99 ? -22.484 -25.844 -10.062 1 95.25 99 SER B N 1
ATOM 5239 C CA . SER B 1 99 ? -21.359 -24.953 -9.758 1 95.25 99 SER B CA 1
ATOM 5240 C C . SER B 1 99 ? -20.875 -24.234 -11.008 1 95.25 99 SER B C 1
ATOM 5242 O O . SER B 1 99 ? -20.297 -23.141 -10.914 1 95.25 99 SER B O 1
ATOM 5244 N N . PHE B 1 100 ? -21 -24.844 -12.164 1 95.94 100 PHE B N 1
ATOM 5245 C CA . PHE B 1 100 ? -20.531 -24.25 -13.406 1 95.94 100 PHE B CA 1
ATOM 5246 C C . PHE B 1 100 ? -21.703 -23.906 -14.328 1 95.94 100 PHE B C 1
ATOM 5248 O O . PHE B 1 100 ? -21.578 -23.969 -15.547 1 95.94 100 PHE B O 1
ATOM 5255 N N . ALA B 1 101 ? -22.844 -23.594 -13.773 1 94.5 101 ALA B N 1
ATOM 5256 C CA . ALA B 1 101 ? -24.062 -23.359 -14.531 1 94.5 101 ALA B CA 1
ATOM 5257 C C . ALA B 1 101 ? -23.891 -22.219 -15.531 1 94.5 101 ALA B C 1
ATOM 5259 O O . ALA B 1 101 ? -24.312 -22.328 -16.688 1 94.5 101 ALA B O 1
ATOM 5260 N N . GLU B 1 102 ? -23.297 -21.125 -15.164 1 92.69 102 GLU B N 1
ATOM 5261 C CA . GLU B 1 102 ? -23.109 -19.969 -16.016 1 92.69 102 GLU B CA 1
ATOM 5262 C C . GLU B 1 102 ? -22.172 -20.281 -17.188 1 92.69 102 GLU B C 1
ATOM 5264 O O . GLU B 1 102 ? -22.422 -19.891 -18.328 1 92.69 102 GLU B O 1
ATOM 5269 N N . GLU B 1 103 ? -21.109 -21.016 -16.875 1 92.75 103 GLU B N 1
ATOM 5270 C CA . GLU B 1 103 ? -20.125 -21.375 -17.906 1 92.75 103 GLU B CA 1
ATOM 5271 C C . GLU B 1 103 ? -20.703 -22.391 -18.875 1 92.75 103 GLU B C 1
ATOM 5273 O O . GLU B 1 103 ? -20.406 -22.359 -20.078 1 92.75 103 GLU B O 1
ATOM 5278 N N . ILE B 1 104 ? -21.469 -23.281 -18.359 1 93.06 104 ILE B N 1
ATOM 5279 C CA . ILE B 1 104 ? -22.094 -24.312 -19.188 1 93.06 104 ILE B CA 1
ATOM 5280 C C . ILE B 1 104 ? -23.078 -23.672 -20.156 1 93.06 104 ILE B C 1
ATOM 5282 O O . ILE B 1 104 ? -23.172 -24.094 -21.312 1 93.06 104 ILE B O 1
ATOM 5286 N N . LYS B 1 105 ? -23.766 -22.625 -19.734 1 91.56 105 LYS B N 1
ATOM 5287 C CA . LYS B 1 105 ? -24.672 -21.891 -20.609 1 91.56 105 LYS B CA 1
ATOM 5288 C C . LYS B 1 105 ? -23.906 -21.078 -21.656 1 91.56 105 LYS B C 1
ATOM 5290 O O . LYS B 1 105 ? -24.328 -20.984 -22.812 1 91.56 105 LYS B O 1
ATOM 5295 N N . ALA B 1 106 ? -22.766 -20.547 -21.281 1 91.38 106 ALA B N 1
ATOM 5296 C CA . ALA B 1 106 ? -22.031 -19.609 -22.109 1 91.38 106 ALA B CA 1
ATOM 5297 C C . ALA B 1 106 ? -21.078 -20.344 -23.062 1 91.38 106 ALA B C 1
ATOM 5299 O O . ALA B 1 106 ? -20.719 -19.828 -24.109 1 91.38 106 ALA B O 1
ATOM 5300 N N . GLN B 1 107 ? -20.594 -21.516 -22.641 1 90.25 107 GLN B N 1
ATOM 5301 C CA . GLN B 1 107 ? -19.578 -22.25 -23.406 1 90.25 107 GLN B CA 1
ATOM 5302 C C . GLN B 1 107 ? -20.125 -23.594 -23.859 1 90.25 107 GLN B C 1
ATOM 5304 O O . GLN B 1 107 ? -20.031 -24.578 -23.141 1 90.25 107 GLN B O 1
ATOM 5309 N N . PRO B 1 108 ? -20.375 -23.703 -25.062 1 89.06 108 PRO B N 1
ATOM 5310 C CA . PRO B 1 108 ? -20.953 -24.953 -25.578 1 89.06 108 PRO B CA 1
ATOM 5311 C C . PRO B 1 108 ? -20.016 -26.141 -25.422 1 89.06 108 PRO B C 1
ATOM 5313 O O . PRO B 1 108 ? -20.469 -27.281 -25.266 1 89.06 108 PRO B O 1
ATOM 5316 N N . ARG B 1 109 ? -18.797 -25.922 -25.344 1 89.25 109 ARG B N 1
ATOM 5317 C CA . ARG B 1 109 ? -17.828 -27.016 -25.219 1 89.25 109 ARG B CA 1
ATOM 5318 C C . ARG B 1 109 ? -17.922 -27.672 -23.844 1 89.25 109 ARG B C 1
ATOM 5320 O O . ARG B 1 109 ? -17.766 -28.891 -23.734 1 89.25 109 ARG B O 1
ATOM 5327 N N . LEU B 1 110 ? -18.172 -26.891 -22.875 1 91.19 110 LEU B N 1
ATOM 5328 C CA . LEU B 1 110 ? -18.297 -27.422 -21.516 1 91.19 110 LEU B CA 1
ATOM 5329 C C . LEU B 1 110 ? -19.594 -28.219 -21.359 1 91.19 110 LEU B C 1
ATOM 5331 O O . LEU B 1 110 ? -19.609 -29.281 -20.75 1 91.19 110 LEU B O 1
ATOM 5335 N N . ALA B 1 111 ? -20.609 -27.734 -21.953 1 93.31 111 ALA B N 1
ATOM 5336 C CA . ALA B 1 111 ? -21.891 -28.422 -21.938 1 93.31 111 ALA B CA 1
ATOM 5337 C C . ALA B 1 111 ? -21.797 -29.781 -22.641 1 93.31 111 ALA B C 1
ATOM 5339 O O . ALA B 1 111 ? -22.312 -30.781 -22.141 1 93.31 111 ALA B O 1
ATOM 5340 N N . LYS B 1 112 ? -21.141 -29.781 -23.734 1 94.88 112 LYS B N 1
ATOM 5341 C CA . LYS B 1 112 ? -20.953 -31 -24.5 1 94.88 112 LYS B CA 1
ATOM 5342 C C . LYS B 1 112 ? -20.125 -32.031 -23.734 1 94.88 112 LYS B C 1
ATOM 5344 O O . LYS B 1 112 ? -20.422 -33.219 -23.75 1 94.88 112 LYS B O 1
ATOM 5349 N N . SER B 1 113 ? -19.094 -31.531 -23.094 1 95 113 SER B N 1
ATOM 5350 C CA . SER B 1 113 ? -18.219 -32.438 -22.344 1 95 113 SER B CA 1
ATOM 5351 C C . SER B 1 113 ? -18.969 -33.062 -21.188 1 95 113 SER B C 1
ATOM 5353 O O . SER B 1 113 ? -18.75 -34.25 -20.875 1 95 113 SER B O 1
ATOM 5355 N N . LEU B 1 114 ? -19.812 -32.344 -20.516 1 95.56 114 LEU B N 1
ATOM 5356 C CA . LEU B 1 114 ? -20.625 -32.875 -19.422 1 95.56 114 LEU B CA 1
ATOM 5357 C C . LEU B 1 114 ? -21.594 -33.938 -19.938 1 95.56 114 LEU B C 1
ATOM 5359 O O . LEU B 1 114 ? -21.719 -35 -19.328 1 95.56 114 LEU B O 1
ATOM 5363 N N . ALA B 1 115 ? -22.203 -33.656 -21.062 1 95.94 115 ALA B N 1
ATOM 5364 C CA . ALA B 1 115 ? -23.125 -34.594 -21.672 1 95.94 115 ALA B CA 1
ATOM 5365 C C . ALA B 1 115 ? -22.406 -35.875 -22.094 1 95.94 115 ALA B C 1
ATOM 5367 O O . ALA B 1 115 ? -22.922 -36.969 -21.906 1 95.94 115 ALA B O 1
ATOM 5368 N N . GLU B 1 116 ? -21.266 -35.688 -22.656 1 96.62 116 GLU B N 1
ATOM 5369 C CA . GLU B 1 116 ? -20.469 -36.844 -23.078 1 96.62 116 GLU B CA 1
ATOM 5370 C C . GLU B 1 116 ? -20.047 -37.688 -21.891 1 96.62 116 GLU B C 1
ATOM 5372 O O . GLU B 1 116 ? -20.016 -38.938 -21.984 1 96.62 116 GLU B O 1
ATOM 5377 N N . THR B 1 117 ? -19.672 -37.062 -20.828 1 96.81 117 THR B N 1
ATOM 5378 C CA . THR B 1 117 ? -19.281 -37.781 -19.625 1 96.81 117 THR B CA 1
ATOM 5379 C C . THR B 1 117 ? -20.438 -38.625 -19.094 1 96.81 117 THR B C 1
ATOM 5381 O O . THR B 1 117 ? -20.266 -39.781 -18.75 1 96.81 117 THR B O 1
ATOM 5384 N N . ARG B 1 118 ? -21.578 -38.062 -19.094 1 96.88 118 ARG B N 1
ATOM 5385 C CA . ARG B 1 118 ? -22.766 -38.812 -18.641 1 96.88 118 ARG B CA 1
ATOM 5386 C C . ARG B 1 118 ? -23.078 -39.969 -19.562 1 96.88 118 ARG B C 1
ATOM 5388 O O . ARG B 1 118 ? -23.438 -41.062 -19.094 1 96.88 118 ARG B O 1
ATOM 5395 N N . GLN B 1 119 ? -22.891 -39.719 -20.812 1 97.38 119 GLN B N 1
ATOM 5396 C CA . GLN B 1 119 ? -23.141 -40.75 -21.797 1 97.38 119 GLN B CA 1
ATOM 5397 C C . GLN B 1 119 ? -22.156 -41.906 -21.656 1 97.38 119 GLN B C 1
ATOM 5399 O O . GLN B 1 119 ? -22.547 -43.094 -21.625 1 97.38 119 GLN B O 1
ATOM 5404 N N . LYS B 1 120 ? -20.891 -41.562 -21.594 1 97.44 120 LYS B N 1
ATOM 5405 C CA . LYS B 1 120 ? -19.859 -42.562 -21.469 1 97.44 120 LYS B CA 1
ATOM 5406 C C . LYS B 1 120 ? -19.984 -43.312 -20.141 1 97.44 120 LYS B C 1
ATOM 5408 O O . LYS B 1 120 ? -19.719 -44.531 -20.078 1 97.44 120 LYS B O 1
ATOM 5413 N N . LEU B 1 121 ? -20.328 -42.594 -19.125 1 97.38 121 LEU B N 1
ATOM 5414 C CA . LEU B 1 121 ? -20.562 -43.219 -17.828 1 97.38 121 LEU B CA 1
ATOM 5415 C C . LEU B 1 121 ? -21.719 -44.219 -17.891 1 97.38 121 LEU B C 1
ATOM 5417 O O . LEU B 1 121 ? -21.609 -45.344 -17.375 1 97.38 121 LEU B O 1
ATOM 5421 N N . ALA B 1 122 ? -22.812 -43.906 -18.562 1 97.31 122 ALA B N 1
ATOM 5422 C CA . ALA B 1 122 ? -23.953 -44.781 -18.719 1 97.31 122 ALA B CA 1
ATOM 5423 C C . ALA B 1 122 ? -23.578 -46.031 -19.516 1 97.31 122 ALA B C 1
ATOM 5425 O O . ALA B 1 122 ? -23.984 -47.125 -19.172 1 97.31 122 ALA B O 1
ATOM 5426 N N . GLN B 1 123 ? -22.844 -45.812 -20.531 1 97.38 123 GLN B N 1
ATOM 5427 C CA . GLN B 1 123 ? -22.406 -46.906 -21.375 1 97.38 123 GLN B CA 1
ATOM 5428 C C . GLN B 1 123 ? -21.531 -47.875 -20.578 1 97.38 123 GLN B C 1
ATOM 5430 O O . GLN B 1 123 ? -21.672 -49.094 -20.703 1 97.38 123 GLN B O 1
ATOM 5435 N N . SER B 1 124 ? -20.641 -47.312 -19.828 1 97.31 124 SER B N 1
ATOM 5436 C CA . SER B 1 124 ? -19.75 -48.125 -19.016 1 97.31 124 SER B CA 1
ATOM 5437 C C . SER B 1 124 ? -20.531 -48.938 -17.984 1 97.31 124 SER B C 1
ATOM 5439 O O . SER B 1 124 ? -20.266 -50.094 -17.734 1 97.31 124 SER B O 1
ATOM 5441 N N . ARG B 1 125 ? -21.453 -48.344 -17.344 1 97.62 125 ARG B N 1
ATOM 5442 C CA . ARG B 1 125 ? -22.281 -49 -16.328 1 97.62 125 ARG B CA 1
ATOM 5443 C C . ARG B 1 125 ? -23.125 -50.125 -16.938 1 97.62 125 ARG B C 1
ATOM 5445 O O . ARG B 1 125 ? -23.297 -51.188 -16.328 1 97.62 125 ARG B O 1
ATOM 5452 N N . GLU B 1 126 ? -23.594 -49.906 -18.156 1 97.12 126 GLU B N 1
ATOM 5453 C CA . GLU B 1 126 ? -24.344 -50.938 -18.875 1 97.12 126 GLU B CA 1
ATOM 5454 C C . GLU B 1 126 ? -23.469 -52.156 -19.172 1 97.12 126 GLU B C 1
ATOM 5456 O O . GLU B 1 126 ? -23.906 -53.281 -19.047 1 97.12 126 GLU B O 1
ATOM 5461 N N . ALA B 1 127 ? -22.281 -51.844 -19.562 1 96.81 127 ALA B N 1
ATOM 5462 C CA . ALA B 1 127 ? -21.344 -52.938 -19.859 1 96.81 127 ALA B CA 1
ATOM 5463 C C . ALA B 1 127 ? -21.031 -53.75 -18.609 1 96.81 127 ALA B C 1
ATOM 5465 O O . ALA B 1 127 ? -20.969 -54.969 -18.656 1 96.81 127 ALA B O 1
ATOM 5466 N N . VAL B 1 128 ? -20.844 -53.094 -17.5 1 96.12 128 VAL B N 1
ATOM 5467 C CA . VAL B 1 128 ? -20.547 -53.75 -16.234 1 96.12 128 VAL B CA 1
ATOM 5468 C C . VAL B 1 128 ? -21.75 -54.594 -15.797 1 96.12 128 VAL B C 1
ATOM 5470 O O . VAL B 1 128 ? -21.594 -55.75 -15.406 1 96.12 128 VAL B O 1
ATOM 5473 N N . ASP B 1 129 ? -22.938 -54.031 -15.93 1 95.75 129 ASP B N 1
ATOM 5474 C CA . ASP B 1 129 ? -24.156 -54.719 -15.516 1 95.75 129 ASP B CA 1
ATOM 5475 C C . ASP B 1 129 ? -24.422 -55.938 -16.391 1 95.75 129 ASP B C 1
ATOM 5477 O O . ASP B 1 129 ? -24.922 -56.969 -15.898 1 95.75 129 ASP B O 1
ATOM 5481 N N . ALA B 1 130 ? -24.078 -55.844 -17.609 1 95.5 130 ALA B N 1
ATOM 5482 C CA . ALA B 1 130 ? -24.25 -56.969 -18.531 1 95.5 130 ALA B CA 1
ATOM 5483 C C . ALA B 1 130 ? -23.375 -58.156 -18.125 1 95.5 130 ALA B C 1
ATOM 5485 O O . ALA B 1 130 ? -23.828 -59.312 -18.172 1 95.5 130 ALA B O 1
ATOM 5486 N N . VAL B 1 131 ? -22.188 -57.844 -17.75 1 94.69 131 VAL B N 1
ATOM 5487 C CA . VAL B 1 131 ? -21.281 -58.906 -17.328 1 94.69 131 VAL B CA 1
ATOM 5488 C C . VAL B 1 131 ? -21.703 -59.469 -15.977 1 94.69 131 VAL B C 1
ATOM 5490 O O . VAL B 1 131 ? -21.703 -60.688 -15.766 1 94.69 131 VAL B O 1
ATOM 5493 N N . ALA B 1 132 ? -22.094 -58.625 -15.055 1 92.44 132 ALA B N 1
ATOM 5494 C CA . ALA B 1 132 ? -22.453 -59 -13.695 1 92.44 132 ALA B CA 1
ATOM 5495 C C . ALA B 1 132 ? -23.734 -59.844 -13.688 1 92.44 132 ALA B C 1
ATOM 5497 O O . ALA B 1 132 ? -23.969 -60.625 -12.773 1 92.44 132 ALA B O 1
ATOM 5498 N N . ALA B 1 133 ? -24.609 -59.688 -14.727 1 91.12 133 ALA B N 1
ATOM 5499 C CA . ALA B 1 133 ? -25.891 -60.406 -14.805 1 91.12 133 ALA B CA 1
ATOM 5500 C C . ALA B 1 133 ? -25.703 -61.844 -15.25 1 91.12 133 ALA B C 1
ATOM 5502 O O . ALA B 1 133 ? -26.562 -62.688 -15.016 1 91.12 133 ALA B O 1
ATOM 5503 N N . LEU B 1 134 ? -24.531 -62.125 -15.836 1 91.12 134 LEU B N 1
ATOM 5504 C CA . LEU B 1 134 ? -24.25 -63.5 -16.312 1 91.12 134 LEU B CA 1
ATOM 5505 C C . LEU B 1 134 ? -23.797 -64.375 -15.172 1 91.12 134 LEU B C 1
ATOM 5507 O O . LEU B 1 134 ? -23.156 -63.906 -14.227 1 91.12 134 LEU B O 1
ATOM 5511 N N . PRO B 1 135 ? -24.156 -65.75 -15.32 1 87.69 135 PRO B N 1
ATOM 5512 C CA . PRO B 1 135 ? -23.578 -66.688 -14.344 1 87.69 135 PRO B CA 1
ATOM 5513 C C . PRO B 1 135 ? -22.062 -66.75 -14.43 1 87.69 135 PRO B C 1
ATOM 5515 O O . PRO B 1 135 ? -21.484 -66.5 -15.508 1 87.69 135 PRO B O 1
ATOM 5518 N N . ALA B 1 136 ? -21.359 -66.938 -13.289 1 84.19 136 ALA B N 1
ATOM 5519 C CA . ALA B 1 136 ? -19.906 -66.938 -13.164 1 84.19 136 ALA B CA 1
ATOM 5520 C C . ALA B 1 136 ? -19.25 -67.75 -14.273 1 84.19 136 ALA B C 1
ATOM 5522 O O . ALA B 1 136 ? -18.203 -67.312 -14.812 1 84.19 136 ALA B O 1
ATOM 5523 N N . GLU B 1 137 ? -19.875 -68.875 -14.641 1 82.12 137 GLU B N 1
ATOM 5524 C CA . GLU B 1 137 ? -19.281 -69.812 -15.625 1 82.12 137 GLU B CA 1
ATOM 5525 C C . GLU B 1 137 ? -19.406 -69.25 -17.047 1 82.12 137 GLU B C 1
ATOM 5527 O O . GLU B 1 137 ? -18.609 -69.562 -17.922 1 82.12 137 GLU B O 1
ATOM 5532 N N . ALA B 1 138 ? -20.375 -68.312 -17.188 1 86.12 138 ALA B N 1
ATOM 5533 C CA . ALA B 1 138 ? -20.672 -67.812 -18.516 1 86.12 138 ALA B CA 1
ATOM 5534 C C . ALA B 1 138 ? -19.938 -66.5 -18.766 1 86.12 138 ALA B C 1
ATOM 5536 O O . ALA B 1 138 ? -19.969 -65.938 -19.875 1 86.12 138 ALA B O 1
ATOM 5537 N N . ARG B 1 139 ? -19.281 -66.062 -17.734 1 87.69 139 ARG B N 1
ATOM 5538 C CA . ARG B 1 139 ? -18.578 -64.75 -17.875 1 87.69 139 ARG B CA 1
ATOM 5539 C C . ARG B 1 139 ? -17.266 -64.938 -18.625 1 87.69 139 ARG B C 1
ATOM 5541 O O . ARG B 1 139 ? -16.391 -65.688 -18.188 1 87.69 139 ARG B O 1
ATOM 5548 N N . SER B 1 140 ? -17.234 -64.375 -19.828 1 87.12 140 SER B N 1
ATOM 5549 C CA . SER B 1 140 ? -16 -64.438 -20.609 1 87.12 140 SER B CA 1
ATOM 5550 C C . SER B 1 140 ? -15.008 -63.344 -20.188 1 87.12 140 SER B C 1
ATOM 5552 O O . SER B 1 140 ? -15.414 -62.25 -19.766 1 87.12 140 SER B O 1
ATOM 5554 N N . TYR B 1 141 ? -13.758 -63.688 -20.234 1 87.5 141 TYR B N 1
ATOM 5555 C CA . TYR B 1 141 ? -12.703 -62.719 -19.906 1 87.5 141 TYR B CA 1
ATOM 5556 C C . TYR B 1 141 ? -12.727 -61.531 -20.844 1 87.5 141 TYR B C 1
ATOM 5558 O O . TYR B 1 141 ? -12.422 -60.406 -20.453 1 87.5 141 TYR B O 1
ATOM 5566 N N . SER B 1 142 ? -13.18 -61.75 -22.062 1 89.94 142 SER B N 1
ATOM 5567 C CA . SER B 1 142 ? -13.25 -60.688 -23.047 1 89.94 142 SER B CA 1
ATOM 5568 C C . SER B 1 142 ? -14.352 -59.688 -22.688 1 89.94 142 SER B C 1
ATOM 5570 O O . SER B 1 142 ? -14.18 -58.469 -22.875 1 89.94 142 SER B O 1
ATOM 5572 N N . ALA B 1 143 ? -15.438 -60.219 -22.203 1 91.69 143 ALA B N 1
ATOM 5573 C CA . ALA B 1 143 ? -16.547 -59.344 -21.797 1 91.69 143 ALA B CA 1
ATOM 5574 C C . ALA B 1 143 ? -16.141 -58.469 -20.609 1 91.69 143 ALA B C 1
ATOM 5576 O O . ALA B 1 143 ? -16.469 -57.281 -20.578 1 91.69 143 ALA B O 1
ATOM 5577 N N . MET B 1 144 ? -15.469 -59.031 -19.672 1 92.5 144 MET B N 1
ATOM 5578 C CA . MET B 1 144 ? -15 -58.281 -18.516 1 92.5 144 MET B CA 1
ATOM 5579 C C . MET B 1 144 ? -13.984 -57.219 -18.906 1 92.5 144 MET B C 1
ATOM 5581 O O . MET B 1 144 ? -14.039 -56.094 -18.438 1 92.5 144 MET B O 1
ATOM 5585 N N . ALA B 1 145 ? -13.055 -57.562 -19.766 1 92.62 145 ALA B N 1
ATOM 5586 C CA . ALA B 1 145 ? -12.047 -56.625 -20.25 1 92.62 145 ALA B CA 1
ATOM 5587 C C . ALA B 1 145 ? -12.688 -55.469 -20.984 1 92.62 145 ALA B C 1
ATOM 5589 O O . ALA B 1 145 ? -12.258 -54.312 -20.828 1 92.62 145 ALA B O 1
ATOM 5590 N N . ASN B 1 146 ? -13.695 -55.781 -21.734 1 92.88 146 ASN B N 1
ATOM 5591 C CA . ASN B 1 146 ? -14.414 -54.719 -22.453 1 92.88 146 ASN B CA 1
ATOM 5592 C C . ASN B 1 146 ? -15.133 -53.781 -21.484 1 92.88 146 ASN B C 1
ATOM 5594 O O . ASN B 1 146 ? -15.18 -52.562 -21.719 1 92.88 146 ASN B O 1
ATOM 5598 N N . ALA B 1 147 ? -15.711 -54.312 -20.469 1 95.62 147 ALA B N 1
ATOM 5599 C CA . ALA B 1 147 ? -16.359 -53.5 -19.453 1 95.62 147 ALA B CA 1
ATOM 5600 C C . ALA B 1 147 ? -15.359 -52.594 -18.75 1 95.62 147 ALA B C 1
ATOM 5602 O O . ALA B 1 147 ? -15.625 -51.406 -18.547 1 95.62 147 ALA B O 1
ATOM 5603 N N . ILE B 1 148 ? -14.211 -53.094 -18.406 1 94.56 148 ILE B N 1
ATOM 5604 C CA . ILE B 1 148 ? -13.164 -52.312 -17.766 1 94.56 148 ILE B CA 1
ATOM 5605 C C . ILE B 1 148 ? -12.688 -51.219 -18.703 1 94.56 148 ILE B C 1
ATOM 5607 O O . ILE B 1 148 ? -12.5 -50.062 -18.281 1 94.56 148 ILE B O 1
ATOM 5611 N N . GLN B 1 149 ? -12.547 -51.531 -19.969 1 92.44 149 GLN B N 1
ATOM 5612 C CA . GLN B 1 149 ? -12.133 -50.531 -20.953 1 92.44 149 GLN B CA 1
ATOM 5613 C C . GLN B 1 149 ? -13.164 -49.406 -21.062 1 92.44 149 GLN B C 1
ATOM 5615 O O . GLN B 1 149 ? -12.797 -48.25 -21.234 1 92.44 149 GLN B O 1
ATOM 5620 N N . SER B 1 150 ? -14.383 -49.812 -21.016 1 95 150 SER B N 1
ATOM 5621 C CA . SER B 1 150 ? -15.43 -48.781 -21.047 1 95 150 SER B CA 1
ATOM 5622 C C . SER B 1 150 ? -15.352 -47.875 -19.828 1 95 150 SER B C 1
ATOM 5624 O O . SER B 1 150 ? -15.648 -46.688 -19.922 1 95 150 SER B O 1
ATOM 5626 N N . MET B 1 151 ? -14.969 -48.375 -18.688 1 95.56 151 MET B N 1
ATOM 5627 C CA . MET B 1 151 ? -14.789 -47.562 -17.484 1 95.56 151 MET B CA 1
ATOM 5628 C C . MET B 1 151 ? -13.617 -46.594 -17.656 1 95.56 151 MET B C 1
ATOM 5630 O O . MET B 1 151 ? -13.664 -45.469 -17.172 1 95.56 151 MET B O 1
ATOM 5634 N N . PHE B 1 152 ? -12.547 -47 -18.359 1 93.88 152 PHE B N 1
ATOM 5635 C CA . PHE B 1 152 ? -11.438 -46.125 -18.688 1 93.88 152 PHE B CA 1
ATOM 5636 C C . PHE B 1 152 ? -11.914 -44.938 -19.547 1 93.88 152 PHE B C 1
ATOM 5638 O O . PHE B 1 152 ? -11.531 -43.812 -19.297 1 93.88 152 PHE B O 1
ATOM 5645 N N . THR B 1 153 ? -12.734 -45.312 -20.453 1 93.06 153 THR B N 1
ATOM 5646 C CA . THR B 1 153 ? -13.25 -44.281 -21.344 1 93.06 153 THR B CA 1
ATOM 5647 C C . THR B 1 153 ? -14.094 -43.281 -20.594 1 93.06 153 THR B C 1
ATOM 5649 O O . THR B 1 153 ? -14.031 -42.062 -20.875 1 93.06 153 THR B O 1
ATOM 5652 N N . ALA B 1 154 ? -14.883 -43.75 -19.688 1 95.38 154 ALA B N 1
ATOM 5653 C CA . ALA B 1 154 ? -15.672 -42.844 -18.844 1 95.38 154 ALA B CA 1
ATOM 5654 C C . ALA B 1 154 ? -14.766 -41.969 -18 1 95.38 154 ALA B C 1
ATOM 5656 O O . ALA B 1 154 ? -15.016 -40.75 -17.859 1 95.38 154 ALA B O 1
ATOM 5657 N N . ALA B 1 155 ? -13.742 -42.5 -17.422 1 94.31 155 ALA B N 1
ATOM 5658 C CA . ALA B 1 155 ? -12.781 -41.781 -16.625 1 94.31 155 ALA B CA 1
ATOM 5659 C C . ALA B 1 155 ? -12.07 -40.719 -17.453 1 94.31 155 ALA B C 1
ATOM 5661 O O . ALA B 1 155 ? -11.828 -39.594 -16.984 1 94.31 155 ALA B O 1
ATOM 5662 N N . ASP B 1 156 ? -11.719 -41.062 -18.672 1 91.44 156 ASP B N 1
ATOM 5663 C CA . ASP B 1 156 ? -11.086 -40.125 -19.562 1 91.44 156 ASP B CA 1
ATOM 5664 C C . ASP B 1 156 ? -12.016 -38.938 -19.875 1 91.44 156 ASP B C 1
ATOM 5666 O O . ASP B 1 156 ? -11.586 -37.812 -19.938 1 91.44 156 ASP B O 1
ATOM 5670 N N . SER B 1 157 ? -13.227 -39.312 -20.047 1 93.69 157 SER B N 1
ATOM 5671 C CA . SER B 1 157 ? -14.203 -38.281 -20.375 1 93.69 157 SER B CA 1
ATOM 5672 C C . SER B 1 157 ? -14.375 -37.281 -19.219 1 93.69 157 SER B C 1
ATOM 5674 O O . SER B 1 157 ? -14.438 -36.062 -19.438 1 93.69 157 SER B O 1
ATOM 5676 N N . VAL B 1 158 ? -14.477 -37.719 -18.016 1 94.56 158 VAL B N 1
ATOM 5677 C CA . VAL B 1 158 ? -14.656 -36.812 -16.875 1 94.56 158 VAL B CA 1
ATOM 5678 C C . VAL B 1 158 ? -13.383 -36.031 -16.641 1 94.56 158 VAL B C 1
ATOM 5680 O O . VAL B 1 158 ? -13.438 -34.875 -16.172 1 94.56 158 VAL B O 1
ATOM 5683 N N . ASN B 1 159 ? -12.258 -36.594 -16.906 1 92.19 159 ASN B N 1
ATOM 5684 C CA . ASN B 1 159 ? -11.008 -35.844 -16.797 1 92.19 159 ASN B CA 1
ATOM 5685 C C . ASN B 1 159 ? -10.945 -34.719 -17.828 1 92.19 159 ASN B C 1
ATOM 5687 O O . ASN B 1 159 ? -10.367 -33.656 -17.562 1 92.19 159 ASN B O 1
ATOM 5691 N N . LEU B 1 160 ? -11.492 -35 -19 1 91.12 160 LEU B N 1
ATOM 5692 C CA . LEU B 1 160 ? -11.602 -33.938 -19.984 1 91.12 160 LEU B CA 1
ATOM 5693 C C . LEU B 1 160 ? -12.508 -32.812 -19.484 1 91.12 160 LEU B C 1
ATOM 5695 O O . LEU B 1 160 ? -12.203 -31.641 -19.656 1 91.12 160 LEU B O 1
ATOM 5699 N N . LEU B 1 161 ? -13.586 -33.188 -18.875 1 93.62 161 LEU B N 1
ATOM 5700 C CA . LEU B 1 161 ? -14.5 -32.219 -18.266 1 93.62 161 LEU B CA 1
ATOM 5701 C C . LEU B 1 161 ? -13.781 -31.406 -17.188 1 93.62 161 LEU B C 1
ATOM 5703 O O . LEU B 1 161 ? -13.914 -30.188 -17.156 1 93.62 161 LEU B O 1
ATOM 5707 N N . ARG B 1 162 ? -13.086 -32.031 -16.344 1 93.75 162 ARG B N 1
ATOM 5708 C CA . ARG B 1 162 ? -12.305 -31.375 -15.312 1 93.75 162 ARG B CA 1
ATOM 5709 C C . ARG B 1 162 ? -11.336 -30.375 -15.922 1 93.75 162 ARG B C 1
ATOM 5711 O O . ARG B 1 162 ? -11.172 -29.266 -15.406 1 93.75 162 ARG B O 1
ATOM 5718 N N . GLY B 1 163 ? -10.617 -30.781 -16.969 1 92.69 163 GLY B N 1
ATOM 5719 C CA . GLY B 1 163 ? -9.703 -29.891 -17.656 1 92.69 163 GLY B CA 1
ATOM 5720 C C . GLY B 1 163 ? -10.375 -28.641 -18.203 1 92.69 163 GLY B C 1
ATOM 5721 O O . GLY B 1 163 ? -9.859 -27.531 -18.062 1 92.69 163 GLY B O 1
ATOM 5722 N N . LYS B 1 164 ? -11.492 -28.828 -18.766 1 93.06 164 LYS B N 1
ATOM 5723 C CA . LYS B 1 164 ? -12.25 -27.688 -19.297 1 93.06 164 LYS B CA 1
ATOM 5724 C C . LYS B 1 164 ? -12.75 -26.781 -18.188 1 93.06 164 LYS B C 1
ATOM 5726 O O . LYS B 1 164 ? -12.812 -25.562 -18.359 1 93.06 164 LYS B O 1
ATOM 5731 N N . ALA B 1 165 ? -13.164 -27.406 -17.094 1 94.31 165 ALA B N 1
ATOM 5732 C CA . ALA B 1 165 ? -13.555 -26.625 -15.93 1 94.31 165 ALA B CA 1
ATOM 5733 C C . ALA B 1 165 ? -12.383 -25.781 -15.422 1 94.31 165 ALA B C 1
ATOM 5735 O O . ALA B 1 165 ? -12.555 -24.609 -15.062 1 94.31 165 ALA B O 1
ATOM 5736 N N . ALA B 1 166 ? -11.25 -26.391 -15.336 1 94 166 ALA B N 1
ATOM 5737 C CA . ALA B 1 166 ? -10.039 -25.688 -14.93 1 94 166 ALA B CA 1
ATOM 5738 C C . ALA B 1 166 ? -9.789 -24.484 -15.844 1 94 166 ALA B C 1
ATOM 5740 O O . ALA B 1 166 ? -9.5 -23.375 -15.375 1 94 166 ALA B O 1
ATOM 5741 N N . ARG B 1 167 ? -9.891 -24.719 -17.125 1 93 167 ARG B N 1
ATOM 5742 C CA . ARG B 1 167 ? -9.656 -23.656 -18.109 1 93 167 ARG B CA 1
ATOM 5743 C C . ARG B 1 167 ? -10.641 -22.516 -17.922 1 93 167 ARG B C 1
ATOM 5745 O O . ARG B 1 167 ? -10.25 -21.344 -17.984 1 93 167 ARG B O 1
ATOM 5752 N N . ALA B 1 168 ? -11.875 -22.828 -17.672 1 92.94 168 ALA B N 1
ATOM 5753 C CA . ALA B 1 168 ? -12.906 -21.812 -17.469 1 92.94 168 ALA B CA 1
ATOM 5754 C C . ALA B 1 168 ? -12.57 -20.922 -16.281 1 92.94 168 ALA B C 1
ATOM 5756 O O . ALA B 1 168 ? -12.805 -19.719 -16.312 1 92.94 168 ALA B O 1
ATOM 5757 N N . ILE B 1 169 ? -12.062 -21.516 -15.273 1 93.44 169 ILE B N 1
ATOM 5758 C CA . ILE B 1 169 ? -11.727 -20.781 -14.062 1 93.44 169 ILE B CA 1
ATOM 5759 C C . ILE B 1 169 ? -10.461 -19.953 -14.289 1 93.44 169 ILE B C 1
ATOM 5761 O O . ILE B 1 169 ? -10.438 -18.75 -14.008 1 93.44 169 ILE B O 1
ATOM 5765 N N . ILE B 1 170 ? -9.406 -20.547 -14.883 1 93.56 170 ILE B N 1
ATOM 5766 C CA . ILE B 1 170 ? -8.086 -19.938 -15.008 1 93.56 170 ILE B CA 1
ATOM 5767 C C . ILE B 1 170 ? -8.156 -18.75 -15.961 1 93.56 170 ILE B C 1
ATOM 5769 O O . ILE B 1 170 ? -7.508 -17.719 -15.734 1 93.56 170 ILE B O 1
ATOM 5773 N N . THR B 1 171 ? -8.961 -18.844 -16.984 1 90.44 171 THR B N 1
ATOM 5774 C CA . THR B 1 171 ? -9.086 -17.766 -17.953 1 90.44 171 THR B CA 1
ATOM 5775 C C . THR B 1 171 ? -9.625 -16.5 -17.297 1 90.44 171 THR B C 1
ATOM 5777 O O . THR B 1 171 ? -9.227 -15.391 -17.641 1 90.44 171 THR B O 1
ATOM 5780 N N . LYS B 1 172 ? -10.5 -16.703 -16.344 1 89.81 172 LYS B N 1
ATOM 5781 C CA . LYS B 1 172 ? -11.117 -15.555 -15.664 1 89.81 172 LYS B CA 1
ATOM 5782 C C . LYS B 1 172 ? -10.289 -15.133 -14.461 1 89.81 172 LYS B C 1
ATOM 5784 O O . LYS B 1 172 ? -10.227 -13.945 -14.125 1 89.81 172 LYS B O 1
ATOM 5789 N N . THR B 1 173 ? -9.68 -16.156 -13.805 1 92 173 THR B N 1
ATOM 5790 C CA . THR B 1 173 ? -8.906 -15.906 -12.594 1 92 173 THR B CA 1
ATOM 5791 C C . THR B 1 173 ? -7.543 -16.578 -12.68 1 92 173 THR B C 1
ATOM 5793 O O . THR B 1 173 ? -7.297 -17.578 -12 1 92 173 THR B O 1
ATOM 5796 N N . PRO B 1 174 ? -6.594 -15.914 -13.367 1 89.88 174 PRO B N 1
ATOM 5797 C CA . PRO B 1 174 ? -5.289 -16.547 -13.586 1 89.88 174 PRO B CA 1
ATOM 5798 C C . PRO B 1 174 ? -4.484 -16.688 -12.289 1 89.88 174 PRO B C 1
ATOM 5800 O O . PRO B 1 174 ? -3.592 -17.531 -12.211 1 89.88 174 PRO B O 1
ATOM 5803 N N . ASP B 1 175 ? -4.848 -16.031 -11.281 1 88.38 175 ASP B N 1
ATOM 5804 C CA . ASP B 1 175 ? -4.109 -16.031 -10.023 1 88.38 175 ASP B CA 1
ATOM 5805 C C . ASP B 1 175 ? -4.203 -17.391 -9.336 1 88.38 175 ASP B C 1
ATOM 5807 O O . ASP B 1 175 ? -3.326 -17.75 -8.547 1 88.38 175 ASP B O 1
ATOM 5811 N N . VAL B 1 176 ? -5.262 -18.062 -9.609 1 91.94 176 VAL B N 1
ATOM 5812 C CA . VAL B 1 176 ? -5.48 -19.328 -8.93 1 91.94 176 VAL B CA 1
ATOM 5813 C C . VAL B 1 176 ? -4.984 -20.469 -9.805 1 91.94 176 VAL B C 1
ATOM 5815 O O . VAL B 1 176 ? -5.129 -21.641 -9.453 1 91.94 176 VAL B O 1
ATOM 5818 N N . ALA B 1 177 ? -4.309 -20.203 -10.883 1 92.44 177 ALA B N 1
ATOM 5819 C CA . ALA B 1 177 ? -3.926 -21.188 -11.883 1 92.44 177 ALA B CA 1
ATOM 5820 C C . ALA B 1 177 ? -3.002 -22.25 -11.289 1 92.44 177 ALA B C 1
ATOM 5822 O O . ALA B 1 177 ? -3.174 -23.438 -11.539 1 92.44 177 ALA B O 1
ATOM 5823 N N . ILE B 1 178 ? -2.045 -21.797 -10.516 1 90.62 178 ILE B N 1
ATOM 5824 C CA . ILE B 1 178 ? -1.078 -22.734 -9.961 1 90.62 178 ILE B CA 1
ATOM 5825 C C . ILE B 1 178 ? -1.78 -23.688 -8.992 1 90.62 178 ILE B C 1
ATOM 5827 O O . ILE B 1 178 ? -1.498 -24.891 -8.977 1 90.62 178 ILE B O 1
ATOM 5831 N N . ASP B 1 179 ? -2.664 -23.219 -8.219 1 92.06 179 ASP B N 1
ATOM 5832 C CA . ASP B 1 179 ? -3.402 -24.031 -7.254 1 92.06 179 ASP B CA 1
ATOM 5833 C C . ASP B 1 179 ? -4.266 -25.078 -7.965 1 92.06 179 ASP B C 1
ATOM 5835 O O . ASP B 1 179 ? -4.305 -26.234 -7.555 1 92.06 179 ASP B O 1
ATOM 5839 N N . ILE B 1 180 ? -4.879 -24.641 -9.023 1 93.44 180 ILE B N 1
ATOM 5840 C CA . ILE B 1 180 ? -5.742 -25.516 -9.805 1 93.44 180 ILE B CA 1
ATOM 5841 C C . ILE B 1 180 ? -4.902 -26.578 -10.516 1 93.44 180 ILE B C 1
ATOM 5843 O O . ILE B 1 180 ? -5.238 -27.766 -10.492 1 93.44 180 ILE B O 1
ATOM 5847 N N . ALA B 1 181 ? -3.822 -26.156 -11.055 1 90 181 ALA B N 1
ATOM 5848 C CA . ALA B 1 181 ? -2.951 -27.078 -11.781 1 90 181 ALA B CA 1
ATOM 5849 C C . ALA B 1 181 ? -2.363 -28.141 -10.844 1 90 181 ALA B C 1
ATOM 5851 O O . ALA B 1 181 ? -2.348 -29.328 -11.172 1 90 181 ALA B O 1
ATOM 5852 N N . MET B 1 182 ? -1.907 -27.734 -9.719 1 88.88 182 MET B N 1
ATOM 5853 C CA . MET B 1 182 ? -1.251 -28.641 -8.781 1 88.88 182 MET B CA 1
ATOM 5854 C C . MET B 1 182 ? -2.248 -29.625 -8.195 1 88.88 182 MET B C 1
ATOM 5856 O O . MET B 1 182 ? -1.948 -30.812 -8.07 1 88.88 182 MET B O 1
ATOM 5860 N N . THR B 1 183 ? -3.408 -29.125 -7.887 1 90.31 183 THR B N 1
ATOM 5861 C CA . THR B 1 183 ? -4.434 -30.031 -7.359 1 90.31 183 THR B CA 1
ATOM 5862 C C . THR B 1 183 ? -4.965 -30.938 -8.461 1 90.31 183 THR B C 1
ATOM 5864 O O . THR B 1 183 ? -5.281 -32.094 -8.203 1 90.31 183 THR B O 1
ATOM 5867 N N . GLY B 1 184 ? -5.012 -30.438 -9.648 1 88.81 184 GLY B N 1
ATOM 5868 C CA . GLY B 1 184 ? -5.43 -31.25 -10.781 1 88.81 184 GLY B CA 1
ATOM 5869 C C . GLY B 1 184 ? -4.5 -32.406 -11.055 1 88.81 184 GLY B C 1
ATOM 5870 O O . GLY B 1 184 ? -4.957 -33.531 -11.328 1 88.81 184 GLY B O 1
ATOM 5871 N N . THR B 1 185 ? -3.229 -32.156 -10.945 1 86.44 185 THR B N 1
ATOM 5872 C CA . THR B 1 185 ? -2.24 -33.219 -11.172 1 86.44 185 THR B CA 1
ATOM 5873 C C . THR B 1 185 ? -2.379 -34.312 -10.141 1 86.44 185 THR B C 1
ATOM 5875 O O . THR B 1 185 ? -2.234 -35.5 -10.461 1 86.44 185 THR B O 1
ATOM 5878 N N . ALA B 1 186 ? -2.658 -33.938 -8.938 1 85.69 186 ALA B N 1
ATOM 5879 C CA . ALA B 1 186 ? -2.854 -34.938 -7.883 1 85.69 186 ALA B CA 1
ATOM 5880 C C . ALA B 1 186 ? -4.059 -35.812 -8.18 1 85.69 186 ALA B C 1
ATOM 5882 O O . ALA B 1 186 ? -4.055 -37.031 -7.863 1 85.69 186 ALA B O 1
ATOM 5883 N N . GLY B 1 187 ? -5.023 -35.281 -8.797 1 81.81 187 GLY B N 1
ATOM 5884 C CA . GLY B 1 187 ? -6.234 -36.031 -9.117 1 81.81 187 GLY B CA 1
ATOM 5885 C C . GLY B 1 187 ? -6.023 -37.062 -10.203 1 81.81 187 GLY B C 1
ATOM 5886 O O . GLY B 1 187 ? -6.641 -38.125 -10.172 1 81.81 187 GLY B O 1
ATOM 5887 N N . VAL B 1 188 ? -5.09 -36.812 -11.078 1 85 188 VAL B N 1
ATOM 5888 C CA . VAL B 1 188 ? -4.828 -37.719 -12.188 1 85 188 VAL B CA 1
ATOM 5889 C C . VAL B 1 188 ? -4.086 -38.938 -11.672 1 85 188 VAL B C 1
ATOM 5891 O O . VAL B 1 188 ? -4.246 -40.031 -12.211 1 85 188 VAL B O 1
ATOM 5894 N N . MET B 1 189 ? -3.344 -38.781 -10.602 1 87.44 189 MET B N 1
ATOM 5895 C CA . MET B 1 189 ? -2.516 -39.875 -10.07 1 87.44 189 MET B CA 1
ATOM 5896 C C . MET B 1 189 ? -3.373 -41.062 -9.672 1 87.44 189 MET B C 1
ATOM 5898 O O . MET B 1 189 ? -3.072 -42.219 -10.047 1 87.44 189 MET B O 1
ATOM 5902 N N . ARG B 1 190 ? -4.398 -40.844 -8.984 1 83.69 190 ARG B N 1
ATOM 5903 C CA . ARG B 1 190 ? -5.242 -41.938 -8.5 1 83.69 190 ARG B CA 1
ATOM 5904 C C . ARG B 1 190 ? -5.855 -42.719 -9.656 1 83.69 190 ARG B C 1
ATOM 5906 O O . ARG B 1 190 ? -5.984 -43.938 -9.578 1 83.69 190 ARG B O 1
ATOM 5913 N N . ASP B 1 191 ? -6.297 -42.031 -10.641 1 88.62 191 ASP B N 1
ATOM 5914 C CA . ASP B 1 191 ? -6.863 -42.688 -11.812 1 88.62 191 ASP B CA 1
ATOM 5915 C C . ASP B 1 191 ? -5.832 -43.594 -12.492 1 88.62 191 ASP B C 1
ATOM 5917 O O . ASP B 1 191 ? -6.133 -44.719 -12.836 1 88.62 191 ASP B O 1
ATOM 5921 N N . ARG B 1 192 ? -4.68 -43.125 -12.617 1 90.12 192 ARG B N 1
ATOM 5922 C CA . ARG B 1 192 ? -3.637 -43.875 -13.328 1 90.12 192 ARG B CA 1
ATOM 5923 C C . ARG B 1 192 ? -3.205 -45.094 -12.547 1 90.12 192 ARG B C 1
ATOM 5925 O O . ARG B 1 192 ? -3.037 -46.188 -13.117 1 90.12 192 ARG B O 1
ATOM 5932 N N . ILE B 1 193 ? -3.062 -44.969 -11.258 1 92.44 193 ILE B N 1
ATOM 5933 C CA . ILE B 1 193 ? -2.666 -46.125 -10.461 1 92.44 193 ILE B CA 1
ATOM 5934 C C . ILE B 1 193 ? -3.791 -47.156 -10.453 1 92.44 193 ILE B C 1
ATOM 5936 O O . ILE B 1 193 ? -3.533 -48.344 -10.422 1 92.44 193 ILE B O 1
ATOM 5940 N N . GLY B 1 194 ? -5.008 -46.656 -10.516 1 90.81 194 GLY B N 1
ATOM 5941 C CA . GLY B 1 194 ? -6.137 -47.562 -10.633 1 90.81 194 GLY B CA 1
ATOM 5942 C C . GLY B 1 194 ? -6.137 -48.344 -11.93 1 90.81 194 GLY B C 1
ATOM 5943 O O . GLY B 1 194 ? -6.484 -49.531 -11.945 1 90.81 194 GLY B O 1
ATOM 5944 N N . ARG B 1 195 ? -5.746 -47.75 -12.984 1 91.81 195 ARG B N 1
ATOM 5945 C CA . ARG B 1 195 ? -5.66 -48.438 -14.273 1 91.81 195 ARG B CA 1
ATOM 5946 C C . ARG B 1 195 ? -4.633 -49.562 -14.242 1 91.81 195 ARG B C 1
ATOM 5948 O O . ARG B 1 195 ? -4.855 -50.625 -14.812 1 91.81 195 ARG B O 1
ATOM 5955 N N . LEU B 1 196 ? -3.547 -49.25 -13.586 1 93.38 196 LEU B N 1
ATOM 5956 C CA . LEU B 1 196 ? -2.529 -50.281 -13.445 1 93.38 196 LEU B CA 1
ATOM 5957 C C . LEU B 1 196 ? -3.113 -51.531 -12.789 1 93.38 196 LEU B C 1
ATOM 5959 O O . LEU B 1 196 ? -2.924 -52.656 -13.281 1 93.38 196 LEU B O 1
ATOM 5963 N N . GLY B 1 197 ? -3.82 -51.312 -11.734 1 92.38 197 GLY B N 1
ATOM 5964 C CA . GLY B 1 197 ? -4.473 -52.438 -11.078 1 92.38 197 GLY B CA 1
ATOM 5965 C C . GLY B 1 197 ? -5.445 -53.188 -11.984 1 92.38 197 GLY B C 1
ATOM 5966 O O . GLY B 1 197 ? -5.508 -54.406 -11.969 1 92.38 197 GLY B O 1
ATOM 5967 N N . SER B 1 198 ? -6.156 -52.5 -12.797 1 91.94 198 SER B N 1
ATOM 5968 C CA . SER B 1 198 ? -7.152 -53.062 -13.688 1 91.94 198 SER B CA 1
ATOM 5969 C C . SER B 1 198 ? -6.496 -53.906 -14.781 1 91.94 198 SER B C 1
ATOM 5971 O O . SER B 1 198 ? -7.039 -54.938 -15.195 1 91.94 198 SER B O 1
ATOM 5973 N N . TYR B 1 199 ? -5.352 -53.438 -15.266 1 91.44 199 TYR B N 1
ATOM 5974 C CA . TYR B 1 199 ? -4.648 -54.219 -16.281 1 91.44 199 TYR B CA 1
ATOM 5975 C C . TYR B 1 199 ? -4.199 -55.562 -15.711 1 91.44 199 TYR B C 1
ATOM 5977 O O . TYR B 1 199 ? -4.203 -56.562 -16.422 1 91.44 199 TYR B O 1
ATOM 5985 N N . VAL B 1 200 ? -3.797 -55.562 -14.461 1 93.44 200 VAL B N 1
ATOM 5986 C CA . VAL B 1 200 ? -3.432 -56.812 -13.828 1 93.44 200 VAL B CA 1
ATOM 5987 C C . VAL B 1 200 ? -4.66 -57.719 -13.727 1 93.44 200 VAL B C 1
ATOM 5989 O O . VAL B 1 200 ? -4.602 -58.906 -14.062 1 93.44 200 VAL B O 1
ATOM 5992 N N . VAL B 1 201 ? -5.75 -57.219 -13.312 1 90.81 201 VAL B N 1
ATOM 5993 C CA . VAL B 1 201 ? -6.992 -57.969 -13.18 1 90.81 201 VAL B CA 1
ATOM 5994 C C . VAL B 1 201 ? -7.395 -58.562 -14.523 1 90.81 201 VAL B C 1
ATOM 5996 O O . VAL B 1 201 ? -7.77 -59.719 -14.609 1 90.81 201 VAL B O 1
ATOM 5999 N N . MET B 1 202 ? -7.305 -57.781 -15.562 1 90.19 202 MET B N 1
ATOM 6000 C CA . MET B 1 202 ? -7.633 -58.25 -16.906 1 90.19 202 MET B CA 1
ATOM 6001 C C . MET B 1 202 ? -6.703 -59.406 -17.328 1 90.19 202 MET B C 1
ATOM 6003 O O . MET B 1 202 ? -7.129 -60.312 -18.016 1 90.19 202 MET B O 1
ATOM 6007 N N . SER B 1 203 ? -5.469 -59.312 -16.859 1 91.06 203 SER B N 1
ATOM 6008 C CA . SER B 1 203 ? -4.469 -60.312 -17.25 1 91.06 203 SER B CA 1
ATOM 6009 C C . SER B 1 203 ? -4.688 -61.625 -16.531 1 91.06 203 SER B C 1
ATOM 6011 O 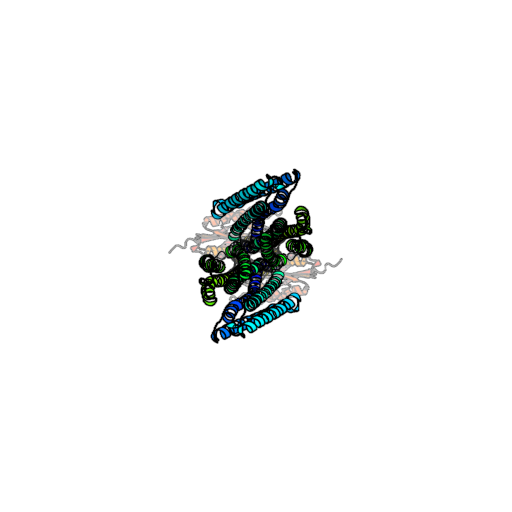O . SER B 1 203 ? -4.332 -62.688 -17.031 1 91.06 203 SER B O 1
ATOM 6013 N N . LEU B 1 204 ? -5.246 -61.625 -15.375 1 88.62 204 LEU B N 1
ATOM 6014 C CA . LEU B 1 204 ? -5.383 -62.781 -14.531 1 88.62 204 LEU B CA 1
ATOM 6015 C C . LEU B 1 204 ? -6.309 -63.812 -15.172 1 88.62 204 LEU B C 1
ATOM 6017 O O . LEU B 1 204 ? -6.164 -65 -14.945 1 88.62 204 LEU B O 1
ATOM 6021 N N . GLN B 1 205 ? -7.219 -63.406 -16.078 1 82.19 205 GLN B N 1
ATOM 6022 C CA . GLN B 1 205 ? -8.188 -64.312 -16.672 1 82.19 205 GLN B CA 1
ATOM 6023 C C . GLN B 1 205 ? -7.988 -64.438 -18.172 1 82.19 205 GLN B C 1
ATOM 6025 O O . GLN B 1 205 ? -8.727 -65.188 -18.844 1 82.19 205 GLN B O 1
ATOM 6030 N N . ALA B 1 206 ? -7.016 -63.844 -18.641 1 86.62 206 ALA B N 1
ATOM 6031 C CA . ALA B 1 206 ? -6.867 -63.75 -20.094 1 86.62 206 ALA B CA 1
ATOM 6032 C C . ALA B 1 206 ? -6.07 -64.938 -20.641 1 86.62 206 ALA B C 1
ATOM 6034 O O . ALA B 1 206 ? -5.422 -65.688 -19.891 1 86.62 206 ALA B O 1
ATOM 6035 N N . ASN B 1 207 ? -6.266 -65.125 -21.969 1 84.31 207 ASN B N 1
ATOM 6036 C CA . ASN B 1 207 ? -5.434 -66.125 -22.656 1 84.31 207 ASN B CA 1
ATOM 6037 C C . ASN B 1 207 ? -4.008 -65.625 -22.844 1 84.31 207 ASN B C 1
ATOM 6039 O O . ASN B 1 207 ? -3.703 -64.5 -22.516 1 84.31 207 ASN B O 1
ATOM 6043 N N . ARG B 1 208 ? -3.146 -66.438 -23.281 1 81.5 208 ARG B N 1
ATOM 6044 C CA . ARG B 1 208 ? -1.72 -66.188 -23.359 1 81.5 208 ARG B CA 1
ATOM 6045 C C . ARG B 1 208 ? -1.461 -64.938 -24.234 1 81.5 208 ARG B C 1
ATOM 6047 O O . ARG B 1 208 ? -0.656 -64.062 -23.859 1 81.5 208 ARG B O 1
ATOM 6054 N N . GLN B 1 209 ? -2.15 -64.812 -25.297 1 80.62 209 GLN B N 1
ATOM 6055 C CA . GLN B 1 209 ? -1.94 -63.719 -26.219 1 80.62 209 GLN B CA 1
ATOM 6056 C C . GLN B 1 209 ? -2.416 -62.406 -25.594 1 80.62 209 GLN B C 1
ATOM 6058 O O . GLN B 1 209 ? -1.709 -61.406 -25.656 1 80.62 209 GLN B O 1
ATOM 6063 N N . ASP B 1 210 ? -3.51 -62.438 -24.953 1 85.25 210 ASP B N 1
ATOM 6064 C CA . ASP B 1 210 ? -4.07 -61.25 -24.344 1 85.25 210 ASP B CA 1
ATOM 6065 C C . ASP B 1 210 ? -3.258 -60.812 -23.109 1 85.25 210 ASP B C 1
ATOM 6067 O O . ASP B 1 210 ? -3.129 -59.625 -22.828 1 85.25 210 ASP B O 1
ATOM 6071 N N . ARG B 1 211 ? -2.693 -61.75 -22.453 1 88.62 211 ARG B N 1
ATOM 6072 C CA . ARG B 1 211 ? -1.866 -61.469 -21.297 1 88.62 211 ARG B CA 1
ATOM 6073 C C . ARG B 1 211 ? -0.656 -60.625 -21.688 1 88.62 211 ARG B C 1
ATOM 6075 O O . ARG B 1 211 ? -0.271 -59.688 -20.953 1 88.62 211 ARG B O 1
ATOM 6082 N N . LEU B 1 212 ? -0.135 -60.938 -22.812 1 80.81 212 LEU B N 1
ATOM 6083 C CA . LEU B 1 212 ? 1.015 -60.188 -23.297 1 80.81 212 LEU B CA 1
ATOM 6084 C C . LEU B 1 212 ? 0.612 -58.75 -23.656 1 80.81 212 LEU B C 1
ATOM 6086 O O . LEU B 1 212 ? 1.359 -57.812 -23.391 1 80.81 212 LEU B O 1
ATOM 6090 N N . SER B 1 213 ? -0.534 -58.625 -24.156 1 80.19 213 SER B N 1
ATOM 6091 C CA . SER B 1 213 ? -1.041 -57.312 -24.516 1 80.19 213 SER B CA 1
ATOM 6092 C C . SER B 1 213 ? -1.277 -56.469 -23.281 1 80.19 213 SER B C 1
ATOM 6094 O O . SER B 1 213 ? -0.912 -55.281 -23.25 1 80.19 213 SER B O 1
ATOM 6096 N N . TYR B 1 214 ? -1.803 -57.031 -22.219 1 86.81 214 TYR B N 1
ATOM 6097 C CA . TYR B 1 214 ? -2.086 -56.312 -21 1 86.81 214 TYR B CA 1
ATOM 6098 C C . TYR B 1 214 ? -0.799 -55.969 -20.266 1 86.81 214 TYR B C 1
ATOM 6100 O O . TYR B 1 214 ? -0.709 -54.906 -19.609 1 86.81 214 TYR B O 1
ATOM 6108 N N . ARG B 1 215 ? 0.179 -56.812 -20.375 1 85.94 215 ARG B N 1
ATOM 6109 C CA . ARG B 1 215 ? 1.479 -56.5 -19.781 1 85.94 215 ARG B CA 1
ATOM 6110 C C . ARG B 1 215 ? 2.104 -55.281 -20.453 1 85.94 215 ARG B C 1
ATOM 6112 O O . ARG B 1 215 ? 2.67 -54.406 -19.766 1 85.94 215 ARG B O 1
ATOM 6119 N N . ALA B 1 216 ? 1.932 -55.219 -21.719 1 77.94 216 ALA B N 1
ATOM 6120 C CA . ALA B 1 216 ? 2.453 -54.062 -22.453 1 77.94 216 ALA B CA 1
ATOM 6121 C C . ALA B 1 216 ? 1.729 -52.781 -22.047 1 77.94 216 ALA B C 1
ATOM 6123 O O . ALA B 1 216 ? 2.359 -51.75 -21.859 1 77.94 216 ALA B O 1
ATOM 6124 N N . LYS B 1 217 ? 0.436 -52.906 -21.891 1 82.06 217 LYS B N 1
ATOM 6125 C CA . LYS B 1 217 ? -0.355 -51.75 -21.484 1 82.06 217 LYS B CA 1
ATOM 6126 C C . LYS B 1 217 ? -0.005 -51.344 -20.047 1 82.06 217 LYS B C 1
ATOM 6128 O O . LYS B 1 217 ? 0.02 -50.125 -19.734 1 82.06 217 LYS B O 1
ATOM 6133 N N . PHE B 1 218 ? 0.25 -52.281 -19.219 1 88.75 218 PHE B N 1
ATOM 6134 C CA . PHE B 1 218 ? 0.668 -52.031 -17.844 1 88.75 218 PHE B CA 1
ATOM 6135 C C . PHE B 1 218 ? 1.979 -51.281 -17.812 1 88.75 218 PHE B C 1
ATOM 6137 O O . PHE B 1 218 ? 2.096 -50.25 -17.094 1 88.75 218 PHE B O 1
ATOM 6144 N N . ASP B 1 219 ? 2.932 -51.656 -18.547 1 82.19 219 ASP B N 1
ATOM 6145 C CA . ASP B 1 219 ? 4.234 -51 -18.594 1 82.19 219 ASP B CA 1
ATOM 6146 C C . ASP B 1 219 ? 4.109 -49.562 -19.078 1 82.19 219 ASP B C 1
ATOM 6148 O O . ASP B 1 219 ? 4.773 -48.656 -18.547 1 82.19 219 ASP B O 1
ATOM 6152 N N . THR B 1 220 ? 3.191 -49.406 -19.969 1 76 220 THR B N 1
ATOM 6153 C CA . THR B 1 220 ? 2.955 -48.062 -20.5 1 76 220 THR B CA 1
ATOM 6154 C C . THR B 1 220 ? 2.32 -47.188 -19.438 1 76 220 THR B C 1
ATOM 6156 O O . THR B 1 220 ? 2.738 -46.031 -19.266 1 76 220 THR B O 1
ATOM 6159 N N . GLU B 1 221 ? 1.392 -47.719 -18.828 1 85.38 221 GLU B N 1
ATOM 6160 C CA . GLU B 1 221 ? 0.708 -46.938 -17.781 1 85.38 221 GLU B CA 1
ATOM 6161 C C . GLU B 1 221 ? 1.653 -46.625 -16.625 1 85.38 221 GLU B C 1
ATOM 6163 O O . GLU B 1 221 ? 1.531 -45.562 -15.992 1 85.38 221 GLU B O 1
ATOM 6168 N N . MET B 1 222 ? 2.568 -47.5 -16.438 1 88.25 222 MET B N 1
ATOM 6169 C CA . MET B 1 222 ? 3.557 -47.281 -15.391 1 88.25 222 MET B CA 1
ATOM 6170 C C . MET B 1 222 ? 4.418 -46.062 -15.703 1 88.25 222 MET B C 1
ATOM 6172 O O . MET B 1 222 ? 4.723 -45.25 -14.805 1 88.25 222 MET B O 1
ATOM 6176 N N . GLN B 1 223 ? 4.77 -45.812 -16.875 1 79.31 223 GLN B N 1
ATOM 6177 C CA . GLN B 1 223 ? 5.547 -44.625 -17.281 1 79.31 223 GLN B CA 1
ATOM 6178 C C . GLN B 1 223 ? 4.758 -43.344 -17.047 1 79.31 223 GLN B C 1
ATOM 6180 O O . GLN B 1 223 ? 5.324 -42.344 -16.609 1 79.31 223 GLN B O 1
ATOM 6185 N N . SER B 1 224 ? 3.488 -43.469 -17.344 1 82.69 224 SER B N 1
ATOM 6186 C CA . SER B 1 224 ? 2.627 -42.312 -17.109 1 82.69 224 SER B CA 1
ATOM 6187 C C . SER B 1 224 ? 2.562 -41.969 -15.625 1 82.69 224 SER B C 1
ATOM 6189 O O . SER B 1 224 ? 2.604 -40.781 -15.25 1 82.69 224 SER B O 1
ATOM 6191 N N . VAL B 1 225 ? 2.441 -43 -14.836 1 89.62 225 VAL B N 1
ATOM 6192 C CA . VAL B 1 225 ? 2.385 -42.812 -13.391 1 89.62 225 VAL B CA 1
ATOM 6193 C C . VAL B 1 225 ? 3.68 -42.156 -12.898 1 89.62 225 VAL B C 1
ATOM 6195 O O . VAL B 1 225 ? 3.656 -41.281 -12.039 1 89.62 225 VAL B O 1
ATOM 6198 N N . MET B 1 226 ? 4.785 -42.562 -13.484 1 86.5 226 MET B N 1
ATOM 6199 C CA . MET B 1 226 ? 6.074 -42.031 -13.07 1 86.5 226 MET B CA 1
ATOM 6200 C C . MET B 1 226 ? 6.188 -40.562 -13.461 1 86.5 226 MET B C 1
ATOM 6202 O O . MET B 1 226 ? 6.801 -39.75 -12.742 1 86.5 226 MET B O 1
ATOM 6206 N N . LEU B 1 227 ? 5.641 -40.188 -14.578 1 81.56 227 LEU B N 1
ATOM 6207 C CA . LEU B 1 227 ? 5.648 -38.812 -15.008 1 81.56 227 LEU B CA 1
ATOM 6208 C C . LEU B 1 227 ? 4.832 -37.938 -14.055 1 81.56 227 LEU B C 1
ATOM 6210 O O . LEU B 1 227 ? 5.266 -36.844 -13.688 1 81.56 227 LEU B O 1
ATOM 6214 N N . VAL B 1 228 ? 3.684 -38.406 -13.711 1 87.44 228 VAL B N 1
ATOM 6215 C CA . VAL B 1 228 ? 2.826 -37.656 -12.797 1 87.44 228 VAL B CA 1
ATOM 6216 C C . VAL B 1 228 ? 3.506 -37.562 -11.43 1 87.44 228 VAL B C 1
ATOM 6218 O O . VAL B 1 228 ? 3.453 -36.5 -10.797 1 87.44 228 VAL B O 1
ATOM 6221 N N . LYS B 1 229 ? 4.109 -38.688 -11.008 1 90.38 229 LYS B N 1
ATOM 6222 C CA . LYS B 1 229 ? 4.836 -38.656 -9.742 1 90.38 229 LYS B CA 1
ATOM 6223 C C . LYS B 1 229 ? 5.918 -37.594 -9.75 1 90.38 229 LYS B C 1
ATOM 6225 O O . LYS B 1 229 ? 6.047 -36.812 -8.789 1 90.38 229 LYS B O 1
ATOM 6230 N N . SER B 1 230 ? 6.68 -37.5 -10.781 1 86.94 230 SER B N 1
ATOM 6231 C CA . SER B 1 230 ? 7.75 -36.531 -10.898 1 86.94 230 SER B CA 1
ATOM 6232 C C . SER B 1 230 ? 7.199 -35.094 -10.852 1 86.94 230 SER B C 1
ATOM 6234 O O . SER B 1 230 ? 7.793 -34.219 -10.227 1 86.94 230 SER B O 1
ATOM 6236 N N . SER B 1 231 ? 6.148 -34.906 -11.531 1 87.44 231 SER B N 1
ATOM 6237 C CA . SER B 1 231 ? 5.516 -33.594 -11.523 1 87.44 231 SER B CA 1
ATOM 6238 C C . SER B 1 231 ? 5.066 -33.219 -10.117 1 87.44 231 SER B C 1
ATOM 6240 O O . SER B 1 231 ? 5.293 -32.094 -9.68 1 87.44 231 SER B O 1
ATOM 6242 N N . LEU B 1 232 ? 4.434 -34.125 -9.43 1 90 232 LEU B N 1
ATOM 6243 C CA . LEU B 1 232 ? 3.967 -33.844 -8.07 1 90 232 LEU B CA 1
ATOM 6244 C C . LEU B 1 232 ? 5.137 -33.531 -7.148 1 90 232 LEU B C 1
ATOM 6246 O O . LEU B 1 232 ? 5.043 -32.625 -6.324 1 90 232 LEU B O 1
ATOM 6250 N N . TRP B 1 233 ? 6.148 -34.25 -7.379 1 88.5 233 TRP B N 1
ATOM 6251 C CA . TRP B 1 233 ? 7.309 -34.062 -6.512 1 88.5 233 TRP B CA 1
ATOM 6252 C C . TRP B 1 233 ? 8.023 -32.75 -6.828 1 88.5 233 TRP B C 1
ATOM 6254 O O . TRP B 1 233 ? 8.375 -31.984 -5.926 1 88.5 233 TRP B O 1
ATOM 6264 N N . ASN B 1 234 ? 8.242 -32.438 -8.047 1 87.06 234 ASN B N 1
ATOM 6265 C CA . ASN B 1 234 ? 9.086 -31.328 -8.469 1 87.06 234 ASN B CA 1
ATOM 6266 C C . ASN B 1 234 ? 8.336 -30 -8.398 1 87.06 234 ASN B C 1
ATOM 6268 O O . ASN B 1 234 ? 8.953 -28.953 -8.195 1 87.06 234 ASN B O 1
ATOM 6272 N N . TYR B 1 235 ? 7.062 -30.078 -8.547 1 88.94 235 TYR B N 1
ATOM 6273 C CA . TYR B 1 235 ? 6.324 -28.812 -8.617 1 88.94 235 TYR B CA 1
ATOM 6274 C C . TYR B 1 235 ? 5.402 -28.656 -7.414 1 88.94 235 TYR B C 1
ATOM 6276 O O . TYR B 1 235 ? 5.562 -27.719 -6.621 1 88.94 235 TYR B O 1
ATOM 6284 N N . THR B 1 236 ? 4.531 -29.625 -7.215 1 90 236 THR B N 1
ATOM 6285 C CA . THR B 1 236 ? 3.514 -29.5 -6.18 1 90 236 THR B CA 1
ATOM 6286 C C . THR B 1 236 ? 4.152 -29.5 -4.793 1 90 236 THR B C 1
ATOM 6288 O O . THR B 1 236 ? 3.912 -28.578 -3.994 1 90 236 THR B O 1
ATOM 6291 N N . ALA B 1 237 ? 4.965 -30.484 -4.531 1 90 237 ALA B N 1
ATOM 6292 C CA . ALA B 1 237 ? 5.602 -30.594 -3.221 1 90 237 ALA B CA 1
ATOM 6293 C C . ALA B 1 237 ? 6.535 -29.406 -2.969 1 90 237 ALA B C 1
ATOM 6295 O O . ALA B 1 237 ? 6.637 -28.922 -1.841 1 90 237 ALA B O 1
ATOM 6296 N N . ALA B 1 238 ? 7.18 -28.984 -3.969 1 89.94 238 ALA B N 1
ATOM 6297 C CA . ALA B 1 238 ? 8.094 -27.844 -3.844 1 89.94 238 ALA B CA 1
ATOM 6298 C C . ALA B 1 238 ? 7.332 -26.547 -3.592 1 89.94 238 ALA B C 1
ATOM 6300 O O . ALA B 1 238 ? 7.762 -25.719 -2.793 1 89.94 238 ALA B O 1
ATOM 6301 N N . TYR B 1 239 ? 6.242 -26.344 -4.262 1 91.75 239 TYR B N 1
ATOM 6302 C CA . TYR B 1 239 ? 5.434 -25.141 -4.152 1 91.75 239 TYR B CA 1
ATOM 6303 C C . TYR B 1 239 ? 4.82 -25.016 -2.764 1 91.75 239 TYR B C 1
ATOM 6305 O O . TYR B 1 239 ? 4.859 -23.953 -2.154 1 91.75 239 TYR B O 1
ATOM 6313 N N . LEU B 1 240 ? 4.23 -26.078 -2.271 1 91 240 LEU B N 1
ATOM 6314 C CA . LEU B 1 240 ? 3.566 -26.062 -0.973 1 91 240 LEU B CA 1
ATOM 6315 C C . LEU B 1 240 ? 4.582 -26.172 0.161 1 91 240 LEU B C 1
ATOM 6317 O O . LEU B 1 240 ? 4.434 -25.516 1.196 1 91 240 LEU B O 1
ATOM 6321 N N . SER B 1 241 ? 5.625 -26.922 -0.03 1 89.31 241 SER B N 1
ATOM 6322 C CA . SER B 1 241 ? 6.797 -27.062 0.826 1 89.31 241 SER B CA 1
ATOM 6323 C C . SER B 1 241 ? 6.402 -27.188 2.293 1 89.31 241 SER B C 1
ATOM 6325 O O . SER B 1 241 ? 6.871 -26.422 3.137 1 89.31 241 SER B O 1
ATOM 6327 N N . THR B 1 242 ? 5.543 -28.141 2.658 1 90.81 242 THR B N 1
ATOM 6328 C CA . THR B 1 242 ? 5.156 -28.391 4.043 1 90.81 242 THR B CA 1
ATOM 6329 C C . THR B 1 242 ? 5.691 -29.734 4.527 1 90.81 242 THR B C 1
ATOM 6331 O O . THR B 1 242 ? 5.73 -30.703 3.764 1 90.81 242 THR B O 1
ATOM 6334 N N . PRO B 1 243 ? 6.07 -29.828 5.77 1 91.25 243 PRO B N 1
ATOM 6335 C CA . PRO B 1 243 ? 6.59 -31.094 6.301 1 91.25 243 PRO B CA 1
ATOM 6336 C C . PRO B 1 243 ? 5.57 -32.219 6.238 1 91.25 243 PRO B C 1
ATOM 6338 O O . PRO B 1 243 ? 5.941 -33.375 6.008 1 91.25 243 PRO B O 1
ATOM 6341 N N . ARG B 1 244 ? 4.316 -31.969 6.473 1 91.81 244 ARG B N 1
ATOM 6342 C CA . ARG B 1 244 ? 3.264 -32.969 6.395 1 91.81 244 ARG B CA 1
ATOM 6343 C C . ARG B 1 244 ? 3.168 -33.562 4.992 1 91.81 244 ARG B C 1
ATOM 6345 O O . ARG B 1 244 ? 2.965 -34.75 4.828 1 91.81 244 ARG B O 1
ATOM 6352 N N . LEU B 1 245 ? 3.303 -32.719 4.023 1 91.81 245 LEU B N 1
ATOM 6353 C CA . LEU B 1 245 ? 3.236 -33.156 2.639 1 91.81 245 LEU B CA 1
ATOM 6354 C C . LEU B 1 245 ? 4.465 -34 2.279 1 91.81 245 LEU B C 1
ATOM 6356 O O . LEU B 1 245 ? 4.359 -34.969 1.55 1 91.81 245 LEU B O 1
ATOM 6360 N N . ASP B 1 246 ? 5.621 -33.594 2.805 1 91.19 246 ASP B N 1
ATOM 6361 C CA . ASP B 1 246 ? 6.836 -34.375 2.584 1 91.19 246 ASP B CA 1
ATOM 6362 C C . ASP B 1 246 ? 6.703 -35.781 3.168 1 91.19 246 ASP B C 1
ATOM 6364 O O . ASP B 1 246 ? 7.102 -36.781 2.535 1 91.19 246 ASP B O 1
ATOM 6368 N N . ALA B 1 247 ? 6.121 -35.812 4.297 1 93.62 247 ALA B N 1
ATOM 6369 C CA . ALA B 1 247 ? 5.895 -37.125 4.945 1 93.62 247 ALA B CA 1
ATOM 6370 C C . ALA B 1 247 ? 4.906 -37.969 4.148 1 93.62 247 ALA B C 1
ATOM 6372 O O . ALA B 1 247 ? 5.098 -39.156 3.998 1 93.62 247 ALA B O 1
ATOM 6373 N N . ALA B 1 248 ? 3.889 -37.312 3.652 1 93.44 248 ALA B N 1
ATOM 6374 C CA . ALA B 1 248 ? 2.885 -38.031 2.869 1 93.44 248 ALA B CA 1
ATOM 6375 C C . ALA B 1 248 ? 3.486 -38.594 1.574 1 93.44 248 ALA B C 1
ATOM 6377 O O . ALA B 1 248 ? 3.119 -39.656 1.121 1 93.44 248 ALA B O 1
ATOM 6378 N N . PHE B 1 249 ? 4.367 -37.906 0.971 1 92.12 249 PHE B N 1
ATOM 6379 C CA . PHE B 1 249 ? 5.031 -38.344 -0.246 1 92.12 249 PHE B CA 1
ATOM 6380 C C . PHE B 1 249 ? 5.93 -39.531 0.039 1 92.12 249 PHE B C 1
ATOM 6382 O O . PHE B 1 249 ? 6.016 -40.469 -0.771 1 92.12 249 PHE B O 1
ATOM 6389 N N . ARG B 1 250 ? 6.586 -39.5 1.158 1 92 250 ARG B N 1
ATOM 6390 C CA . ARG B 1 250 ? 7.422 -40.625 1.55 1 92 250 ARG B CA 1
ATOM 6391 C C . ARG B 1 250 ? 6.578 -41.875 1.76 1 92 250 ARG B C 1
ATOM 6393 O O . ARG B 1 250 ? 6.965 -42.969 1.337 1 92 250 ARG B O 1
ATOM 6400 N N . ASP B 1 251 ? 5.5 -41.688 2.387 1 93.25 251 ASP B N 1
ATOM 6401 C CA . ASP B 1 251 ? 4.574 -42.781 2.578 1 93.25 251 ASP B CA 1
ATOM 6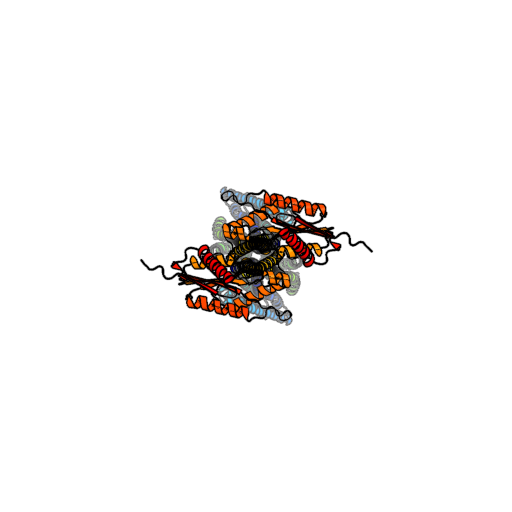402 C C . ASP B 1 251 ? 4.082 -43.312 1.239 1 93.25 251 ASP B C 1
ATOM 6404 O O . ASP B 1 251 ? 4 -44.531 1.046 1 93.25 251 ASP B O 1
ATOM 6408 N N . PHE B 1 252 ? 3.717 -42.438 0.378 1 93.44 252 PHE B N 1
ATOM 6409 C CA . PHE B 1 252 ? 3.262 -42.812 -0.953 1 93.44 252 PHE B CA 1
ATOM 6410 C C . PHE B 1 252 ? 4.336 -43.594 -1.683 1 93.44 252 PHE B C 1
ATOM 6412 O O . PHE B 1 252 ? 4.039 -44.625 -2.32 1 93.44 252 PHE B O 1
ATOM 6419 N N . ASP B 1 253 ? 5.547 -43.219 -1.548 1 92.88 253 ASP B N 1
ATOM 6420 C CA . ASP B 1 253 ? 6.672 -43.875 -2.178 1 92.88 253 ASP B CA 1
ATOM 6421 C C . ASP B 1 253 ? 6.879 -45.281 -1.576 1 92.88 253 ASP B C 1
ATOM 6423 O O . ASP B 1 253 ? 7.113 -46.25 -2.303 1 92.88 253 ASP B O 1
ATOM 6427 N N . THR B 1 254 ? 6.719 -45.375 -0.319 1 93.31 254 THR B N 1
ATOM 6428 C CA . THR B 1 254 ? 6.977 -46.625 0.39 1 93.31 254 THR B CA 1
ATOM 6429 C C . THR B 1 254 ? 5.84 -47.594 0.171 1 93.31 254 THR B C 1
ATOM 6431 O O . THR B 1 254 ? 6.07 -48.75 -0.244 1 93.31 254 THR B O 1
ATOM 6434 N N . TYR B 1 255 ? 4.668 -47.125 0.376 1 93 255 TYR B N 1
ATOM 6435 C CA . TYR B 1 255 ? 3.545 -48.062 0.44 1 93 255 TYR B CA 1
ATOM 6436 C C . TYR B 1 255 ? 3.012 -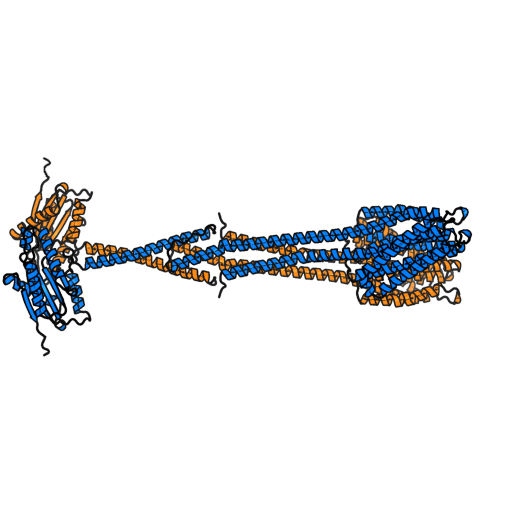48.344 -0.954 1 93 255 TYR B C 1
ATOM 6438 O O . TYR B 1 255 ? 2.635 -49.5 -1.246 1 93 255 TYR B O 1
ATOM 6446 N N . TYR B 1 256 ? 2.947 -47.406 -1.786 1 94.12 256 TYR B N 1
ATOM 6447 C CA . TYR B 1 256 ? 2.422 -47.688 -3.113 1 94.12 256 TYR B CA 1
ATOM 6448 C C . TYR B 1 256 ? 3.539 -48.125 -4.055 1 94.12 256 TYR B C 1
ATOM 6450 O O . TYR B 1 256 ? 3.514 -49.25 -4.59 1 94.12 256 TYR B O 1
ATOM 6458 N N . PHE B 1 257 ? 4.527 -47.312 -4.262 1 93.44 257 PHE B N 1
ATOM 6459 C CA . PHE B 1 257 ? 5.562 -47.625 -5.246 1 93.44 257 PHE B CA 1
ATOM 6460 C C . PHE B 1 257 ? 6.469 -48.75 -4.75 1 93.44 257 PHE B C 1
ATOM 6462 O O . PHE B 1 257 ? 6.93 -49.562 -5.539 1 93.44 257 PHE B O 1
ATOM 6469 N N . GLY B 1 258 ? 6.719 -48.781 -3.51 1 92.69 258 GLY B N 1
ATOM 6470 C CA . GLY B 1 258 ? 7.609 -49.812 -2.957 1 92.69 258 GLY B CA 1
ATOM 6471 C C . GLY B 1 258 ? 6.938 -51.156 -2.748 1 92.69 258 GLY B C 1
ATOM 6472 O O . GLY B 1 258 ? 7.59 -52.188 -2.809 1 92.69 258 GLY B O 1
ATOM 6473 N N . GLN B 1 259 ? 5.648 -51.125 -2.486 1 93.75 259 GLN B N 1
ATOM 6474 C CA . GLN B 1 259 ? 4.98 -52.375 -2.121 1 93.75 259 GLN B CA 1
ATOM 6475 C C . GLN B 1 259 ? 3.91 -52.75 -3.141 1 93.75 259 GLN B C 1
ATOM 6477 O O . GLN B 1 259 ? 4.113 -53.625 -3.965 1 93.75 259 GLN B O 1
ATOM 6482 N N . SER B 1 260 ? 2.871 -51.938 -3.26 1 94 260 SER B N 1
ATOM 6483 C CA . SER B 1 260 ? 1.713 -52.312 -4.07 1 94 260 SER B CA 1
ATOM 6484 C C . SER B 1 260 ? 2.076 -52.375 -5.547 1 94 260 SER B C 1
ATOM 6486 O O . SER B 1 260 ? 1.65 -53.312 -6.242 1 94 260 SER B O 1
ATOM 6488 N N . LEU B 1 261 ? 2.785 -51.406 -5.965 1 94.62 261 LEU B N 1
ATOM 6489 C CA . LEU B 1 261 ? 3.168 -51.406 -7.371 1 94.62 261 LEU B CA 1
ATOM 6490 C C . LEU B 1 261 ? 4.078 -52.594 -7.676 1 94.62 261 LEU B C 1
ATOM 6492 O O . LEU B 1 261 ? 3.945 -53.25 -8.719 1 94.62 261 LEU B O 1
ATOM 6496 N N . ARG B 1 262 ? 4.984 -52.906 -6.832 1 92.75 262 ARG B N 1
ATOM 6497 C CA . ARG B 1 262 ? 5.855 -54.062 -7.004 1 92.75 262 ARG B CA 1
ATOM 6498 C C . ARG B 1 262 ? 5.047 -55.344 -7.023 1 92.75 262 ARG B C 1
ATOM 6500 O O . ARG B 1 262 ? 5.328 -56.25 -7.816 1 92.75 262 ARG B O 1
ATOM 6507 N N . TYR B 1 263 ? 4.117 -55.406 -6.172 1 94.12 263 TYR B N 1
ATOM 6508 C CA . TYR B 1 263 ? 3.217 -56.562 -6.148 1 94.12 263 TYR B CA 1
ATOM 6509 C C . TYR B 1 263 ? 2.502 -56.719 -7.484 1 94.12 263 TYR B C 1
ATOM 6511 O O . TYR B 1 263 ? 2.412 -57.812 -8.016 1 94.12 263 TYR B O 1
ATOM 6519 N N . ALA B 1 264 ? 2.008 -55.656 -8.039 1 94.94 264 ALA B N 1
ATOM 6520 C CA . ALA B 1 264 ? 1.321 -55.688 -9.328 1 94.94 264 ALA B CA 1
ATOM 6521 C C . ALA B 1 264 ? 2.273 -56.094 -10.453 1 94.94 264 ALA B C 1
ATOM 6523 O O . ALA B 1 264 ? 1.908 -56.906 -11.32 1 94.94 264 ALA B O 1
ATOM 6524 N N . GLN B 1 265 ? 3.477 -55.594 -10.375 1 93.38 265 GLN B N 1
ATOM 6525 C CA . GLN B 1 265 ? 4.492 -55.906 -11.375 1 93.38 265 GLN B CA 1
ATOM 6526 C C . GLN B 1 265 ? 4.852 -57.375 -11.336 1 93.38 265 GLN B C 1
ATOM 6528 O O . GLN B 1 265 ? 4.988 -58.031 -12.383 1 93.38 265 GLN B O 1
ATOM 6533 N N . ASN B 1 266 ? 4.945 -57.938 -10.203 1 92.06 266 ASN B N 1
ATOM 6534 C CA . ASN B 1 266 ? 5.27 -59.344 -10.047 1 92.06 266 ASN B CA 1
ATOM 6535 C C . ASN B 1 266 ? 4.117 -60.219 -10.5 1 92.06 266 ASN B C 1
ATOM 6537 O O . ASN B 1 266 ? 4.336 -61.25 -11.133 1 92.06 266 ASN B O 1
ATOM 6541 N N . THR B 1 267 ? 2.965 -59.781 -10.227 1 93.5 267 THR B N 1
ATOM 6542 C CA . THR B 1 267 ? 1.788 -60.594 -10.539 1 93.5 267 THR B CA 1
ATOM 6543 C C . THR B 1 267 ? 1.576 -60.688 -12.047 1 93.5 267 THR B C 1
ATOM 6545 O O . THR B 1 267 ? 1.311 -61.75 -12.578 1 93.5 267 THR B O 1
ATOM 6548 N N . ILE B 1 268 ? 1.676 -59.562 -12.727 1 91.56 268 ILE B N 1
ATOM 6549 C CA . ILE B 1 268 ? 1.39 -59.531 -14.156 1 91.56 268 ILE B CA 1
ATOM 6550 C C . ILE B 1 268 ? 2.496 -60.25 -14.922 1 91.56 268 ILE B C 1
ATOM 6552 O O . ILE B 1 268 ? 2.303 -60.688 -16.062 1 91.56 268 ILE B O 1
ATOM 6556 N N . ALA B 1 269 ? 3.678 -60.5 -14.266 1 87.38 269 ALA B N 1
ATOM 6557 C CA . ALA B 1 269 ? 4.824 -61.156 -14.883 1 87.38 269 ALA B CA 1
ATOM 6558 C C . ALA B 1 269 ? 4.75 -62.688 -14.703 1 87.38 269 ALA B C 1
ATOM 6560 O O . ALA B 1 269 ? 5.473 -63.438 -15.367 1 87.38 269 ALA B O 1
ATOM 6561 N N . ILE B 1 270 ? 3.811 -63.125 -13.859 1 85 270 ILE B N 1
ATOM 6562 C CA . ILE B 1 270 ? 3.693 -64.562 -13.586 1 85 270 ILE B CA 1
ATOM 6563 C C . ILE B 1 270 ? 3.207 -65.25 -14.844 1 85 270 ILE B C 1
ATOM 6565 O O . ILE B 1 270 ? 2.207 -64.875 -15.445 1 85 270 ILE B O 1
ATOM 6569 N N . VAL B 1 271 ? 3.869 -66.312 -15.258 1 78.5 271 VAL B N 1
ATOM 6570 C CA . VAL B 1 271 ? 3.537 -67.125 -16.469 1 78.5 271 VAL B CA 1
ATOM 6571 C C . VAL B 1 271 ? 2.773 -68.375 -16.078 1 78.5 271 VAL B C 1
ATOM 6573 O O . VAL B 1 271 ? 1.884 -68.812 -16.812 1 78.5 271 VAL B O 1
ATOM 6576 N N . VAL B 1 272 ? 2.961 -68.938 -14.781 1 80.31 272 VAL B N 1
ATOM 6577 C CA . VAL B 1 272 ? 2.348 -70.188 -14.344 1 80.31 272 VAL B CA 1
ATOM 6578 C C . VAL B 1 272 ? 0.943 -69.875 -13.805 1 80.31 272 VAL B C 1
ATOM 6580 O O . VAL B 1 272 ? 0.779 -69.188 -12.805 1 80.31 272 VAL B O 1
ATOM 6583 N N . PRO B 1 273 ? -0.043 -70.438 -14.414 1 79.5 273 PRO B N 1
ATOM 6584 C CA . PRO B 1 273 ? -1.428 -70.188 -14.023 1 79.5 273 PRO B CA 1
ATOM 6585 C C . PRO B 1 273 ? -1.726 -70.562 -12.586 1 79.5 273 PRO B C 1
ATOM 6587 O O . PRO B 1 273 ? -2.525 -69.938 -11.906 1 79.5 273 PRO B O 1
ATOM 6590 N N . SER B 1 274 ? -1.111 -71.625 -12.07 1 80.94 274 SER B N 1
ATOM 6591 C CA . SER B 1 274 ? -1.4 -72.125 -10.727 1 80.94 274 SER B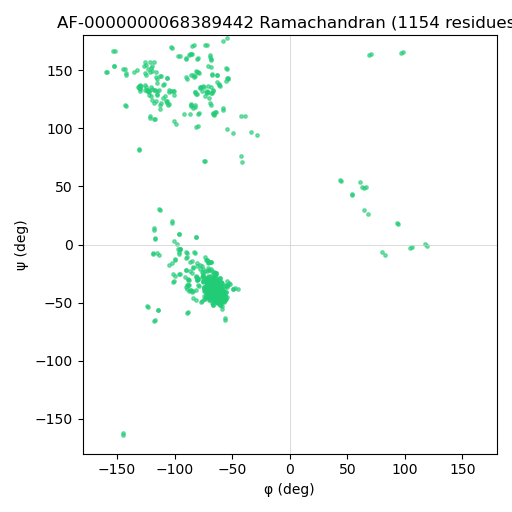 CA 1
ATOM 6592 C C . SER B 1 274 ? -0.899 -71.188 -9.656 1 80.94 274 SER B C 1
ATOM 6594 O O . SER B 1 274 ? -1.363 -71.188 -8.516 1 80.94 274 SER B O 1
ATOM 6596 N N . ALA B 1 275 ? -0.079 -70.312 -10.047 1 85.56 275 ALA B N 1
ATOM 6597 C CA . ALA B 1 275 ? 0.547 -69.375 -9.094 1 85.56 275 ALA B CA 1
ATOM 6598 C C . ALA B 1 275 ? -0.165 -68.062 -9.078 1 85.56 275 ALA B C 1
ATOM 6600 O O . ALA B 1 275 ? 0.174 -67.188 -8.281 1 85.56 275 ALA B O 1
ATOM 6601 N N . LEU B 1 276 ? -1.151 -67.938 -9.836 1 88.12 276 LEU B N 1
ATOM 6602 C CA . LEU B 1 276 ? -1.849 -66.625 -9.945 1 88.12 276 LEU B CA 1
ATOM 6603 C C . LEU B 1 276 ? -2.84 -66.438 -8.797 1 88.12 276 LEU B C 1
ATOM 6605 O O . LEU B 1 276 ? -3.57 -67.375 -8.453 1 88.12 276 LEU B O 1
ATOM 6609 N N . PRO B 1 277 ? -2.764 -65.25 -8.156 1 89 277 PRO B N 1
ATOM 6610 C CA . PRO B 1 277 ? -3.773 -65 -7.129 1 89 277 PRO B CA 1
ATOM 6611 C C . PRO B 1 277 ? -5.172 -64.812 -7.711 1 89 277 PRO B C 1
ATOM 6613 O O . PRO B 1 277 ? -5.32 -64.562 -8.914 1 89 277 PRO B O 1
ATOM 6616 N N . SER B 1 278 ? -6.203 -64.938 -6.801 1 85.81 278 SER B N 1
ATOM 6617 C CA . SER B 1 278 ? -7.562 -64.625 -7.215 1 85.81 278 SER B CA 1
ATOM 6618 C C . SER B 1 278 ? -7.719 -63.094 -7.414 1 85.81 278 SER B C 1
ATOM 6620 O O . SER B 1 278 ? -6.945 -62.312 -6.871 1 85.81 278 SER B O 1
ATOM 6622 N N . ILE B 1 279 ? -8.609 -62.688 -8.234 1 85.62 279 ILE B N 1
ATOM 6623 C CA . ILE B 1 279 ? -8.883 -61.281 -8.508 1 85.62 279 ILE B CA 1
ATOM 6624 C C . ILE B 1 279 ? -9.188 -60.562 -7.199 1 85.62 279 ILE B C 1
ATOM 6626 O O . ILE B 1 279 ? -8.703 -59.469 -6.973 1 85.62 279 ILE B O 1
ATOM 6630 N N . ARG B 1 280 ? -9.898 -61.156 -6.355 1 81.44 280 ARG B N 1
ATOM 6631 C CA . ARG B 1 280 ? -10.258 -60.562 -5.074 1 81.44 280 ARG B CA 1
ATOM 6632 C C . ARG B 1 280 ? -9.023 -60.344 -4.203 1 81.44 280 ARG B C 1
ATOM 6634 O O . ARG B 1 280 ? -8.852 -59.281 -3.607 1 81.44 280 ARG B O 1
ATOM 6641 N N . ASP B 1 281 ? -8.195 -61.406 -4.109 1 86.62 281 ASP B N 1
ATOM 6642 C CA . ASP B 1 281 ? -6.98 -61.312 -3.303 1 86.62 281 ASP B CA 1
ATOM 6643 C C . ASP B 1 281 ? -6.043 -60.219 -3.83 1 86.62 281 ASP B C 1
ATOM 6645 O O . ASP B 1 281 ? -5.461 -59.469 -3.051 1 86.62 281 ASP B O 1
ATOM 6649 N N . PHE B 1 282 ? -5.93 -60.156 -5.129 1 90.81 282 PHE B N 1
ATOM 6650 C CA . PHE B 1 282 ? -5.086 -59.125 -5.723 1 90.81 282 PHE B CA 1
ATOM 6651 C C . PHE B 1 282 ? -5.625 -57.719 -5.414 1 90.81 282 PHE B C 1
ATOM 6653 O O . PHE B 1 282 ? -4.875 -56.844 -4.992 1 90.81 282 PHE B O 1
ATOM 6660 N N . SER B 1 283 ? -6.906 -57.594 -5.633 1 87.19 283 SER B N 1
ATOM 6661 C CA . SER B 1 283 ? -7.531 -56.281 -5.453 1 87.19 283 SER B CA 1
ATOM 6662 C C . SER B 1 283 ? -7.395 -55.812 -4.016 1 87.19 283 SER B C 1
ATOM 6664 O O . SER B 1 283 ? -7.094 -54.625 -3.777 1 87.19 283 SER B O 1
ATOM 6666 N N . GLU B 1 284 ? -7.598 -56.594 -3.096 1 83.62 284 GLU B N 1
ATOM 6667 C CA . GLU B 1 284 ? -7.523 -56.219 -1.688 1 83.62 284 GLU B CA 1
ATOM 6668 C C . GLU B 1 284 ? -6.109 -55.781 -1.305 1 83.62 284 GLU B C 1
ATOM 6670 O O . GLU B 1 284 ? -5.93 -54.781 -0.596 1 83.62 284 GLU B O 1
ATOM 6675 N N . ASN B 1 285 ? -5.129 -56.469 -1.815 1 87.62 285 ASN B N 1
ATOM 6676 C CA . ASN B 1 285 ? -3.744 -56.156 -1.506 1 87.62 285 ASN B CA 1
ATOM 6677 C C . ASN B 1 285 ? -3.291 -54.875 -2.236 1 87.62 285 ASN B C 1
ATOM 6679 O O . ASN B 1 285 ? -2.537 -54.094 -1.686 1 87.62 285 ASN B O 1
ATOM 6683 N N . TYR B 1 286 ? -3.771 -54.719 -3.422 1 91.5 286 TYR B N 1
ATOM 6684 C CA . TYR B 1 286 ? -3.379 -53.562 -4.242 1 91.5 286 TYR B CA 1
ATOM 6685 C C . TYR B 1 286 ? -4.008 -52.281 -3.719 1 91.5 286 TYR B C 1
ATOM 6687 O O . TYR B 1 286 ? -3.355 -51.25 -3.689 1 91.5 286 TYR B O 1
ATOM 6695 N N . ILE B 1 287 ? -5.211 -52.375 -3.26 1 86.12 287 ILE B N 1
ATOM 6696 C CA . ILE B 1 287 ? -5.969 -51.219 -2.828 1 86.12 287 ILE B CA 1
ATOM 6697 C C . ILE B 1 287 ? -5.383 -50.688 -1.523 1 86.12 287 ILE B C 1
ATOM 6699 O O . ILE B 1 287 ? -5.418 -49.469 -1.274 1 86.12 287 ILE B O 1
ATOM 6703 N N . GLN B 1 288 ? -4.801 -51.531 -0.749 1 85.94 288 GLN B N 1
ATOM 6704 C CA . GLN B 1 288 ? -4.199 -51.094 0.506 1 85.94 288 GLN B CA 1
ATOM 6705 C C . GLN B 1 288 ? -3.109 -50.062 0.26 1 85.94 288 GLN B C 1
ATOM 6707 O O . GLN B 1 288 ? -3.023 -49.062 0.979 1 85.94 288 GLN B O 1
ATOM 6712 N N . GLY B 1 289 ? -2.285 -50.188 -0.73 1 87 289 GLY B N 1
ATOM 6713 C CA . GLY B 1 289 ? -1.252 -49.219 -1.07 1 87 289 GLY B CA 1
ATOM 6714 C C . GLY B 1 289 ? -1.796 -48 -1.763 1 87 289 GLY B C 1
ATOM 6715 O O . GLY B 1 289 ? -1.23 -46.906 -1.636 1 87 289 GLY B O 1
ATOM 6716 N N . MET B 1 290 ? -2.965 -48.125 -2.402 1 88.38 290 MET B N 1
ATOM 6717 C CA . MET B 1 290 ? -3.576 -47 -3.127 1 88.38 290 MET B CA 1
ATOM 6718 C C . MET B 1 290 ? -4.109 -45.938 -2.16 1 88.38 290 MET B C 1
ATOM 6720 O O . MET B 1 290 ? -4.266 -44.781 -2.531 1 88.38 290 MET B O 1
ATOM 6724 N N . ARG B 1 291 ? -4.316 -46.344 -0.96 1 87.81 291 ARG B N 1
ATOM 6725 C CA . ARG B 1 291 ? -4.852 -45.438 0.043 1 87.81 291 ARG B CA 1
ATOM 6726 C C . ARG B 1 291 ? -3.887 -44.281 0.304 1 87.81 291 ARG B C 1
ATOM 6728 O O . ARG B 1 291 ? -4.312 -43.156 0.592 1 87.81 291 ARG B O 1
ATOM 6735 N N . SER B 1 292 ? -2.604 -44.562 0.203 1 90.81 292 SER B N 1
ATOM 6736 C CA . SER B 1 292 ? -1.607 -43.5 0.4 1 90.81 292 SER B CA 1
ATOM 6737 C C . SER B 1 292 ? -1.734 -42.406 -0.658 1 90.81 292 SER B C 1
ATOM 6739 O O . SER B 1 292 ? -1.469 -41.25 -0.385 1 90.81 292 SER B O 1
ATOM 6741 N N . SER B 1 293 ? -2.16 -42.812 -1.865 1 90.12 293 SER B N 1
ATOM 6742 C CA . SER B 1 293 ? -2.377 -41.844 -2.914 1 90.12 293 SER B CA 1
ATOM 6743 C C . SER B 1 293 ? -3.584 -40.938 -2.602 1 90.12 293 SER B C 1
ATOM 6745 O O . SER B 1 293 ? -3.576 -39.75 -2.893 1 90.12 293 SER B O 1
ATOM 6747 N N . ASP B 1 294 ? -4.574 -41.531 -1.978 1 88.88 294 ASP B N 1
ATOM 6748 C CA . ASP B 1 294 ? -5.75 -40.75 -1.567 1 88.88 294 ASP B CA 1
ATOM 6749 C C . ASP B 1 294 ? -5.395 -39.75 -0.483 1 88.88 294 ASP B C 1
ATOM 6751 O O . ASP B 1 294 ? -5.852 -38.594 -0.523 1 88.88 294 ASP B O 1
ATOM 6755 N N . GLN B 1 295 ? -4.637 -40.25 0.387 1 91.19 295 GLN B N 1
ATOM 6756 C CA . GLN B 1 295 ? -4.215 -39.344 1.467 1 91.19 295 GLN B CA 1
ATOM 6757 C C . GLN B 1 295 ? -3.381 -38.188 0.931 1 91.19 295 GLN B C 1
ATOM 6759 O O . GLN B 1 295 ? -3.533 -37.062 1.379 1 91.19 295 GLN B O 1
ATOM 6764 N N . LEU B 1 296 ? -2.506 -38.469 0.033 1 91.25 296 LEU B N 1
ATOM 6765 C CA . LEU B 1 296 ? -1.674 -37.438 -0.572 1 91.25 296 LEU B CA 1
ATOM 6766 C C . LEU B 1 296 ? -2.531 -36.406 -1.306 1 91.25 296 LEU B C 1
ATOM 6768 O O . LEU B 1 296 ? -2.33 -35.219 -1.153 1 91.25 296 LEU B O 1
ATOM 6772 N N . ARG B 1 297 ? -3.449 -36.906 -2.062 1 90 297 ARG B N 1
ATOM 6773 C CA . ARG B 1 297 ? -4.367 -36.031 -2.793 1 90 297 ARG B CA 1
ATOM 6774 C C . ARG B 1 297 ? -5.125 -35.125 -1.839 1 90 297 ARG B C 1
ATOM 6776 O O . ARG B 1 297 ? -5.188 -33.906 -2.051 1 90 297 ARG B O 1
ATOM 6783 N N . ASP B 1 298 ? -5.656 -35.656 -0.802 1 91.31 298 ASP B N 1
ATOM 6784 C CA . ASP B 1 298 ? -6.438 -34.906 0.159 1 91.31 298 ASP B CA 1
ATOM 6785 C C . ASP B 1 298 ? -5.57 -33.844 0.867 1 91.31 298 ASP B C 1
ATOM 6787 O O . ASP B 1 298 ? -6.016 -32.75 1.126 1 91.31 298 ASP B O 1
ATOM 6791 N N . LEU B 1 299 ? -4.406 -34.25 1.164 1 93.19 299 LEU B N 1
ATOM 6792 C CA . LEU B 1 299 ? -3.5 -33.344 1.848 1 93.19 299 LEU B CA 1
ATOM 6793 C C . LEU B 1 299 ? -3.092 -32.188 0.93 1 93.19 299 LEU B C 1
ATOM 6795 O O . LEU B 1 299 ? -2.947 -31.047 1.381 1 93.19 299 LEU B O 1
ATOM 6799 N N . ILE B 1 300 ? -2.865 -32.438 -0.348 1 93.25 300 ILE B N 1
ATOM 6800 C CA . ILE B 1 300 ? -2.525 -31.391 -1.309 1 93.25 300 ILE B CA 1
ATOM 6801 C C . ILE B 1 300 ? -3.662 -30.375 -1.388 1 93.25 300 ILE B C 1
ATOM 6803 O O . ILE B 1 300 ? -3.426 -29.172 -1.347 1 93.25 300 ILE B O 1
ATOM 6807 N N . LEU B 1 301 ? -4.855 -30.891 -1.427 1 92.5 301 LEU B N 1
ATOM 6808 C CA . LEU B 1 301 ? -6.02 -30.016 -1.466 1 92.5 301 LEU B CA 1
ATOM 6809 C C . LEU B 1 301 ? -6.125 -29.188 -0.183 1 92.5 301 LEU B C 1
ATOM 6811 O O . LEU B 1 301 ? -6.352 -27.984 -0.23 1 92.5 301 LEU B O 1
ATOM 6815 N N . ALA B 1 302 ? -5.91 -29.859 0.924 1 93.94 302 ALA B N 1
ATOM 6816 C CA . ALA B 1 302 ? -6.016 -29.188 2.221 1 93.94 302 ALA B CA 1
ATOM 6817 C C . ALA B 1 302 ? -4.934 -28.125 2.383 1 93.94 302 ALA B C 1
ATOM 6819 O O . ALA B 1 302 ? -5.207 -27.016 2.857 1 93.94 302 ALA B O 1
ATOM 6820 N N . GLU B 1 303 ? -3.764 -28.5 2.02 1 94 303 GLU B N 1
ATOM 6821 C CA . GLU B 1 303 ? -2.648 -27.562 2.143 1 94 303 GLU B CA 1
ATOM 6822 C C . GLU B 1 303 ? -2.812 -26.375 1.19 1 94 303 GLU B C 1
ATOM 6824 O O . GLU B 1 303 ? -2.418 -25.25 1.512 1 94 303 GLU B O 1
ATOM 6829 N N . THR B 1 304 ? -3.303 -26.641 0.021 1 93.44 304 THR B N 1
ATOM 6830 C CA . THR B 1 304 ? -3.564 -25.562 -0.928 1 93.44 304 THR B CA 1
ATOM 6831 C C . THR B 1 304 ? -4.617 -24.594 -0.382 1 93.44 304 THR B C 1
ATOM 6833 O O . THR B 1 304 ? -4.445 -23.375 -0.438 1 93.44 304 THR B O 1
ATOM 6836 N N . ARG B 1 305 ? -5.648 -25.156 0.154 1 93.31 305 ARG B N 1
ATOM 6837 C CA . ARG B 1 305 ? -6.691 -24.344 0.768 1 93.31 305 ARG B CA 1
ATOM 6838 C C . ARG B 1 305 ? -6.141 -23.531 1.938 1 93.31 305 ARG B C 1
ATOM 6840 O O . ARG B 1 305 ? -6.461 -22.344 2.09 1 93.31 305 ARG B O 1
ATOM 6847 N N . ALA B 1 306 ? -5.375 -24.141 2.734 1 93.75 306 ALA B N 1
ATOM 6848 C CA . ALA B 1 306 ? -4.785 -23.484 3.898 1 93.75 306 ALA B CA 1
ATOM 6849 C C . ALA B 1 306 ? -3.887 -22.328 3.48 1 93.75 306 ALA B C 1
ATOM 6851 O O . ALA B 1 306 ? -3.859 -21.281 4.141 1 93.75 306 ALA B O 1
ATOM 6852 N N . ARG B 1 307 ? -3.176 -22.547 2.463 1 92.5 307 ARG B N 1
ATOM 6853 C CA . ARG B 1 307 ? -2.281 -21.516 1.969 1 92.5 307 ARG B CA 1
ATOM 6854 C C . ARG B 1 307 ? -3.07 -20.297 1.493 1 92.5 307 ARG B C 1
ATOM 6856 O O . ARG B 1 307 ? -2.721 -19.156 1.816 1 92.5 307 ARG B O 1
ATOM 6863 N N . ILE B 1 308 ? -4.113 -20.5 0.708 1 92.31 308 ILE B N 1
ATOM 6864 C CA . ILE B 1 308 ? -4.949 -19.406 0.207 1 92.31 308 ILE B CA 1
ATOM 6865 C C . ILE B 1 308 ? -5.586 -18.672 1.378 1 92.31 308 ILE B C 1
ATOM 6867 O O . ILE B 1 308 ? -5.609 -17.438 1.402 1 92.31 308 ILE B O 1
ATOM 6871 N N . GLU B 1 309 ? -6.027 -19.453 2.346 1 93.31 309 GLU B N 1
ATOM 6872 C CA . GLU B 1 309 ? -6.664 -18.844 3.512 1 93.31 309 GLU B CA 1
ATOM 6873 C C . GLU B 1 309 ? -5.656 -18.047 4.336 1 93.31 309 GLU B C 1
ATOM 6875 O O . GLU B 1 309 ? -5.984 -16.984 4.867 1 93.31 309 GLU B O 1
ATOM 6880 N N . LYS B 1 310 ? -4.516 -18.594 4.469 1 92.88 310 LYS B N 1
ATOM 6881 C CA . LYS B 1 310 ? -3.465 -17.875 5.184 1 92.88 310 LYS B CA 1
ATOM 6882 C C . LYS B 1 310 ? -3.129 -16.562 4.496 1 92.88 310 LYS B C 1
ATOM 6884 O O . LYS B 1 310 ? -2.992 -15.523 5.156 1 92.88 310 LYS B O 1
ATOM 6889 N N . ASN B 1 311 ? -3 -16.609 3.188 1 90.69 311 ASN B N 1
ATOM 6890 C CA . ASN B 1 311 ? -2.725 -15.391 2.424 1 90.69 311 ASN B CA 1
ATOM 6891 C C . ASN B 1 311 ? -3.863 -14.383 2.547 1 90.69 311 ASN B C 1
ATOM 6893 O O . ASN B 1 311 ? -3.623 -13.18 2.633 1 90.69 311 ASN B O 1
ATOM 6897 N N . LYS B 1 312 ? -5.059 -14.906 2.512 1 91.75 312 LYS B N 1
ATOM 6898 C CA . LYS B 1 312 ? -6.238 -14.062 2.689 1 91.75 312 LYS B CA 1
ATOM 6899 C C . LYS B 1 312 ? -6.223 -13.375 4.051 1 91.75 312 LYS B C 1
ATOM 6901 O O . LYS B 1 312 ? -6.422 -12.156 4.141 1 91.75 312 LYS B O 1
ATOM 6906 N N . GLN B 1 313 ? -5.934 -14.062 5.109 1 92.25 313 GLN B N 1
ATOM 6907 C CA . GLN B 1 313 ? -5.898 -13.531 6.465 1 92.25 313 GLN B CA 1
ATOM 6908 C C . GLN B 1 313 ? -4.762 -12.523 6.633 1 92.25 313 GLN B C 1
ATOM 6910 O O . GLN B 1 313 ? -4.934 -11.484 7.273 1 92.25 313 GLN B O 1
ATOM 6915 N N . GLN B 1 314 ? -3.604 -12.867 6.074 1 90.12 314 GLN B N 1
ATOM 6916 C CA . GLN B 1 314 ? -2.469 -11.953 6.148 1 90.12 314 GLN B CA 1
ATOM 6917 C C . GLN B 1 314 ? -2.779 -10.633 5.438 1 90.12 314 GLN B C 1
ATOM 6919 O O . GLN B 1 314 ? -2.422 -9.562 5.926 1 90.12 314 GLN B O 1
ATOM 6924 N N . ALA B 1 315 ? -3.396 -10.781 4.266 1 87.25 315 ALA B N 1
ATOM 6925 C CA . ALA B 1 315 ? -3.785 -9.578 3.535 1 87.25 315 ALA B CA 1
ATOM 6926 C C . ALA B 1 315 ? -4.773 -8.734 4.344 1 87.25 315 ALA B C 1
ATOM 6928 O O . ALA B 1 315 ? -4.691 -7.508 4.352 1 87.25 315 ALA B O 1
ATOM 6929 N N . LEU B 1 316 ? -5.664 -9.367 5.082 1 88.38 316 LEU B N 1
ATOM 6930 C CA . LEU B 1 316 ? -6.629 -8.68 5.934 1 88.38 316 LEU B CA 1
ATOM 6931 C C . LEU B 1 316 ? -5.934 -7.988 7.098 1 88.38 316 LEU B C 1
ATOM 6933 O O . LEU B 1 316 ? -6.23 -6.832 7.402 1 88.38 316 LEU B O 1
ATOM 6937 N N . ILE B 1 317 ? -5.004 -8.641 7.711 1 88.44 317 ILE B N 1
ATOM 6938 C CA . ILE B 1 317 ? -4.285 -8.094 8.852 1 88.44 317 ILE B CA 1
ATOM 6939 C C . ILE B 1 317 ? -3.457 -6.887 8.414 1 88.44 317 ILE B C 1
ATOM 6941 O O . ILE B 1 317 ? -3.48 -5.84 9.062 1 88.44 317 ILE B O 1
ATOM 6945 N N . TYR B 1 318 ? -2.74 -7.039 7.234 1 83.5 318 TYR B N 1
ATOM 6946 C CA . TYR B 1 318 ? -1.955 -5.922 6.719 1 83.5 318 TYR B CA 1
ATOM 6947 C C . TYR B 1 318 ? -2.855 -4.754 6.344 1 83.5 318 TYR B C 1
ATOM 6949 O O . TYR B 1 318 ? -2.508 -3.594 6.582 1 83.5 318 TYR B O 1
ATOM 6957 N N . GLY B 1 319 ? -3.967 -5.109 5.727 1 81.75 319 GLY B N 1
ATOM 6958 C CA . GLY B 1 319 ? -4.926 -4.07 5.387 1 81.75 319 GLY B CA 1
ATOM 6959 C C . GLY B 1 319 ? -5.48 -3.354 6.602 1 81.75 319 GLY B C 1
ATOM 6960 O O . GLY B 1 319 ? -5.527 -2.121 6.633 1 81.75 319 GLY B O 1
ATOM 6961 N N . LEU B 1 320 ? -5.816 -4.016 7.707 1 84.38 320 LEU B N 1
ATOM 6962 C CA . LEU B 1 320 ? -6.344 -3.438 8.938 1 84.38 320 LEU B CA 1
ATOM 6963 C C . LEU B 1 320 ? -5.277 -2.629 9.664 1 84.38 320 LEU B C 1
ATOM 6965 O O . LEU B 1 320 ? -5.562 -1.559 10.203 1 84.38 320 LEU B O 1
ATOM 6969 N N . ALA B 1 321 ? -4.066 -3.17 9.672 1 82.5 321 ALA B N 1
ATOM 6970 C CA . ALA B 1 321 ? -2.963 -2.447 10.297 1 82.5 321 ALA B CA 1
ATOM 6971 C C . ALA B 1 321 ? -2.691 -1.129 9.578 1 82.5 321 ALA B C 1
ATOM 6973 O O . ALA B 1 321 ? -2.475 -0.098 10.219 1 82.5 321 ALA B O 1
ATOM 6974 N N . SER B 1 322 ? -2.682 -1.206 8.219 1 79.88 322 SER B N 1
ATOM 6975 C CA . SER B 1 322 ? -2.465 0.006 7.438 1 79.88 322 SER B CA 1
ATOM 6976 C C . SER B 1 322 ? -3.586 1.016 7.656 1 79.88 322 SER B C 1
ATOM 6978 O O . SER B 1 322 ? -3.334 2.217 7.773 1 79.88 322 SER B O 1
ATOM 6980 N N . LEU B 1 323 ? -4.785 0.583 7.773 1 79.56 323 LEU B N 1
ATOM 6981 C CA . LEU B 1 323 ? -5.934 1.445 8.031 1 79.56 323 LEU B CA 1
ATOM 6982 C C . LEU B 1 323 ? -5.855 2.049 9.43 1 79.56 323 LEU B C 1
ATOM 6984 O O . LEU B 1 323 ? -6.176 3.225 9.625 1 79.56 323 LEU B O 1
ATOM 6988 N N . PHE B 1 324 ? -5.414 1.341 10.367 1 84.88 324 PHE B N 1
ATOM 6989 C CA . PHE B 1 324 ? -5.262 1.809 11.734 1 84.88 324 PHE B CA 1
ATOM 6990 C C . PHE B 1 324 ? -4.215 2.914 11.82 1 84.88 324 PHE B C 1
ATOM 6992 O O . PHE B 1 324 ? -4.449 3.949 12.445 1 84.88 324 PHE B O 1
ATOM 6999 N N . LEU B 1 325 ? -3.127 2.637 11.203 1 78.69 325 LEU B N 1
ATOM 7000 C CA . LEU B 1 325 ? -2.059 3.629 11.203 1 78.69 325 LEU B CA 1
ATOM 7001 C C . LEU B 1 325 ? -2.496 4.898 10.484 1 78.69 325 LEU B C 1
ATOM 7003 O O . LEU B 1 325 ? -2.162 6.008 10.914 1 78.69 325 LEU B O 1
ATOM 7007 N N . ALA B 1 326 ? -3.223 4.715 9.43 1 76.88 326 ALA B N 1
ATOM 7008 C CA . ALA B 1 326 ? -3.754 5.867 8.711 1 76.88 326 ALA B CA 1
ATOM 7009 C C . ALA B 1 326 ? -4.738 6.652 9.57 1 76.88 326 ALA B C 1
ATOM 7011 O O . ALA B 1 326 ? -4.723 7.887 9.578 1 76.88 326 ALA B O 1
ATOM 7012 N N . LEU B 1 327 ? -5.555 5.992 10.352 1 80.12 327 LEU B N 1
ATOM 7013 C CA . LEU B 1 327 ? -6.523 6.633 11.234 1 80.12 327 LEU B CA 1
ATOM 7014 C C . LEU B 1 327 ? -5.816 7.402 12.352 1 80.12 327 LEU B C 1
ATOM 7016 O O . LEU B 1 327 ? -6.234 8.508 12.703 1 80.12 327 LEU B O 1
ATOM 7020 N N . ILE B 1 328 ? -4.801 6.805 12.867 1 80.38 328 ILE B N 1
ATOM 7021 C CA . ILE B 1 328 ? -4.023 7.465 13.914 1 80.38 328 ILE B CA 1
ATOM 7022 C C . ILE B 1 328 ? -3.402 8.75 13.359 1 80.38 328 ILE B C 1
ATOM 7024 O O . ILE B 1 328 ? -3.439 9.789 14.016 1 80.38 328 ILE B O 1
ATOM 7028 N N . ALA B 1 329 ? -2.834 8.633 12.18 1 75.31 329 ALA B N 1
ATOM 7029 C CA . ALA B 1 329 ? -2.227 9.805 11.555 1 75.31 329 ALA B CA 1
ATOM 7030 C C . ALA B 1 329 ? -3.258 10.906 11.336 1 75.31 329 ALA B C 1
ATOM 7032 O O . ALA B 1 329 ? -2.988 12.086 11.609 1 75.31 329 ALA B O 1
ATOM 7033 N N . VAL B 1 330 ? -4.496 10.609 10.938 1 74.06 330 VAL B N 1
ATOM 7034 C CA . VAL B 1 330 ? -5.57 11.57 10.719 1 74.06 330 VAL B CA 1
ATOM 7035 C C . VAL B 1 330 ? -6 12.18 12.055 1 74.06 330 VAL B C 1
ATOM 7037 O O . VAL B 1 330 ? -6.219 13.391 12.148 1 74.06 330 VAL B O 1
ATOM 7040 N N . MET B 1 331 ? -6.051 11.375 13.055 1 79.75 331 MET B N 1
ATOM 7041 C CA . MET B 1 331 ? -6.449 11.852 14.375 1 79.75 331 MET B CA 1
ATOM 7042 C C . MET B 1 331 ? -5.414 12.812 14.945 1 79.75 331 MET B C 1
ATOM 7044 O O . MET B 1 331 ? -5.77 13.828 15.555 1 79.75 331 MET B O 1
ATOM 7048 N N . VAL B 1 332 ? -4.184 12.508 14.727 1 77.88 332 VAL B N 1
ATOM 7049 C CA . VAL B 1 332 ? -3.104 13.359 15.203 1 77.88 332 VAL B CA 1
ATOM 7050 C C . VAL B 1 332 ? -3.143 14.703 14.477 1 77.88 332 VAL B C 1
ATOM 7052 O O . VAL B 1 332 ? -2.973 15.75 15.094 1 77.88 332 VAL B O 1
ATOM 7055 N N . LEU B 1 333 ? -3.422 14.695 13.234 1 76.19 333 LEU B N 1
ATOM 7056 C CA . LEU B 1 333 ? -3.488 15.93 12.453 1 76.19 333 LEU B CA 1
ATOM 7057 C C . LEU B 1 333 ? -4.703 16.75 12.852 1 76.19 333 LEU B C 1
ATOM 7059 O O . LEU B 1 333 ? -4.621 17.984 12.93 1 76.19 333 LEU B O 1
ATOM 7063 N N . LEU B 1 334 ? -5.773 16.094 13.156 1 74.06 334 LEU B N 1
ATOM 7064 C CA . LEU B 1 334 ? -6.965 16.797 13.617 1 74.06 334 LEU B CA 1
ATOM 7065 C C . LEU B 1 334 ? -6.738 17.406 14.992 1 74.06 334 LEU B C 1
ATOM 7067 O O . LEU B 1 334 ? -7.184 18.531 15.258 1 74.06 334 LEU B O 1
ATOM 7071 N N . ARG B 1 335 ? -6.066 16.656 15.805 1 78.19 335 ARG B N 1
ATOM 7072 C CA . ARG B 1 335 ? -5.73 17.188 17.125 1 78.19 335 ARG B CA 1
ATOM 7073 C C . ARG B 1 335 ? -4.805 18.391 17 1 78.19 335 ARG B C 1
ATOM 7075 O O . ARG B 1 335 ? -4.941 19.359 17.766 1 78.19 335 ARG B O 1
ATOM 7082 N N . LEU B 1 336 ? -3.92 18.281 16.125 1 76.69 336 LEU B N 1
ATOM 7083 C CA . LEU B 1 336 ? -3.012 19.406 15.898 1 76.69 336 LEU B CA 1
ATOM 7084 C C . LEU B 1 336 ? -3.777 20.641 15.445 1 76.69 336 LEU B C 1
ATOM 7086 O O . LEU B 1 336 ? -3.504 21.75 15.906 1 76.69 336 LEU B O 1
ATOM 7090 N N . THR B 1 337 ? -4.734 20.469 14.547 1 74 337 THR B N 1
ATOM 7091 C CA . THR B 1 337 ? -5.559 21.578 14.078 1 74 337 THR B CA 1
ATOM 7092 C C . THR B 1 337 ? -6.367 22.172 15.227 1 74 337 THR B C 1
ATOM 7094 O O . THR B 1 337 ? -6.539 23.391 15.305 1 74 337 THR B O 1
ATOM 7097 N N . SER B 1 338 ? -6.773 21.344 16.094 1 77.06 338 SER B N 1
ATOM 7098 C CA . SER B 1 338 ? -7.547 21.812 17.234 1 77.06 338 SER B CA 1
ATOM 7099 C C . SER B 1 338 ? -6.676 22.594 18.219 1 77.06 338 SER B C 1
ATOM 7101 O O . SER B 1 338 ? -7.113 23.609 18.781 1 77.06 338 SER B O 1
ATOM 7103 N N . VAL B 1 339 ? -5.492 22.156 18.375 1 76.56 339 VAL B N 1
ATOM 7104 C CA . VAL B 1 339 ? -4.559 22.844 19.25 1 76.56 339 VAL B CA 1
ATOM 7105 C C . VAL B 1 339 ? -4.211 24.203 18.656 1 76.56 339 VAL B C 1
ATOM 7107 O O . VAL B 1 339 ? -4.16 25.203 19.375 1 76.56 339 VAL B O 1
ATOM 7110 N N . TYR B 1 340 ? -3.992 24.266 17.375 1 76.25 340 TYR B N 1
ATOM 7111 C CA . TYR B 1 340 ? -3.725 25.531 16.719 1 76.25 340 TYR B CA 1
ATOM 7112 C C . TYR B 1 340 ? -4.902 26.484 16.859 1 76.25 340 TYR B C 1
ATOM 7114 O O . TYR B 1 340 ? -4.719 27.688 17.109 1 76.25 340 TYR B O 1
ATOM 7122 N N . LYS B 1 341 ? -6.059 25.984 16.812 1 74.69 341 LYS B N 1
ATOM 7123 C CA . LYS B 1 341 ? -7.27 26.797 16.922 1 74.69 341 LYS B CA 1
ATOM 7124 C C . LYS B 1 341 ? -7.414 27.375 18.328 1 74.69 341 LYS B C 1
ATOM 7126 O O . LYS B 1 341 ? -7.617 28.578 18.484 1 74.69 341 LYS B O 1
ATOM 7131 N N . THR B 1 342 ? -7.18 26.562 19.266 1 75.62 342 THR B N 1
ATOM 7132 C CA . THR B 1 342 ? -7.488 26.969 20.641 1 75.62 342 THR B CA 1
ATOM 7133 C C . THR B 1 342 ? -6.305 27.703 21.25 1 75.62 342 THR B C 1
ATOM 7135 O O . THR B 1 342 ? -6.488 28.594 22.094 1 75.62 342 THR B O 1
ATOM 7138 N N . ALA B 1 343 ? -5.168 27.266 20.875 1 72.12 343 ALA B N 1
ATOM 7139 C CA . ALA B 1 343 ? -3.996 27.828 21.562 1 72.12 343 ALA B CA 1
ATOM 7140 C C . ALA B 1 343 ? -3.486 29.062 20.844 1 72.12 343 ALA B C 1
ATOM 7142 O O . ALA B 1 343 ? -2.846 29.922 21.453 1 72.12 343 ALA B O 1
ATOM 7143 N N . LEU B 1 344 ? -3.834 29.141 19.625 1 72.62 344 LEU B N 1
ATOM 7144 C CA . LEU B 1 344 ? -3.223 30.234 18.875 1 72.62 344 LEU B CA 1
ATOM 7145 C C . LEU B 1 344 ? -4.289 31.125 18.25 1 72.62 344 LEU B C 1
ATOM 7147 O O . LEU B 1 344 ? -4.355 32.312 18.547 1 72.62 344 LEU B O 1
ATOM 7151 N N . PHE B 1 345 ? -5.203 30.578 17.531 1 73.81 345 PHE B N 1
ATOM 7152 C CA . PHE B 1 345 ? -6.113 31.359 16.703 1 73.81 345 PHE B CA 1
ATOM 7153 C C . PHE B 1 345 ? -7.141 32.094 17.562 1 73.81 345 PHE B C 1
ATOM 7155 O O . PHE B 1 345 ? -7.367 33.281 17.391 1 73.81 345 PHE B O 1
ATOM 7162 N N . GLN B 1 346 ? -7.66 31.453 18.469 1 76.81 346 GLN B N 1
ATOM 7163 C CA . GLN B 1 346 ? -8.719 32.062 19.281 1 76.81 346 GLN B CA 1
ATOM 7164 C C . GLN B 1 346 ? -8.164 33.156 20.188 1 76.81 346 GLN B C 1
ATOM 7166 O O . GLN B 1 346 ? -8.711 34.25 20.25 1 76.81 346 GLN B O 1
ATOM 7171 N N . PRO B 1 347 ? -7.105 32.781 20.828 1 75.19 347 PRO B N 1
ATOM 7172 C CA . PRO B 1 347 ? -6.543 33.844 21.656 1 75.19 347 PRO B CA 1
ATOM 7173 C C . PRO B 1 347 ? -6.078 35.062 20.828 1 75.19 347 PRO B C 1
ATOM 7175 O O . PRO B 1 347 ? -6.219 36.188 21.266 1 75.19 347 PRO B O 1
ATOM 7178 N N . MET B 1 348 ? -5.668 34.812 19.719 1 75.06 348 MET B N 1
ATOM 7179 C CA . MET B 1 348 ? -5.211 35.906 18.859 1 75.06 348 MET B CA 1
ATOM 7180 C C . MET B 1 348 ? -6.379 36.781 18.422 1 75.06 348 MET B C 1
ATOM 7182 O O . MET B 1 348 ? -6.234 38 18.297 1 75.06 348 MET B O 1
ATOM 7186 N N . GLN B 1 349 ? -7.395 36.219 18.188 1 76.5 349 GLN B N 1
ATOM 7187 C CA . GLN B 1 349 ? -8.594 36.969 17.828 1 76.5 349 GLN B CA 1
ATOM 7188 C C . GLN B 1 349 ? -9.102 37.781 19.016 1 76.5 349 GLN B C 1
ATOM 7190 O O . GLN B 1 349 ? -9.578 38.906 18.828 1 76.5 349 GLN B O 1
ATOM 7195 N N . SER B 1 350 ? -8.93 37.188 20.156 1 80 350 SER B N 1
ATOM 7196 C CA . SER B 1 350 ? -9.344 37.906 21.344 1 80 350 SER B CA 1
ATOM 7197 C C . SER B 1 350 ? -8.453 39.125 21.594 1 80 350 SER B C 1
ATOM 7199 O O . SER B 1 350 ? -8.945 40.188 22 1 80 350 SER B O 1
ATOM 7201 N N . VAL B 1 351 ? -7.219 38.875 21.406 1 78.44 351 VAL B N 1
ATOM 7202 C CA . VAL B 1 351 ? -6.281 39.969 21.562 1 78.44 351 VAL B CA 1
ATOM 7203 C C . VAL B 1 351 ? -6.617 41.094 20.578 1 78.44 351 VAL B C 1
ATOM 7205 O O . VAL B 1 351 ? -6.617 42.281 20.938 1 78.44 351 VAL B O 1
ATOM 7208 N N . LEU B 1 352 ? -6.984 40.719 19.438 1 78.31 352 LEU B N 1
ATOM 7209 C CA . LEU B 1 352 ? -7.355 41.688 18.406 1 78.31 352 LEU B CA 1
ATOM 7210 C C . LEU B 1 352 ? -8.617 42.469 18.797 1 78.31 352 LEU B C 1
ATOM 7212 O O . LEU B 1 352 ? -8.703 43.656 18.594 1 78.31 352 LEU B O 1
ATOM 7216 N N . ALA B 1 353 ? -9.477 41.75 19.281 1 81.25 353 ALA B N 1
ATOM 7217 C CA . ALA B 1 353 ? -10.727 42.375 19.688 1 81.25 353 ALA B CA 1
ATOM 7218 C C . ALA B 1 353 ? -10.5 43.375 20.844 1 81.25 353 ALA B C 1
ATOM 7220 O O . ALA B 1 353 ? -11.133 44.438 20.891 1 81.25 353 ALA B O 1
ATOM 7221 N N . GLN B 1 354 ? -9.594 43 21.688 1 83.81 354 GLN B N 1
ATOM 7222 C CA . GLN B 1 354 ? -9.32 43.844 22.828 1 83.81 354 GLN B CA 1
ATOM 7223 C C . GLN B 1 354 ? -8.594 45.125 22.391 1 83.81 354 GLN B C 1
ATOM 7225 O O . GLN B 1 354 ? -8.898 46.219 22.891 1 83.81 354 GLN B O 1
ATOM 7230 N N . ILE B 1 355 ? -7.688 44.969 21.531 1 82.19 355 ILE B N 1
ATOM 7231 C CA . ILE B 1 355 ? -6.969 46.125 21.031 1 82.19 355 ILE B CA 1
ATOM 7232 C C . ILE B 1 355 ? -7.941 47.094 20.344 1 82.19 355 ILE B C 1
ATOM 7234 O O . ILE B 1 355 ? -7.871 48.312 20.531 1 82.19 355 ILE B O 1
ATOM 7238 N N . SER B 1 356 ? -8.844 46.531 19.609 1 82.75 356 SER B N 1
ATOM 7239 C CA . SER B 1 356 ? -9.844 47.344 18.906 1 82.75 356 SER B CA 1
ATOM 7240 C C . SER B 1 356 ? -10.773 48.031 19.906 1 82.75 356 SER B C 1
ATOM 7242 O O . SER B 1 356 ? -11.203 49.156 19.672 1 82.75 356 SER B O 1
ATOM 7244 N N . ALA B 1 357 ? -11.078 47.344 20.953 1 84.81 357 ALA B N 1
ATOM 7245 C CA . ALA B 1 357 ? -11.938 47.906 21.984 1 84.81 357 ALA B CA 1
ATOM 7246 C C . ALA B 1 357 ? -11.25 49.094 22.688 1 84.81 357 ALA B C 1
ATOM 7248 O O . ALA B 1 357 ? -11.875 50.125 22.922 1 84.81 357 ALA B O 1
ATOM 7249 N N . ILE B 1 358 ? -9.984 48.875 22.969 1 84.56 358 ILE B N 1
ATOM 7250 C CA . ILE B 1 358 ? -9.219 49.938 23.641 1 84.56 358 ILE B CA 1
ATOM 7251 C C . ILE B 1 358 ? -9.102 51.156 22.719 1 84.56 358 ILE B C 1
ATOM 7253 O O . ILE B 1 358 ? -9.266 52.281 23.172 1 84.56 358 ILE B O 1
ATOM 7257 N N . ALA B 1 359 ? -8.891 50.875 21.453 1 82.81 359 ALA B N 1
ATOM 7258 C CA . ALA B 1 359 ? -8.758 51.938 20.484 1 82.81 359 ALA B CA 1
ATOM 7259 C C . ALA B 1 359 ? -10.078 52.688 20.312 1 82.81 359 ALA B C 1
ATOM 7261 O O . ALA B 1 359 ? -10.086 53.906 20.031 1 82.81 359 ALA B O 1
ATOM 7262 N N . ALA B 1 360 ? -11.195 51.969 20.484 1 81.88 360 ALA B N 1
ATOM 7263 C CA . ALA B 1 360 ? -12.523 52.562 20.344 1 81.88 360 ALA B CA 1
ATOM 7264 C C . ALA B 1 360 ? -12.945 53.281 21.625 1 81.88 360 ALA B C 1
ATOM 7266 O O . ALA B 1 360 ? -13.977 53.938 21.641 1 81.88 360 ALA B O 1
ATOM 7267 N N . GLY B 1 361 ? -12.164 53.125 22.625 1 81.69 361 GLY B N 1
ATOM 7268 C CA . GLY B 1 361 ? -12.43 53.875 23.844 1 81.69 361 GLY B CA 1
ATOM 7269 C C . GLY B 1 361 ? -13.008 53.031 24.953 1 81.69 361 GLY B C 1
ATOM 7270 O O . GLY B 1 361 ? -13.32 53.531 26.031 1 81.69 361 GLY B O 1
ATOM 7271 N N . ASP B 1 362 ? -13.188 51.906 24.641 1 85.38 362 ASP B N 1
ATOM 7272 C CA . ASP B 1 362 ? -13.688 51 25.672 1 85.38 362 ASP B CA 1
ATOM 7273 C C . ASP B 1 362 ? -12.562 50.5 26.578 1 85.38 362 ASP B C 1
ATOM 7275 O O . ASP B 1 362 ? -11.82 49.594 26.234 1 85.38 362 ASP B O 1
ATOM 7279 N N . LEU B 1 363 ? -12.43 51 27.656 1 85.62 363 LEU B N 1
ATOM 7280 C CA . LEU B 1 363 ? -11.336 50.688 28.578 1 85.62 363 LEU B CA 1
ATOM 7281 C C . LEU B 1 363 ? -11.805 49.75 29.688 1 85.62 363 LEU B C 1
ATOM 7283 O O . LEU B 1 363 ? -11.219 49.719 30.766 1 85.62 363 LEU B O 1
ATOM 7287 N N . SER B 1 364 ? -12.953 49.094 29.328 1 81 364 SER B N 1
ATOM 7288 C CA . SER B 1 364 ? -13.477 48.156 30.312 1 81 364 SER B CA 1
ATOM 7289 C C . SER B 1 364 ? -12.547 46.969 30.484 1 81 364 SER B C 1
ATOM 7291 O O . SER B 1 364 ? -11.742 46.656 29.609 1 81 364 SER B O 1
ATOM 7293 N N . GLU B 1 365 ? -12.477 46.438 31.688 1 74.94 365 GLU B N 1
ATOM 7294 C CA . GLU B 1 365 ? -11.641 45.281 31.984 1 74.94 365 GLU B CA 1
ATOM 7295 C C . GLU B 1 365 ? -12.023 44.094 31.109 1 74.94 365 GLU B C 1
ATOM 7297 O O . GLU B 1 365 ? -13.211 43.812 30.938 1 74.94 365 GLU B O 1
ATOM 7302 N N . ALA B 1 366 ? -11 43.719 30.312 1 70.19 366 ALA B N 1
ATOM 7303 C CA . ALA B 1 366 ? -11.32 42.625 29.406 1 70.19 366 ALA B CA 1
ATOM 7304 C C . ALA B 1 366 ? -11.125 41.281 30.078 1 70.19 366 ALA B C 1
ATOM 7306 O O . ALA B 1 366 ? -10.297 41.125 30.984 1 70.19 366 ALA B O 1
ATOM 7307 N N . GLN B 1 367 ? -11.969 40.281 29.734 1 65.88 367 GLN B N 1
ATOM 7308 C CA . GLN B 1 367 ? -11.938 38.906 30.234 1 65.88 367 GLN B CA 1
ATOM 7309 C C . GLN B 1 367 ? -10.672 38.188 29.781 1 65.88 367 GLN B C 1
ATOM 7311 O O . GLN B 1 367 ? -10.328 38.219 28.594 1 65.88 367 GLN B O 1
ATOM 7316 N N . ARG B 1 368 ? -9.797 37.906 30.781 1 68.19 368 ARG B N 1
ATOM 7317 C CA . ARG B 1 368 ? -8.586 37.125 30.531 1 68.19 368 ARG B CA 1
ATOM 7318 C C . ARG B 1 368 ? -8.93 35.688 30.141 1 68.19 368 ARG B C 1
ATOM 7320 O O . ARG B 1 368 ? -9.75 35.031 30.781 1 68.19 368 ARG B O 1
ATOM 7327 N N . GLN B 1 369 ? -8.633 35.375 28.906 1 68.5 369 GLN B N 1
ATOM 7328 C CA . GLN B 1 369 ? -8.812 33.969 28.562 1 68.5 369 GLN B CA 1
ATOM 7329 C C . GLN B 1 369 ? -7.766 33.094 29.234 1 68.5 369 GLN B C 1
ATOM 7331 O O . GLN B 1 369 ? -6.598 33.469 29.328 1 68.5 369 GLN B O 1
ATOM 7336 N N . THR B 1 370 ? -8.227 31.953 29.906 1 63.84 370 THR B N 1
ATOM 7337 C CA . THR B 1 370 ? -7.332 31.031 30.594 1 63.84 370 THR B CA 1
ATOM 7338 C C . THR B 1 370 ? -6.871 29.922 29.641 1 63.84 370 THR B C 1
ATOM 7340 O O . THR B 1 370 ? -7.562 29.594 28.672 1 63.84 370 THR B O 1
ATOM 7343 N N . GLY B 1 371 ? -5.629 29.531 29.828 1 66 371 GLY B N 1
ATOM 7344 C CA . GLY B 1 371 ? -5.137 28.375 29.094 1 66 371 GLY B CA 1
ATOM 7345 C C . GLY B 1 371 ? -4.457 28.734 27.797 1 66 371 GLY B C 1
ATOM 7346 O O . GLY B 1 371 ? -4.508 27.969 26.828 1 66 371 GLY B O 1
ATOM 7347 N N . VAL B 1 372 ? -4.066 29.969 27.672 1 72.81 372 VAL B N 1
ATOM 7348 C CA . VAL B 1 372 ? -3.426 30.438 26.438 1 72.81 372 VAL B CA 1
ATOM 7349 C C . VAL B 1 372 ? -1.909 30.406 26.609 1 72.81 372 VAL B C 1
ATOM 7351 O O . VAL B 1 372 ? -1.401 30.203 27.703 1 72.81 372 VAL B O 1
ATOM 7354 N N . ALA B 1 373 ? -1.179 30.438 25.531 1 73.94 373 ALA B N 1
ATOM 7355 C CA . ALA B 1 373 ? 0.281 30.484 25.531 1 73.94 373 ALA B CA 1
ATOM 7356 C C . ALA B 1 373 ? 0.801 31.641 26.375 1 73.94 373 ALA B C 1
ATOM 7358 O O . ALA B 1 373 ? 0.14 32.688 26.5 1 73.94 373 ALA B O 1
ATOM 7359 N N . PRO B 1 374 ? 1.882 31.297 27 1 74.81 374 PRO B N 1
ATOM 7360 C CA . PRO B 1 374 ? 2.443 32.312 27.875 1 74.81 374 PRO B CA 1
ATOM 7361 C C . PRO B 1 374 ? 2.633 33.656 27.188 1 74.81 374 PRO B C 1
ATOM 7363 O O . PRO B 1 374 ? 2.461 34.719 27.797 1 74.81 374 PRO B O 1
ATOM 7366 N N . GLU B 1 375 ? 2.947 33.562 25.953 1 76.75 375 GLU B N 1
ATOM 7367 C CA . GLU B 1 375 ? 3.145 34.781 25.219 1 76.75 375 GLU B CA 1
ATOM 7368 C C . GLU B 1 375 ? 1.841 35.594 25.094 1 76.75 375 GLU B C 1
ATOM 7370 O O . GLU B 1 375 ? 1.839 36.812 25.188 1 76.75 375 GLU B O 1
ATOM 7375 N N . VAL B 1 376 ? 0.805 34.906 25 1 76.62 376 VAL B N 1
ATOM 7376 C CA . VAL B 1 376 ? -0.504 35.531 24.859 1 76.62 376 VAL B CA 1
ATOM 7377 C C . VAL B 1 376 ? -0.953 36.125 26.203 1 76.62 376 VAL B C 1
ATOM 7379 O O . VAL B 1 376 ? -1.555 37.188 26.25 1 76.62 376 VAL B O 1
ATOM 7382 N N . THR B 1 377 ? -0.592 35.344 27.188 1 76.75 377 THR B N 1
ATOM 7383 C CA . THR B 1 377 ? -0.903 35.844 28.531 1 76.75 377 THR B CA 1
ATOM 7384 C C . THR B 1 377 ? -0.185 37.156 28.797 1 76.75 377 THR B C 1
ATOM 7386 O O . THR B 1 377 ? -0.763 38.062 29.391 1 76.75 377 THR B O 1
ATOM 7389 N N . LYS B 1 378 ? 1.017 37.125 28.375 1 80.06 378 LYS B N 1
ATOM 7390 C CA . LYS B 1 378 ? 1.8 38.344 28.531 1 80.06 378 LYS B CA 1
ATOM 7391 C C . LYS B 1 378 ? 1.174 39.5 27.766 1 80.06 378 LYS B C 1
ATOM 7393 O O . LYS B 1 378 ? 1.162 40.656 28.25 1 80.06 378 LYS B O 1
ATOM 7398 N N . MET B 1 379 ? 0.591 39.25 26.641 1 80.25 379 MET B N 1
ATOM 7399 C CA . MET B 1 379 ? -0.052 40.281 25.828 1 80.25 379 MET B CA 1
ATOM 7400 C C . MET B 1 379 ? -1.263 40.875 26.547 1 80.25 379 MET B C 1
ATOM 7402 O O . MET B 1 379 ? -1.473 42.094 26.531 1 80.25 379 MET B O 1
ATOM 7406 N N . PHE B 1 380 ? -1.97 40.031 27.156 1 81.44 380 PHE B N 1
ATOM 7407 C CA . PHE B 1 380 ? -3.162 40.5 27.859 1 81.44 380 PHE B CA 1
ATOM 7408 C C . PHE B 1 380 ? -2.789 41.406 29.031 1 81.44 380 PHE B C 1
ATOM 7410 O O . PHE B 1 380 ? -3.467 42.375 29.312 1 81.44 380 PHE B O 1
ATOM 7417 N N . GLN B 1 381 ? -1.699 40.969 29.656 1 82.62 381 GLN B N 1
ATOM 7418 C CA . GLN B 1 381 ? -1.238 41.781 30.797 1 82.62 381 GLN B CA 1
ATOM 7419 C C . GLN B 1 381 ? -0.796 43.188 30.328 1 82.62 381 GLN B C 1
ATOM 7421 O O . GLN B 1 381 ? -1.1 44.188 30.984 1 82.62 381 GLN B O 1
ATOM 7426 N N . GLU B 1 382 ? -0.143 43.219 29.281 1 83.81 382 GLU B N 1
ATOM 7427 C CA . GLU B 1 382 ? 0.349 44.469 28.75 1 83.81 382 GLU B CA 1
ATOM 7428 C C . GLU B 1 382 ? -0.799 45.344 28.234 1 83.81 382 GLU B C 1
ATOM 7430 O O . GLU B 1 382 ? -0.757 46.562 28.375 1 83.81 382 GLU B O 1
ATOM 7435 N N . LEU B 1 383 ? -1.804 44.75 27.75 1 85.56 383 LEU B N 1
ATOM 7436 C CA . LEU B 1 383 ? -2.977 45.5 27.312 1 85.56 383 LEU B CA 1
ATOM 7437 C C . LEU B 1 383 ? -3.717 46.094 28.5 1 85.56 383 LEU B C 1
ATOM 7439 O O . LEU B 1 383 ? -4.246 47.219 28.406 1 85.56 383 LEU B O 1
ATOM 7443 N N . ASP B 1 384 ? -3.666 45.344 29.531 1 84.31 384 ASP B N 1
ATOM 7444 C CA . ASP B 1 384 ? -4.258 45.844 30.75 1 84.31 384 ASP B CA 1
ATOM 7445 C C . ASP B 1 384 ? -3.504 47.094 31.234 1 84.31 384 ASP B C 1
ATOM 7447 O O . ASP B 1 384 ? -4.113 48.062 31.719 1 84.31 384 ASP B O 1
ATOM 7451 N N . PHE B 1 385 ? -2.26 47 31.062 1 83.38 385 PHE B N 1
ATOM 7452 C CA . PHE B 1 385 ? -1.412 48.125 31.438 1 83.38 385 PHE B CA 1
ATOM 7453 C C . PHE B 1 385 ? -1.746 49.375 30.594 1 83.38 385 PHE B C 1
ATOM 7455 O O . PHE B 1 385 ? -1.855 50.469 31.109 1 83.38 385 PHE B O 1
ATOM 7462 N N . LEU B 1 386 ? -1.948 49.156 29.375 1 84.81 386 LEU B N 1
ATOM 7463 C CA . LEU B 1 386 ? -2.268 50.25 28.453 1 84.81 386 LEU B CA 1
ATOM 7464 C C . LEU B 1 386 ? -3.637 50.844 28.781 1 84.81 386 LEU B C 1
ATOM 7466 O O . LEU B 1 386 ? -3.822 52.062 28.703 1 84.81 386 LEU B O 1
ATOM 7470 N N . ARG B 1 387 ? -4.539 50.062 29.172 1 87 387 ARG B N 1
ATOM 7471 C CA . ARG B 1 387 ? -5.867 50.531 29.578 1 87 387 ARG B CA 1
ATOM 7472 C C . ARG B 1 387 ? -5.785 51.469 30.781 1 87 387 ARG B C 1
ATOM 7474 O O . ARG B 1 387 ? -6.457 52.5 30.812 1 87 387 ARG B O 1
ATOM 7481 N N . GLU B 1 388 ? -4.941 50.969 31.594 1 87.44 388 GLU B N 1
ATOM 7482 C CA . GLU B 1 388 ? -4.773 51.75 32.812 1 87.44 388 GLU B CA 1
ATOM 7483 C C . GLU B 1 388 ? -4.137 53.125 32.5 1 87.44 388 GLU B C 1
ATOM 7485 O O . GLU B 1 388 ? -4.535 54.125 33.094 1 87.44 388 GLU B O 1
ATOM 7490 N N . GLN B 1 389 ? -3.24 53.156 31.672 1 86.25 389 GLN B N 1
ATOM 7491 C CA . GLN B 1 389 ? -2.564 54.375 31.297 1 86.25 389 GLN B CA 1
ATOM 7492 C C . GLN B 1 389 ? -3.521 55.344 30.594 1 86.25 389 GLN B C 1
ATOM 7494 O O . GLN B 1 389 ? -3.48 56.562 30.828 1 86.25 389 GLN B O 1
ATOM 7499 N N . LEU B 1 390 ? -4.383 54.844 29.844 1 86.5 390 LEU B N 1
ATOM 7500 C CA . LEU B 1 390 ? -5.336 55.688 29.109 1 86.5 390 LEU B CA 1
ATOM 7501 C C . LEU B 1 390 ? -6.414 56.219 30.047 1 86.5 390 LEU B C 1
ATOM 7503 O O . LEU B 1 390 ? -6.898 57.344 29.859 1 86.5 390 LEU B O 1
ATOM 7507 N N . ARG B 1 391 ? -6.703 55.406 31.031 1 86.12 391 ARG B N 1
ATOM 7508 C CA . ARG B 1 391 ? -7.641 55.875 32.062 1 86.12 391 ARG B CA 1
ATOM 7509 C C . ARG B 1 391 ? -7.062 57.062 32.812 1 86.12 391 ARG B C 1
ATOM 7511 O O . ARG B 1 391 ? -7.766 58.062 33.094 1 86.12 391 ARG B O 1
ATOM 7518 N N . GLN B 1 392 ? -5.816 56.938 33.094 1 87.19 392 GLN B N 1
ATOM 7519 C CA . GLN B 1 392 ? -5.129 58 33.781 1 87.19 392 GLN B CA 1
ATOM 7520 C C . GLN B 1 392 ? -5.059 59.281 32.938 1 87.19 392 GLN B C 1
ATOM 7522 O O . GLN B 1 392 ? -5.172 60.375 33.469 1 87.19 392 GLN B O 1
ATOM 7527 N N . LYS B 1 393 ? -4.914 59.062 31.656 1 85.62 393 LYS B N 1
ATOM 7528 C CA . LYS B 1 393 ? -4.914 60.188 30.75 1 85.62 393 LYS B CA 1
ATOM 7529 C C . LYS B 1 393 ? -6.25 60.938 30.797 1 85.62 393 LYS B C 1
ATOM 7531 O O . LYS B 1 393 ? -6.281 62.156 30.828 1 85.62 393 LYS B O 1
ATOM 7536 N N . GLY B 1 394 ? -7.285 60.156 30.859 1 84.06 394 GLY B N 1
ATOM 7537 C CA . GLY B 1 394 ? -8.602 60.75 30.953 1 84.06 394 GLY B CA 1
ATOM 7538 C C . GLY B 1 394 ? -8.797 61.594 32.219 1 84.06 394 GLY B C 1
ATOM 7539 O O . GLY B 1 394 ? -9.344 62.688 32.156 1 84.06 394 GLY B O 1
ATOM 7540 N N . GLU B 1 395 ? -8.258 61.156 33.25 1 86.69 395 GLU B N 1
ATOM 7541 C CA . GLU B 1 395 ? -8.336 61.844 34.531 1 86.69 395 GLU B CA 1
ATOM 7542 C C . GLU B 1 395 ? -7.484 63.125 34.531 1 86.69 395 GLU B C 1
ATOM 7544 O O . GLU B 1 395 ? -7.902 64.188 35.031 1 86.69 395 GLU B O 1
ATOM 7549 N N . MET B 1 396 ? -6.398 63 33.875 1 86.62 396 MET B N 1
ATOM 7550 C CA . MET B 1 396 ? -5.484 64.125 33.812 1 86.62 396 MET B CA 1
ATOM 7551 C C . MET B 1 396 ? -6.078 65.25 32.969 1 86.62 396 MET B C 1
ATOM 7553 O O . MET B 1 396 ? -5.875 66.438 33.281 1 86.62 396 MET B O 1
ATOM 7557 N N . GLU B 1 397 ? -6.801 64.875 31.938 1 86.5 397 GLU B N 1
ATOM 7558 C CA . GLU B 1 397 ? -7.469 65.812 31.109 1 86.5 397 GLU B CA 1
ATOM 7559 C C . GLU B 1 397 ? -8.531 66.625 31.891 1 86.5 397 GLU B C 1
ATOM 7561 O O . GLU B 1 397 ? -8.664 67.812 31.766 1 86.5 397 GLU B O 1
ATOM 7566 N N . GLU B 1 398 ? -9.18 65.938 32.781 1 86.69 398 GLU B N 1
ATOM 7567 C CA . GLU B 1 398 ? -10.211 66.562 33.594 1 86.69 398 GLU B CA 1
ATOM 7568 C C . GLU B 1 398 ? -9.586 67.5 34.656 1 86.69 398 GLU B C 1
ATOM 7570 O O . GLU B 1 398 ? -10.094 68.625 34.875 1 86.69 398 GLU B O 1
ATOM 7575 N N . GLN B 1 399 ? -8.461 67.125 35.188 1 85.5 399 GLN B N 1
ATOM 7576 C CA . GLN B 1 399 ? -7.77 67.938 36.188 1 85.5 399 GLN B CA 1
ATOM 7577 C C . GLN B 1 399 ? -7.18 69.188 35.562 1 85.5 399 GLN B C 1
ATOM 7579 O O . GLN B 1 399 ? -7.219 70.25 36.156 1 85.5 399 GLN B O 1
ATOM 7584 N N . GLN B 1 400 ? -6.652 69 34.375 1 84.81 400 GLN B N 1
ATOM 7585 C CA . GLN B 1 400 ? -6.102 70.188 33.656 1 84.81 400 GLN B CA 1
ATOM 7586 C C . GLN B 1 400 ? -7.184 71.188 33.344 1 84.81 400 GLN B C 1
ATOM 7588 O O . GLN B 1 400 ? -6.949 72.438 33.469 1 84.81 400 GLN B O 1
ATOM 7593 N N . ARG B 1 401 ? -8.336 70.688 33.062 1 83.69 401 ARG B N 1
ATOM 7594 C CA . ARG B 1 401 ? -9.453 71.625 32.781 1 83.69 401 ARG B CA 1
ATOM 7595 C C . ARG B 1 401 ? -9.859 72.375 34.062 1 83.69 401 ARG B C 1
ATOM 7597 O O . ARG B 1 401 ? -10.102 73.562 34 1 83.69 401 ARG B O 1
ATOM 7604 N N . ALA B 1 402 ? -9.789 71.75 35.188 1 84.56 402 ALA B N 1
ATOM 7605 C CA . ALA B 1 402 ? -10.156 72.312 36.469 1 84.56 402 ALA B CA 1
ATOM 7606 C C . ALA B 1 402 ? -9.117 73.375 36.906 1 84.56 402 ALA B C 1
ATOM 7608 O O . ALA B 1 402 ? -9.469 74.438 37.375 1 84.56 402 ALA B O 1
ATOM 7609 N N . LEU B 1 403 ? -7.898 73 36.656 1 84 403 LEU B N 1
ATOM 7610 C CA . LEU B 1 403 ? -6.816 73.938 37.031 1 84 403 LEU B CA 1
ATOM 7611 C C . LEU B 1 403 ? -6.828 75.188 36.188 1 84 403 LEU B C 1
ATOM 7613 O O . LEU B 1 403 ? -6.602 76.25 36.688 1 84 403 LEU B O 1
ATOM 7617 N N . SER B 1 404 ? -7.133 74.938 34.906 1 83.56 404 SER B N 1
ATOM 7618 C CA . SER B 1 404 ? -7.211 76.062 33.969 1 83.56 404 SER B CA 1
ATOM 7619 C C . SER B 1 404 ? -8.336 77 34.375 1 83.56 404 SER B C 1
ATOM 7621 O O . SER B 1 404 ? -8.195 78.25 34.25 1 83.56 404 SER B O 1
ATOM 7623 N N . GLU B 1 405 ? -9.375 76.562 34.906 1 82.06 405 GLU B N 1
ATOM 7624 C CA . GLU B 1 405 ? -10.508 77.375 35.375 1 82.06 405 GLU B CA 1
ATOM 7625 C C . GLU B 1 405 ? -10.156 78.125 36.656 1 82.06 405 GLU B C 1
ATOM 7627 O O . GLU B 1 405 ? -10.508 79.25 36.812 1 82.06 405 GLU B O 1
ATOM 7632 N N . GLN B 1 406 ? -9.445 77.5 37.531 1 81.06 406 GLN B N 1
ATOM 7633 C CA . GLN B 1 406 ? -9.016 78.125 38.75 1 81.06 406 GLN B CA 1
ATOM 7634 C C . GLN B 1 406 ? -8.031 79.25 38.469 1 81.06 406 GLN B C 1
ATOM 7636 O O . GLN B 1 406 ? -8.117 80.312 39.094 1 81.06 406 GLN B O 1
ATOM 7641 N N . LEU B 1 407 ? -7.145 79.062 37.594 1 80.81 407 LEU B N 1
ATOM 7642 C CA . LEU B 1 407 ? -6.176 80.125 37.188 1 80.81 407 LEU B CA 1
ATOM 7643 C C . LEU B 1 407 ? -6.871 81.312 36.625 1 80.81 407 LEU B C 1
ATOM 7645 O O . LEU B 1 407 ? -6.488 82.438 36.906 1 80.81 407 LEU B O 1
ATOM 7649 N N . ARG B 1 408 ? -7.883 81 35.906 1 78.5 408 ARG B N 1
ATOM 7650 C CA . ARG B 1 408 ? -8.648 82.125 35.312 1 78.5 408 ARG B CA 1
ATOM 7651 C C . ARG B 1 408 ? -9.336 82.938 36.406 1 78.5 408 ARG B C 1
ATOM 7653 O O . ARG B 1 408 ? -9.297 84.188 36.375 1 78.5 408 ARG B O 1
ATOM 7660 N N . THR B 1 409 ? -9.758 82.312 37.438 1 78.12 409 THR B N 1
ATOM 7661 C CA . THR B 1 409 ? -10.461 83 38.531 1 78.12 409 THR B CA 1
ATOM 7662 C C . THR B 1 409 ? -9.492 83.812 39.375 1 78.12 409 THR B C 1
ATOM 7664 O O . THR B 1 409 ? -9.773 84.938 39.75 1 78.12 409 THR B O 1
ATOM 7667 N N . LEU B 1 410 ? -8.32 83.25 39.625 1 74.69 410 LEU B N 1
ATOM 7668 C CA . LEU B 1 410 ? -7.348 83.938 40.469 1 74.69 410 LEU B CA 1
ATOM 7669 C C . LEU B 1 410 ? -6.711 85.125 39.75 1 74.69 410 LEU B C 1
ATOM 7671 O O . LEU B 1 410 ? -6.367 86.125 40.375 1 74.69 410 LEU B O 1
ATOM 7675 N N . SER B 1 411 ? -6.613 84.938 38.5 1 75.5 411 SER B N 1
ATOM 7676 C CA . SER B 1 411 ? -5.953 85.938 37.719 1 75.5 411 SER B CA 1
ATOM 7677 C C . SER B 1 411 ? -6.91 87.125 37.406 1 75.5 411 SER B C 1
ATOM 7679 O O . SER B 1 411 ? -6.484 88.25 37.281 1 75.5 411 SER B O 1
ATOM 7681 N N . GLU B 1 412 ? -8.141 86.875 37.594 1 81.5 412 GLU B N 1
ATOM 7682 C CA . GLU B 1 412 ? -9.055 87.875 37.094 1 81.5 412 GLU B CA 1
ATOM 7683 C C . GLU B 1 412 ? -9.891 88.5 38.188 1 81.5 412 GLU B C 1
ATOM 7685 O O . GLU B 1 412 ? -10.562 89.5 38 1 81.5 412 GLU B O 1
ATOM 7690 N N . THR B 1 413 ? -9.828 87.938 39.469 1 83.94 413 THR B N 1
ATOM 7691 C CA . THR B 1 413 ? -10.688 88.438 40.531 1 83.94 413 THR B CA 1
ATOM 7692 C C . THR B 1 413 ? -9.852 88.938 41.719 1 83.94 413 THR B C 1
ATOM 7694 O O . THR B 1 413 ? -8.719 88.5 41.906 1 83.94 413 THR B O 1
ATOM 7697 N N . ASP B 1 414 ? -10.43 90 42.438 1 79.62 414 ASP B N 1
ATOM 7698 C CA . ASP B 1 414 ? -9.852 90.5 43.688 1 79.62 414 ASP B CA 1
ATOM 7699 C C . ASP B 1 414 ? -10.086 89.5 44.812 1 79.62 414 ASP B C 1
ATOM 7701 O O . ASP B 1 414 ? -11.211 89.062 45.062 1 79.62 414 ASP B O 1
ATOM 7705 N N . ALA B 1 415 ? -9.094 89.188 45.531 1 74.5 415 ALA B N 1
ATOM 7706 C CA . ALA B 1 415 ? -9.133 88.125 46.5 1 74.5 415 ALA B CA 1
ATOM 7707 C C . ALA B 1 415 ? -10.031 88.5 47.688 1 74.5 415 ALA B C 1
ATOM 7709 O O . ALA B 1 415 ? -10.648 87.625 48.312 1 74.5 415 ALA B O 1
ATOM 7710 N N . LEU B 1 416 ? -10.086 89.812 47.969 1 77.12 416 LEU B N 1
ATOM 7711 C CA . LEU B 1 416 ? -10.828 90.188 49.156 1 77.12 416 LEU B CA 1
ATOM 7712 C C . LEU B 1 416 ? -12.32 90.312 48.844 1 77.12 416 LEU B C 1
ATOM 7714 O O . LEU B 1 416 ? -13.141 89.812 49.625 1 77.12 416 LEU B O 1
ATOM 7718 N N . THR B 1 417 ? -12.648 90.938 47.812 1 89.19 417 THR B N 1
ATOM 7719 C CA . THR B 1 417 ? -14.039 91.25 47.562 1 89.19 417 THR B CA 1
ATOM 7720 C C . THR B 1 417 ? -14.656 90.312 46.531 1 89.19 417 THR B C 1
ATOM 7722 O O . THR B 1 417 ? -15.883 90.25 46.406 1 89.19 417 THR B O 1
ATOM 7725 N N . GLY B 1 418 ? -13.789 89.562 45.75 1 87.69 418 GLY B N 1
ATOM 7726 C CA . GLY B 1 418 ? -14.289 88.625 44.75 1 87.69 418 GLY B CA 1
ATOM 7727 C C . GLY B 1 418 ? -14.688 89.312 43.469 1 87.69 418 GLY B C 1
ATOM 7728 O O . GLY B 1 418 ? -15.062 88.625 42.5 1 87.69 418 GLY B O 1
ATOM 7729 N N . VAL B 1 419 ? -14.688 90.625 43.375 1 91.19 419 VAL B N 1
ATOM 7730 C CA . VAL B 1 419 ? -14.984 91.312 42.156 1 91.19 419 VAL B CA 1
ATOM 7731 C C . VAL B 1 419 ? -13.727 91.438 41.281 1 91.19 419 VAL B C 1
ATOM 7733 O O . VAL B 1 419 ? -12.656 90.938 41.688 1 91.19 419 VAL B O 1
ATOM 7736 N N . PHE B 1 420 ? -13.859 91.875 40.062 1 90.69 420 PHE B N 1
ATOM 7737 C CA . PHE B 1 420 ? -12.719 92 39.156 1 90.69 420 PHE B CA 1
ATOM 7738 C C . PHE B 1 420 ? -11.625 92.812 39.781 1 90.69 420 PHE B C 1
ATOM 7740 O O . PHE B 1 420 ? -11.914 93.75 40.531 1 90.69 420 PHE B O 1
ATOM 7747 N N . ASN B 1 421 ? -10.469 92.375 39.5 1 84.5 421 ASN B N 1
ATOM 7748 C CA . ASN B 1 421 ? -9.359 93.188 39.906 1 84.5 421 ASN B CA 1
ATOM 7749 C C . ASN B 1 421 ? -9.055 94.25 38.844 1 84.5 421 ASN B C 1
ATOM 7751 O O . ASN B 1 421 ? -9.68 94.25 37.781 1 84.5 421 ASN B O 1
ATOM 7755 N N . ARG B 1 422 ? -8.242 95.312 39.281 1 83.69 422 ARG B N 1
ATOM 7756 C CA . ARG B 1 422 ? -7.941 96.438 38.375 1 83.69 422 ARG B CA 1
ATOM 7757 C C . ARG B 1 422 ? -7.477 95.938 37.031 1 83.69 422 ARG B C 1
ATOM 7759 O O . ARG B 1 422 ? -7.91 96.438 36 1 83.69 422 ARG B O 1
ATOM 7766 N N . ARG B 1 423 ? -6.637 94.812 36.969 1 79.19 423 ARG B N 1
ATOM 7767 C CA . ARG B 1 423 ? -6.102 94.312 35.719 1 79.19 423 ARG B CA 1
ATOM 7768 C C . ARG B 1 423 ? -7.211 93.688 34.844 1 79.19 423 ARG B C 1
ATOM 7770 O O . ARG B 1 423 ? -7.242 93.875 33.625 1 79.19 423 ARG B O 1
ATOM 7777 N N . ALA B 1 424 ? -8.008 93 35.5 1 86.62 424 ALA B N 1
ATOM 7778 C CA . ALA B 1 424 ? -9.133 92.375 34.812 1 86.62 424 ALA B CA 1
ATOM 7779 C C . ALA B 1 424 ? -10.07 93.438 34.25 1 86.62 424 ALA B C 1
ATOM 7781 O O . ALA B 1 424 ? -10.625 93.25 33.156 1 86.62 424 ALA B O 1
ATOM 7782 N N . LEU B 1 425 ? -10.266 94.438 34.969 1 89.25 425 LEU B N 1
ATOM 7783 C CA . LEU B 1 425 ? -11.078 95.562 34.531 1 89.25 425 LEU B CA 1
ATOM 7784 C C . LEU B 1 425 ? -10.484 96.188 33.281 1 89.25 425 LEU B C 1
ATOM 7786 O O . LEU B 1 425 ? -11.188 96.312 32.281 1 89.25 425 LEU B O 1
ATOM 7790 N N . GLU B 1 426 ? -9.219 96.5 33.375 1 85.5 426 GLU B N 1
ATOM 7791 C CA . GLU B 1 426 ? -8.539 97.125 32.25 1 85.5 426 GLU B CA 1
ATOM 7792 C C . GLU B 1 426 ? -8.594 96.25 31.016 1 85.5 426 GLU B C 1
ATOM 7794 O O . GLU B 1 426 ? -8.828 96.75 29.906 1 85.5 426 GLU B O 1
ATOM 7799 N N . LYS B 1 427 ? -8.367 94.938 31.25 1 85.38 427 LYS B N 1
ATOM 7800 C CA . LYS B 1 427 ? -8.422 94 30.156 1 85.38 427 LYS B CA 1
ATOM 7801 C C . LYS B 1 427 ? -9.812 93.938 29.531 1 85.38 427 LYS B C 1
ATOM 7803 O O . LYS B 1 427 ? -9.961 93.938 28.312 1 85.38 427 LYS B O 1
ATOM 7808 N N . SER B 1 428 ? -10.781 93.875 30.328 1 88.19 428 SER B N 1
ATOM 7809 C CA . SER B 1 428 ? -12.172 93.812 29.875 1 88.19 428 SER B CA 1
ATOM 7810 C C . SER B 1 428 ? -12.578 95.062 29.125 1 88.19 428 SER B C 1
ATOM 7812 O O . SER B 1 428 ? -13.25 95 28.094 1 88.19 428 SER B O 1
ATOM 7814 N N . VAL B 1 429 ? -12.172 96.125 29.656 1 88.5 429 VAL B N 1
ATOM 7815 C CA . VAL B 1 429 ? -12.539 97.438 29.031 1 88.5 429 VAL B CA 1
ATOM 7816 C C . VAL B 1 429 ? -11.82 97.562 27.688 1 88.5 429 VAL B C 1
ATOM 7818 O O . VAL B 1 429 ? -12.406 98 26.703 1 88.5 429 VAL B O 1
ATOM 7821 N N . ARG B 1 430 ? -10.57 97.188 27.688 1 85 430 ARG B N 1
ATOM 7822 C CA . ARG B 1 430 ? -9.828 97.25 26.438 1 85 430 ARG B CA 1
ATOM 7823 C C . ARG B 1 430 ? -10.484 96.312 25.391 1 85 430 ARG B C 1
ATOM 7825 O O . ARG B 1 430 ? -10.523 96.688 24.203 1 85 430 ARG B O 1
ATOM 7832 N N . ALA B 1 431 ? -10.883 95.312 25.906 1 84.44 431 ALA B N 1
ATOM 7833 C CA . ALA B 1 431 ? -11.562 94.375 25 1 84.44 431 ALA B CA 1
ATOM 7834 C C . ALA B 1 431 ? -12.844 95 24.453 1 84.44 431 ALA B C 1
ATOM 7836 O O . ALA B 1 431 ? -13.195 94.812 23.281 1 84.44 431 ALA B O 1
ATOM 7837 N N . ILE B 1 432 ? -13.516 95.562 25.156 1 83.31 432 ILE B N 1
ATOM 7838 C CA . ILE B 1 432 ? -14.742 96.25 24.766 1 83.31 432 ILE B CA 1
ATOM 7839 C C . ILE B 1 432 ? -14.43 97.375 23.766 1 83.31 432 ILE B C 1
ATOM 7841 O O . ILE B 1 432 ? -15.148 97.562 22.766 1 83.31 432 ILE B O 1
ATOM 7845 N N . LEU B 1 433 ? -13.414 98.125 24.109 1 82.38 433 LEU B N 1
ATOM 7846 C CA . LEU B 1 433 ? -13.055 99.312 23.281 1 82.38 433 LEU B CA 1
ATOM 7847 C C . LEU B 1 433 ? -12.477 98.812 21.953 1 82.38 433 LEU B C 1
ATOM 7849 O O . LEU B 1 433 ? -12.602 99.5 20.938 1 82.38 433 LEU B O 1
ATOM 7853 N N . SER B 1 434 ? -11.688 97.562 22.016 1 78.06 434 SER B N 1
ATOM 7854 C CA . SER B 1 434 ? -11.031 97.125 20.812 1 78.06 434 SER B CA 1
ATOM 7855 C C . SER B 1 434 ? -11.961 96.188 20.016 1 78.06 434 SER B C 1
ATOM 7857 O O . SER B 1 434 ? -11.734 95.938 18.828 1 78.06 434 SER B O 1
ATOM 7859 N N . GLY B 1 435 ? -12.836 95.5 20.672 1 72.81 435 GLY B N 1
ATOM 7860 C CA . GLY B 1 435 ? -13.656 94.5 20.047 1 72.81 435 GLY B CA 1
ATOM 7861 C C . GLY B 1 435 ? -14.68 95 19.078 1 72.81 435 GLY B C 1
ATOM 7862 O O . GLY B 1 435 ? -14.906 96.25 19.031 1 72.81 435 GLY B O 1
ATOM 7863 N N . ASP B 1 436 ? -15.133 94.188 18.234 1 63.25 436 ASP B N 1
ATOM 7864 C CA . ASP B 1 436 ? -16.047 94.438 17.125 1 63.25 436 ASP B CA 1
ATOM 7865 C C . ASP B 1 436 ? -17.469 94.688 17.625 1 63.25 436 ASP B C 1
ATOM 7867 O O . ASP B 1 436 ? -18.359 95 16.828 1 63.25 436 ASP B O 1
ATOM 7871 N N . GLU B 1 437 ? -17.703 94.375 18.875 1 64.25 437 GLU B N 1
ATOM 7872 C CA . GLU B 1 437 ? -19.094 94.625 19.281 1 64.25 437 GLU B CA 1
ATOM 7873 C C . GLU B 1 437 ? -19.438 96.062 19.375 1 64.25 437 GLU B C 1
ATOM 7875 O O . GLU B 1 437 ? -18.594 96.875 19.75 1 64.25 437 GLU B O 1
ATOM 7880 N N . ASP B 1 438 ? -20.406 96.438 18.75 1 69.94 438 ASP B N 1
ATOM 7881 C CA . ASP B 1 438 ? -20.859 97.812 18.547 1 69.94 438 ASP B CA 1
ATOM 7882 C C . ASP B 1 438 ? -21.484 98.375 19.812 1 69.94 438 ASP B C 1
ATOM 7884 O O . ASP B 1 438 ? -22.688 98.25 20.047 1 69.94 438 ASP B O 1
ATOM 7888 N N . TYR B 1 439 ? -20.641 98.688 20.875 1 76.38 439 TYR B N 1
ATOM 7889 C CA . TYR B 1 439 ? -21.188 99.438 22.031 1 76.38 439 TYR B CA 1
ATOM 7890 C C . TYR B 1 439 ? -21.344 100.875 21.734 1 76.38 439 TYR B C 1
ATOM 7892 O O . TYR B 1 439 ? -20.5 101.5 21.062 1 76.38 439 TYR B O 1
ATOM 7900 N N . GLN B 1 440 ? -22.469 101.562 22.094 1 79.31 440 GLN B N 1
ATOM 7901 C CA . GLN B 1 440 ? -22.812 102.938 21.75 1 79.31 440 GLN B CA 1
ATOM 7902 C C . GLN B 1 440 ? -22.219 103.875 22.734 1 79.31 440 GLN B C 1
ATOM 7904 O O . GLN B 1 440 ? -21.781 105 22.359 1 79.31 440 GLN B O 1
ATOM 7909 N N . SER B 1 441 ? -22.234 103.5 23.984 1 88.56 441 SER B N 1
ATOM 7910 C CA . SER B 1 441 ? -21.75 104.438 25.016 1 88.56 441 SER B CA 1
ATOM 7911 C C . SER B 1 441 ? -21.219 103.688 26.219 1 88.56 441 SER B C 1
ATOM 7913 O O . SER B 1 441 ? -21.531 102.5 26.422 1 88.56 441 SER B O 1
ATOM 7915 N N . LEU B 1 442 ? -20.281 104.375 26.938 1 91.56 442 LEU B N 1
ATOM 7916 C CA . LEU B 1 442 ? -19.75 103.875 28.188 1 91.56 442 LEU B CA 1
ATOM 7917 C C . LEU B 1 442 ? -19.953 104.812 29.328 1 91.56 442 LEU B C 1
ATOM 7919 O O . LEU B 1 442 ? -19.797 106.062 29.156 1 91.56 442 LEU B O 1
ATOM 7923 N N . GLY B 1 443 ? -20.484 104.375 30.422 1 93.75 443 GLY B N 1
ATOM 7924 C CA . GLY B 1 443 ? -20.5 105.062 31.688 1 93.75 443 GLY B CA 1
ATOM 7925 C C . GLY B 1 443 ? -19.531 104.5 32.719 1 93.75 443 GLY B C 1
ATOM 7926 O O . GLY B 1 443 ? -19.516 103.25 32.938 1 93.75 443 GLY B O 1
ATOM 7927 N N . VAL B 1 444 ? -18.609 105.375 33.188 1 95.44 444 VAL B N 1
ATOM 7928 C CA . VAL B 1 444 ? -17.625 104.938 34.188 1 95.44 444 VAL B CA 1
ATOM 7929 C C . VAL B 1 444 ? -17.828 105.688 35.5 1 95.44 444 VAL B C 1
ATOM 7931 O O . VAL B 1 444 ? -18 106.875 35.5 1 95.44 444 VAL B O 1
ATOM 7934 N N . MET B 1 445 ? -17.844 104.938 36.594 1 96.31 445 MET B N 1
ATOM 7935 C CA . MET B 1 445 ? -17.938 105.562 37.875 1 96.31 445 MET B CA 1
ATOM 7936 C C . MET B 1 445 ? -16.875 105.062 38.844 1 96.31 445 MET B C 1
ATOM 7938 O O . MET B 1 445 ? -16.609 103.875 38.875 1 96.31 445 MET B O 1
ATOM 7942 N N . ILE B 1 446 ? -16.25 105.875 39.469 1 95.44 446 ILE B N 1
ATOM 7943 C CA . ILE B 1 446 ? -15.328 105.562 40.562 1 95.44 446 ILE B CA 1
ATOM 7944 C C . ILE B 1 446 ? -15.984 105.812 41.906 1 95.44 446 ILE B C 1
ATOM 7946 O O . ILE B 1 446 ? -16.594 106.875 42.125 1 95.44 446 ILE B O 1
ATOM 7950 N N . ILE B 1 447 ? -15.906 104.812 42.75 1 96.06 447 ILE B N 1
ATOM 7951 C CA . ILE B 1 447 ? -16.531 104.812 44.062 1 96.06 447 ILE B CA 1
ATOM 7952 C C . ILE B 1 447 ? -15.469 104.812 45.125 1 96.06 447 ILE B C 1
ATOM 7954 O O . ILE B 1 447 ? -14.562 103.938 45.094 1 96.06 447 ILE B O 1
ATOM 7958 N N . ASP B 1 448 ? -15.562 105.562 46.031 1 93.69 448 ASP B N 1
ATOM 7959 C CA . ASP B 1 448 ? -14.656 105.625 47.156 1 93.69 448 ASP B CA 1
ATOM 7960 C C . ASP B 1 448 ? -15.422 105.625 48.469 1 93.69 448 ASP B C 1
ATOM 7962 O O . ASP B 1 448 ? -16.344 106.438 48.625 1 93.69 448 ASP B O 1
ATOM 7966 N N . ILE B 1 449 ? -15.031 104.875 49.406 1 94.38 449 ILE B N 1
ATOM 7967 C CA . ILE B 1 449 ? -15.664 104.812 50.719 1 94.38 449 ILE B CA 1
ATOM 7968 C C . ILE B 1 449 ? -15.156 106 51.562 1 94.38 449 ILE B C 1
ATOM 7970 O O . ILE B 1 449 ? -13.945 106.125 51.781 1 94.38 449 ILE B O 1
ATOM 7974 N N . ASP B 1 450 ? -16.141 106.75 52.156 1 92.19 450 ASP B N 1
ATOM 7975 C CA . ASP B 1 450 ? -15.789 107.938 52.906 1 92.19 450 ASP B CA 1
ATOM 7976 C C . ASP B 1 450 ? -15.18 107.562 54.25 1 92.19 450 ASP B C 1
ATOM 7978 O O . ASP B 1 450 ? -15.703 106.75 54.969 1 92.19 450 ASP B O 1
ATOM 7982 N N . HIS B 1 451 ? -14.109 108.25 54.562 1 88.12 451 HIS B N 1
ATOM 7983 C CA . HIS B 1 451 ? -13.422 108.125 55.875 1 88.12 451 HIS B CA 1
ATOM 7984 C C . HIS B 1 451 ? -13.062 106.688 56.188 1 88.12 451 HIS B C 1
ATOM 7986 O O . HIS B 1 451 ? -13.25 106.25 57.344 1 88.12 451 HIS B O 1
ATOM 7992 N N . PHE B 1 452 ? -12.594 106.062 55.219 1 86.81 452 PHE B N 1
ATOM 7993 C CA . PHE B 1 452 ? -12.305 104.625 55.406 1 86.81 452 PHE B CA 1
ATOM 7994 C C . PHE B 1 452 ? -11.156 104.438 56.406 1 86.81 452 PHE B C 1
ATOM 7996 O O . PHE B 1 452 ? -11.164 103.5 57.188 1 86.81 452 PHE B O 1
ATOM 8003 N N . LYS B 1 453 ? -10.211 105.25 56.312 1 76.38 453 LYS B N 1
ATOM 8004 C CA . LYS B 1 453 ? -9.094 105.125 57.25 1 76.38 453 LYS B CA 1
ATOM 8005 C C . LYS B 1 453 ? -9.57 105.312 58.688 1 76.38 453 LYS B C 1
ATOM 8007 O O . LYS B 1 453 ? -9.078 104.562 59.562 1 76.38 453 LYS B O 1
ATOM 8012 N N . SER B 1 454 ? -10.398 106.188 58.844 1 81.56 454 SER B N 1
ATOM 8013 C CA . SER B 1 454 ? -10.961 106.438 60.156 1 81.56 454 SER B CA 1
ATOM 8014 C C . SER B 1 454 ? -11.68 105.188 60.656 1 81.56 454 SER B C 1
ATOM 8016 O O . SER B 1 454 ? -11.664 104.875 61.875 1 81.56 454 SER B O 1
ATOM 8018 N N . ILE B 1 455 ? -12.258 104.5 59.812 1 84.31 455 ILE B N 1
ATOM 8019 C CA . ILE B 1 455 ? -12.945 103.25 60.125 1 84.31 455 ILE B CA 1
ATOM 8020 C C . ILE B 1 455 ? -11.922 102.188 60.562 1 84.31 455 ILE B C 1
ATOM 8022 O O . ILE B 1 455 ? -12.102 101.5 61.562 1 84.31 455 ILE B O 1
ATOM 8026 N N . ASN B 1 456 ? -10.891 102.125 59.906 1 75.75 456 ASN B N 1
ATOM 8027 C CA . ASN B 1 456 ? -9.828 101.188 60.219 1 75.75 456 ASN B CA 1
ATOM 8028 C C . ASN B 1 456 ? -9.203 101.5 61.562 1 75.75 456 ASN B C 1
ATOM 8030 O O . ASN B 1 456 ? -8.898 100.562 62.344 1 75.75 456 ASN B O 1
ATOM 8034 N N . ASP B 1 457 ? -9.047 102.688 61.781 1 71.5 457 ASP B N 1
ATOM 8035 C CA . ASP B 1 457 ? -8.391 103.125 63 1 71.5 457 ASP B CA 1
ATOM 8036 C C . ASP B 1 457 ? -9.273 102.875 64.188 1 71.5 457 ASP B C 1
ATOM 8038 O O . ASP B 1 457 ? -8.773 102.5 65.312 1 71.5 457 ASP B O 1
ATOM 8042 N N . ARG B 1 458 ? -10.492 103.062 63.969 1 79.31 458 ARG B N 1
ATOM 8043 C CA . ARG B 1 458 ? -11.43 103 65.062 1 79.31 458 ARG B CA 1
ATOM 8044 C C . ARG B 1 458 ? -11.844 101.562 65.312 1 79.31 458 ARG B C 1
ATOM 8046 O O . ARG B 1 458 ? -11.977 101.125 66.5 1 79.31 458 ARG B O 1
ATOM 8053 N N . TYR B 1 459 ? -12.039 100.875 64.25 1 81.44 459 TYR B N 1
ATOM 8054 C CA . TYR B 1 459 ? -12.648 99.562 64.375 1 81.44 459 TYR B CA 1
ATOM 8055 C C . TYR B 1 459 ? -11.68 98.438 64 1 81.44 459 TYR B C 1
ATOM 8057 O O . TYR B 1 459 ? -11.969 97.25 64.188 1 81.44 459 TYR B O 1
ATOM 8065 N N . GLY B 1 460 ? -10.648 98.812 63.5 1 76.44 460 GLY B N 1
ATOM 8066 C CA . GLY B 1 460 ? -9.648 97.812 63.094 1 76.44 460 GLY B CA 1
ATOM 8067 C C . GLY B 1 460 ? -9.711 97.438 61.625 1 76.44 460 GLY B C 1
ATOM 8068 O O . GLY B 1 460 ? -10.727 97.688 60.969 1 76.44 460 GLY B O 1
ATOM 8069 N N . HIS B 1 461 ? -8.625 96.75 61.062 1 74.69 461 HIS B N 1
ATOM 8070 C CA . HIS B 1 461 ? -8.508 96.438 59.625 1 74.69 461 HIS B CA 1
ATOM 8071 C C . HIS B 1 461 ? -9.484 95.312 59.25 1 74.69 461 HIS B C 1
ATOM 8073 O O . HIS B 1 461 ? -9.945 95.25 58.094 1 74.69 461 HIS B O 1
ATOM 8079 N N . ALA B 1 462 ? -9.766 94.5 60.125 1 78.12 462 ALA B N 1
ATOM 8080 C CA . ALA B 1 462 ? -10.719 93.375 59.875 1 78.12 462 ALA B CA 1
ATOM 8081 C C . ALA B 1 462 ? -12.094 93.938 59.531 1 78.12 462 ALA B C 1
ATOM 8083 O O . ALA B 1 462 ? -12.797 93.438 58.656 1 78.12 462 ALA B O 1
ATOM 8084 N N . MET B 1 463 ? -12.422 94.938 60.281 1 83.31 463 MET B N 1
ATOM 8085 C CA . MET B 1 463 ? -13.703 95.625 60.031 1 83.31 463 MET B CA 1
ATOM 8086 C C . MET B 1 463 ? -13.68 96.375 58.719 1 83.31 463 MET B C 1
ATOM 8088 O O . MET B 1 463 ? -14.695 96.438 58 1 83.31 463 MET B O 1
ATOM 8092 N N . GLY B 1 464 ? -12.555 96.875 58.406 1 86.06 464 GLY B N 1
ATOM 8093 C CA . GLY B 1 464 ? -12.398 97.5 57.094 1 86.06 464 GLY B CA 1
ATOM 8094 C C . GLY B 1 464 ? -12.562 96.562 55.969 1 86.06 464 GLY B C 1
ATOM 8095 O O . GLY B 1 464 ? -13.234 96.812 54.969 1 86.06 464 GLY B O 1
ATOM 8096 N N . ASP B 1 465 ? -12.031 95.438 56.156 1 84.38 465 ASP B N 1
ATOM 8097 C CA . ASP B 1 465 ? -12.156 94.375 55.156 1 84.38 465 ASP B CA 1
ATOM 8098 C C . ASP B 1 465 ? -13.617 93.938 55 1 84.38 465 ASP B C 1
ATOM 8100 O O . ASP B 1 465 ? -14.078 93.75 53.875 1 84.38 465 ASP B O 1
ATOM 8104 N N . LEU B 1 466 ? -14.227 93.75 56 1 89.38 466 LEU B N 1
ATOM 8105 C CA . LEU B 1 466 ? -15.641 93.375 55.969 1 89.38 466 LEU B CA 1
ATOM 8106 C C . LEU B 1 466 ? -16.469 94.438 55.25 1 89.38 466 LEU B C 1
ATOM 8108 O O . LEU B 1 466 ? -17.391 94.125 54.531 1 89.38 466 LEU B O 1
ATOM 8112 N N . ALA B 1 467 ? -16.156 95.688 55.594 1 91.5 467 ALA B N 1
ATOM 8113 C CA . ALA B 1 467 ? -16.844 96.812 54.938 1 91.5 467 ALA B CA 1
ATOM 8114 C C . ALA B 1 467 ? -16.656 96.75 53.438 1 91.5 467 ALA B C 1
ATOM 8116 O O . ALA B 1 467 ? -17.594 96.938 52.656 1 91.5 467 ALA B O 1
ATOM 8117 N N . LEU B 1 468 ? -15.453 96.438 53.094 1 92.06 468 LEU B N 1
ATOM 8118 C CA . LEU B 1 468 ? -15.156 96.375 51.656 1 92.06 468 LEU B CA 1
ATOM 8119 C C . LEU B 1 468 ? -15.914 95.188 51 1 92.06 468 LEU B C 1
ATOM 8121 O O . LEU B 1 468 ? -16.469 95.375 49.938 1 92.06 468 LEU B O 1
ATOM 8125 N N . GLN B 1 469 ? -15.906 94.188 51.625 1 93.12 469 GLN B N 1
ATOM 8126 C CA . GLN B 1 469 ? -16.594 93 51.125 1 93.12 469 GLN B CA 1
ATOM 8127 C C . GLN B 1 469 ? -18.094 93.25 51 1 93.12 469 GLN B C 1
ATOM 8129 O O . GLN B 1 469 ? -18.688 92.875 49.969 1 93.12 469 GLN B O 1
ATOM 8134 N N . LYS B 1 470 ? -18.641 93.688 51.906 1 93.81 470 LYS B N 1
ATOM 8135 C CA . LYS B 1 470 ? -20.078 94 51.906 1 93.81 470 LYS B CA 1
ATOM 8136 C C . LYS B 1 470 ? -20.422 95 50.844 1 93.81 470 LYS B C 1
ATOM 8138 O O . LYS B 1 470 ? -21.484 94.938 50.219 1 93.81 470 LYS B O 1
ATOM 8143 N N . THR B 1 471 ? -19.641 96 50.812 1 94.62 471 THR B N 1
ATOM 8144 C CA . THR B 1 471 ? -19.859 97 49.781 1 94.62 471 THR B CA 1
ATOM 8145 C C . THR B 1 471 ? -19.828 96.375 48.375 1 94.62 471 THR B C 1
ATOM 8147 O O . THR B 1 471 ? -20.703 96.625 47.562 1 94.62 471 THR B O 1
ATOM 8150 N N . ALA B 1 472 ? -18.812 95.562 48.188 1 95.12 472 ALA B N 1
ATOM 8151 C CA . ALA B 1 472 ? -18.688 94.875 46.906 1 95.12 472 ALA B CA 1
ATOM 8152 C C . ALA B 1 472 ? -19.922 94.062 46.625 1 95.12 472 ALA B C 1
ATOM 8154 O O . ALA B 1 472 ? -20.422 94 45.5 1 95.12 472 ALA B O 1
ATOM 8155 N N . SER B 1 473 ? -20.312 93.375 47.531 1 94.81 473 SER B N 1
ATOM 8156 C CA . SER B 1 473 ? -21.5 92.5 47.375 1 94.81 473 SER B CA 1
ATOM 8157 C C . SER B 1 473 ? -22.734 93.312 47.062 1 94.81 473 SER B C 1
ATOM 8159 O O . SER B 1 473 ? -23.562 92.938 46.25 1 94.81 473 SER B O 1
ATOM 8161 N N . LEU B 1 474 ? -22.875 94.375 47.75 1 93.88 474 LEU B N 1
ATOM 8162 C CA . LEU B 1 474 ? -24 95.25 47.531 1 93.88 474 LEU B CA 1
ATOM 8163 C C . LEU B 1 474 ? -23.984 95.812 46.094 1 93.88 474 LEU B C 1
ATOM 8165 O O . LEU B 1 474 ? -25.031 95.875 45.438 1 93.88 474 LEU B O 1
ATOM 8169 N N . LEU B 1 475 ? -22.891 96.25 45.75 1 95.56 475 LEU B N 1
ATOM 8170 C CA . LEU B 1 475 ? -22.75 96.812 44.375 1 95.56 475 LEU B CA 1
ATOM 8171 C C . LEU B 1 475 ? -23.047 95.75 43.344 1 95.56 475 LEU B C 1
ATOM 8173 O O . LEU B 1 475 ? -23.781 96 42.375 1 95.56 475 LEU B O 1
ATOM 8177 N N . LYS B 1 476 ? -22.422 94.688 43.594 1 94.56 476 LYS B N 1
ATOM 8178 C CA . LYS B 1 476 ? -22.578 93.562 42.656 1 94.56 476 LYS B CA 1
ATOM 8179 C C . LYS B 1 476 ? -24.047 93.188 42.5 1 94.56 476 LYS B C 1
ATOM 8181 O O . LYS B 1 476 ? -24.5 92.875 41.406 1 94.56 476 LYS B O 1
ATOM 8186 N N . GLY B 1 477 ? -24.781 93.062 43.438 1 93.75 477 GLY B N 1
ATOM 8187 C CA . GLY B 1 477 ? -26.188 92.688 43.469 1 93.75 477 GLY B CA 1
ATOM 8188 C C . GLY B 1 477 ? -27.062 93.75 42.781 1 93.75 477 GLY B C 1
ATOM 8189 O O . GLY B 1 477 ? -28.141 93.438 42.312 1 93.75 477 GLY B O 1
ATOM 8190 N N . ALA B 1 478 ? -26.641 95 42.719 1 93.75 478 ALA B N 1
ATOM 8191 C CA . ALA B 1 478 ? -27.453 96.125 42.219 1 93.75 478 ALA B CA 1
ATOM 8192 C C . ALA B 1 478 ? -27.125 96.375 40.75 1 93.75 478 ALA B C 1
ATOM 8194 O O . ALA B 1 478 ? -27.781 97.25 40.125 1 93.75 478 ALA B O 1
ATOM 8195 N N . LEU B 1 479 ? -26.141 95.75 40.219 1 94.31 479 LEU B N 1
ATOM 8196 C CA . LEU B 1 479 ? -25.703 95.938 38.844 1 94.31 479 LEU B CA 1
ATOM 8197 C C . LEU B 1 479 ? -26.172 94.812 37.938 1 94.31 479 LEU B C 1
ATOM 8199 O O . LEU B 1 479 ? -26.531 93.75 38.406 1 94.31 479 LEU B O 1
ATOM 8203 N N . ARG B 1 480 ? -26.047 94.938 36.594 1 91.81 480 ARG B N 1
ATOM 8204 C CA . ARG B 1 480 ? -26.391 93.938 35.594 1 91.81 480 ARG B CA 1
ATOM 8205 C C . ARG B 1 480 ? -25.203 93 35.344 1 91.81 480 ARG B C 1
ATOM 8207 O O . ARG B 1 480 ? -24.062 93.312 35.688 1 91.81 480 ARG B O 1
ATOM 8214 N N . LYS B 1 481 ? -25.625 91.938 34.75 1 87 481 LYS B N 1
ATOM 8215 C CA . LYS B 1 481 ? -24.625 90.938 34.406 1 87 481 LYS B CA 1
ATOM 8216 C C . LYS B 1 481 ? -23.609 91.438 33.406 1 87 481 LYS B C 1
ATOM 8218 O O . LYS B 1 481 ? -22.453 91.062 33.406 1 87 481 LYS B O 1
ATOM 8223 N N . THR B 1 482 ? -23.938 92.375 32.594 1 89.5 482 THR B N 1
ATOM 8224 C CA . THR B 1 482 ? -23.094 92.938 31.531 1 89.5 482 THR B CA 1
ATOM 8225 C C . THR B 1 482 ? -22.219 94.062 32.062 1 89.5 482 THR B C 1
ATOM 8227 O O . THR B 1 482 ? -21.266 94.5 31.422 1 89.5 482 THR B O 1
ATOM 8230 N N . ASP B 1 483 ? -22.578 94.562 33.281 1 92.12 483 ASP B N 1
ATOM 8231 C CA . ASP B 1 483 ? -21.781 95.625 33.906 1 92.12 483 ASP B CA 1
ATOM 8232 C C . ASP B 1 483 ? -20.531 95.062 34.562 1 92.12 483 ASP B C 1
ATOM 8234 O O . ASP B 1 483 ? -20.516 93.938 35.031 1 92.12 483 ASP B O 1
ATOM 8238 N N . ILE B 1 484 ? -19.516 95.938 34.531 1 94.88 484 ILE B N 1
ATOM 8239 C CA . ILE B 1 484 ? -18.234 95.5 35.094 1 94.88 484 ILE B CA 1
ATOM 8240 C C . ILE B 1 484 ? -17.984 96.188 36.438 1 94.88 484 ILE B C 1
ATOM 8242 O O . ILE B 1 484 ? -18.078 97.375 36.531 1 94.88 484 ILE B O 1
ATOM 8246 N N . LEU B 1 485 ? -17.812 95.438 37.438 1 95.94 485 LEU B N 1
ATOM 8247 C CA . LEU B 1 485 ? -17.453 95.938 38.75 1 95.94 485 LEU B CA 1
ATOM 8248 C C . LEU B 1 485 ? -16.062 95.438 39.156 1 95.94 485 LEU B C 1
ATOM 8250 O O . LEU B 1 485 ? -15.766 94.25 39.062 1 95.94 485 LEU B O 1
ATOM 8254 N N . ALA B 1 486 ? -15.227 96.375 39.562 1 95.56 486 ALA B N 1
ATOM 8255 C CA . ALA B 1 486 ? -13.859 96 39.938 1 95.56 486 ALA B CA 1
ATOM 8256 C C . ALA B 1 486 ? -13.391 96.812 41.125 1 95.56 486 ALA B C 1
ATOM 8258 O O . ALA B 1 486 ? -13.859 97.938 41.344 1 95.56 486 ALA B O 1
ATOM 8259 N N . ARG B 1 487 ? -12.586 96.188 41.906 1 92.31 487 ARG B N 1
ATOM 8260 C CA . ARG B 1 487 ? -11.875 96.938 42.938 1 92.31 487 ARG B CA 1
ATOM 8261 C C . ARG B 1 487 ? -10.641 97.625 42.375 1 92.31 487 ARG B C 1
ATOM 8263 O O . ARG B 1 487 ? -9.773 96.938 41.781 1 92.31 487 ARG B O 1
ATOM 8270 N N . TYR B 1 488 ? -10.531 98.875 42.406 1 85 488 TYR B N 1
ATOM 8271 C CA . TYR B 1 488 ? -9.539 99.688 41.719 1 85 488 TYR B CA 1
ATOM 8272 C C . TYR B 1 488 ? -8.414 100.125 42.656 1 85 488 TYR B C 1
ATOM 8274 O O . TYR B 1 488 ? -7.266 100.25 42.219 1 85 488 TYR B O 1
ATOM 8282 N N . GLY B 1 489 ? -8.703 100.312 43.875 1 77 489 GLY B N 1
ATOM 8283 C CA . GLY B 1 489 ? -7.758 100.625 44.906 1 77 489 GLY B CA 1
ATOM 8284 C C . GLY B 1 489 ? -8.117 100 46.25 1 77 489 GLY B C 1
ATOM 8285 O O . GLY B 1 489 ? -8.859 99.062 46.344 1 77 489 GLY B O 1
ATOM 8286 N N . GLY B 1 490 ? -7.488 100.562 47.25 1 77.75 490 GLY B N 1
ATOM 8287 C CA . GLY B 1 490 ? -7.789 100.062 48.594 1 77.75 490 GLY B CA 1
ATOM 8288 C C . GLY B 1 490 ? -9.258 100.188 48.938 1 77.75 490 GLY B C 1
ATOM 8289 O O . GLY B 1 490 ? -9.898 99.188 49.281 1 77.75 490 GLY B O 1
ATOM 8290 N N . GLU B 1 491 ? -9.742 101.312 48.844 1 88.81 491 GLU B N 1
ATOM 8291 C CA . GLU B 1 491 ? -11.133 101.562 49.188 1 88.81 491 GLU B CA 1
ATOM 8292 C C . GLU B 1 491 ? -11.938 102.062 48 1 88.81 491 GLU B C 1
ATOM 8294 O O . GLU B 1 491 ? -13.047 102.562 48.156 1 88.81 491 GLU B O 1
ATOM 8299 N N . GLU B 1 492 ? -11.305 101.875 46.875 1 91.56 492 GLU B N 1
ATOM 8300 C CA . GLU B 1 492 ? -11.938 102.438 45.688 1 91.56 492 GLU B CA 1
ATOM 8301 C C . GLU B 1 492 ? -12.469 101.312 44.781 1 91.56 492 GLU B C 1
ATOM 8303 O O . GLU B 1 492 ? -11.836 100.25 44.688 1 91.56 492 GLU B O 1
ATOM 8308 N N . PHE B 1 493 ? -13.672 101.5 44.25 1 95.62 493 PHE B N 1
ATOM 8309 C CA . PHE B 1 493 ? -14.305 100.625 43.312 1 95.62 493 PHE B CA 1
ATOM 8310 C C . PHE B 1 493 ? -14.602 101.312 42 1 95.62 493 PHE B C 1
ATOM 8312 O O . PHE B 1 493 ? -14.781 102.562 42 1 95.62 493 PHE B O 1
ATOM 8319 N N . VAL B 1 494 ? -14.586 100.562 40.906 1 95.94 494 VAL B N 1
ATOM 8320 C CA . VAL B 1 494 ? -14.938 101.125 39.594 1 95.94 494 VAL B CA 1
ATOM 8321 C C . VAL B 1 494 ? -16.062 100.312 38.969 1 95.94 494 VAL B C 1
ATOM 8323 O O . VAL B 1 494 ? -16.047 99.062 39.031 1 95.94 494 VAL B O 1
ATOM 8326 N N . VAL B 1 495 ? -17 100.938 38.438 1 96.69 495 VAL B N 1
ATOM 8327 C CA . VAL B 1 495 ? -18.078 100.312 37.719 1 96.69 495 VAL B CA 1
ATOM 8328 C C . VAL B 1 495 ? -18.109 100.875 36.281 1 96.69 495 VAL B C 1
ATOM 8330 O O . VAL B 1 495 ? -17.984 102.062 36.062 1 96.69 495 VAL B O 1
ATOM 8333 N N . VAL B 1 496 ? -18.188 100 35.375 1 95.31 496 VAL B N 1
ATOM 8334 C CA . VAL B 1 496 ? -18.312 100.312 33.969 1 95.31 496 VAL B CA 1
ATOM 8335 C C . VAL B 1 496 ? -19.688 99.875 33.438 1 95.31 496 VAL B C 1
ATOM 8337 O O . VAL B 1 496 ? -20.016 98.688 33.469 1 95.31 496 VAL B O 1
ATOM 8340 N N . LEU B 1 497 ? -20.484 100.812 33 1 95.06 497 LEU B N 1
ATOM 8341 C CA . LEU B 1 497 ? -21.797 100.562 32.406 1 95.06 497 LEU B CA 1
ATOM 8342 C C . LEU B 1 497 ? -21.734 100.625 30.891 1 95.06 497 LEU B C 1
ATOM 8344 O O . LEU B 1 497 ? -21.141 101.562 30.328 1 95.06 497 LEU B O 1
ATOM 8348 N N . GLN B 1 498 ? -22.312 99.625 30.328 1 90.44 498 GLN B N 1
ATOM 8349 C CA . GLN B 1 498 ? -22.297 99.562 28.875 1 90.44 498 GLN B CA 1
ATOM 8350 C C . GLN B 1 498 ? -23.672 99.938 28.297 1 90.44 498 GLN B C 1
ATOM 8352 O O . GLN B 1 498 ? -24.703 99.5 28.828 1 90.44 498 GLN B O 1
ATOM 8357 N N . ASP B 1 499 ? -23.688 100.75 27.344 1 89.94 499 ASP B N 1
ATOM 8358 C CA . ASP B 1 499 ? -24.844 101.062 26.531 1 89.94 499 ASP B CA 1
ATOM 8359 C C . ASP B 1 499 ? -25.953 101.688 27.391 1 89.94 499 ASP B C 1
ATOM 8361 O O . ASP B 1 499 ? -27.094 101.188 27.359 1 89.94 499 ASP B O 1
ATOM 8365 N N . VAL B 1 500 ? -25.516 102.625 28.094 1 90.56 500 VAL B N 1
ATOM 8366 C CA . VAL B 1 500 ? -26.484 103.375 28.922 1 90.56 500 VAL B CA 1
ATOM 8367 C C . VAL B 1 500 ? -26.469 104.812 28.578 1 90.56 500 VAL B C 1
ATOM 8369 O O . VAL B 1 500 ? -25.484 105.375 28.016 1 90.56 500 VAL B O 1
ATOM 8372 N N . SER B 1 501 ? -27.547 105.5 28.875 1 91.06 501 SER B N 1
ATOM 8373 C CA . SER B 1 501 ? -27.609 107 28.703 1 91.06 501 SER B CA 1
ATOM 8374 C C . SER B 1 501 ? -26.938 107.688 29.859 1 91.06 501 SER B C 1
ATOM 8376 O O . SER B 1 501 ? -26.688 107.125 30.906 1 91.06 501 SER B O 1
ATOM 8378 N N . HIS B 1 502 ? -26.594 108.938 29.578 1 92.12 502 HIS B N 1
ATOM 8379 C CA . HIS B 1 502 ? -25.969 109.75 30.625 1 92.12 502 HIS B CA 1
ATOM 8380 C C . HIS B 1 502 ? -26.875 109.875 31.844 1 92.12 502 HIS B C 1
ATOM 8382 O O . HIS B 1 502 ? -26.406 109.812 32.969 1 92.12 502 HIS B O 1
ATOM 8388 N N . ALA B 1 503 ? -28.141 109.938 31.625 1 92.44 503 ALA B N 1
ATOM 8389 C CA . ALA B 1 503 ? -29.109 110 32.719 1 92.44 503 ALA B CA 1
ATOM 8390 C C . ALA B 1 503 ? -29.141 108.75 33.531 1 92.44 503 ALA B C 1
ATOM 8392 O O . ALA B 1 503 ? -29.203 108.75 34.75 1 92.44 503 ALA B O 1
ATOM 8393 N N . THR B 1 504 ? -29.031 107.75 32.781 1 92.94 504 THR B N 1
ATOM 8394 C CA . THR B 1 504 ? -29.078 106.438 33.438 1 92.94 504 THR B CA 1
ATOM 8395 C C . THR B 1 504 ? -27.812 106.188 34.25 1 92.94 504 THR B C 1
ATOM 8397 O O . THR B 1 504 ? -27.859 105.625 35.344 1 92.94 504 THR B O 1
ATOM 8400 N N . ALA B 1 505 ? -26.719 106.625 33.75 1 95.38 505 ALA B N 1
ATOM 8401 C CA . ALA B 1 505 ? -25.453 106.438 34.469 1 95.38 505 ALA B CA 1
ATOM 8402 C C . ALA B 1 505 ? -25.484 107.188 35.812 1 95.38 505 ALA B C 1
ATOM 8404 O O . ALA B 1 505 ? -25.078 106.625 36.844 1 95.38 505 ALA B O 1
ATOM 8405 N N . THR B 1 506 ? -25.969 108.312 35.812 1 94.69 506 THR B N 1
ATOM 8406 C CA . THR B 1 506 ? -26.031 109.188 37 1 94.69 506 THR B CA 1
ATOM 8407 C C . THR B 1 506 ? -27.062 108.625 38 1 94.69 506 THR B C 1
ATOM 8409 O O . THR B 1 506 ? -26.828 108.625 39.188 1 94.69 506 THR B O 1
ATOM 8412 N N . ALA B 1 507 ? -28.125 108.188 37.406 1 94.69 507 ALA B N 1
ATOM 8413 C CA . ALA B 1 507 ? -29.172 107.625 38.219 1 94.69 507 ALA B CA 1
ATOM 8414 C C . ALA B 1 507 ? -28.672 106.375 38.938 1 94.69 507 ALA B C 1
ATOM 8416 O O . ALA B 1 507 ? -29.016 106.125 40.094 1 94.69 507 ALA B O 1
ATOM 8417 N N . THR B 1 508 ? -28.016 105.688 38.156 1 95.56 508 THR B N 1
ATOM 8418 C CA . THR B 1 508 ? -27.453 104.438 38.75 1 95.56 508 THR B CA 1
ATOM 8419 C C . THR B 1 508 ? -26.484 104.812 39.875 1 95.56 508 THR B C 1
ATOM 8421 O O . THR B 1 508 ? -26.5 104.125 40.938 1 95.56 508 THR B O 1
ATOM 8424 N N . ALA B 1 509 ? -25.656 105.688 39.719 1 96.88 509 ALA B N 1
ATOM 8425 C CA . ALA B 1 509 ? -24.719 106.125 40.75 1 96.88 509 ALA B CA 1
ATOM 8426 C C . ALA B 1 509 ? -25.453 106.562 42 1 96.88 509 ALA B C 1
ATOM 8428 O O . ALA B 1 509 ? -25.062 106.25 43.125 1 96.88 509 ALA B O 1
ATOM 8429 N N . ASP B 1 510 ? -26.469 107.312 41.781 1 95.81 510 ASP B N 1
ATOM 8430 C CA . ASP B 1 510 ? -27.25 107.812 42.906 1 95.81 510 ASP B CA 1
ATOM 8431 C C . ASP B 1 510 ? -27.938 106.688 43.656 1 95.81 510 ASP B C 1
ATOM 8433 O O . ASP B 1 510 ? -28.031 106.688 44.875 1 95.81 510 ASP B O 1
ATOM 8437 N N . ARG B 1 511 ? -28.375 105.812 42.844 1 95.88 511 ARG B N 1
ATOM 8438 C CA . ARG B 1 511 ? -29 104.625 43.438 1 95.88 511 ARG B CA 1
ATOM 8439 C C . ARG B 1 511 ? -28 103.875 44.281 1 95.88 511 ARG B C 1
ATOM 8441 O O . ARG B 1 511 ? -28.312 103.438 45.406 1 95.88 511 ARG B O 1
ATOM 8448 N N . LEU B 1 512 ? -26.828 103.625 43.812 1 96.25 512 LEU B N 1
ATOM 8449 C CA . LEU B 1 512 ? -25.797 102.875 44.5 1 96.25 512 LEU B CA 1
ATOM 8450 C C . LEU B 1 512 ? -25.375 103.625 45.781 1 96.25 512 LEU B C 1
ATOM 8452 O O . LEU B 1 512 ? -25.141 103 46.812 1 96.25 512 LEU B O 1
ATOM 8456 N N . ARG B 1 513 ? -25.25 104.812 45.688 1 96 513 ARG B N 1
ATOM 8457 C CA . ARG B 1 513 ? -24.875 105.688 46.844 1 96 513 ARG B CA 1
ATOM 8458 C C . ARG B 1 513 ? -25.875 105.5 47.969 1 96 513 ARG B C 1
ATOM 8460 O O . ARG B 1 513 ? -25.484 105.312 49.125 1 96 513 ARG B O 1
ATOM 8467 N N . ARG B 1 514 ? -27.078 105.562 47.594 1 94.38 514 ARG B N 1
ATOM 8468 C CA . ARG B 1 514 ? -28.141 105.438 48.594 1 94.38 514 ARG B CA 1
ATOM 8469 C C . ARG B 1 514 ? -28.156 104.062 49.219 1 94.38 514 ARG B C 1
ATOM 8471 O O . ARG B 1 514 ? -28.391 103.938 50.406 1 94.38 514 ARG B O 1
ATOM 8478 N N . LEU B 1 515 ? -27.891 103.25 48.406 1 94.56 515 LEU B N 1
ATOM 8479 C CA . LEU B 1 515 ? -27.859 101.875 48.875 1 94.56 515 LEU B CA 1
ATOM 8480 C C . LEU B 1 515 ? -26.766 101.688 49.906 1 94.56 515 LEU B C 1
ATOM 8482 O O . LEU B 1 515 ? -26.969 101 50.906 1 94.56 515 LEU B O 1
ATOM 8486 N N . ILE B 1 516 ? -25.641 102.188 49.719 1 94.94 516 ILE B N 1
ATOM 8487 C CA . ILE B 1 516 ? -24.516 102.125 50.656 1 94.94 516 ILE B CA 1
ATOM 8488 C C . ILE B 1 516 ? -24.859 102.875 51.938 1 94.94 516 ILE B C 1
ATOM 8490 O O . ILE B 1 516 ? -24.609 102.375 53.062 1 94.94 516 ILE B O 1
ATOM 8494 N N . GLU B 1 517 ? -25.453 103.938 51.781 1 93.06 517 GLU B N 1
ATOM 8495 C CA . GLU B 1 517 ? -25.75 104.812 52.875 1 93.06 517 GLU B CA 1
ATOM 8496 C C . GLU B 1 517 ? -26.75 104.188 53.844 1 93.06 517 GLU B C 1
ATOM 8498 O O . GLU B 1 517 ? -26.641 104.375 55.062 1 93.06 517 GLU B O 1
ATOM 8503 N N . VAL B 1 518 ? -27.688 103.5 53.344 1 91.19 518 VAL B N 1
ATOM 8504 C CA . VAL B 1 518 ? -28.781 103 54.156 1 91.19 518 VAL B CA 1
ATOM 8505 C C . VAL B 1 518 ? -28.344 101.688 54.812 1 91.19 518 VAL B C 1
ATOM 8507 O O . VAL B 1 518 ? -28.922 101.25 55.812 1 91.19 518 VAL B O 1
ATOM 8510 N N . GLN B 1 519 ? -27.359 101.062 54.312 1 89.44 519 GLN B N 1
ATOM 8511 C CA . GLN B 1 519 ? -26.969 99.75 54.75 1 89.44 519 GLN B CA 1
ATOM 8512 C C . GLN B 1 519 ? -26.203 99.812 56.062 1 89.44 519 GLN B C 1
ATOM 8514 O O . GLN B 1 519 ? -25.359 100.688 56.281 1 89.44 519 GLN B O 1
ATOM 8519 N N . THR B 1 520 ? -26.578 98.875 57 1 87 520 THR B N 1
ATOM 8520 C CA . THR B 1 520 ? -25.812 98.688 58.219 1 87 520 THR B CA 1
ATOM 8521 C C . THR B 1 520 ? -24.766 97.625 58.031 1 87 520 THR B C 1
ATOM 8523 O O . THR B 1 520 ? -25.094 96.438 57.781 1 87 520 THR B O 1
ATOM 8526 N N . PHE B 1 521 ? -23.531 97.875 58.031 1 83.94 521 PHE B N 1
ATOM 8527 C CA . PHE B 1 521 ? -22.438 97 57.688 1 83.94 521 PHE B CA 1
ATOM 8528 C C . PHE B 1 521 ? -22.078 96.062 58.844 1 83.94 521 PHE B C 1
ATOM 8530 O O . PHE B 1 521 ? -21.547 95 58.656 1 83.94 521 PHE B O 1
ATOM 8537 N N . ASP B 1 522 ? -22.312 96.562 60.062 1 83.88 522 ASP B N 1
ATOM 8538 C CA . ASP B 1 522 ? -22.125 95.75 61.281 1 83.88 522 ASP B CA 1
ATOM 8539 C C . ASP B 1 522 ? -23.203 96.062 62.312 1 83.88 522 ASP B C 1
ATOM 8541 O O . ASP B 1 522 ? -23.266 97.188 62.844 1 83.88 522 ASP B O 1
ATOM 8545 N N . GLU B 1 523 ? -23.875 95.125 62.594 1 79.69 523 GLU B N 1
ATOM 8546 C CA . GLU B 1 523 ? -25 95.312 63.5 1 79.69 523 GLU B CA 1
ATOM 8547 C C . GLU B 1 523 ? -24.531 95.562 64.938 1 79.69 523 GLU B C 1
ATOM 8549 O O . GLU B 1 523 ? -25.188 96.312 65.688 1 79.69 523 GLU B O 1
ATOM 8554 N N . GLN B 1 524 ? -23.469 95 65.312 1 81.88 524 GLN B N 1
ATOM 8555 C CA . GLN B 1 524 ? -22.938 95.125 66.688 1 81.88 524 GLN B CA 1
ATOM 8556 C C . GLN B 1 524 ? -22.391 96.5 66.938 1 81.88 524 GLN B C 1
ATOM 8558 O O . GLN B 1 524 ? -22.641 97.125 68 1 81.88 524 GLN B O 1
ATOM 8563 N N . THR B 1 525 ? -21.75 97.125 66.062 1 80.88 525 THR B N 1
ATOM 8564 C CA . THR B 1 525 ? -21.109 98.375 66.25 1 80.88 525 THR B CA 1
ATOM 8565 C C . THR B 1 525 ? -22 99.5 65.688 1 80.88 525 THR B C 1
ATOM 8567 O O . THR B 1 525 ? -21.781 100.688 66 1 80.88 525 THR B O 1
ATOM 8570 N N . GLY B 1 526 ? -22.984 99.125 64.938 1 80.88 526 GLY B N 1
ATOM 8571 C CA . GLY B 1 526 ? -23.844 100.125 64.25 1 80.88 526 GLY B CA 1
ATOM 8572 C C . GLY B 1 526 ? -23.109 100.875 63.156 1 80.88 526 GLY B C 1
ATOM 8573 O O . GLY B 1 526 ? -23.469 102.062 62.844 1 80.88 526 GLY B O 1
ATOM 8574 N N . LEU B 1 527 ? -22.125 100.375 62.562 1 86.12 527 LEU B N 1
ATOM 8575 C CA . LEU B 1 527 ? -21.281 101.062 61.594 1 86.12 527 LEU B CA 1
ATOM 8576 C C . LEU B 1 527 ? -22.078 101.312 60.312 1 86.12 527 LEU B C 1
ATOM 8578 O O . LEU B 1 527 ? -22.703 100.375 59.75 1 86.12 527 LEU B O 1
ATOM 8582 N N . SER B 1 528 ? -22.188 102.562 59.938 1 88.75 528 SER B N 1
ATOM 8583 C CA . SER B 1 528 ? -22.75 103 58.656 1 88.75 528 SER B CA 1
ATOM 8584 C C . SER B 1 528 ? -21.688 103.688 57.781 1 88.75 528 SER B C 1
ATOM 8586 O O . SER B 1 528 ? -20.781 104.312 58.312 1 88.75 528 SER B O 1
ATOM 8588 N N . LEU B 1 529 ? -21.734 103.375 56.531 1 91 529 LEU B N 1
ATOM 8589 C CA . LEU B 1 529 ? -20.75 103.938 55.594 1 91 529 LEU B CA 1
ATOM 8590 C C . LEU B 1 529 ? -21.406 104.812 54.562 1 91 529 LEU B C 1
ATOM 8592 O O . LEU B 1 529 ? -22.594 104.688 54.25 1 91 529 LEU B O 1
ATOM 8596 N N . THR B 1 530 ? -20.766 105.812 54.094 1 93.94 530 THR B N 1
ATOM 8597 C CA . THR B 1 530 ? -21.141 106.625 52.938 1 93.94 530 THR B CA 1
ATOM 8598 C C . THR B 1 530 ? -20.047 106.562 51.875 1 93.94 530 THR B C 1
ATOM 8600 O O . THR B 1 530 ? -18.922 106.125 52.156 1 93.94 530 THR B O 1
ATOM 8603 N N . ALA B 1 531 ? -20.453 106.75 50.719 1 95.25 531 ALA B N 1
ATOM 8604 C CA . ALA B 1 531 ? -19.5 106.75 49.625 1 95.25 531 ALA B CA 1
ATOM 8605 C C . ALA B 1 531 ? -19.703 107.938 48.688 1 95.25 531 ALA B C 1
ATOM 8607 O O . ALA B 1 531 ? -20.797 108.5 48.594 1 95.25 531 ALA B O 1
ATOM 8608 N N . SER B 1 532 ? -18.625 108.375 48.094 1 96.88 532 SER B N 1
ATOM 8609 C CA . SER B 1 532 ? -18.625 109.438 47.094 1 96.88 532 SER B CA 1
ATOM 8610 C C . SER B 1 532 ? -18.391 108.875 45.719 1 96.88 532 SER B C 1
ATOM 8612 O O . SER B 1 532 ? -17.641 107.875 45.531 1 96.88 532 SER B O 1
ATOM 8614 N N . PHE B 1 533 ? -19.031 109.438 44.75 1 96.31 533 PHE B N 1
ATOM 8615 C CA . PHE B 1 533 ? -19.016 108.875 43.375 1 96.31 533 PHE B CA 1
ATOM 8616 C C . PHE B 1 533 ? -18.531 109.938 42.406 1 96.31 533 PHE B C 1
ATOM 8618 O O . PHE B 1 533 ? -18.969 111.125 42.469 1 96.31 533 PHE B O 1
ATOM 8625 N N . GLY B 1 534 ? -17.609 109.625 41.531 1 96.12 534 GLY B N 1
ATOM 8626 C CA . GLY B 1 534 ? -17.281 110.312 40.312 1 96.12 534 GLY B CA 1
ATOM 8627 C C . GLY B 1 534 ? -17.734 109.625 39.062 1 96.12 534 GLY B C 1
ATOM 8628 O O . GLY B 1 534 ? -17.359 108.438 38.812 1 96.12 534 GLY B O 1
ATOM 8629 N N . VAL B 1 535 ? -18.562 110.25 38.281 1 96.12 535 VAL B N 1
ATOM 8630 C CA . VAL B 1 535 ? -19.172 109.625 37.125 1 96.12 535 VAL B CA 1
ATOM 8631 C C . VAL B 1 535 ? -18.797 110.375 35.844 1 96.12 535 VAL B C 1
ATOM 8633 O O . VAL B 1 535 ? -18.781 111.562 35.812 1 96.12 535 VAL B O 1
ATOM 8636 N N . VAL B 1 536 ? -18.406 109.562 34.812 1 95.25 536 VAL B N 1
ATOM 8637 C CA . VAL B 1 536 ? -18.172 110.125 33.5 1 95.25 536 VAL B CA 1
ATOM 8638 C C . VAL B 1 536 ? -18.922 109.312 32.438 1 95.25 536 VAL B C 1
ATOM 8640 O O . VAL B 1 536 ? -18.984 108.062 32.562 1 95.25 536 VAL B O 1
ATOM 8643 N N . TRP B 1 537 ? -19.562 109.938 31.578 1 93.69 537 TRP B N 1
ATOM 8644 C CA . TRP B 1 537 ? -20.25 109.25 30.469 1 93.69 537 TRP B CA 1
ATOM 8645 C C . TRP B 1 537 ? -19.75 109.812 29.125 1 93.69 537 TRP B C 1
ATOM 8647 O O . TRP B 1 537 ? -19.562 111 28.953 1 93.69 537 TRP B O 1
ATOM 8657 N N . GLN B 1 538 ? -19.438 108.875 28.25 1 91.06 538 GLN B N 1
ATOM 8658 C CA . GLN B 1 538 ? -18.984 109.25 26.906 1 91.06 538 GLN B CA 1
ATOM 8659 C C . GLN B 1 538 ? -19.484 108.312 25.859 1 91.06 538 GLN B C 1
ATOM 8661 O O . GLN B 1 538 ? -19.688 107.125 26.141 1 91.06 538 GLN B O 1
ATOM 8666 N N . GLU B 1 539 ? -19.672 108.812 24.625 1 87.12 539 GLU B N 1
ATOM 8667 C CA . GLU B 1 539 ? -19.922 107.938 23.484 1 87.12 539 GLU B CA 1
ATOM 8668 C C . GLU B 1 539 ? -18.688 107.125 23.141 1 87.12 539 GLU B C 1
ATOM 8670 O O . GLU B 1 539 ? -17.562 107.625 23.188 1 87.12 539 GLU B O 1
ATOM 8675 N N . ALA B 1 540 ? -18.938 105.75 22.875 1 79.88 540 ALA B N 1
ATOM 8676 C CA . ALA B 1 540 ? -17.844 104.812 22.672 1 79.88 540 ALA B CA 1
ATOM 8677 C C . ALA B 1 540 ? -16.891 105.25 21.578 1 79.88 540 ALA B C 1
ATOM 8679 O O . ALA B 1 540 ? -15.672 105.125 21.688 1 79.88 540 ALA B O 1
ATOM 8680 N N . ARG B 1 541 ? -17.328 105.938 20.547 1 78.81 541 ARG B N 1
ATOM 8681 C CA . ARG B 1 541 ? -16.516 106.438 19.422 1 78.81 541 ARG B CA 1
ATOM 8682 C C . ARG B 1 541 ? -15.648 107.562 19.828 1 78.81 541 ARG B C 1
ATOM 8684 O O . ARG B 1 541 ? -14.625 107.875 19.188 1 78.81 541 ARG B O 1
ATOM 8691 N N . ALA B 1 542 ? -16.047 108.25 20.938 1 79.75 542 ALA B N 1
ATOM 8692 C CA . ALA B 1 542 ? -15.344 109.5 21.344 1 79.75 542 ALA B CA 1
ATOM 8693 C C . ALA B 1 542 ? -14.273 109.188 22.391 1 79.75 542 ALA B C 1
ATOM 8695 O O . ALA B 1 542 ? -13.453 110 22.734 1 79.75 542 ALA B O 1
ATOM 8696 N N . ILE B 1 543 ? -14.227 107.938 22.781 1 78.31 543 ILE B N 1
ATOM 8697 C CA . ILE B 1 543 ? -13.289 107.562 23.844 1 78.31 543 ILE B CA 1
ATOM 8698 C C . ILE B 1 543 ? -11.914 107.25 23.25 1 78.31 543 ILE B C 1
ATOM 8700 O O . ILE B 1 543 ? -11.773 106.375 22.391 1 78.31 543 ILE B O 1
ATOM 8704 N N . ASN B 1 544 ? -10.93 108 23.672 1 75.31 544 ASN B N 1
ATOM 8705 C CA . ASN B 1 544 ? -9.578 107.812 23.156 1 75.31 544 ASN B CA 1
ATOM 8706 C C . ASN B 1 544 ? -8.797 106.812 23.969 1 75.31 544 ASN B C 1
ATOM 8708 O O . ASN B 1 544 ? -8.031 106 23.406 1 75.31 544 ASN B O 1
ATOM 8712 N N . SER B 1 545 ? -8.945 106.812 25.188 1 84.19 545 SER B N 1
ATOM 8713 C CA . SER B 1 545 ? -8.203 105.875 26.031 1 84.19 545 SER B CA 1
ATOM 8714 C C . SER B 1 545 ? -8.891 105.688 27.375 1 84.19 545 SER B C 1
ATOM 8716 O O . SER B 1 545 ? -9.547 106.562 27.891 1 84.19 545 SER B O 1
ATOM 8718 N N . TRP B 1 546 ? -8.742 104.5 27.906 1 86.12 546 TRP B N 1
ATOM 8719 C CA . TRP B 1 546 ? -9.227 104.125 29.234 1 86.12 546 TRP B CA 1
ATOM 8720 C C . TRP B 1 546 ? -8.633 105.062 30.297 1 86.12 546 TRP B C 1
ATOM 8722 O O . TRP B 1 546 ? -9.336 105.5 31.203 1 86.12 546 TRP B O 1
ATOM 8732 N N . ASP B 1 547 ? -7.457 105.438 30.172 1 81.31 547 ASP B N 1
ATOM 8733 C CA . ASP B 1 547 ? -6.734 106.25 31.141 1 81.31 547 ASP B CA 1
ATOM 8734 C C . ASP B 1 547 ? -7.344 107.625 31.25 1 81.31 547 ASP B C 1
ATOM 8736 O O . ASP B 1 547 ? -7.414 108.188 32.344 1 81.31 547 ASP B O 1
ATOM 8740 N N . GLU B 1 548 ? -7.703 108.062 30.141 1 83 548 GLU B N 1
ATOM 8741 C CA . GLU B 1 548 ? -8.336 109.375 30.125 1 83 548 GLU B CA 1
ATOM 8742 C C . GLU B 1 548 ? -9.703 109.375 30.797 1 83 548 GLU B C 1
ATOM 8744 O O . GLU B 1 548 ? -10.047 110.25 31.562 1 83 548 GLU B O 1
ATOM 8749 N N . LEU B 1 549 ? -10.367 108.375 30.516 1 87.81 549 LEU B N 1
ATOM 8750 C CA . LEU B 1 549 ? -11.711 108.25 31.047 1 87.81 549 LEU B CA 1
ATOM 8751 C C . LEU B 1 549 ? -11.672 108.125 32.562 1 87.81 549 LEU B C 1
ATOM 8753 O O . LEU B 1 549 ? -12.453 108.75 33.281 1 87.81 549 LEU B O 1
ATOM 8757 N N . ILE B 1 550 ? -10.82 107.25 33.094 1 88.12 550 ILE B N 1
ATOM 8758 C CA . ILE B 1 550 ? -10.719 107.062 34.531 1 88.12 550 ILE B CA 1
ATOM 8759 C C . ILE B 1 550 ? -10.18 108.312 35.219 1 88.12 550 ILE B C 1
ATOM 8761 O O . ILE B 1 550 ? -10.555 108.562 36.344 1 88.12 550 ILE B O 1
ATOM 8765 N N . ALA B 1 551 ? -9.398 109 34.562 1 84.06 551 ALA B N 1
ATOM 8766 C CA . ALA B 1 551 ? -8.867 110.25 35.125 1 84.06 551 ALA B CA 1
ATOM 8767 C C . ALA B 1 551 ? -9.977 111.25 35.344 1 84.06 551 ALA B C 1
ATOM 8769 O O . ALA B 1 551 ? -10.008 112 36.344 1 84.06 551 ALA B O 1
ATOM 8770 N N . ILE B 1 552 ? -10.789 111.312 34.375 1 88.25 552 ILE B N 1
ATOM 8771 C CA . ILE B 1 552 ? -11.922 112.25 34.469 1 88.25 552 ILE B CA 1
ATOM 8772 C C . ILE B 1 552 ? -12.828 111.812 35.625 1 88.25 552 ILE B C 1
ATOM 8774 O O . ILE B 1 552 ? -13.273 112.688 36.406 1 88.25 552 ILE B O 1
ATOM 8778 N N . ALA B 1 553 ? -13.125 110.625 35.656 1 93.12 553 ALA B N 1
ATOM 8779 C CA . ALA B 1 553 ? -13.953 110.125 36.75 1 93.12 553 ALA B CA 1
ATOM 8780 C C . ALA B 1 553 ? -13.312 110.375 38.094 1 93.12 553 ALA B C 1
ATOM 8782 O O . ALA B 1 553 ? -14.008 110.75 39.062 1 93.12 553 ALA B O 1
ATOM 8783 N N . ASP B 1 554 ? -12.062 110.188 38.219 1 87.56 554 ASP B N 1
ATOM 8784 C CA . ASP B 1 554 ? -11.312 110.5 39.469 1 87.56 554 ASP B CA 1
ATOM 8785 C C . ASP B 1 554 ? -11.398 111.938 39.844 1 87.56 554 ASP B C 1
ATOM 8787 O O . ASP B 1 554 ? -11.492 112.25 41.031 1 87.56 554 ASP B O 1
ATOM 8791 N N . ASP B 1 555 ? -11.297 112.75 38.844 1 87.94 555 ASP B N 1
ATOM 8792 C CA . ASP B 1 555 ? -11.445 114.188 39.094 1 87.94 555 ASP B CA 1
ATOM 8793 C C . ASP B 1 555 ? -12.82 114.5 39.656 1 87.94 555 ASP B C 1
ATOM 8795 O O . ASP B 1 555 ? -12.938 115.312 40.562 1 87.94 555 ASP B O 1
ATOM 8799 N N . ARG B 1 556 ? -13.734 113.938 39.125 1 93.06 556 ARG B N 1
ATOM 8800 C CA . ARG B 1 556 ? -15.094 114.125 39.625 1 93.06 556 ARG B CA 1
ATOM 8801 C C . ARG B 1 556 ? -15.266 113.562 41.031 1 93.06 556 ARG B C 1
ATOM 8803 O O . ARG B 1 556 ? -16.016 114.125 41.844 1 93.06 556 ARG B O 1
ATOM 8810 N N . LEU B 1 557 ? -14.633 112.5 41.281 1 93.81 557 LEU B N 1
ATOM 8811 C CA . LEU B 1 557 ? -14.633 112 42.656 1 93.81 557 LEU B CA 1
ATOM 8812 C C . LEU B 1 557 ? -14.016 113 43.625 1 93.81 557 LEU B C 1
ATOM 8814 O O . LEU B 1 557 ? -14.516 113.125 44.75 1 93.81 557 LEU B O 1
ATOM 8818 N N . TYR B 1 558 ? -12.977 113.5 43.188 1 87.56 558 TYR B N 1
ATOM 8819 C CA . TYR B 1 558 ? -12.305 114.5 44.031 1 87.56 558 TYR B CA 1
ATOM 8820 C C . TYR B 1 558 ? -13.242 115.688 44.344 1 87.56 558 TYR B C 1
ATOM 8822 O O . TYR B 1 558 ? -13.266 116.188 45.469 1 87.56 558 TYR B O 1
ATOM 8830 N N . GLU B 1 559 ? -13.953 116.125 43.406 1 92.38 559 GLU B N 1
ATOM 8831 C CA . GLU B 1 559 ? -14.93 117.188 43.594 1 92.38 559 GLU B CA 1
ATOM 8832 C C . GLU B 1 559 ? -16.031 116.75 44.562 1 92.38 559 GLU B C 1
ATOM 8834 O O . GLU B 1 559 ? -16.469 117.562 45.406 1 92.38 559 GLU B O 1
ATOM 8839 N N . ALA B 1 560 ? -16.406 115.562 44.5 1 94.94 560 ALA B N 1
ATOM 8840 C CA . ALA B 1 560 ? -17.422 115.062 45.406 1 94.94 560 ALA B CA 1
ATOM 8841 C C . ALA B 1 560 ? -16.922 115.062 46.844 1 94.94 560 ALA B C 1
ATOM 8843 O O . ALA B 1 560 ? -17.656 115.438 47.75 1 94.94 560 ALA B O 1
ATOM 8844 N N . LYS B 1 561 ? -15.711 114.625 47.062 1 91.88 561 LYS B N 1
ATOM 8845 C CA . LYS B 1 561 ? -15.102 114.625 48.375 1 91.88 561 LYS B CA 1
ATOM 8846 C C . LYS B 1 561 ? -14.961 116.062 48.938 1 91.88 561 LYS B C 1
ATOM 8848 O O . LYS B 1 561 ? -15.234 116.312 50.125 1 91.88 561 LYS B O 1
ATOM 8853 N N . ARG B 1 562 ? -14.633 116.938 48.125 1 89.06 562 ARG B N 1
ATOM 8854 C CA . ARG B 1 562 ? -14.43 118.312 48.531 1 89.06 562 ARG B CA 1
ATOM 8855 C C . ARG B 1 562 ? -15.758 119 48.844 1 89.06 562 ARG B C 1
ATOM 8857 O O . ARG B 1 562 ? -15.812 119.875 49.688 1 89.06 562 ARG B O 1
ATOM 8864 N N . ALA B 1 563 ? -16.75 118.625 48.188 1 92.06 563 ALA B N 1
ATOM 8865 C CA . ALA B 1 563 ? -18.062 119.25 48.312 1 92.06 563 ALA B CA 1
ATOM 8866 C C . ALA B 1 563 ? -18.797 118.688 49.531 1 92.06 563 ALA B C 1
ATOM 8868 O O . ALA B 1 563 ? -20 118.938 49.719 1 92.06 563 ALA B O 1
ATOM 8869 N N . GLY B 1 564 ? -18.172 117.875 50.344 1 90.81 564 GLY B N 1
ATOM 8870 C CA . GLY B 1 564 ? -18.781 117.438 51.594 1 90.81 564 GLY B CA 1
ATOM 8871 C C . GLY B 1 564 ? -18.969 115.938 51.656 1 90.81 564 GLY B C 1
ATOM 8872 O O . GLY B 1 564 ? -19.484 115.438 52.625 1 90.81 564 GLY B O 1
ATOM 8873 N N . ARG B 1 565 ? -18.625 115.25 50.688 1 93.62 565 ARG B N 1
ATOM 8874 C CA . ARG B 1 565 ? -18.656 113.75 50.656 1 93.62 565 ARG B CA 1
ATOM 8875 C C . ARG B 1 565 ? -20.094 113.25 50.625 1 93.62 565 ARG B C 1
ATOM 8877 O O . ARG B 1 565 ? -21.047 114.062 50.656 1 93.62 565 ARG B O 1
ATOM 8884 N N . ASN B 1 566 ? -20.359 112 50.281 1 94.69 566 ASN B N 1
ATOM 8885 C CA . ASN B 1 566 ? -21.656 111.375 50.188 1 94.69 566 ASN B CA 1
ATOM 8886 C C . ASN B 1 566 ? -22.516 112 49.094 1 94.69 566 ASN B C 1
ATOM 8888 O O . ASN B 1 566 ? -23.672 112.375 49.344 1 94.69 566 ASN B O 1
ATOM 8892 N N . ARG B 1 567 ? -21.906 112.125 47.938 1 95.38 567 ARG B N 1
ATOM 8893 C CA . ARG B 1 567 ? -22.625 112.75 46.812 1 95.38 567 ARG B CA 1
ATOM 8894 C C . ARG B 1 567 ? -22.078 112.188 45.5 1 95.38 567 ARG B C 1
ATOM 8896 O O . ARG B 1 567 ? -21.016 111.625 45.438 1 95.38 567 ARG B O 1
ATOM 8903 N N . VAL B 1 568 ? -22.781 112.438 44.5 1 96.44 568 VAL B N 1
ATOM 8904 C CA . VAL B 1 568 ? -22.422 112.062 43.125 1 96.44 568 VAL B CA 1
ATOM 8905 C C . VAL B 1 568 ? -22.062 113.312 42.312 1 96.44 568 VAL B C 1
ATOM 8907 O O . VAL B 1 568 ? -22.797 114.312 42.344 1 96.44 568 VAL B O 1
ATOM 8910 N N . TRP B 1 569 ? -20.906 113.312 41.719 1 96 569 TRP B N 1
ATOM 8911 C CA . TRP B 1 569 ? -20.516 114.375 40.75 1 96 569 TRP B CA 1
ATOM 8912 C C . TRP B 1 569 ? -20.312 113.75 39.375 1 96 569 TRP B C 1
ATOM 8914 O O . TRP B 1 569 ? -19.484 112.875 3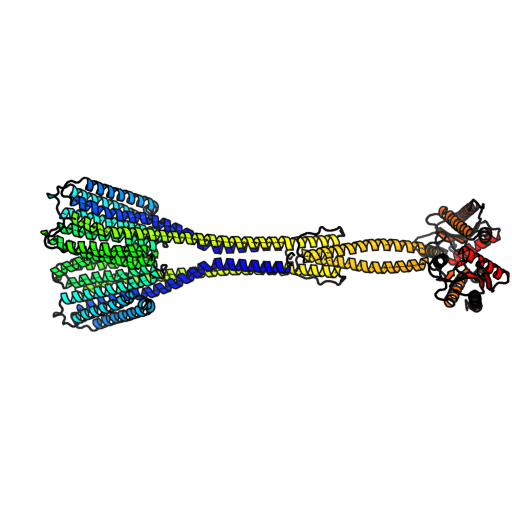9.219 1 96 569 TRP B O 1
ATOM 8924 N N . ALA B 1 570 ? -21.031 114.25 38.406 1 95 570 ALA B N 1
ATOM 8925 C CA . ALA B 1 570 ? -21.031 113.625 37.094 1 95 570 ALA B CA 1
ATOM 8926 C C . ALA B 1 570 ? -20.656 114.625 36 1 95 570 ALA B C 1
ATOM 8928 O O . ALA B 1 570 ? -20.938 115.812 36.156 1 95 570 ALA B O 1
ATOM 8929 N N . THR B 1 571 ? -19.969 114.188 34.969 1 93.5 571 THR B N 1
ATOM 8930 C CA . THR B 1 571 ? -19.688 114.938 33.75 1 93.5 571 THR B CA 1
ATOM 8931 C C . THR B 1 571 ? -20.062 114.125 32.5 1 93.5 571 THR B C 1
ATOM 8933 O O . THR B 1 571 ? -19.891 112.938 32.469 1 93.5 571 THR B O 1
ATOM 8936 N N . TYR B 1 572 ? -20.703 114.812 31.562 1 89.31 572 TYR B N 1
ATOM 8937 C CA . TYR B 1 572 ? -21.109 114.188 30.312 1 89.31 572 TYR B CA 1
ATOM 8938 C C . TYR B 1 572 ? -20.453 114.875 29.125 1 89.31 572 TYR B C 1
ATOM 8940 O O . TYR B 1 572 ? -20.344 116.062 29.078 1 89.31 572 TYR B O 1
ATOM 8948 N N . PHE B 1 573 ? -19.812 114.25 28.344 1 81.81 573 PHE B N 1
ATOM 8949 C CA . PHE B 1 573 ? -19.234 114.812 27.125 1 81.81 573 PHE B CA 1
ATOM 8950 C C . PHE B 1 573 ? -20.125 114.5 25.922 1 81.81 573 PHE B C 1
ATOM 8952 O O . PHE B 1 573 ? -20.359 113.375 25.594 1 81.81 573 PHE B O 1
ATOM 8959 N N . PRO B 1 574 ? -20.859 115.688 25.562 1 65.25 574 PRO B N 1
ATOM 8960 C CA . PRO B 1 574 ? -21.781 115.5 24.438 1 65.25 574 PRO B CA 1
ATOM 8961 C C . PRO B 1 574 ? -21.094 114.938 23.188 1 65.25 574 PRO B C 1
ATOM 8963 O O . PRO B 1 574 ? -19.859 115 23.078 1 65.25 574 PRO B O 1
ATOM 8966 N N . LYS B 1 575 ? -21.938 114.688 22.109 1 57.91 575 LYS B N 1
ATOM 8967 C CA . LYS B 1 575 ? -21.641 114.188 20.766 1 57.91 575 LYS B CA 1
ATOM 8968 C C . LYS B 1 575 ? -20.578 115.062 20.094 1 57.91 575 LYS B C 1
ATOM 8970 O O . LYS B 1 575 ? -20.641 116.312 20.156 1 57.91 575 LYS B O 1
ATOM 8975 N N . VAL B 1 576 ? -19.328 114.688 20.078 1 50.81 576 VAL B N 1
ATOM 8976 C CA . VAL B 1 576 ? -18.562 115.438 19.094 1 50.81 576 VAL B CA 1
ATOM 8977 C C . VAL B 1 576 ? -19.469 115.875 17.953 1 50.81 576 VAL B C 1
ATOM 8979 O O . VAL B 1 576 ? -20.141 115.062 17.344 1 50.81 576 VAL B O 1
ATOM 8982 N N . ALA B 1 577 ? -19.984 117.062 18.047 1 40.41 577 ALA B N 1
ATOM 8983 C CA . ALA B 1 577 ? -20.594 117.625 16.828 1 40.41 577 ALA B CA 1
ATOM 8984 C C . ALA B 1 577 ? -19.75 117.25 15.609 1 40.41 577 ALA B C 1
ATOM 8986 O O . ALA B 1 577 ? -18.531 117.312 15.648 1 40.41 577 ALA B O 1
ATOM 8987 N N . ASN B 1 578 ? -20.266 116.438 14.82 1 38.56 578 ASN B N 1
ATOM 8988 C CA . ASN B 1 578 ? -19.766 116.5 13.453 1 38.56 578 ASN B CA 1
ATOM 8989 C C . ASN B 1 578 ? -19.578 117.938 13 1 38.56 578 ASN B C 1
ATOM 8991 O O . ASN B 1 578 ? -20.547 118.75 12.969 1 38.56 578 ASN B O 1
ATOM 8995 N N . GLY B 1 579 ? -18.594 118.688 13.508 1 28.73 579 GLY B N 1
ATOM 8996 C CA . GLY B 1 579 ? -18.297 119.625 12.438 1 28.73 579 GLY B CA 1
ATOM 8997 C C . GLY B 1 579 ? -18.094 119 11.094 1 28.73 579 GLY B C 1
ATOM 8998 O O . GLY B 1 579 ? -17.734 117.812 11.031 1 28.73 579 GLY B O 1
#

Nearest PDB structures (foldseek):
  4wxo-assembly1_A  TM=8.612E-01  e=3.970E-12  Pseudomonas aeruginosa PAO1
  4wxw-assembly1_A  TM=9.395E-01  e=3.818E-11  Pseudomonas aeruginosa PAO1
  6zxc-assembly2_D  TM=8.257E-01  e=4.979E-12  Leptospira biflexa serovar Patoc strain 'Patoc 1 (Paris)'
  6zxm-assembly3_E  TM=7.370E-01  e=3.186E-11  Leptospira biflexa serovar Patoc strain 'Patoc 1 (Paris)'
  4zve-assembly1_A  TM=8.406E-01  e=1.494E-09  Escherichia coli K-12

Solvent-accessible surface area (backbone atoms only — not comparable to full-atom values): 58635 Å² total; per-residue (Å²): 131,64,60,44,67,66,55,50,51,50,50,48,50,49,52,52,50,51,42,44,49,53,35,36,48,52,31,26,47,64,26,49,52,47,24,54,51,31,52,51,36,51,53,53,49,56,53,46,45,39,34,50,50,25,34,48,36,52,44,55,39,50,58,42,46,51,52,43,55,65,39,78,60,98,52,70,68,43,56,50,52,34,50,52,40,51,49,54,25,53,53,32,47,50,47,34,52,63,70,39,42,69,54,36,73,74,33,65,66,54,41,49,33,52,53,48,22,54,50,35,41,50,52,18,50,50,39,43,50,56,46,48,70,41,55,57,90,70,52,49,52,66,54,51,44,50,20,52,48,32,44,49,51,19,34,51,33,31,47,49,35,32,36,51,52,47,20,60,48,16,58,76,39,48,85,38,34,51,62,51,50,45,47,49,53,44,54,52,47,56,49,46,56,48,48,42,54,48,32,38,54,48,33,73,64,40,54,76,70,53,28,54,53,30,46,53,51,34,56,41,46,49,54,52,47,50,51,49,50,49,48,44,53,28,44,41,46,22,51,68,62,44,71,68,57,54,51,37,50,50,45,26,47,49,40,21,59,58,39,25,47,46,51,50,55,54,56,59,66,57,82,58,72,89,75,55,72,52,65,66,62,47,49,58,56,39,49,62,17,50,48,37,49,53,52,39,36,52,46,51,50,51,53,50,51,48,50,43,49,48,52,26,51,50,24,45,51,53,24,51,52,42,45,50,52,37,50,50,44,48,50,51,52,51,50,48,51,49,46,47,40,58,45,44,49,49,52,49,50,49,53,48,51,49,49,50,33,47,64,73,63,46,64,65,88,73,86,79,76,81,86,46,21,55,66,55,51,52,47,54,54,40,50,50,50,50,36,50,53,51,52,50,38,54,52,49,54,54,50,41,53,52,51,53,52,50,40,53,48,55,67,32,30,28,86,80,50,62,36,25,18,50,66,36,41,52,52,51,49,46,43,55,75,69,42,86,64,86,62,64,19,38,25,38,34,34,36,36,51,56,66,48,66,59,46,25,73,73,65,30,61,69,50,41,48,51,46,48,29,50,48,42,51,52,52,56,73,76,52,58,89,84,38,44,55,22,43,63,52,95,61,28,33,35,38,40,39,66,61,52,52,66,65,51,45,52,49,49,50,49,50,52,37,50,53,44,45,71,39,71,78,32,80,88,79,61,43,67,47,42,33,22,27,1,31,30,29,39,43,44,90,72,58,86,47,70,69,58,53,52,49,52,9,48,51,26,26,50,49,14,51,72,73,67,40,64,37,77,27,76,50,74,55,73,76,78,66,79,120,131,64,61,44,67,66,54,48,50,50,52,49,51,50,52,53,49,52,42,44,50,52,35,36,49,52,30,25,48,63,27,48,52,47,24,54,50,31,51,51,38,52,54,52,49,54,52,48,46,37,34,49,49,26,34,47,35,52,42,57,39,49,59,40,47,53,51,44,54,65,40,78,61,98,52,70,67,42,55,49,52,35,50,52,39,52,49,54,26,52,52,31,48,51,47,33,51,63,70,41,42,70,53,35,73,72,32,66,66,53,39,48,34,51,52,48,22,54,49,36,41,51,52,17,52,49,41,42,49,56,46,47,72,42,56,57,89,68,51,48,52,64,55,51,43,50,20,52,50,33,44,51,51,19,35,51,33,32,45,50,35,32,37,50,53,46,21,60,47,16,56,75,40,47,85,39,36,50,61,52,51,44,47,49,53,44,55,50,48,56,48,44,56,49,48,44,54,49,32,39,52,47,33,74,63,41,54,76,69,53,27,54,54,29,45,53,50,32,57,42,47,48,52,53,45,51,50,49,50,49,46,42,53,28,44,41,47,22,52,67,63,45,72,70,58,53,50,36,50,50,46,27,45,50,40,20,60,60,40,24,48,46,51,50,54,54,56,59,66,58,82,58,73,90,72,56,73,53,64,65,62,48,50,58,55,40,49,62,18,49,47,37,50,53,51,39,37,52,47,51,48,50,51,51,52,49,50,43,50,48,52,24,49,50,24,45,52,52,22,51,51,41,46,49,53,36,50,52,44,46,50,52,52,50,49,47,51,48,46,46,41,58,45,43,51,48,52,50,51,49,52,47,51,48,49,51,34,46,64,72,63,47,65,65,88,74,85,78,77,81,85,45,21,55,67,55,51,51,46,53,52,38,50,51,50,50,36,49,54,50,52,49,38,54,51,48,55,53,48,41,54,53,50,54,51,50,39,52,48,56,67,32,31,29,87,80,51,63,34,25,19,50,66,36,41,52,52,52,49,49,43,55,74,69,40,87,62,87,64,64,20,38,26,38,33,34,35,35,51,55,65,49,66,58,44,25,72,72,64,29,63,69,50,42,49,51,47,48,28,51,49,43,50,53,51,57,73,75,50,57,90,85,39,45,53,19,43,65,50,92,61,28,33,35,38,40,40,67,63,53,52,66,66,52,46,52,49,48,50,51,50,52,38,50,52,44,45,72,38,69,77,33,80,88,78,61,44,65,49,41,32,22,27,2,30,29,27,38,42,46,87,73,60,85,47,70,67,58,52,52,49,52,9,48,51,26,25,50,52,14,49,71,74,67,40,64,36,77,26,74,49,71,55,75,75,78,67,81,119

InterPro domains:
  IPR000160 GGDEF domain [PF00990] (412-567)
  IPR000160 GGDEF domain [PS50887] (440-573)
  IPR000160 GGDEF domain [SM00267] (400-571)
  IPR000160 GGDEF domain [TIGR00254] (409-569)
  IPR000160 GGDEF domain [cd01949] (413-568)
  IPR010910 Nitrate/nitrite sensing protein, bacterial [PS50906] (49-311)
  IPR029787 Nucleotide cyclase [SSF55073] (416-569)
  IPR043128 Reverse transcriptase/Diguanylate cyclase domain [G3DSA:3.30.70.270] (395-570)
  IPR050469 Diguanylate cyclase Dgc-like, bacteria [PTHR45138] (73-570)

Radius of gyration: 70.11 Å; Cα contacts (8 Å, |Δi|>4): 1509; chains: 2; bounding box: 60×192×136 Å

Organism: Agrobacterium fabrum (strain C58 / ATCC 33970) (NCBI:txid176299)

Secondary structure (DSSP, 8-state):
-PPPHHHHHHHHHHHHHHHHHHHHHHHHHHHHHHHHHHHHHHHHHHHHHHHHHHHHHHHHTHHHHHHHHH-SS--HHHHHHHHHHHHHHHHHHHHHHHHTHHHHHH-HHHHHHHHHHHHHHHHHHHHHHHHHHS-GGG--HHHHHHHHHHHHHHHHHHHHHHHHHHHHHHHH-GGGHHHHHHHHHHHHHHHHHHHHHHHHHHHHTS-HHHHHHHHHHHHHHHHHHHHHHHHIIIIIHHHH--HHHHHHHHHIIIIIIIIIHHHHHHHHH---GGGPPPHHHHHHHHHHHHHHHHHHHHHHHHHHHHHHH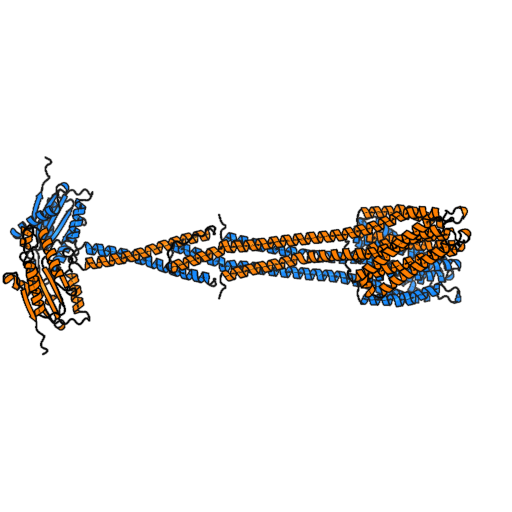HHHHHHHHHHHHHHHHHHHHHHHHHHHHHHHIIIIIHHHHHHHHHHHHHHHT--PPP---SS--HHHHHHHHHHHHHHHHHHHHHHHHHHHHHHHHHHHHHHHB-TTT-SBPHHHHHHHHHHHHHSSS---EEEEEEEEETTHHHHHHHH-HHHHHHHHHHHHHHHHHHS-TTSEEEE-SSSEEEEEEES--HHHHHHHHHHHHHHHHH-EEETTTTEE--EEEEEEEEEGGG---HHHHHHHHHHHHHHHHHTTSS-EEEEE-------/-PPPHHHHHHHHHHHHHHHHHHHHHHHHHHHHHHHHHHHHHHHHHHHHHHHHHHHHHHHHTHHHHHHHHH-SS--HHHHHHHHHHHHHHHHHHHHHHHHTHHHHHH-HHHHHHHHHHHHHHHHHHHHHHHHHHS-GGG--HHHHHHHHHHHHHHHHHHHHHHHHHHHHHHHH-GGGHHHHHHHHHHHHHHHHHHHHHHHHHHHHTS-HHHHHHHHHHHHHHHHHHHHHHHHIIIIIHHHH--HHHHHHHHHIIIIIIIIIHHHHHHHHH---GGGPPPHHHHHHHHHHHHHHHHHHHHHHHHHHHHHHHHHHHHHHHHHHHHHHHHHHHHHHHHHHHHHIIIIIIHHHHHHHHHHHHHHHT--PPP---SS--HHHHHHHHHHHHHHHHHHHHHHHHHHHHHHHHHHHHHHHB-TTT-SBPHHHHHHHHHHHHHSSS---EEEEEEEEETTHHHHHHHH-HHHHHHHHHHHHHHHHHHS-TTSEEEE-SSSEEEEEEES--HHHHHHHHHHHHHHHHH-EEETTTTEE--EEEEEEEEEGGG---HHHHHHHHHHHHHHHHHTTSS-EEEEE-------

pLDDT: mean 87.02, std 8.55, range [28.73, 97.62]

Sequence (1158 aa):
MRASIQKIQLTGTIVIAVSAILLATLAALPSVSNYLRYRTNAQQLNRFETALQSAWLVSAERGPANNLMAATSADASLVERLAVARKATDDKLSQVETSFAEEIKAQPRLAKSLAETRQKLAQSREAVDAVAALPAEARSYSAMANAIQSMFTAADSVNLLRGKAARAIITKTPDVAIDIAMTGTAGVMRDRIGRLGSYVVMSLQANRQDRLSYRAKFDTEMQSVMLVKSSLWNYTAAYLSTPRLDAAFRDFDTYYFGQSLRYAQNTIAIVVPSALPSIRDFSENYIQGMRSSDQLRDLILAETRARIEKNKQQALIYGLASLFLALIAVMVLLRLTSVYKTALFQPMQSVLAQISAIAAGDLSEAQRQTGVAPEVTKMFQELDFLREQLRQKGEMEEQQRALSEQLRTLSETDALTGVFNRRALEKSVRAILSGDEDYQSLGVMIIDIDHFKSINDRYGHAMGDLALQKTASLLKGALRKTDILARYGGEEFVVVLQDVSHATATATADRLRRLIEVQTFDEQTGLSLTASFGVVWQEARAINSWDELIAIADDRLYEAKRAGRNRVWATYFPKVANGMRASIQKIQLTGTIVIAVSAILLATLAALPSVSNYLRYRTNAQQLNRFETALQSAWLVSAERGPANNLMAATSADASLVERLAVARKATDDKLSQVETSFAEEIKAQPRLAKSLAETRQKLAQSREAVDAVAALPAEARSYSAMANAIQSMFTAADSVNLLRGKAARAIITKTPDVAIDIAMTGTAGVMRDRIGRLGSYVVMSLQANRQDRLSYRAKFDTEMQSVMLVKSSLWNYTAAYLSTPRLDAAFRDFDTYYFGQSLRYAQNTIAIVVPSALPSIRDFSENYIQGMRSSDQLRDLILAETRARIEKNKQQALIYGLASLFLALIAVMVLLRLTSVYKTALFQPMQSVLAQISAIAAGDLSEAQRQTGVAPEVTKMFQELDFLREQLRQKGEMEEQQRALSEQLRTLSETDALTGVFNRRALEKSVRAILSGDEDYQSLGVMIIDIDHFKSINDRYGHAMGDLALQKTASLLKGALRKTDILARYGGEEFVVVLQDVSHATATATADRLRRLIEVQTFDEQTGLSLTASFGVVWQEARAINSWDELIAIADDRLYEAKRAGRNRVWATYFPKVANG

Foldseek 3Di:
DDDDPVVVLVVVLVVLLVVLVVVLCVLQVVLVVLLVLLVLLLLLLVLLVLLLVLLLLLLVLLLLLLCLLQDQDDDPVSVVVSVVSVVVNVVSLVVNCVSCVVVVVVPVVLVVLSVVLVVLSVVLVVLSVVSSVDHNVPRDLVSSLVSSVSSVVSSVSSLVSSVVSLVVSCVVRVPNNLLSVLLSLLSVLLSLLSVLLVLLSSLLRDDPVVLVVSLVVNVVSVVVNVVSLVCNVVRLCVPLVDPVLVVLNVLLCCLQVVFLVVLSNVQSPDPDSVPHDRSVVNSVSNVVSSVSSVVSSVVSSVSSSVVSVVSSVVSVVSSVVSSVVSVVSSVVSVVVSVCCCVAPVVLVVVLVVLVVCVVVPNLPQDDDDPDYDPVSNVSSVVSNVVSVVVVVVVVVVVVVVVVVVVCVQVVAADPQQSAGAQVNVQVVVVCVLVDPDDWFKKKKKKKFWPPLVVVCVVPNVVLSSLLQNVLSVLLVVLDDPPKGWYDHDSGMIMIMDIRDDQVVSQVSVLVSQVSQQVDQSDPVVSDGIGMAMFMEMETSVPDDDPVVRVVNSVVQSVVCVVVPGSYYGYDYDDDPPPD/DDDDPVVVLVVVLVVLLVVLVVVLCVLQVVLVVLLVLLVLLLLLLVLLVLLLVLLLLLLVLLLLLLCLLQDQDDDVVSVVVSVVSVVVNVVSLVVNCVSCVVVVVVPVVLVVLSVVLVVLSVVLVVLSVVSSVDHNVPRALVSSLVSSVSSVVSSVSSLVSSVVSLVVSCVVRVPNNLLSVLLSLLSVLLSLLSVLLVLLLSLLRDDPVVLVVSLVVNVVSVVVNVVSLCCNVVRLCVPLVDPVLVVLNVLLCCLQVVFLSVVSNVQSPDPDSVPHDRSVVNSVSNVVSSVSSVVSSVVSSVSSSVVSVVSSVVSVVSSVVSSVVSVVSSVVSVVVSVCCCVAPVVLVVVLVVLVVCVVVPNLPQDDDDPDYDPVSNVSSVVSNVVSVVVVVVVVVVVVVVVVVVVVVQVVAADPLQSAGAQVNVQVVVVCVLVDPDDWFKKKKKKKFWPPLVVVCVVPNVVLSSLLQNVLSVLLVVLDDPPKGWYDHDSRMIMIMDIRDDQVVSQVSVLVSQVSQQVDQSDPVVSDGIGMEMFMEMETSVPDDDPVVRVVNSVVQSVVCVVVPGSDYGYDYDDDPPPD